Protein AF-0000000076644345 (afdb_homodimer)

pLDDT: mean 86.81, std 22.62, range [13.91, 98.69]

Foldseek 3Di:
DDDDDDPDDDDDDDDDDDDDDDDDDDDDDDDDDDDDCPPDCPVPPPPPPPPVPDDCADVNHGPQVVLLLVLQVCVVVPVNVVSVVSCVVVVHDNADPLVVQLLVCLLVLVLVSNLVSLVQEDCDPPDRGPLWHWDPPFDSLVLNLLSLLLVLLQCVLVVVLVVSVCSLPPPNPVSDPPPVVSVLSVVLSPQDHNVSSCVSVVHDYSPDCRSVVSVLVVLVGTDCVRHPHHSVVVVVVVVQQVVLQLPALQDFDQDGDDPVDRDYDDNLFAFQDFLDKDQPFPFAWQEKDAAPQLQKIWTWDQAQWIWIAGRLQRDTQDIAGDAHRIFNDKDAQNVRQKMWTFGQQQWIWIAGPRRGHTPDIADGDPGTWQYKEQAQVSQKMWTAGQAQQQGIWIAGNPPRDIDGLRGRFGFNEWYAANVRQWIWTFGQFFKIWIAGRVVSHTPDMDGDPFGWQYWDADNVRQWIWTHGQQAKIFIAGPVVRDTDAIEGDAHGHDDRKYKDFEARVSQWIWIKHQCQWIWIAGPNVRHTSDIHRHGPNIWNYKDYRHNRRFWIWTTGRVSMITITGRPVVSVVNNVSNVCVVVPDDPVVD/DDDDDDDDDDDDDDPDDDDYDDDDDDDDDDDDDDDDDDCPCPPPPPPPPCPVPDDCADVNHGPQVVLLLVLQVCVVVPVNVVSVVSCVVVVHDNADPLVVQLLVCLLVLVLVSNLVSLVQEDCDPPDRGPLWHWDPPFDSLVLNLLSLLLVLLQCVLVVVLVVSVCSLPPPNPVSDPPPVVSVLSVVLSPQDHNVSSCVSVVHDYSPDCRSVVSVLVVLVGTDCVRHPHHSVVVVVVVVQQVVLQLPALQDFDQDGDDPVDRDYDDNLFAFQAFLDKDQPFPFAWFEKDADPQLQKIWTWDQAQWIWIAGPLQRDTQDIAGDAHRIFNDKDAQNVRQKMWTFGQQQWIWIAGPRRGHTPDIADGDPGTWQYKEQAQVSQKMWTAGQAQQQGIWIAGNVPRDIDGLRGRFGFNEWYAANVRQWIWTFGQFFKIWIAGRVVSHTPDMDGDPFGWQYWDADNVRFWIWTHGQQAKIFIAGPVVRDTDAIEGDAHGHDDRKYKDFEARVSQWIWIKHQCQWIWIAGPNVRHTSDIHRHGPNIWRYKDYRHNRRFWIWTTGRNSMITITGRPVVSVVNNVSNVCVVVPDDPVVD

Organism: Fusarium proliferatum (strain ET1) (NCBI:txid1227346)

Secondary structure (DSSP, 8-state):
-------------------------------------------------------SEETTEEHHHHHHHHHHHHHHHT-HHHHHHHHHHH---SS-HHHHHHHHHHHHT-HHHHHHHHHT-BSSTTSSSSS-BBPTT--HHHHHHHHHHHHHHHHHHTT-HHHHHHIIIIIITTT---HHHHHHHHHGGG-SSHHHHHHHTT---TTTTHHHHHHHHHHTTB-TTTSPPTTHHHHHHHHHHHHHHHT-TT----SPPPSSS-----GGGSS-EEEEEE----S-EEEEEE-TTSSEEEEEESSSPEEEEETTT--EEEEE---TT-EEEEEE-TTSSEEEEEETTS-EEEEETTT--EEEEPPPPSS-EEEEEE-TTSSEEEEEES-GGGSEEEEETTT--EEE-------SEEEE-TTS-EEEEE-SSSEEEEEETTTTEEEEEEE-SS-EEEEEE-TTS-EEEEEETTSEEEEEETTTTEEEEEEE-S---SS---EEEESGGG-EEEE-BTTSEEEEEETTT--EEEEEE--SS-EEEEEE-SS-TT-EEEEETTS-EEEEE-HHHHHHHHHHHHHHHTT--GGG-/-------------------------------------------------------SEETTEEHHHHHHHHHHHHHHHT-HHHHHHHHHHH---SS-HHHHHHHHHHHHT-HHHHHHHHHT-BSSTTSSSSS-BBPTT--HHHHHHHHHHHHHHHHHHTT-HHHHHHIIIIIITTT---HHHHHHHHHGGG-SSHHHHHHHTT---TTTTHHHHHHHHHHTTB-TTTSPPTTHHHHHHHHHHHHHHHT-TT----SPPPSSS-----GGGSS-EEEEEE----S-EEEEEE-TTSSEEEEEESSSPEEEEETTT--EEEEE---TT-EEEEEE-TTSSEEEEEETTS-EEEEETTT--EEEEPPPPSS-EEEEEE-TTSSEEEEEES-GGGSEEEEETTT--EEE-------SEEEE-TTS-EEEEE-SSSEEEEEETTTTEEEEEEE-SS-EEEEEE-TTS-EEEEEETTSEEEEEETTTTEEEEEEE-S---SS---EEEESGGG-EEEE-BTTSEEEEEETTT--EEEEEE--SS-EEEEEE-SS-TT-EEEEETTS-EEEEE-HHHHHHHHHHHHHHHTT--GGG-

Radius of gyration: 38.01 Å; Cα contacts (8 Å, |Δi|>4): 2553; chains: 2; bounding box: 108×97×120 Å

Sequence (1178 aa):
MGGSDILDPHNGAPLGISNGSSEVFSGVTNGNKTAMNGSSARDKNTSVIRRNERSSKYFGHDREEVTRLLIQALSDMGYRTAADNVSEESGYELESPTVAGFRSAVLTGSWPVAEELLAGASLETEGLGNGLVLAPGADPNAMRFWLRQQKFLELLEQKDTSKALIVLRSELTPLSHDTGKLHFLSGLLMCRSVEDLMAKAEWDGANGQSRKLLLSELSKCISPSVMLPENRLAVLLEQVKQSQIDTCLYHTEALSPSLYSDHFCDRRNFPTEVALELSNMADEIWQVQFSHDGAKMAACGSSPEVMIWDTRTFKVLESLDGHDGGVGNIVFSPDDSLILCCSRDGHARLWTTNDGTLIRKFPKFEEPVSGCVWAQDSRSLVVGTLDPNYSLRTLNLDTSEQYEWGVKHRVQDLCGSPDGRWLVAVDNQQTIHVYNAVTRELEFDMELKARPTSVNISQDSRHLLVNKCDGEAQLIDLLTRNSVQKFFGHTGGDYLIRCSFGGANESFVLSGSEDGNIVIWHKNTGAAVERLHGHHPRCNAVAWNPTDSYMLASAGDDGRIKIWSNKTASVELRARHNQAGNGWTAEERMGGSDILDPHNGAPLGISNGSSEVFSGVTNGNKTAMNGSSARDKNTSVIRRNERSSKYFGHDREEVTRLLIQALSDMGYRTAADNVSEESGYELESPTVAGFRSAVLTGSWPVAEELLAGASLETEGLGNGLVLAPGADPNAMRFWLRQQKFLELLEQKDTSKALIVLRSELTPLSHDTGKLHFLSGLLMCRSVEDLMAKAEWDGANGQSRKLLLSELSKCISPSVMLPENRLAVLLEQVKQSQIDTCLYHTEALSPSLYSDHFCDRRNFPTEVALELSNMADEIWQVQFSHDGAKMAACGSSPEVMIWDTRTFKVLESLDGHDGGVGNIVFSPDDSLILCCSRDGHARLWTTNDGTLIRKFPKFEEPVSGCVWAQDSRSLVVGTLDPNYSLRTLNLDTSEQYEWGVKHRVQDLCGSPDGRWLVAVDNQQTIHVYNAVTRELEFDMELKARPTSVNISQDSRHLLVNKCDGEAQLIDLLTRNSVQKFFGHTGGDYLIRCSFGGANESFVLSGSEDGNIVIWHKNTGAAVERLHGHHPRCNAVAWNPTDSYMLASAGDDGRIKIWSNKTASVELRARHNQAGNGWTAEER

Nearest PDB structures (foldseek):
  8qbn-assembly1_7  TM=7.948E-01  e=1.940E-33  Homo sapiens
  8qbn-assembly1_W  TM=7.831E-01  e=8.566E-32  Homo sapiens
  8qe8-assembly1_B  TM=7.986E-01  e=4.939E-30  Homo sapiens
  8g3e-assembly2_B  TM=9.248E-01  e=9.736E-22  Homo sapiens
  6u6w-assembly1_A  TM=9.230E-01  e=2.411E-21  Homo sapiens

Solvent-accessible surface area (backbone atoms only — not comparable to full-atom values): 63186 Å² total; per-residue (Å²): 136,85,80,85,84,77,88,75,91,79,91,73,85,87,83,78,90,75,88,80,88,88,78,88,75,81,91,82,90,81,84,75,89,76,86,86,77,76,73,76,78,73,77,70,78,66,74,66,71,71,66,68,75,66,67,71,45,50,85,87,36,57,33,65,60,51,52,33,42,48,33,48,50,28,45,74,72,67,38,50,67,26,24,52,40,43,28,65,74,69,70,50,63,69,49,49,69,51,44,49,48,37,52,49,19,48,67,70,63,37,58,71,58,29,51,51,52,57,69,39,39,18,77,47,88,93,53,95,44,65,67,35,35,34,24,90,89,51,53,69,54,60,51,50,38,53,54,49,49,52,51,30,53,44,28,46,62,71,65,36,51,69,61,24,49,47,40,45,62,72,54,42,48,80,58,49,86,53,61,68,57,54,49,51,58,57,56,53,74,68,46,88,42,60,66,51,38,28,62,76,65,75,38,66,48,80,86,46,57,43,36,58,54,48,48,55,57,51,48,72,36,30,22,36,90,45,42,62,51,81,65,48,58,47,53,49,52,48,50,35,47,49,50,43,56,62,66,39,80,42,50,40,68,73,66,80,67,61,86,55,48,83,68,83,49,58,65,73,54,41,45,80,34,78,38,45,76,45,67,88,49,87,37,35,27,45,35,50,43,55,32,75,80,32,56,33,34,36,39,27,12,54,36,38,45,35,39,31,26,33,57,75,44,59,46,78,70,36,72,42,69,83,29,54,79,4,28,64,28,74,43,64,39,94,84,44,55,32,33,39,39,15,11,49,66,9,30,42,35,34,27,33,60,85,79,49,45,78,76,44,72,48,78,72,44,97,33,31,25,31,20,58,31,74,39,76,82,73,49,35,34,38,37,26,12,53,29,34,90,52,11,39,35,38,39,33,74,83,78,69,48,72,42,74,65,82,48,66,52,32,24,54,25,44,34,50,24,71,81,33,54,40,30,40,36,29,26,84,48,33,40,40,41,34,25,32,50,78,82,60,40,80,72,51,76,45,83,48,98,46,36,54,40,25,50,33,52,35,83,86,49,46,37,38,39,36,23,27,32,81,22,42,31,38,33,28,33,65,83,80,70,38,79,76,47,62,41,73,85,43,44,42,49,93,63,68,36,28,44,30,68,21,46,25,91,52,45,24,35,36,26,20,6,52,75,2,32,34,37,32,27,28,55,78,77,45,46,78,69,50,76,42,88,68,37,51,59,24,11,16,14,41,34,39,30,75,69,38,48,38,37,33,39,36,25,4,53,64,12,38,35,38,32,21,11,15,69,72,57,19,55,53,44,42,50,39,29,53,42,62,70,66,68,62,60,78,72,82,106,134,90,71,90,81,78,89,78,91,84,89,76,85,74,83,70,88,85,84,87,93,88,80,87,89,81,87,80,85,76,85,86,82,87,76,90,66,86,65,84,74,74,79,68,79,64,74,64,69,67,67,71,73,66,66,70,46,50,84,88,36,56,34,65,62,53,50,34,41,49,32,48,50,29,46,75,70,67,37,50,68,24,22,52,40,45,28,64,74,68,71,49,63,68,49,50,70,51,42,49,46,37,51,50,19,48,66,70,63,38,56,72,60,31,51,53,52,59,70,37,38,16,77,46,89,92,52,92,44,64,67,35,34,34,25,90,87,49,54,68,52,61,52,51,40,53,54,49,48,51,52,30,53,46,29,46,62,71,65,36,52,70,62,23,48,48,40,47,62,72,54,43,47,78,57,49,89,52,62,68,58,55,49,54,57,58,56,52,74,69,45,87,42,59,66,51,38,27,61,76,65,76,40,65,46,81,86,46,56,46,37,57,53,48,47,55,58,50,49,71,36,31,23,36,91,46,44,61,51,81,66,46,56,48,54,48,51,49,51,36,49,49,51,43,54,63,66,38,79,41,49,43,70,72,66,79,66,60,87,54,48,84,69,83,49,58,66,72,55,42,46,80,35,78,38,44,76,46,65,88,49,88,38,37,28,45,36,50,42,55,31,75,79,31,55,34,33,36,37,27,13,54,38,39,45,35,39,32,26,33,58,76,45,60,46,79,71,37,71,41,69,81,29,54,79,3,27,63,28,71,44,62,38,95,83,44,54,32,34,38,37,15,12,49,65,8,30,42,34,35,26,33,60,85,81,50,45,78,76,43,73,48,80,71,42,96,34,31,25,31,20,58,30,75,39,78,82,72,48,36,34,39,38,27,11,54,29,34,90,54,12,38,35,37,38,31,73,82,78,69,47,71,43,74,63,82,46,66,51,32,24,55,24,44,33,51,24,71,82,34,54,39,30,40,36,29,26,85,50,34,40,38,39,35,25,32,50,78,80,62,40,79,71,51,73,46,81,48,99,46,37,54,40,25,52,34,52,36,83,86,49,46,38,36,39,36,24,26,32,82,21,43,31,37,33,26,32,67,83,80,70,39,78,75,46,63,40,74,83,42,43,42,49,91,64,68,38,29,44,31,68,23,43,25,92,51,45,24,35,35,26,21,6,51,74,2,32,33,37,33,27,27,54,79,77,44,45,79,69,48,77,43,86,68,36,51,60,23,12,16,13,42,33,40,30,74,69,40,47,38,38,34,39,37,25,7,54,64,13,38,36,39,34,22,11,15,68,72,58,19,56,52,44,43,52,40,29,54,42,62,71,65,70,62,58,80,74,81,107

Structure (mmCIF, N/CA/C/O backbone):
data_AF-0000000076644345-model_v1
#
loop_
_entity.id
_entity.type
_entity.pdbx_description
1 polymer 'Related to WD40 repeat-containing protein'
#
loop_
_atom_site.group_PDB
_atom_site.id
_atom_site.type_symbol
_atom_site.label_atom_id
_atom_site.label_alt_id
_atom_site.label_comp_id
_atom_site.label_asym_id
_atom_site.label_entity_id
_atom_site.label_seq_id
_atom_site.pdbx_PDB_ins_code
_atom_site.Cartn_x
_atom_site.Cartn_y
_atom_site.Cartn_z
_atom_site.occupancy
_atom_site.B_iso_or_equiv
_atom_site.auth_seq_id
_atom_site.auth_comp_id
_atom_site.auth_asym_id
_atom_site.auth_atom_id
_atom_site.pdbx_PDB_model_num
ATOM 1 N N . MET A 1 1 ? -11.641 28.469 -47.125 1 16.41 1 MET A N 1
ATOM 2 C CA . MET A 1 1 ? -11 28.109 -48.406 1 16.41 1 MET A CA 1
ATOM 3 C C . MET A 1 1 ? -9.484 28.078 -48.25 1 16.41 1 MET A C 1
ATOM 5 O O . MET A 1 1 ? -8.812 27.266 -48.906 1 16.41 1 MET A O 1
ATOM 9 N N . GLY A 1 2 ? -8.977 29.203 -47.875 1 16.12 2 GLY A N 1
ATOM 10 C CA . GLY A 1 2 ? -7.797 29.75 -48.531 1 16.12 2 GLY A CA 1
ATOM 11 C C . GLY A 1 2 ? -6.535 28.953 -48.25 1 16.12 2 GLY A C 1
ATOM 12 O O . GLY A 1 2 ? -6.508 28.109 -47.344 1 16.12 2 GLY A O 1
ATOM 13 N N . GLY A 1 3 ? -5.434 29.344 -48.781 1 15.68 3 GLY A N 1
ATOM 14 C CA . GLY A 1 3 ? -4.273 28.969 -49.594 1 15.68 3 GLY A CA 1
ATOM 15 C C . GLY A 1 3 ? -3.07 28.594 -48.75 1 15.68 3 GLY A C 1
ATOM 16 O O . GLY A 1 3 ? -2.398 27.594 -49.031 1 15.68 3 GLY A O 1
ATOM 17 N N . SER A 1 4 ? -2.625 29.438 -47.812 1 16.06 4 SER A N 1
ATOM 18 C CA . SER A 1 4 ? -1.261 29.875 -48.094 1 16.06 4 SER A CA 1
ATOM 19 C C . SER A 1 4 ? -0.253 28.781 -47.75 1 16.06 4 SER A C 1
ATOM 21 O O . SER A 1 4 ? -0.559 27.859 -47 1 16.06 4 SER A O 1
ATOM 23 N N . ASP A 1 5 ? 1.059 29.109 -47.75 1 16.28 5 ASP A N 1
ATOM 24 C CA . ASP A 1 5 ? 2.346 28.844 -48.375 1 16.28 5 ASP A CA 1
ATOM 25 C C . ASP A 1 5 ? 3.227 27.953 -47.5 1 16.28 5 ASP A C 1
ATOM 27 O O . ASP A 1 5 ? 3.154 28.016 -46.281 1 16.28 5 ASP A O 1
ATOM 31 N N . ILE A 1 6 ? 3.9 26.891 -48.062 1 17.8 6 ILE A N 1
ATOM 32 C CA . ILE A 1 6 ? 4.684 25.672 -48.031 1 17.8 6 ILE A CA 1
ATOM 33 C C . ILE A 1 6 ? 6.121 25.984 -47.625 1 17.8 6 ILE A C 1
ATOM 35 O O . ILE A 1 6 ? 6.887 26.562 -48.406 1 17.8 6 ILE A O 1
ATOM 39 N N . LEU A 1 7 ? 6.25 26.703 -46.469 1 15.79 7 LEU A N 1
ATOM 40 C CA . LEU A 1 7 ? 7.598 27.25 -46.406 1 15.79 7 LEU A CA 1
ATOM 41 C C . LEU A 1 7 ? 8.641 26.156 -46.625 1 15.79 7 LEU A C 1
ATOM 43 O O . LEU A 1 7 ? 8.609 25.141 -45.906 1 15.79 7 LEU A O 1
ATOM 47 N N . ASP A 1 8 ? 9.531 26.156 -47.688 1 15.41 8 ASP A N 1
ATOM 48 C CA . ASP A 1 8 ? 10.406 25.375 -48.562 1 15.41 8 ASP A CA 1
ATOM 49 C C . ASP A 1 8 ? 11.688 24.969 -47.812 1 15.41 8 ASP A C 1
ATOM 51 O O . ASP A 1 8 ? 12.125 23.828 -47.906 1 15.41 8 ASP A O 1
ATOM 55 N N . PRO A 1 9 ? 12.523 25.859 -47.156 1 15.69 9 PRO A N 1
ATOM 56 C CA . PRO A 1 9 ? 13.828 26 -47.812 1 15.69 9 PRO A CA 1
ATOM 57 C C . PRO A 1 9 ? 14.773 24.844 -47.5 1 15.69 9 PRO A C 1
ATOM 59 O O . PRO A 1 9 ? 14.586 24.156 -46.5 1 15.69 9 PRO A O 1
ATOM 62 N N . HIS A 1 10 ? 15.906 24.484 -48.312 1 15.89 10 HIS A N 1
ATOM 63 C CA . HIS A 1 10 ? 16.859 23.609 -49 1 15.89 10 HIS A CA 1
ATOM 64 C C . HIS A 1 10 ? 18.109 23.406 -48.156 1 15.89 10 HIS A C 1
ATOM 66 O O . HIS A 1 10 ? 18.781 22.375 -48.281 1 15.89 10 HIS A O 1
ATOM 72 N N . ASN A 1 11 ? 18.672 24.312 -47.25 1 14.92 11 ASN A N 1
ATOM 73 C CA . ASN A 1 11 ? 20.094 24.609 -47.5 1 14.92 11 ASN A CA 1
ATOM 74 C C . ASN A 1 11 ? 20.984 23.469 -47.031 1 14.92 11 ASN A C 1
ATOM 76 O O . ASN A 1 11 ? 20.766 22.891 -45.969 1 14.92 11 ASN A O 1
ATOM 80 N N . GLY A 1 12 ? 21.969 22.844 -47.906 1 15.92 12 GLY A N 1
ATOM 81 C CA . GLY A 1 12 ? 22.875 21.781 -48.25 1 15.92 12 GLY A CA 1
ATOM 82 C C . GLY A 1 12 ? 24.188 21.828 -47.5 1 15.92 12 GLY A C 1
ATOM 83 O O . GLY A 1 12 ? 25.156 21.156 -47.875 1 15.92 12 GLY A O 1
ATOM 84 N N . ALA A 1 13 ? 24.297 22.016 -46.219 1 15.52 13 ALA A N 1
ATOM 85 C CA . ALA A 1 13 ? 25.641 22.438 -45.812 1 15.52 13 ALA A CA 1
ATOM 86 C C . ALA A 1 13 ? 26.688 21.406 -46.188 1 15.52 13 ALA A C 1
ATOM 88 O O . ALA A 1 13 ? 26.438 20.203 -46.094 1 15.52 13 ALA A O 1
ATOM 89 N N . PRO A 1 14 ? 27.875 21.844 -46.688 1 14.73 14 PRO A N 1
ATOM 90 C CA . PRO A 1 14 ? 28.969 21.422 -47.562 1 14.73 14 PRO A CA 1
ATOM 91 C C . PRO A 1 14 ? 29.859 20.359 -46.938 1 14.73 14 PRO A C 1
ATOM 93 O O . PRO A 1 14 ? 29.766 20.094 -45.719 1 14.73 14 PRO A O 1
ATOM 96 N N . LEU A 1 15 ? 31.125 20.203 -47.531 1 15.29 15 LEU A N 1
ATOM 97 C CA . LEU A 1 15 ? 32.062 19.359 -48.25 1 15.29 15 LEU A CA 1
ATOM 98 C C . LEU A 1 15 ? 33.219 18.906 -47.344 1 15.29 15 LEU A C 1
ATOM 100 O O . LEU A 1 15 ? 33.531 17.719 -47.281 1 15.29 15 LEU A O 1
ATOM 104 N N . GLY A 1 16 ? 34.188 19.781 -46.812 1 14.25 16 GLY A N 1
ATOM 105 C CA . GLY A 1 16 ? 35.5 19.641 -47.375 1 14.25 16 GLY A CA 1
ATOM 106 C C . GLY A 1 16 ? 36.406 18.703 -46.594 1 14.25 16 GLY A C 1
ATOM 107 O O . GLY A 1 16 ? 37.125 17.891 -47.188 1 14.25 16 GLY A O 1
ATOM 108 N N . ILE A 1 17 ? 36.75 18.75 -45.25 1 14.52 17 ILE A N 1
ATOM 109 C CA . ILE A 1 17 ? 38.125 19.062 -44.969 1 14.52 17 ILE A CA 1
ATOM 110 C C . ILE A 1 17 ? 38.969 17.781 -44.938 1 14.52 17 ILE A C 1
ATOM 112 O O . ILE A 1 17 ? 38.562 16.812 -44.25 1 14.52 17 ILE A O 1
ATOM 116 N N . SER A 1 18 ? 40.188 17.703 -45.625 1 14.53 18 SER A N 1
ATOM 117 C CA . SER A 1 18 ? 41.188 16.797 -46.219 1 14.53 18 SER A CA 1
ATOM 118 C C . SER A 1 18 ? 42.156 16.281 -45.156 1 14.53 18 SER A C 1
ATOM 120 O O . SER A 1 18 ? 42.844 15.273 -45.375 1 14.53 18 SER A O 1
ATOM 122 N N . ASN A 1 19 ? 42.312 16.766 -43.938 1 14.37 19 ASN A N 1
ATOM 123 C CA . ASN A 1 19 ? 43.75 16.938 -43.75 1 14.37 19 ASN A CA 1
ATOM 124 C C . ASN A 1 19 ? 44.469 15.602 -43.594 1 14.37 19 ASN A C 1
ATOM 126 O O . ASN A 1 19 ? 43.875 14.602 -43.219 1 14.37 19 ASN A O 1
ATOM 130 N N . GLY A 1 20 ? 45.938 15.516 -43.75 1 14.67 20 GLY A N 1
ATOM 131 C CA . GLY A 1 20 ? 47.125 14.867 -44.312 1 14.67 20 GLY A CA 1
ATOM 132 C C . GLY A 1 20 ? 47.781 13.898 -43.344 1 14.67 20 GLY A C 1
ATOM 133 O O . GLY A 1 20 ? 48.188 12.805 -43.75 1 14.67 20 GLY A O 1
ATOM 134 N N . SER A 1 21 ? 48.125 14.141 -42.031 1 14.91 21 SER A N 1
ATOM 135 C CA . SER A 1 21 ? 49.562 14.07 -41.844 1 14.91 21 SER A CA 1
ATOM 136 C C . SER A 1 21 ? 50.031 12.633 -41.719 1 14.91 21 SER A C 1
ATOM 138 O O . SER A 1 21 ? 49.219 11.727 -41.438 1 14.91 21 SER A O 1
ATOM 140 N N . SER A 1 22 ? 51.406 12.461 -41.188 1 15.12 22 SER A N 1
ATOM 141 C CA . SER A 1 22 ? 52.719 11.875 -41.531 1 15.12 22 SER A CA 1
ATOM 142 C C . SER A 1 22 ? 52.906 10.555 -40.781 1 15.12 22 SER A C 1
ATOM 144 O O . SER A 1 22 ? 52.25 10.297 -39.781 1 15.12 22 SER A O 1
ATOM 146 N N . GLU A 1 23 ? 54.062 9.789 -41.094 1 15.3 23 GLU A N 1
ATOM 147 C CA . GLU A 1 23 ? 54.562 8.453 -41.406 1 15.3 23 GLU A CA 1
ATOM 148 C C . GLU A 1 23 ? 55.188 7.801 -40.156 1 15.3 23 GLU A C 1
ATOM 150 O O . GLU A 1 23 ? 55.375 6.582 -40.125 1 15.3 23 GLU A O 1
ATOM 155 N N . VAL A 1 24 ? 55.281 8.32 -38.906 1 15.2 24 VAL A N 1
ATOM 156 C CA . VAL A 1 24 ? 56.656 8.031 -38.438 1 15.2 24 VAL A CA 1
ATOM 157 C C . VAL A 1 24 ? 56.75 6.555 -38.062 1 15.2 24 VAL A C 1
ATOM 159 O O . VAL A 1 24 ? 55.906 6.043 -37.312 1 15.2 24 VAL A O 1
ATOM 162 N N . PHE A 1 25 ? 57.875 5.758 -38.5 1 15.03 25 PHE A N 1
ATOM 163 C CA . PHE A 1 25 ? 58.312 4.391 -38.75 1 15.03 25 PHE A CA 1
ATOM 164 C C . PHE A 1 25 ? 58.938 3.793 -37.5 1 15.03 25 PHE A C 1
ATOM 166 O O . PHE A 1 25 ? 59.406 2.654 -37.5 1 15.03 25 PHE A O 1
ATOM 173 N N . SER A 1 26 ? 58.75 4.266 -36.281 1 14.98 26 SER A N 1
ATOM 174 C CA . SER A 1 26 ? 59.969 3.998 -35.531 1 14.98 26 SER A CA 1
ATOM 175 C C . SER A 1 26 ? 60.219 2.5 -35.375 1 14.98 26 SER A C 1
ATOM 177 O O . SER A 1 26 ? 59.281 1.705 -35.469 1 14.98 26 SER A O 1
ATOM 179 N N . GLY A 1 27 ? 61.438 2.152 -34.688 1 15.07 27 GLY A N 1
ATOM 180 C CA . GLY A 1 27 ? 62.625 1.305 -34.719 1 15.07 27 GLY A CA 1
ATOM 181 C C . GLY A 1 27 ? 62.406 -0.023 -34 1 15.07 27 GLY A C 1
ATOM 182 O O . GLY A 1 27 ? 61.438 -0.2 -33.281 1 15.07 27 GLY A O 1
ATOM 183 N N . VAL A 1 28 ? 63.531 -0.859 -33.906 1 15.62 28 VAL A N 1
ATOM 184 C CA . VAL A 1 28 ? 64 -2.205 -34.219 1 15.62 28 VAL A CA 1
ATOM 185 C C . VAL A 1 28 ? 63.938 -3.086 -33 1 15.62 28 VAL A C 1
ATOM 187 O O . VAL A 1 28 ? 63.438 -4.207 -33.031 1 15.62 28 VAL A O 1
ATOM 190 N N . THR A 1 29 ? 64.625 -2.75 -31.781 1 15.65 29 THR A N 1
ATOM 191 C CA . THR A 1 29 ? 65.75 -3.65 -31.516 1 15.65 29 THR A CA 1
ATOM 192 C C . THR A 1 29 ? 65.25 -4.898 -30.766 1 15.65 29 THR A C 1
ATOM 194 O O . THR A 1 29 ? 64.188 -4.883 -30.125 1 15.65 29 THR A O 1
ATOM 197 N N . ASN A 1 30 ? 66.188 -6.02 -30.578 1 15.02 30 ASN A N 1
ATOM 198 C CA . ASN A 1 30 ? 66.438 -7.453 -30.734 1 15.02 30 ASN A CA 1
ATOM 199 C C . ASN A 1 30 ? 66.25 -8.195 -29.406 1 15.02 30 ASN A C 1
ATOM 201 O O . ASN A 1 30 ? 65.812 -9.336 -29.391 1 15.02 30 ASN A O 1
ATOM 205 N N . GLY A 1 31 ? 66.812 -7.766 -28.203 1 16.75 31 GLY A N 1
ATOM 206 C CA . GLY A 1 31 ? 67.688 -8.664 -27.547 1 16.75 31 GLY A CA 1
ATOM 207 C C . GLY A 1 31 ? 67 -9.773 -26.781 1 16.75 31 GLY A C 1
ATOM 208 O O . GLY A 1 31 ? 65.875 -9.633 -26.375 1 16.75 31 GLY A O 1
ATOM 209 N N . ASN A 1 32 ? 67.625 -11.078 -26.719 1 16.42 32 ASN A N 1
ATOM 210 C CA . ASN A 1 32 ? 67.312 -12.5 -26.578 1 16.42 32 ASN A CA 1
ATOM 211 C C . ASN A 1 32 ? 67.312 -12.922 -25.109 1 16.42 32 ASN A C 1
ATOM 213 O O . ASN A 1 32 ? 67.312 -14.117 -24.812 1 16.42 32 ASN A O 1
ATOM 217 N N . LYS A 1 33 ? 67.188 -12.062 -24.109 1 17.33 33 LYS A N 1
ATOM 218 C CA . LYS A 1 33 ? 67.75 -12.562 -22.875 1 17.33 33 LYS A CA 1
ATOM 219 C C . LYS A 1 33 ? 67.062 -13.852 -22.422 1 17.33 33 LYS A C 1
ATOM 221 O O . LYS A 1 33 ? 65.812 -13.914 -22.359 1 17.33 33 LYS A O 1
ATOM 226 N N . THR A 1 34 ? 67.75 -15.008 -22.219 1 17.2 34 THR A N 1
ATOM 227 C CA . THR A 1 34 ? 67.562 -16.453 -22.156 1 17.2 34 THR A CA 1
ATOM 228 C C . THR A 1 34 ? 66.938 -16.844 -20.812 1 17.2 34 THR A C 1
ATOM 230 O O . THR A 1 34 ? 66.062 -17.688 -20.766 1 17.2 34 THR A O 1
ATOM 233 N N . ALA A 1 35 ? 67.625 -16.562 -19.672 1 18.86 35 ALA A N 1
ATOM 234 C CA . ALA A 1 35 ? 68.125 -17.641 -18.844 1 18.86 35 ALA A CA 1
ATOM 235 C C . ALA A 1 35 ? 67.062 -18.391 -18.125 1 18.86 35 ALA A C 1
ATOM 237 O O . ALA A 1 35 ? 65.938 -17.891 -18.016 1 18.86 35 ALA A O 1
ATOM 238 N N . MET A 1 36 ? 67.375 -19.125 -16.891 1 19.86 36 MET A N 1
ATOM 239 C CA . MET A 1 36 ? 67.375 -20.453 -16.266 1 19.86 36 MET A CA 1
ATOM 240 C C . MET A 1 36 ? 66.312 -20.562 -15.227 1 19.86 36 MET A C 1
ATOM 242 O O . MET A 1 36 ? 66.25 -19.75 -14.305 1 19.86 36 MET A O 1
ATOM 246 N N . ASN A 1 37 ? 65.125 -21.219 -15.461 1 17.39 37 ASN A N 1
ATOM 247 C CA . ASN A 1 37 ? 63.781 -21.25 -14.867 1 17.39 37 ASN A CA 1
ATOM 248 C C . ASN A 1 37 ? 63.75 -22.125 -13.617 1 17.39 37 ASN A C 1
ATOM 250 O O . ASN A 1 37 ? 62.656 -22.578 -13.203 1 17.39 37 ASN A O 1
ATOM 254 N N . GLY A 1 38 ? 64.875 -22.281 -12.891 1 20.14 38 GLY A N 1
ATOM 255 C CA . GLY A 1 38 ? 64.75 -23.453 -12.031 1 20.14 38 GLY A CA 1
ATOM 256 C C . GLY A 1 38 ? 63.688 -23.375 -10.977 1 20.14 38 GLY A C 1
ATOM 257 O O . GLY A 1 38 ? 63.688 -24.141 -10.023 1 20.14 38 GLY A O 1
ATOM 258 N N . SER A 1 39 ? 62.469 -23.047 -11.188 1 19.31 39 SER A N 1
ATOM 259 C CA . SER A 1 39 ? 61.562 -22.672 -10.102 1 19.31 39 SER A CA 1
ATOM 260 C C . SER A 1 39 ? 61.219 -23.875 -9.227 1 19.31 39 SER A C 1
ATOM 262 O O . SER A 1 39 ? 60.75 -24.891 -9.734 1 19.31 39 SER A O 1
ATOM 264 N N . SER A 1 40 ? 62.094 -24.172 -8.203 1 23.28 40 SER A N 1
ATOM 265 C CA . SER A 1 40 ? 61.812 -25.188 -7.203 1 23.28 40 SER A CA 1
ATOM 266 C C . SER A 1 40 ? 60.406 -25.062 -6.676 1 23.28 40 SER A C 1
ATOM 268 O O . SER A 1 40 ? 59.938 -23.969 -6.359 1 23.28 40 SER A O 1
ATOM 270 N N . ALA A 1 41 ? 59.531 -26.078 -6.879 1 23.28 41 ALA A N 1
ATOM 271 C CA . ALA A 1 41 ? 58.094 -26.312 -6.699 1 23.28 41 ALA A CA 1
ATOM 272 C C . ALA A 1 41 ? 57.719 -26.391 -5.219 1 23.28 41 ALA A C 1
ATOM 274 O O . ALA A 1 41 ? 57.938 -27.406 -4.562 1 23.28 41 ALA A O 1
ATOM 275 N N . ARG A 1 42 ? 58.25 -25.484 -4.309 1 23.28 42 ARG A N 1
ATOM 276 C CA . ARG A 1 42 ? 57.781 -25.641 -2.932 1 23.28 42 ARG A CA 1
ATOM 277 C C . ARG A 1 42 ? 56.25 -25.734 -2.867 1 23.28 42 ARG A C 1
ATOM 279 O O . ARG A 1 42 ? 55.562 -24.891 -3.428 1 23.28 42 ARG A O 1
ATOM 286 N N . ASP A 1 43 ? 55.781 -26.984 -2.646 1 21.83 43 ASP A N 1
ATOM 287 C CA . ASP A 1 43 ? 54.375 -27.375 -2.445 1 21.83 43 ASP A CA 1
ATOM 288 C C . ASP A 1 43 ? 53.719 -26.547 -1.346 1 21.83 43 ASP A C 1
ATOM 290 O O . ASP A 1 43 ? 54.031 -26.719 -0.165 1 21.83 43 ASP A O 1
ATOM 294 N N . LYS A 1 44 ? 53.812 -25.203 -1.299 1 27.48 44 LYS A N 1
ATOM 295 C CA . LYS A 1 44 ? 53.094 -24.438 -0.275 1 27.48 44 LYS A CA 1
ATOM 296 C C . LYS A 1 44 ? 51.688 -24.938 -0.112 1 27.48 44 LYS A C 1
ATOM 298 O O . LYS A 1 44 ? 50.906 -24.953 -1.071 1 27.48 44 LYS A O 1
ATOM 303 N N . ASN A 1 45 ? 51.531 -25.938 0.778 1 24.92 45 ASN A N 1
ATOM 304 C CA . ASN A 1 45 ? 50.219 -26.359 1.273 1 24.92 45 ASN A CA 1
ATOM 305 C C . ASN A 1 45 ? 49.281 -25.188 1.45 1 24.92 45 ASN A C 1
ATOM 307 O O . ASN A 1 45 ? 49.438 -24.359 2.352 1 24.92 45 ASN A O 1
ATOM 311 N N . THR A 1 46 ? 48.969 -24.5 0.454 1 26.98 46 THR A N 1
ATOM 312 C CA . THR A 1 46 ? 48 -23.406 0.446 1 26.98 46 THR A CA 1
ATOM 313 C C . THR A 1 46 ? 46.719 -23.844 1.139 1 26.98 46 THR A C 1
ATOM 315 O O . THR A 1 46 ? 46 -24.703 0.627 1 26.98 46 THR A O 1
ATOM 318 N N . SER A 1 47 ? 46.812 -24.125 2.42 1 30.3 47 SER A N 1
ATOM 319 C CA . SER A 1 47 ? 45.531 -24.172 3.117 1 30.3 47 SER A CA 1
ATOM 320 C C . SER A 1 47 ? 44.531 -23.172 2.523 1 30.3 47 SER A C 1
ATOM 322 O O . SER A 1 47 ? 44.781 -21.953 2.568 1 30.3 47 SER A O 1
ATOM 324 N N . VAL A 1 48 ? 44.094 -23.469 1.384 1 29.09 48 VAL A N 1
ATOM 325 C CA . VAL A 1 48 ? 42.938 -22.781 0.813 1 29.09 48 VAL A CA 1
ATOM 326 C C . VAL A 1 48 ? 41.969 -22.391 1.927 1 29.09 48 VAL A C 1
ATOM 328 O O . VAL A 1 48 ? 41.375 -23.25 2.574 1 29.09 48 VAL A O 1
ATOM 331 N N . ILE A 1 49 ? 42.344 -21.594 2.84 1 33.94 49 ILE A N 1
ATOM 332 C CA . ILE A 1 49 ? 41.25 -20.969 3.57 1 33.94 49 ILE A CA 1
ATOM 333 C C . ILE A 1 49 ? 40 -20.922 2.684 1 33.94 49 ILE A C 1
ATOM 335 O O . ILE A 1 49 ? 40 -20.25 1.649 1 33.94 49 ILE A O 1
ATOM 339 N N . ARG A 1 50 ? 39.375 -22.031 2.486 1 34.09 50 ARG A N 1
ATOM 340 C CA . ARG A 1 50 ? 38.031 -22.031 1.955 1 34.09 50 ARG A CA 1
ATOM 341 C C . ARG A 1 50 ? 37.344 -20.688 2.217 1 34.09 50 ARG A C 1
ATOM 343 O O . ARG A 1 50 ? 37.031 -20.359 3.361 1 34.09 50 ARG A O 1
ATOM 350 N N . ARG A 1 51 ? 37.844 -19.656 1.724 1 37.81 51 ARG A N 1
ATOM 351 C CA . ARG A 1 51 ? 36.969 -18.516 1.591 1 37.81 51 ARG A CA 1
ATOM 352 C C . ARG A 1 51 ? 35.5 -18.969 1.493 1 37.81 51 ARG A C 1
ATOM 354 O O . ARG A 1 51 ? 35.094 -19.562 0.488 1 37.81 51 ARG A O 1
ATOM 361 N N . ASN A 1 52 ? 34.938 -19.609 2.451 1 42.53 52 ASN A N 1
ATOM 362 C CA . ASN A 1 52 ? 33.531 -19.922 2.48 1 42.53 52 ASN A CA 1
ATOM 363 C C . ASN A 1 52 ? 32.75 -19 1.539 1 42.53 52 ASN A C 1
ATOM 365 O O . ASN A 1 52 ? 32.719 -17.781 1.708 1 42.53 52 ASN A O 1
ATOM 369 N N . GLU A 1 53 ? 32.844 -19.281 0.387 1 57.28 53 GLU A N 1
ATOM 370 C CA . GLU A 1 53 ? 32.062 -18.688 -0.698 1 57.28 53 GLU A CA 1
ATOM 371 C C . GLU A 1 53 ? 30.75 -18.109 -0.184 1 57.28 53 GLU A C 1
ATOM 373 O O . GLU A 1 53 ? 29.828 -18.844 0.159 1 57.28 53 GLU A O 1
ATOM 378 N N . ARG A 1 54 ? 30.922 -17.094 0.341 1 72.06 54 ARG A N 1
ATOM 379 C CA . ARG A 1 54 ? 29.75 -16.406 0.875 1 72.06 54 ARG A CA 1
ATOM 380 C C . ARG A 1 54 ? 28.641 -16.312 -0.172 1 72.06 54 ARG A C 1
ATOM 382 O O . ARG A 1 54 ? 28.922 -16.125 -1.357 1 72.06 54 ARG A O 1
ATOM 389 N N . SER A 1 55 ? 27.516 -16.688 0.254 1 83.81 55 SER A N 1
ATOM 390 C CA . SER A 1 55 ? 26.328 -16.547 -0.58 1 83.81 55 SER A CA 1
ATOM 391 C C . SER A 1 55 ? 26.219 -15.156 -1.188 1 83.81 55 SER A C 1
ATOM 393 O O . SER A 1 55 ? 26.547 -14.164 -0.533 1 83.81 55 SER A O 1
ATOM 395 N N . SER A 1 56 ? 26.047 -15.031 -2.387 1 89.69 56 SER A N 1
ATOM 396 C CA . SER A 1 56 ? 25.859 -13.766 -3.096 1 89.69 56 SER A CA 1
ATOM 397 C C . SER A 1 56 ? 24.594 -13.062 -2.646 1 89.69 56 SER A C 1
ATOM 399 O O . SER A 1 56 ? 24.359 -11.906 -3.014 1 89.69 56 SER A O 1
ATOM 401 N N . LYS A 1 57 ? 23.875 -13.773 -1.759 1 94.56 57 LYS A N 1
ATOM 402 C CA . LYS A 1 57 ? 22.609 -13.195 -1.311 1 94.56 57 LYS A CA 1
ATOM 403 C C . LYS A 1 57 ? 22.547 -13.125 0.213 1 94.56 57 LYS A C 1
ATOM 405 O O . LYS A 1 57 ? 23.156 -13.945 0.902 1 94.56 57 LYS A O 1
ATOM 410 N N . TYR A 1 58 ? 22.047 -12.18 0.802 1 96.31 58 TYR A N 1
ATOM 411 C CA . TYR A 1 58 ? 21.641 -12.023 2.193 1 96.31 58 TYR A CA 1
ATOM 412 C C . TYR A 1 58 ? 20.141 -12.234 2.35 1 96.31 58 TYR A C 1
ATOM 414 O O . TYR A 1 58 ? 19.359 -11.289 2.246 1 96.31 58 TYR A O 1
ATOM 422 N N . PHE A 1 59 ? 19.688 -13.406 2.578 1 94.94 59 PHE A N 1
ATOM 423 C CA . PHE A 1 59 ? 18.297 -13.797 2.729 1 94.94 59 PHE A CA 1
ATOM 424 C C . PHE A 1 59 ? 17.453 -13.234 1.594 1 94.94 59 PHE A C 1
ATOM 426 O O . PHE A 1 59 ? 16.438 -12.578 1.838 1 94.94 59 PHE A O 1
ATOM 433 N N . GLY A 1 60 ? 17.828 -13.461 0.399 1 94.12 60 GLY A N 1
ATOM 434 C CA . GLY A 1 60 ? 17.062 -13.094 -0.784 1 94.12 60 GLY A CA 1
ATOM 435 C C . GLY A 1 60 ? 17.469 -11.75 -1.362 1 94.12 60 GLY A C 1
ATOM 436 O O . GLY A 1 60 ? 17.047 -11.391 -2.465 1 94.12 60 GLY A O 1
ATOM 437 N N . HIS A 1 61 ? 18.312 -10.969 -0.688 1 97.12 61 HIS A N 1
ATOM 438 C CA . HIS A 1 61 ? 18.75 -9.664 -1.152 1 97.12 61 HIS A CA 1
ATOM 439 C C . HIS A 1 61 ? 20.203 -9.711 -1.637 1 97.12 61 HIS A C 1
ATOM 441 O O . HIS A 1 61 ? 20.984 -10.539 -1.171 1 97.12 61 HIS A O 1
ATOM 447 N N . ASP A 1 62 ? 20.5 -8.852 -2.596 1 96.56 62 ASP A N 1
ATOM 448 C CA . ASP A 1 62 ? 21.875 -8.766 -3.08 1 96.56 62 ASP A CA 1
ATOM 449 C C . ASP A 1 62 ? 22.828 -8.398 -1.95 1 96.56 62 ASP A C 1
ATOM 451 O O . ASP A 1 62 ? 22.656 -7.371 -1.289 1 96.56 62 ASP A O 1
ATOM 455 N N . ARG A 1 63 ? 23.828 -9.203 -1.763 1 96.94 63 ARG A N 1
ATOM 456 C CA . ARG A 1 63 ? 24.75 -9.031 -0.644 1 96.94 63 ARG A CA 1
ATOM 457 C C . ARG A 1 63 ? 25.516 -7.711 -0.761 1 96.94 63 ARG A C 1
ATOM 459 O O . ARG A 1 63 ? 25.719 -7.016 0.235 1 96.94 63 ARG A O 1
ATOM 466 N N . GLU A 1 64 ? 25.922 -7.391 -1.929 1 96.25 64 GLU A N 1
ATOM 467 C CA . GLU A 1 64 ? 26.656 -6.145 -2.131 1 96.25 64 GLU A CA 1
ATOM 468 C C . GLU A 1 64 ? 25.797 -4.934 -1.788 1 96.25 64 GLU A C 1
ATOM 470 O O . GLU A 1 64 ? 26.25 -4.02 -1.096 1 96.25 64 GLU A O 1
ATOM 475 N N . GLU A 1 65 ? 24.594 -4.957 -2.262 1 97 65 GLU A N 1
ATOM 476 C CA . GLU A 1 65 ? 23.703 -3.826 -2.012 1 97 65 GLU A CA 1
ATOM 477 C C . GLU A 1 65 ? 23.484 -3.627 -0.516 1 97 65 GLU A C 1
ATOM 479 O O . GLU A 1 65 ? 23.562 -2.502 -0.015 1 97 65 GLU A O 1
ATOM 484 N N . VAL A 1 66 ? 23.266 -4.703 0.184 1 98.19 66 VAL A N 1
ATOM 485 C CA . VAL A 1 66 ? 23.016 -4.609 1.618 1 98.19 66 VAL A CA 1
ATOM 486 C C . VAL A 1 66 ? 24.266 -4.145 2.34 1 98.19 66 VAL A C 1
ATOM 488 O O . VAL A 1 66 ? 24.203 -3.303 3.238 1 98.19 66 VAL A O 1
ATOM 491 N N . THR A 1 67 ? 25.375 -4.684 1.953 1 97.94 67 THR A N 1
ATOM 492 C CA . THR A 1 67 ? 26.641 -4.336 2.59 1 97.94 67 THR A CA 1
ATOM 493 C C . THR A 1 67 ? 26.922 -2.844 2.438 1 97.94 67 THR A C 1
ATOM 495 O O . THR A 1 67 ? 27.312 -2.178 3.4 1 97.94 67 THR A O 1
ATOM 498 N N . ARG A 1 68 ? 26.703 -2.332 1.255 1 97 68 ARG A N 1
ATOM 499 C CA . ARG A 1 68 ? 26.922 -0.91 1.019 1 97 68 ARG A CA 1
ATOM 500 C C . ARG A 1 68 ? 25.969 -0.062 1.846 1 97 68 ARG A C 1
ATOM 502 O O . ARG A 1 68 ? 26.344 0.992 2.361 1 97 68 ARG A O 1
ATOM 509 N N . LEU A 1 69 ? 24.766 -0.486 1.967 1 97.94 69 LEU A N 1
ATOM 510 C CA . LEU A 1 69 ? 23.797 0.187 2.822 1 97.94 69 LEU A CA 1
ATOM 511 C C . LEU A 1 69 ? 24.281 0.23 4.266 1 97.94 69 LEU A C 1
ATOM 513 O O . LEU A 1 69 ? 24.172 1.26 4.938 1 97.94 69 LEU A O 1
ATOM 517 N N . LEU A 1 70 ? 24.859 -0.886 4.703 1 98.25 70 LEU A N 1
ATOM 518 C CA . LEU A 1 70 ? 25.359 -0.971 6.074 1 98.25 70 LEU A CA 1
ATOM 519 C C . LEU A 1 70 ? 26.547 -0.039 6.289 1 98.25 70 LEU A C 1
ATOM 521 O O . LEU A 1 70 ? 26.625 0.643 7.312 1 98.25 70 LEU A O 1
ATOM 525 N N . ILE A 1 71 ? 27.422 -0.025 5.316 1 97.88 71 ILE A N 1
ATOM 526 C CA . ILE A 1 71 ? 28.578 0.852 5.414 1 97.88 71 ILE A CA 1
ATOM 527 C C . ILE A 1 71 ? 28.125 2.305 5.527 1 97.88 71 ILE A C 1
ATOM 529 O O . ILE A 1 71 ? 28.609 3.049 6.387 1 97.88 71 ILE A O 1
ATOM 533 N N . GLN A 1 72 ? 27.156 2.697 4.691 1 96.75 72 GLN A N 1
ATOM 534 C CA . GLN A 1 72 ? 26.656 4.062 4.734 1 96.75 72 GLN A CA 1
ATOM 535 C C . GLN A 1 72 ? 25.984 4.363 6.074 1 96.75 72 GLN A C 1
ATOM 537 O O . GLN A 1 72 ? 26.234 5.41 6.672 1 96.75 72 GLN A O 1
ATOM 542 N N . ALA A 1 73 ? 25.188 3.486 6.531 1 98 73 ALA A N 1
ATOM 543 C CA . ALA A 1 73 ? 24.469 3.686 7.781 1 98 73 ALA A CA 1
ATOM 544 C C . ALA A 1 73 ? 25.422 3.816 8.961 1 98 73 ALA A C 1
ATOM 546 O O . ALA A 1 73 ? 25.25 4.688 9.812 1 98 73 ALA A O 1
ATOM 547 N N . LEU A 1 74 ? 26.422 2.914 9.008 1 97.81 74 LEU A N 1
ATOM 548 C CA . LEU A 1 74 ? 27.422 2.959 10.062 1 97.81 74 LEU A CA 1
ATOM 549 C C . LEU A 1 74 ? 28.172 4.285 10.047 1 97.81 74 LEU A C 1
ATOM 551 O O . LEU A 1 74 ? 28.391 4.898 11.094 1 97.81 74 LEU A O 1
ATOM 555 N N . SER A 1 75 ? 28.484 4.684 8.852 1 95.31 75 SER A N 1
ATOM 556 C CA . SER A 1 75 ? 29.188 5.961 8.703 1 95.31 75 SER A CA 1
ATOM 557 C C . SER A 1 75 ? 28.297 7.121 9.156 1 95.31 75 SER A C 1
ATOM 559 O O . SER A 1 75 ? 28.766 8.008 9.875 1 95.31 75 SER A O 1
ATOM 561 N N . ASP A 1 76 ? 27.078 7.109 8.758 1 94.44 76 ASP A N 1
ATOM 562 C CA . ASP A 1 76 ? 26.109 8.148 9.117 1 94.44 76 ASP A CA 1
ATOM 563 C C . ASP A 1 76 ? 25.938 8.234 10.625 1 94.44 76 ASP A C 1
ATOM 565 O O . ASP A 1 76 ? 25.719 9.32 11.172 1 94.44 76 ASP A O 1
ATOM 569 N N . MET A 1 77 ? 26.078 7.09 11.273 1 96.12 77 MET A N 1
ATOM 570 C CA . MET A 1 77 ? 25.812 7.035 12.711 1 96.12 77 MET A CA 1
ATOM 571 C C . MET A 1 77 ? 27.078 7.305 13.508 1 96.12 77 MET A C 1
ATOM 573 O O . MET A 1 77 ? 27.047 7.355 14.734 1 96.12 77 MET A O 1
ATOM 577 N N . GLY A 1 78 ? 28.203 7.414 12.836 1 94.25 78 GLY A N 1
ATOM 578 C CA . GLY A 1 78 ? 29.453 7.766 13.484 1 94.25 78 GLY A CA 1
ATOM 579 C C . GLY A 1 78 ? 30.281 6.559 13.898 1 94.25 78 GLY A C 1
ATOM 580 O O . GLY A 1 78 ? 31.25 6.684 14.648 1 94.25 78 GLY A O 1
ATOM 581 N N . TYR A 1 79 ? 29.844 5.395 13.453 1 95.62 79 TYR A N 1
ATOM 582 C CA . TYR A 1 79 ? 30.609 4.184 13.734 1 95.62 79 TYR A CA 1
ATOM 583 C C . TYR A 1 79 ? 31.656 3.943 12.656 1 95.62 79 TYR A C 1
ATOM 585 O O . TYR A 1 79 ? 31.609 2.932 11.953 1 95.62 79 TYR A O 1
ATOM 593 N N . ARG A 1 80 ? 32.625 4.691 12.594 1 94.38 80 ARG A N 1
ATOM 594 C CA . ARG A 1 80 ? 33.562 4.742 11.477 1 94.38 80 ARG A CA 1
ATOM 595 C C . ARG A 1 80 ? 34.438 3.508 11.453 1 94.38 80 ARG A C 1
ATOM 597 O O . ARG A 1 80 ? 34.719 2.949 10.383 1 94.38 80 ARG A O 1
ATOM 604 N N . THR A 1 81 ? 34.875 3.109 12.594 1 95.56 81 THR A N 1
ATOM 605 C CA . THR A 1 81 ? 35.719 1.925 12.664 1 95.56 81 THR A CA 1
ATOM 606 C C . THR A 1 81 ? 34.969 0.695 12.156 1 95.56 81 THR A C 1
ATOM 608 O O . THR A 1 81 ? 35.531 -0.099 11.391 1 95.56 81 THR A O 1
ATOM 611 N N . ALA A 1 82 ? 33.812 0.598 12.602 1 96.5 82 ALA A N 1
ATOM 612 C CA . ALA A 1 82 ? 33 -0.525 12.148 1 96.5 82 ALA A CA 1
ATOM 613 C C . ALA A 1 82 ? 32.781 -0.473 10.641 1 96.5 82 ALA A C 1
ATOM 615 O O . ALA A 1 82 ? 32.844 -1.499 9.961 1 96.5 82 ALA A O 1
ATOM 616 N N . ALA A 1 83 ? 32.5 0.662 10.102 1 96.94 83 ALA A N 1
ATOM 617 C CA . ALA A 1 83 ? 32.281 0.832 8.664 1 96.94 83 ALA A CA 1
ATOM 618 C C . ALA A 1 83 ? 33.531 0.39 7.883 1 96.94 83 ALA A C 1
ATOM 620 O O . ALA A 1 83 ? 33.406 -0.331 6.891 1 96.94 83 ALA A O 1
ATOM 621 N N . ASP A 1 84 ? 34.625 0.756 8.367 1 95.88 84 ASP A N 1
ATOM 622 C CA . ASP A 1 84 ? 35.875 0.383 7.73 1 95.88 84 ASP A CA 1
ATOM 623 C C . ASP A 1 84 ? 36.094 -1.127 7.785 1 95.88 84 ASP A C 1
ATOM 625 O O . ASP A 1 84 ? 36.562 -1.729 6.812 1 95.88 84 ASP A O 1
ATOM 629 N N . ASN A 1 85 ? 35.781 -1.664 8.875 1 96.62 85 ASN A N 1
ATOM 630 C CA . ASN A 1 85 ? 35.938 -3.105 9.039 1 96.62 85 ASN A CA 1
ATOM 631 C C . ASN A 1 85 ? 35.031 -3.873 8.07 1 96.62 85 ASN A C 1
ATOM 633 O O . ASN A 1 85 ? 35.438 -4.898 7.523 1 96.62 85 ASN A O 1
ATOM 637 N N . VAL A 1 86 ? 33.812 -3.393 7.93 1 97.38 86 VAL A N 1
ATOM 638 C CA . VAL A 1 86 ? 32.906 -4.047 6.992 1 97.38 86 VAL A CA 1
ATOM 639 C C . VAL A 1 86 ? 33.5 -4.004 5.586 1 97.38 86 VAL A C 1
ATOM 641 O O . VAL A 1 86 ? 33.438 -4.996 4.855 1 97.38 86 VAL A O 1
ATOM 644 N N . SER A 1 87 ? 33.969 -2.848 5.211 1 96.19 87 SER A N 1
ATOM 645 C CA . SER A 1 87 ? 34.594 -2.699 3.893 1 96.19 87 SER A CA 1
ATOM 646 C C . SER A 1 87 ? 35.75 -3.674 3.709 1 96.19 87 SER A C 1
ATOM 648 O O . SER A 1 87 ? 35.844 -4.332 2.672 1 96.19 87 SER A O 1
ATOM 650 N N . GLU A 1 88 ? 36.469 -3.791 4.656 1 95.25 88 GLU A N 1
ATOM 651 C CA . GLU A 1 88 ? 37.656 -4.668 4.605 1 95.25 88 GLU A CA 1
ATOM 652 C C . GLU A 1 88 ? 37.219 -6.137 4.551 1 95.25 88 GLU A C 1
ATOM 654 O O . GLU A 1 88 ? 37.719 -6.891 3.705 1 95.25 88 GLU A O 1
ATOM 659 N N . GLU A 1 89 ? 36.312 -6.492 5.387 1 94.12 89 GLU A N 1
ATOM 660 C CA . GLU A 1 89 ? 35.906 -7.883 5.5 1 94.12 89 GLU A CA 1
ATOM 661 C C . GLU A 1 89 ? 35.094 -8.32 4.277 1 94.12 89 GLU A C 1
ATOM 663 O O . GLU A 1 89 ? 35.156 -9.477 3.857 1 94.12 89 GLU A O 1
ATOM 668 N N . SER A 1 90 ? 34.375 -7.469 3.744 1 94.75 90 SER A N 1
ATOM 669 C CA . SER A 1 90 ? 33.438 -7.824 2.664 1 94.75 90 SER A CA 1
ATOM 670 C C . SER A 1 90 ? 34.125 -7.676 1.302 1 94.75 90 SER A C 1
ATOM 672 O O . SER A 1 90 ? 33.719 -8.336 0.337 1 94.75 90 SER A O 1
ATOM 674 N N . GLY A 1 91 ? 35 -6.762 1.197 1 94.25 91 GLY A N 1
ATOM 675 C CA . GLY A 1 91 ? 35.594 -6.418 -0.084 1 94.25 91 GLY A CA 1
ATOM 676 C C . GLY A 1 91 ? 34.812 -5.383 -0.852 1 94.25 91 GLY A C 1
ATOM 677 O O . GLY A 1 91 ? 35.188 -5.016 -1.972 1 94.25 91 GLY A O 1
ATOM 678 N N . TYR A 1 92 ? 33.75 -4.891 -0.278 1 94.69 92 TYR A N 1
ATOM 679 C CA . TYR A 1 92 ? 32.938 -3.857 -0.91 1 94.69 92 TYR A CA 1
ATOM 680 C C . TYR A 1 92 ? 33.219 -2.488 -0.309 1 94.69 92 TYR A C 1
ATOM 682 O O . TYR A 1 92 ? 33.594 -2.385 0.858 1 94.69 92 TYR A O 1
ATOM 690 N N . GLU A 1 93 ? 33.062 -1.484 -1.171 1 93.56 93 GLU A N 1
ATOM 691 C CA . GLU A 1 93 ? 33.219 -0.104 -0.722 1 93.56 93 GLU A CA 1
ATOM 692 C C . GLU A 1 93 ? 31.938 0.697 -0.958 1 93.56 93 GLU A C 1
ATOM 694 O O . GLU A 1 93 ? 31.125 0.356 -1.832 1 93.56 93 GLU A O 1
ATOM 699 N N . LEU A 1 94 ? 31.797 1.685 -0.101 1 93.06 94 LEU A N 1
ATOM 700 C CA . LEU A 1 94 ? 30.625 2.535 -0.271 1 93.06 94 LEU A CA 1
ATOM 701 C C . LEU A 1 94 ? 30.594 3.137 -1.672 1 93.06 94 LEU A C 1
ATOM 703 O O . LEU A 1 94 ? 29.547 3.117 -2.332 1 93.06 94 LEU A O 1
ATOM 707 N N . GLU A 1 95 ? 31.688 3.707 -2.039 1 91.38 95 GLU A N 1
ATOM 708 C CA . GLU A 1 95 ? 31.812 4.348 -3.344 1 91.38 95 GLU A CA 1
ATOM 709 C C . GLU A 1 95 ? 33.219 4.145 -3.922 1 91.38 95 GLU A C 1
ATOM 711 O O . GLU A 1 95 ? 34.156 3.916 -3.18 1 91.38 95 GLU A O 1
ATOM 716 N N . SER A 1 96 ? 33.25 4.211 -5.234 1 89.56 96 SER A N 1
ATOM 717 C CA . SER A 1 96 ? 34.531 4.137 -5.895 1 89.56 96 SER A CA 1
ATOM 718 C C . SER A 1 96 ? 35.375 5.375 -5.598 1 89.56 96 SER A C 1
ATOM 720 O O . SER A 1 96 ? 34.844 6.406 -5.184 1 89.56 96 SER A O 1
ATOM 722 N N . PRO A 1 97 ? 36.625 5.281 -5.812 1 91.38 97 PRO A N 1
ATOM 723 C CA . PRO A 1 97 ? 37.5 6.434 -5.574 1 91.38 97 PRO A CA 1
ATOM 724 C C . PRO A 1 97 ? 37.094 7.66 -6.391 1 91.38 97 PRO A C 1
ATOM 726 O O . PRO A 1 97 ? 37.188 8.789 -5.895 1 91.38 97 PRO A O 1
ATOM 729 N N . THR A 1 98 ? 36.719 7.414 -7.566 1 94 98 THR A N 1
ATOM 730 C CA . THR A 1 98 ? 36.281 8.516 -8.414 1 94 98 THR A CA 1
ATOM 731 C C . THR A 1 98 ? 35.062 9.219 -7.824 1 94 98 THR A C 1
ATOM 733 O O . THR A 1 98 ? 35.031 10.445 -7.746 1 94 98 THR A O 1
ATOM 736 N N . VAL A 1 99 ? 34.156 8.477 -7.414 1 94.25 99 VAL A N 1
ATOM 737 C CA . VAL A 1 99 ? 32.938 9.023 -6.855 1 94.25 99 VAL A CA 1
ATOM 738 C C . VAL A 1 99 ? 33.219 9.719 -5.531 1 94.25 99 VAL A C 1
ATOM 740 O O . VAL A 1 99 ? 32.719 10.82 -5.273 1 94.25 99 VAL A O 1
ATOM 743 N N . ALA A 1 100 ? 34.031 9.078 -4.758 1 93.19 100 ALA A N 1
ATOM 744 C CA . ALA A 1 100 ? 34.469 9.688 -3.502 1 93.19 100 ALA A CA 1
ATOM 745 C C . ALA A 1 100 ? 35.219 10.992 -3.75 1 93.19 100 ALA A C 1
ATOM 747 O O . ALA A 1 100 ? 35.031 11.961 -3.004 1 93.19 100 ALA A O 1
ATOM 748 N N . GLY A 1 101 ? 36 11.016 -4.785 1 95 101 GLY A N 1
ATOM 749 C CA . GLY A 1 101 ? 36.719 12.219 -5.176 1 95 101 GLY A CA 1
ATOM 750 C C . GLY A 1 101 ? 35.781 13.352 -5.594 1 95 101 GLY A C 1
ATOM 751 O O . GLY A 1 101 ? 36 14.5 -5.219 1 95 101 GLY A O 1
ATOM 752 N N . PHE A 1 102 ? 34.812 13.008 -6.316 1 96.5 102 PHE A N 1
ATOM 753 C CA . PHE A 1 102 ? 33.812 13.992 -6.75 1 96.5 102 PHE A CA 1
ATOM 754 C C . PHE A 1 102 ? 33.094 14.602 -5.555 1 96.5 102 PHE A C 1
ATOM 756 O O . PHE A 1 102 ? 32.969 15.828 -5.457 1 96.5 102 PHE A O 1
ATOM 763 N N . ARG A 1 103 ? 32.625 13.688 -4.695 1 95.19 103 ARG A N 1
ATOM 764 C CA . ARG A 1 103 ? 31.969 14.125 -3.473 1 95.19 103 ARG A CA 1
ATOM 765 C C . ARG A 1 103 ? 32.875 15.055 -2.662 1 95.19 103 ARG A C 1
ATOM 767 O O . ARG A 1 103 ? 32.438 16.125 -2.248 1 95.19 103 ARG A O 1
ATOM 774 N N . SER A 1 104 ? 34.062 14.656 -2.447 1 94.94 104 SER A N 1
ATOM 775 C CA . SER A 1 104 ? 35 15.445 -1.679 1 94.94 104 SER A CA 1
ATOM 776 C C . SER A 1 104 ? 35.281 16.797 -2.342 1 94.94 104 SER A C 1
ATOM 778 O O . SER A 1 104 ? 35.375 17.812 -1.663 1 94.94 104 SER A O 1
ATOM 780 N N . ALA A 1 105 ? 35.375 16.766 -3.613 1 97.38 105 ALA A N 1
ATOM 781 C CA . ALA A 1 105 ? 35.625 18 -4.355 1 97.38 105 ALA A CA 1
ATOM 782 C C . ALA A 1 105 ? 34.5 19 -4.164 1 97.38 105 ALA A C 1
ATOM 784 O O . ALA A 1 105 ? 34.75 20.188 -3.949 1 97.38 105 ALA A O 1
ATOM 785 N N . VAL A 1 106 ? 33.312 18.562 -4.191 1 97.06 106 VAL A N 1
ATOM 786 C CA . VAL A 1 106 ? 32.156 19.438 -4.031 1 97.06 106 VAL A CA 1
ATOM 787 C C . VAL A 1 106 ? 32.094 19.953 -2.598 1 97.06 106 VAL A C 1
ATOM 789 O O . VAL A 1 106 ? 31.906 21.156 -2.373 1 97.06 106 VAL A O 1
ATOM 792 N N . LEU A 1 107 ? 32.375 19.109 -1.683 1 95.38 107 LEU A N 1
ATOM 793 C CA . LEU A 1 107 ? 32.219 19.469 -0.275 1 95.38 107 LEU A CA 1
ATOM 794 C C . LEU A 1 107 ? 33.344 20.406 0.16 1 95.38 107 LEU A C 1
ATOM 796 O O . LEU A 1 107 ? 33.156 21.203 1.071 1 95.38 107 LEU A O 1
ATOM 800 N N . THR A 1 108 ? 34.469 20.297 -0.523 1 95.88 108 THR A N 1
ATOM 801 C CA . THR A 1 108 ? 35.625 21.125 -0.153 1 95.88 108 THR A CA 1
ATOM 802 C C . THR A 1 108 ? 35.688 22.359 -1.045 1 95.88 108 THR A C 1
ATOM 804 O O . THR A 1 108 ? 36.531 23.234 -0.833 1 95.88 108 THR A O 1
ATOM 807 N N . GLY A 1 109 ? 34.875 22.406 -2.029 1 96.19 109 GLY A N 1
ATOM 808 C CA . GLY A 1 109 ? 34.844 23.562 -2.91 1 96.19 109 GLY A CA 1
ATOM 809 C C . GLY A 1 109 ? 35.938 23.562 -3.961 1 96.19 109 GLY A C 1
ATOM 810 O O . GLY A 1 109 ? 36.375 24.609 -4.41 1 96.19 109 GLY A O 1
ATOM 811 N N . SER A 1 110 ? 36.469 22.406 -4.234 1 97.06 110 SER A N 1
ATOM 812 C CA . SER A 1 110 ? 37.406 22.266 -5.328 1 97.06 110 SER A CA 1
ATOM 813 C C . SER A 1 110 ? 36.688 22.125 -6.668 1 97.06 110 SER A C 1
ATOM 815 O O . SER A 1 110 ? 36.656 21.047 -7.25 1 97.06 110 SER A O 1
ATOM 817 N N . TRP A 1 111 ? 36.344 23.25 -7.211 1 97.12 111 TRP A N 1
ATOM 818 C CA . TRP A 1 111 ? 35.438 23.281 -8.344 1 97.12 111 TRP A CA 1
ATOM 819 C C . TRP A 1 111 ? 36.125 22.766 -9.609 1 97.12 111 TRP A C 1
ATOM 821 O O . TRP A 1 111 ? 35.531 21.984 -10.367 1 97.12 111 TRP A O 1
ATOM 831 N N . PRO A 1 112 ? 37.438 23.094 -9.906 1 96.38 112 PRO A N 1
ATOM 832 C CA . PRO A 1 112 ? 38.094 22.531 -11.094 1 96.38 112 PRO A CA 1
ATOM 833 C C . PRO A 1 112 ? 38.125 21.016 -11.086 1 96.38 112 PRO A C 1
ATOM 835 O O . PRO A 1 112 ? 37.906 20.375 -12.117 1 96.38 112 PRO A O 1
ATOM 838 N N . VAL A 1 113 ? 38.375 20.484 -9.922 1 97.5 113 VAL A N 1
ATOM 839 C CA . VAL A 1 113 ? 38.438 19.031 -9.789 1 97.5 113 VAL A CA 1
ATOM 840 C C . VAL A 1 113 ? 37.031 18.438 -10.016 1 97.5 113 VAL A C 1
ATOM 842 O O . VAL A 1 113 ? 36.906 17.438 -10.727 1 97.5 113 VAL A O 1
ATOM 845 N N . ALA A 1 114 ? 36.031 19.016 -9.359 1 97.81 114 ALA A N 1
ATOM 846 C CA . ALA A 1 114 ? 34.656 18.547 -9.508 1 97.81 114 ALA A CA 1
ATOM 847 C C . ALA A 1 114 ? 34.219 18.547 -10.977 1 97.81 114 ALA A C 1
ATOM 849 O O . ALA A 1 114 ? 33.656 17.562 -11.461 1 97.81 114 ALA A O 1
ATOM 850 N N . GLU A 1 115 ? 34.594 19.531 -11.688 1 96.81 115 GLU A N 1
ATOM 851 C CA . GLU A 1 115 ? 34.188 19.656 -13.094 1 96.81 115 GLU A CA 1
ATOM 852 C C . GLU A 1 115 ? 34.969 18.656 -13.961 1 96.81 115 GLU A C 1
ATOM 854 O O . GLU A 1 115 ? 34.406 18.125 -14.93 1 96.81 115 GLU A O 1
ATOM 859 N N . GLU A 1 116 ? 36.188 18.484 -13.633 1 96.38 116 GLU A N 1
ATOM 860 C CA . GLU A 1 116 ? 36.969 17.5 -14.367 1 96.38 116 GLU A CA 1
ATOM 861 C C . GLU A 1 116 ? 36.406 16.094 -14.227 1 96.38 116 GLU A C 1
ATOM 863 O O . GLU A 1 116 ? 36.281 15.367 -15.211 1 96.38 116 GLU A O 1
ATOM 868 N N . LEU A 1 117 ? 36.125 15.742 -13.078 1 96.12 117 LEU A N 1
ATOM 869 C CA . LEU A 1 117 ? 35.531 14.43 -12.828 1 96.12 117 LEU A CA 1
ATOM 870 C C . LEU A 1 117 ? 34.188 14.289 -13.523 1 96.12 117 LEU A C 1
ATOM 872 O O . LEU A 1 117 ? 33.875 13.234 -14.086 1 96.12 117 LEU A O 1
ATOM 876 N N . LEU A 1 118 ? 33.375 15.328 -13.492 1 95.94 118 LEU A N 1
ATOM 877 C CA . LEU A 1 118 ? 32.094 15.32 -14.156 1 95.94 118 LEU A CA 1
ATOM 878 C C . LEU A 1 118 ? 32.25 15.172 -15.664 1 95.94 118 LEU A C 1
ATOM 880 O O . LEU A 1 118 ? 31.453 14.477 -16.312 1 95.94 118 LEU A O 1
ATOM 884 N N . ALA A 1 119 ? 33.25 15.773 -16.203 1 94 119 ALA A N 1
ATOM 885 C CA . ALA A 1 119 ? 33.5 15.703 -17.641 1 94 119 ALA A CA 1
ATOM 886 C C . ALA A 1 119 ? 33.844 14.281 -18.062 1 94 119 ALA A C 1
ATOM 888 O O . ALA A 1 119 ? 33.562 13.891 -19.203 1 94 119 ALA A O 1
ATOM 889 N N . GLY A 1 120 ? 34.406 13.547 -17.203 1 93.38 120 GLY A N 1
ATOM 890 C CA . GLY A 1 120 ? 34.781 12.172 -17.516 1 93.38 120 GLY A CA 1
ATOM 891 C C . GLY A 1 120 ? 33.688 11.172 -17.219 1 93.38 120 GLY A C 1
ATOM 892 O O . GLY A 1 120 ? 33.875 9.969 -17.375 1 93.38 120 GLY A O 1
ATOM 893 N N . ALA A 1 121 ? 32.531 11.625 -16.797 1 93.06 121 ALA A N 1
ATOM 894 C CA . ALA A 1 121 ? 31.453 10.742 -16.406 1 93.06 121 ALA A CA 1
ATOM 895 C C . ALA A 1 121 ? 30.844 10.047 -17.609 1 93.06 121 ALA A C 1
ATOM 897 O O . ALA A 1 121 ? 30.938 10.555 -18.734 1 93.06 121 ALA A O 1
ATOM 898 N N . SER A 1 122 ? 30.344 8.82 -17.422 1 90.81 122 SER A N 1
ATOM 899 C CA . SER A 1 122 ? 29.703 8.055 -18.484 1 90.81 122 SER A CA 1
ATOM 900 C C . SER A 1 122 ? 28.188 8.047 -18.312 1 90.81 122 SER A C 1
ATOM 902 O O . SER A 1 122 ? 27.672 8.211 -17.203 1 90.81 122 SER A O 1
ATOM 904 N N . LEU A 1 123 ? 27.469 7.93 -19.438 1 8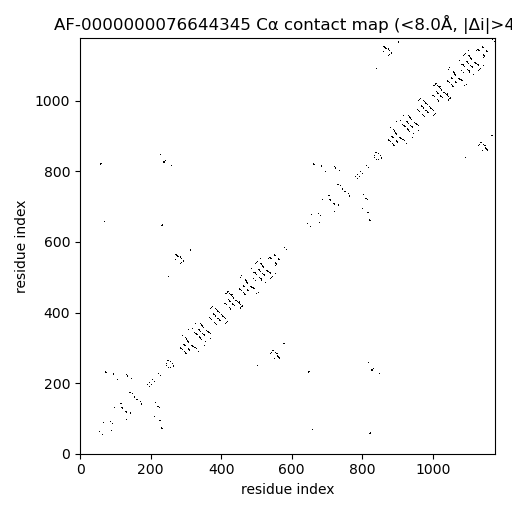2.69 123 LEU A N 1
ATOM 905 C CA . LEU A 1 123 ? 26.016 7.797 -19.406 1 82.69 123 LEU A CA 1
ATOM 906 C C . LEU A 1 123 ? 25.609 6.332 -19.328 1 82.69 123 LEU A C 1
ATOM 908 O O . LEU A 1 123 ? 24.438 6.023 -19.062 1 82.69 123 LEU A O 1
ATOM 912 N N . GLU A 1 124 ? 26.516 5.477 -19.641 1 72.75 124 GLU A N 1
ATOM 913 C CA . GLU A 1 124 ? 26.234 4.047 -19.578 1 72.75 124 GLU A CA 1
ATOM 914 C C . GLU A 1 124 ? 27.141 3.354 -18.562 1 72.75 124 GLU A C 1
ATOM 916 O O . GLU A 1 124 ? 28.266 3.783 -18.328 1 72.75 124 GLU A O 1
ATOM 921 N N . THR A 1 125 ? 26.641 2.291 -17.922 1 64.69 125 THR A N 1
ATOM 922 C CA . THR A 1 125 ? 27.391 1.559 -16.906 1 64.69 125 THR A CA 1
ATOM 923 C C . THR A 1 125 ? 28.578 0.844 -17.516 1 64.69 125 THR A C 1
ATOM 925 O O . THR A 1 125 ? 29.656 0.765 -16.891 1 64.69 125 THR A O 1
ATOM 928 N N . GLU A 1 126 ? 28.453 0.191 -18.781 1 63.34 126 GLU A N 1
ATOM 929 C CA . GLU A 1 126 ? 29.516 -0.648 -19.344 1 63.34 126 GLU A CA 1
ATOM 930 C C . GLU A 1 126 ? 30.406 0.152 -20.297 1 63.34 126 GLU A C 1
ATOM 932 O O . GLU A 1 126 ? 31.266 -0.414 -20.969 1 63.34 126 GLU A O 1
ATOM 937 N N . GLY A 1 127 ? 30.406 1.514 -20.109 1 61 127 GLY A N 1
ATOM 938 C CA . GLY A 1 127 ? 31.156 2.242 -21.109 1 61 127 GLY A CA 1
ATOM 939 C C . GLY A 1 127 ? 32.438 2.83 -20.594 1 61 127 GLY A C 1
ATOM 940 O O . GLY A 1 127 ? 32.812 2.574 -19.438 1 61 127 GLY A O 1
ATOM 941 N N . LEU A 1 128 ? 33.188 3.445 -21.5 1 70 128 LEU A N 1
ATOM 942 C CA . LEU A 1 128 ? 34.469 4.129 -21.359 1 70 128 LEU A CA 1
ATOM 943 C C . LEU A 1 128 ? 34.312 5.379 -20.5 1 70 128 LEU A C 1
ATOM 945 O O . LEU A 1 128 ? 33.656 6.336 -20.891 1 70 128 LEU A O 1
ATOM 949 N N . GLY A 1 129 ? 34.25 5.238 -19.078 1 81.31 129 GLY A N 1
ATOM 950 C CA . GLY A 1 129 ? 34.25 6.406 -18.203 1 81.31 129 GLY A CA 1
ATOM 951 C C . GLY A 1 129 ? 35.188 6.297 -17.031 1 81.31 129 GLY A C 1
ATOM 952 O O . GLY A 1 129 ? 36 5.375 -16.969 1 81.31 129 GLY A O 1
ATOM 953 N N . ASN A 1 130 ? 35.25 7.371 -16.281 1 90.06 130 ASN A N 1
ATOM 954 C CA . ASN A 1 130 ? 36.156 7.438 -15.148 1 90.06 130 ASN A CA 1
ATOM 955 C C . ASN A 1 130 ? 35.562 6.777 -13.914 1 90.06 130 ASN A C 1
ATOM 957 O O . ASN A 1 130 ? 36.125 6.871 -12.82 1 90.06 130 ASN A O 1
ATOM 961 N N . GLY A 1 131 ? 34.375 6.129 -14.094 1 90.06 131 GLY A N 1
ATOM 962 C CA . GLY A 1 131 ? 33.75 5.473 -12.969 1 90.06 131 GLY A CA 1
ATOM 963 C C . GLY A 1 131 ? 32.5 6.219 -12.469 1 90.06 131 GLY A C 1
ATOM 964 O O . GLY A 1 131 ? 31.688 5.656 -11.75 1 90.06 131 GLY A O 1
ATOM 965 N N . LEU A 1 132 ? 32.469 7.426 -12.758 1 92.38 132 LEU A N 1
ATOM 966 C CA . LEU A 1 132 ? 31.266 8.203 -12.484 1 92.38 132 LEU A CA 1
ATOM 967 C C . LEU A 1 132 ? 30.203 7.965 -13.562 1 92.38 132 LEU A C 1
ATOM 969 O O . LEU A 1 132 ? 30.469 8.18 -14.75 1 92.38 132 LEU A O 1
ATOM 973 N N . VAL A 1 133 ? 29.156 7.414 -13.188 1 93.5 133 VAL A N 1
ATOM 974 C CA . VAL A 1 133 ? 28.094 7.105 -14.125 1 93.5 133 VAL A CA 1
ATOM 975 C C . VAL A 1 133 ? 26.875 7.98 -13.828 1 93.5 133 VAL A C 1
ATOM 977 O O . VAL A 1 133 ? 26.406 8.031 -12.688 1 93.5 133 VAL A O 1
ATOM 980 N N . LEU A 1 134 ? 26.391 8.656 -14.781 1 93.62 134 LEU A N 1
ATOM 981 C CA . LEU A 1 134 ? 25.219 9.531 -14.602 1 93.62 134 LEU A CA 1
ATOM 982 C C . LEU A 1 134 ? 23.922 8.734 -14.727 1 93.62 134 LEU A C 1
ATOM 984 O O . LEU A 1 134 ? 23.891 7.699 -15.391 1 93.62 134 LEU A O 1
ATOM 988 N N . ALA A 1 135 ? 22.938 9.211 -14.023 1 91.19 135 ALA A N 1
ATOM 989 C CA . ALA A 1 135 ? 21.609 8.586 -14.094 1 91.19 135 ALA A CA 1
ATOM 990 C C . ALA A 1 135 ? 20.984 8.797 -15.469 1 91.19 135 ALA A C 1
ATOM 992 O O . ALA A 1 135 ? 21.312 9.758 -16.172 1 91.19 135 ALA A O 1
ATOM 993 N N . PRO A 1 136 ? 20.078 7.852 -15.852 1 83.62 136 PRO A N 1
ATOM 994 C CA . PRO A 1 136 ? 19.375 8.062 -17.109 1 83.62 136 PRO A CA 1
ATOM 995 C C . PRO A 1 136 ? 18.594 9.375 -17.141 1 83.62 136 PRO A C 1
ATOM 997 O O . PRO A 1 136 ? 17.859 9.672 -16.188 1 83.62 136 PRO A O 1
ATOM 1000 N N . GLY A 1 137 ? 18.828 10.234 -18.125 1 85.69 137 GLY A N 1
ATOM 1001 C CA . GLY A 1 137 ? 18.109 11.492 -18.281 1 85.69 137 GLY A CA 1
ATOM 1002 C C . GLY A 1 137 ? 18.844 12.672 -17.656 1 85.69 137 GLY A C 1
ATOM 1003 O O . GLY A 1 137 ? 18.391 13.812 -17.766 1 85.69 137 GLY A O 1
ATOM 1004 N N . ALA A 1 138 ? 19.906 12.336 -16.969 1 91.94 138 ALA A N 1
ATOM 1005 C CA . ALA A 1 138 ? 20.688 13.422 -16.359 1 91.94 138 ALA A CA 1
ATOM 1006 C C . ALA A 1 138 ? 21.312 14.312 -17.422 1 91.94 138 ALA A C 1
ATOM 1008 O O . ALA A 1 138 ? 21.734 13.836 -18.484 1 91.94 138 ALA A O 1
ATOM 1009 N N . ASP A 1 139 ? 21.391 15.648 -17.141 1 92.62 139 ASP A N 1
ATOM 1010 C CA . ASP A 1 139 ? 21.984 16.641 -18.031 1 92.62 139 ASP A CA 1
ATOM 1011 C C . ASP A 1 139 ? 23.312 17.156 -17.453 1 92.62 139 ASP A C 1
ATOM 1013 O O . ASP A 1 139 ? 23.297 18 -16.547 1 92.62 139 ASP A O 1
ATOM 1017 N N . PRO A 1 140 ? 24.359 16.797 -18.016 1 93.06 140 PRO A N 1
ATOM 1018 C CA . PRO A 1 140 ? 25.656 17.234 -17.5 1 93.06 140 PRO A CA 1
ATOM 1019 C C . PRO A 1 140 ? 25.797 18.75 -17.5 1 93.06 140 PRO A C 1
ATOM 1021 O O . PRO A 1 140 ? 26.5 19.312 -16.641 1 93.06 140 PRO A O 1
ATOM 1024 N N . ASN A 1 141 ? 25.203 19.406 -18.438 1 93.44 141 ASN A N 1
ATOM 1025 C CA . ASN A 1 141 ? 25.312 20.859 -18.484 1 93.44 141 ASN A CA 1
ATOM 1026 C C . ASN A 1 141 ? 24.594 21.516 -17.312 1 93.44 141 ASN A C 1
ATOM 1028 O O . ASN A 1 141 ? 25.062 22.516 -16.766 1 93.44 141 ASN A O 1
ATOM 1032 N N . ALA A 1 142 ? 23.484 21.016 -17.016 1 94.75 142 ALA A N 1
ATOM 1033 C CA . ALA A 1 142 ? 22.781 21.516 -15.836 1 94.75 142 ALA A CA 1
ATOM 1034 C C . ALA A 1 142 ? 23.609 21.328 -14.57 1 94.75 142 ALA A C 1
ATOM 1036 O O . ALA A 1 142 ? 23.672 22.219 -13.719 1 94.75 142 ALA A O 1
ATOM 1037 N N . MET A 1 143 ? 24.234 20.172 -14.492 1 96 143 MET A N 1
ATOM 1038 C CA . MET A 1 143 ? 25.078 19.875 -13.336 1 96 143 MET A CA 1
ATOM 1039 C C . MET A 1 143 ? 26.25 20.859 -13.266 1 96 143 MET A C 1
ATOM 1041 O O . MET A 1 143 ? 26.562 21.391 -12.195 1 96 143 MET A O 1
ATOM 1045 N N . ARG A 1 144 ? 26.859 21.094 -14.391 1 96.19 144 ARG A N 1
ATOM 1046 C CA . ARG A 1 144 ? 27.953 22.047 -14.469 1 96.19 144 ARG A CA 1
ATOM 1047 C C . ARG A 1 144 ? 27.484 23.438 -14.062 1 96.19 144 ARG A C 1
ATOM 1049 O O . ARG A 1 144 ? 28.219 24.172 -13.398 1 96.19 144 ARG A O 1
ATOM 1056 N N . PHE A 1 145 ? 26.359 23.766 -14.523 1 96.75 145 PHE A N 1
ATOM 1057 C CA . PHE A 1 145 ? 25.797 25.062 -14.172 1 96.75 145 PHE A CA 1
ATOM 1058 C C . PHE A 1 145 ? 25.672 25.219 -12.664 1 96.75 145 PHE A C 1
ATOM 1060 O O . PHE A 1 145 ? 26.031 26.266 -12.109 1 96.75 145 PHE A O 1
ATOM 1067 N N . TRP A 1 146 ? 25.203 24.203 -12 1 96.69 146 TRP A N 1
ATOM 1068 C CA . TRP A 1 146 ? 25.031 24.25 -10.555 1 96.69 146 TRP A CA 1
ATOM 1069 C C . TRP A 1 146 ? 26.391 24.422 -9.852 1 96.69 146 TRP A C 1
ATOM 1071 O O . TRP A 1 146 ? 26.5 25.172 -8.883 1 96.69 146 TRP A O 1
ATOM 1081 N N . LEU A 1 147 ? 27.359 23.703 -10.32 1 97.31 147 LEU A N 1
ATOM 1082 C CA . LEU A 1 147 ? 28.703 23.812 -9.766 1 97.31 147 LEU A CA 1
ATOM 1083 C C . LEU A 1 147 ? 29.234 25.234 -9.922 1 97.31 147 LEU A C 1
ATOM 1085 O O . LEU A 1 147 ? 29.734 25.812 -8.961 1 97.31 147 LEU A O 1
ATOM 1089 N N . ARG A 1 148 ? 29.047 25.75 -11.055 1 97.38 148 ARG A N 1
ATOM 1090 C CA . ARG A 1 148 ? 29.594 27.062 -11.375 1 97.38 148 ARG A CA 1
ATOM 1091 C C . ARG A 1 148 ? 28.812 28.172 -10.68 1 97.38 148 ARG A C 1
ATOM 1093 O O . ARG A 1 148 ? 29.375 29.219 -10.344 1 97.38 148 ARG A O 1
ATOM 1100 N N . GLN A 1 149 ? 27.562 27.922 -10.516 1 97 149 GLN A N 1
ATOM 1101 C CA . GLN A 1 149 ? 26.766 28.875 -9.75 1 97 149 GLN A CA 1
ATOM 1102 C C . GLN A 1 149 ? 27.266 28.984 -8.312 1 97 149 GLN A C 1
ATOM 1104 O O . GLN A 1 149 ? 27.359 30.078 -7.766 1 97 149 GLN A O 1
ATOM 1109 N N . GLN A 1 150 ? 27.547 27.812 -7.719 1 97.69 150 GLN A N 1
ATOM 1110 C CA . GLN A 1 150 ? 28.125 27.797 -6.379 1 97.69 150 GLN A CA 1
ATOM 1111 C C . GLN A 1 150 ? 29.469 28.531 -6.355 1 97.69 150 GLN A C 1
ATOM 1113 O O . GLN A 1 150 ? 29.734 29.312 -5.445 1 97.69 150 GLN A O 1
ATOM 1118 N N . LYS A 1 151 ? 30.25 28.25 -7.297 1 97.44 151 LYS A N 1
ATOM 1119 C CA . LYS A 1 151 ? 31.531 28.922 -7.441 1 97.44 151 LYS A CA 1
ATOM 1120 C C . LYS A 1 151 ? 31.359 30.438 -7.523 1 97.44 151 LYS A C 1
ATOM 1122 O O . LYS A 1 151 ? 32.062 31.188 -6.852 1 97.44 151 LYS A O 1
ATOM 1127 N N . PHE A 1 152 ? 30.453 30.906 -8.25 1 97.19 152 PHE A N 1
ATOM 1128 C CA . PHE A 1 152 ? 30.125 32.312 -8.445 1 97.19 152 PHE A CA 1
ATOM 1129 C C . PHE A 1 152 ? 29.719 32.969 -7.121 1 97.19 152 PHE A C 1
ATOM 1131 O O . PHE A 1 152 ? 30.25 34 -6.75 1 97.19 152 PHE A O 1
ATOM 1138 N N . LEU A 1 153 ? 28.797 32.312 -6.504 1 97.44 153 LEU A N 1
ATOM 1139 C CA . LEU A 1 153 ? 28.312 32.844 -5.238 1 97.44 153 LEU A CA 1
ATOM 1140 C C . LEU A 1 153 ? 29.438 32.938 -4.219 1 97.44 153 LEU A C 1
ATOM 1142 O O . LEU A 1 153 ? 29.516 33.906 -3.457 1 97.44 153 LEU A O 1
ATOM 1146 N N . GLU A 1 154 ? 30.312 31.953 -4.223 1 97.44 154 GLU A N 1
ATOM 1147 C CA . GLU A 1 154 ? 31.406 31.953 -3.27 1 97.44 154 GLU A CA 1
ATOM 1148 C C . GLU A 1 154 ? 32.406 33.062 -3.596 1 97.44 154 GLU A C 1
ATOM 1150 O O . GLU A 1 154 ? 33.031 33.625 -2.693 1 97.44 154 GLU A O 1
ATOM 1155 N N . LEU A 1 155 ? 32.656 33.312 -4.84 1 96.88 155 LEU A N 1
ATOM 1156 C CA . LEU A 1 155 ? 33.5 34.438 -5.246 1 96.88 155 LEU A CA 1
ATOM 1157 C C . LEU A 1 155 ? 32.938 35.75 -4.766 1 96.88 155 LEU A C 1
ATOM 1159 O O . LEU A 1 155 ? 33.688 36.625 -4.301 1 96.88 155 LEU A O 1
ATOM 1163 N N . LEU A 1 156 ? 31.625 35.875 -4.906 1 96.69 156 LEU A N 1
ATOM 1164 C CA . LEU A 1 156 ? 30.984 37.094 -4.426 1 96.69 156 LEU A CA 1
ATOM 1165 C C . LEU A 1 156 ? 31.125 37.219 -2.912 1 96.69 156 LEU A C 1
ATOM 1167 O O . LEU A 1 156 ? 31.312 38.312 -2.395 1 96.69 156 LEU A O 1
ATOM 1171 N N . GLU A 1 157 ? 30.953 36.094 -2.258 1 96.94 157 GLU A N 1
ATOM 1172 C CA . GLU A 1 157 ? 31.141 36.062 -0.809 1 96.94 157 GLU A CA 1
ATOM 1173 C C . GLU A 1 157 ? 32.531 36.562 -0.429 1 96.94 157 GLU A C 1
ATOM 1175 O O . GLU A 1 157 ? 32.719 37.25 0.586 1 96.94 157 GLU A O 1
ATOM 1180 N N . GLN A 1 158 ? 33.562 36.188 -1.227 1 95.5 158 GLN A N 1
ATOM 1181 C CA . GLN A 1 158 ? 34.969 36.594 -0.998 1 95.5 158 GLN A CA 1
ATOM 1182 C C . GLN A 1 158 ? 35.219 38 -1.518 1 95.5 158 GLN A C 1
ATOM 1184 O O . GLN A 1 158 ? 36.375 38.469 -1.483 1 95.5 158 GLN A O 1
ATOM 1189 N N . LYS A 1 159 ? 34.25 38.625 -2.107 1 93.88 159 LYS A N 1
ATOM 1190 C CA . LYS A 1 159 ? 34.312 39.969 -2.639 1 93.88 159 LYS A CA 1
ATOM 1191 C C . LYS A 1 159 ? 35.219 40.062 -3.854 1 93.88 159 LYS A C 1
ATOM 1193 O O . LYS A 1 159 ? 35.875 41.062 -4.086 1 93.88 159 LYS A O 1
ATOM 1198 N N . ASP A 1 160 ? 35.344 38.969 -4.465 1 95.62 160 ASP A N 1
ATOM 1199 C CA . ASP A 1 160 ? 36.062 38.969 -5.738 1 95.62 160 ASP A CA 1
ATOM 1200 C C . ASP A 1 160 ? 35.094 39.156 -6.91 1 95.62 160 ASP A C 1
ATOM 1202 O O . ASP A 1 160 ? 34.875 38.219 -7.707 1 95.62 160 ASP A O 1
ATOM 1206 N N . THR A 1 161 ? 34.594 40.219 -7.102 1 94.5 161 THR A N 1
ATOM 1207 C CA . THR A 1 161 ? 33.562 40.562 -8.062 1 94.5 161 THR A CA 1
ATOM 1208 C C . THR A 1 161 ? 34.062 40.406 -9.492 1 94.5 161 THR A C 1
ATOM 1210 O O . THR A 1 161 ? 33.312 40.031 -10.383 1 94.5 161 THR A O 1
ATOM 1213 N N . SER A 1 162 ? 35.312 40.781 -9.68 1 95.31 162 SER A N 1
ATOM 1214 C CA . SER A 1 162 ? 35.875 40.656 -11.023 1 95.31 162 SER A CA 1
ATOM 1215 C C . SER A 1 162 ? 35.844 39.219 -11.523 1 95.31 162 SER A C 1
ATOM 1217 O O . SER A 1 162 ? 35.406 38.969 -12.641 1 95.31 162 SER A O 1
ATOM 1219 N N . LYS A 1 163 ? 36.344 38.344 -10.711 1 96.81 163 LYS A N 1
ATOM 1220 C CA . LYS A 1 163 ? 36.344 36.938 -11.086 1 96.81 163 LYS A CA 1
ATOM 1221 C C . LYS A 1 163 ? 34.906 36.406 -11.195 1 96.81 163 LYS A C 1
ATOM 1223 O O . LYS A 1 163 ? 34.625 35.562 -12.062 1 96.81 163 LYS A O 1
ATOM 1228 N N . ALA A 1 164 ? 34.031 36.812 -10.281 1 97.38 164 ALA A N 1
ATOM 1229 C CA . ALA A 1 164 ? 32.625 36.406 -10.328 1 97.38 164 ALA A CA 1
ATOM 1230 C C . ALA A 1 164 ? 31.984 36.812 -11.648 1 97.38 164 ALA A C 1
ATOM 1232 O O . ALA A 1 164 ? 31.234 36.031 -12.234 1 97.38 164 ALA A O 1
ATOM 1233 N N . LEU A 1 165 ? 32.344 38 -12.039 1 96.06 165 LEU A N 1
ATOM 1234 C CA . LEU A 1 165 ? 31.812 38.5 -13.297 1 96.06 165 LEU A CA 1
ATOM 1235 C C . LEU A 1 165 ? 32.281 37.625 -14.469 1 96.06 165 LEU A C 1
ATOM 1237 O O . LEU A 1 165 ? 31.531 37.375 -15.398 1 96.06 165 LEU A O 1
ATOM 1241 N N . ILE A 1 166 ? 33.531 37.281 -14.414 1 96.62 166 ILE A N 1
ATOM 1242 C CA . ILE A 1 166 ? 34.062 36.406 -15.453 1 96.62 166 ILE A CA 1
ATOM 1243 C C . ILE A 1 166 ? 33.344 35.062 -15.453 1 96.62 166 ILE A C 1
ATOM 1245 O O . ILE A 1 166 ? 32.969 34.562 -16.516 1 96.62 166 ILE A O 1
ATOM 1249 N N . VAL A 1 167 ? 33.156 34.5 -14.328 1 96.81 167 VAL A N 1
ATOM 1250 C CA . VAL A 1 167 ? 32.438 33.219 -14.211 1 96.81 167 VAL A CA 1
ATOM 1251 C C . VAL A 1 167 ? 31.016 33.375 -14.758 1 96.81 167 VAL A C 1
ATOM 1253 O O . VAL A 1 167 ? 30.531 32.531 -15.5 1 96.81 167 VAL A O 1
ATOM 1256 N N . LEU A 1 168 ? 30.344 34.438 -14.422 1 96.25 168 LEU A N 1
ATOM 1257 C CA . LEU A 1 168 ? 28.969 34.688 -14.867 1 96.25 168 LEU A CA 1
ATOM 1258 C C . LEU A 1 168 ? 28.906 34.781 -16.391 1 96.25 168 LEU A C 1
ATOM 1260 O O . LEU A 1 168 ? 28.078 34.125 -17.031 1 96.25 168 LEU A O 1
ATOM 1264 N N . ARG A 1 169 ? 29.797 35.5 -16.984 1 94.88 169 ARG A N 1
ATOM 1265 C CA . ARG A 1 169 ? 29.75 35.812 -18.406 1 94.88 169 ARG A CA 1
ATOM 1266 C C . ARG A 1 169 ? 30.297 34.656 -19.25 1 94.88 169 ARG A C 1
ATOM 1268 O O . ARG A 1 169 ? 29.719 34.312 -20.266 1 94.88 169 ARG A O 1
ATOM 1275 N N . SER A 1 170 ? 31.375 34.062 -18.812 1 95.12 170 SER A N 1
ATOM 1276 C CA . SER A 1 170 ? 32.094 33.125 -19.672 1 95.12 170 SER A CA 1
ATOM 1277 C C . SER A 1 170 ? 31.766 31.688 -19.312 1 95.12 170 SER A C 1
ATOM 1279 O O . SER A 1 170 ? 31.969 30.781 -20.125 1 95.12 170 SER A O 1
ATOM 1281 N N . GLU A 1 171 ? 31.266 31.5 -18.188 1 95.62 171 GLU A N 1
ATOM 1282 C CA . GLU A 1 171 ? 31.078 30.109 -17.781 1 95.62 171 GLU A CA 1
ATOM 1283 C C . GLU A 1 171 ? 29.594 29.797 -17.594 1 95.62 171 GLU A C 1
ATOM 1285 O O . GLU A 1 171 ? 29.109 28.766 -18.078 1 95.62 171 GLU A O 1
ATOM 1290 N N . LEU A 1 172 ? 28.828 30.594 -16.891 1 96.19 172 LEU A N 1
ATOM 1291 C CA . LEU A 1 172 ? 27.438 30.328 -16.578 1 96.19 172 LEU A CA 1
ATOM 1292 C C . LEU A 1 172 ? 26.531 30.672 -17.75 1 96.19 172 LEU A C 1
ATOM 1294 O O . LEU A 1 172 ? 25.641 29.891 -18.109 1 96.19 172 LEU A O 1
ATOM 1298 N N . THR A 1 173 ? 26.734 31.703 -18.406 1 93.88 173 THR A N 1
ATOM 1299 C CA . THR A 1 173 ? 25.859 32.219 -19.453 1 93.88 173 THR A CA 1
ATOM 1300 C C . THR A 1 173 ? 25.797 31.219 -20.625 1 93.88 173 THR A C 1
ATOM 1302 O O . THR A 1 173 ? 24.703 30.969 -21.156 1 93.88 173 THR A O 1
ATOM 1305 N N . PRO A 1 174 ? 26.875 30.578 -21.047 1 93.69 174 PRO A N 1
ATOM 1306 C CA . PRO A 1 174 ? 26.828 29.641 -22.172 1 93.69 174 PRO A CA 1
ATOM 1307 C C . PRO A 1 174 ? 26.062 28.359 -21.828 1 93.69 174 PRO A C 1
ATOM 1309 O O . PRO A 1 174 ? 25.625 27.641 -22.719 1 93.69 174 PRO A O 1
ATOM 1312 N N . LEU A 1 175 ? 25.938 28.031 -20.625 1 92.56 175 LEU A N 1
ATOM 1313 C CA . LEU A 1 175 ? 25.359 26.766 -20.203 1 92.56 175 LEU A CA 1
ATOM 1314 C C . LEU A 1 175 ? 23.844 26.859 -20.078 1 92.56 175 LEU A C 1
ATOM 1316 O O . LEU A 1 175 ? 23.141 25.844 -20.062 1 92.56 175 LEU A O 1
ATOM 1320 N N . SER A 1 176 ? 23.312 27.938 -19.75 1 84.31 176 SER A N 1
ATOM 1321 C CA . SER A 1 176 ? 21.891 28.062 -19.453 1 84.31 176 SER A CA 1
ATOM 1322 C C . SER A 1 176 ? 21.203 29.031 -20.406 1 84.31 176 SER A C 1
ATOM 1324 O O . SER A 1 176 ? 21.781 30.062 -20.766 1 84.31 176 SER A O 1
ATOM 1326 N N . HIS A 1 177 ? 20.062 28.547 -20.766 1 80.88 177 HIS A N 1
ATOM 1327 C CA . HIS A 1 177 ? 19.25 29.422 -21.609 1 80.88 177 HIS A CA 1
ATOM 1328 C C . HIS A 1 177 ? 18.156 30.109 -20.812 1 80.88 177 HIS A C 1
ATOM 1330 O O . HIS A 1 177 ? 17.281 30.766 -21.375 1 80.88 177 HIS A O 1
ATOM 1336 N N . ASP A 1 178 ? 18.266 29.922 -19.531 1 87.12 178 ASP A N 1
ATOM 1337 C CA . ASP A 1 178 ? 17.297 30.562 -18.641 1 87.12 178 ASP A CA 1
ATOM 1338 C C . ASP A 1 178 ? 17.688 32.031 -18.375 1 87.12 178 ASP A C 1
ATOM 1340 O O . ASP A 1 178 ? 18.422 32.312 -17.422 1 87.12 178 ASP A O 1
ATOM 1344 N N . THR A 1 179 ? 17.156 32.938 -19.078 1 87.88 179 THR A N 1
ATOM 1345 C CA . THR A 1 179 ? 17.5 34.375 -19 1 87.88 179 THR A CA 1
ATOM 1346 C C . THR A 1 179 ? 17.094 34.938 -17.641 1 87.88 179 THR A C 1
ATOM 1348 O O . THR A 1 179 ? 17.781 35.812 -17.094 1 87.88 179 THR A O 1
ATOM 1351 N N . GLY A 1 180 ? 15.992 34.469 -17.125 1 90.81 180 GLY A N 1
ATOM 1352 C CA . GLY A 1 180 ? 15.562 34.938 -15.805 1 90.81 180 GLY A CA 1
ATOM 1353 C C . GLY A 1 180 ? 16.562 34.594 -14.711 1 90.81 180 GLY A C 1
ATOM 1354 O O . GLY A 1 180 ? 16.891 35.469 -13.883 1 90.81 180 GLY A O 1
ATOM 1355 N N . LYS A 1 181 ? 17.078 33.438 -14.82 1 92.31 181 LYS A N 1
ATOM 1356 C CA . LYS A 1 181 ? 18.062 33 -13.828 1 92.31 181 LYS A CA 1
ATOM 1357 C C . LYS A 1 181 ? 19.359 33.812 -13.977 1 92.31 181 LYS A C 1
ATOM 1359 O O . LYS A 1 181 ? 19.953 34.219 -12.984 1 92.31 181 LYS A O 1
ATOM 1364 N N . LEU A 1 182 ? 19.891 34.031 -15.141 1 93.31 182 LEU A N 1
ATOM 1365 C CA . LEU A 1 182 ? 21.109 34.75 -15.398 1 93.31 182 LEU A CA 1
ATOM 1366 C C . LEU A 1 182 ? 20.969 36.219 -14.961 1 93.31 182 LEU A C 1
ATOM 1368 O O . LEU A 1 182 ? 21.922 36.781 -14.422 1 93.31 182 LEU A O 1
ATOM 1372 N N . HIS A 1 183 ? 19.734 36.719 -15.172 1 93.19 183 HIS A N 1
ATOM 1373 C CA . HIS A 1 183 ? 19.469 38.062 -14.727 1 93.19 183 HIS A CA 1
ATOM 1374 C C . HIS A 1 183 ? 19.5 38.156 -13.203 1 93.19 183 HIS A C 1
ATOM 1376 O O . HIS A 1 183 ? 20.031 39.125 -12.641 1 93.19 183 HIS A O 1
ATOM 1382 N N . PHE A 1 184 ? 18.891 37.25 -12.734 1 94.62 184 PHE A N 1
ATOM 1383 C CA . PHE A 1 184 ? 18.906 37.219 -11.273 1 94.62 184 PHE A CA 1
ATOM 1384 C C . PHE A 1 184 ? 20.344 37.188 -10.75 1 94.62 184 PHE A C 1
ATOM 1386 O O . PHE A 1 184 ? 20.703 37.969 -9.859 1 94.62 184 PHE A O 1
ATOM 1393 N N . LEU A 1 185 ? 21.172 36.312 -11.273 1 95.44 185 LEU A N 1
ATOM 1394 C CA . LEU A 1 185 ? 22.562 36.156 -10.836 1 95.44 185 LEU A CA 1
ATOM 1395 C C . LEU A 1 185 ? 23.328 37.469 -11.086 1 95.44 185 LEU A C 1
ATOM 1397 O O . LEU A 1 185 ? 24.156 37.875 -10.266 1 95.44 185 LEU A O 1
ATOM 1401 N N . SER A 1 186 ? 23.078 38.094 -12.117 1 94.06 186 SER A N 1
ATOM 1402 C CA . SER A 1 186 ? 23.703 39.375 -12.422 1 94.06 186 SER A CA 1
ATOM 1403 C C . SER A 1 186 ? 23.344 40.438 -11.375 1 94.06 186 SER A C 1
ATOM 1405 O O . SER A 1 186 ? 24.172 41.281 -11.047 1 94.06 186 SER A O 1
ATOM 1407 N N . GLY A 1 187 ? 22.125 40.344 -10.93 1 94.88 187 GLY A N 1
ATOM 1408 C CA . GLY A 1 187 ? 21.672 41.281 -9.898 1 94.88 187 GLY A CA 1
ATOM 1409 C C . GLY A 1 187 ? 22.406 41.125 -8.586 1 94.88 187 GLY A C 1
ATOM 1410 O O . GLY A 1 187 ? 22.484 42.062 -7.793 1 94.88 187 GLY A O 1
ATOM 1411 N N . LEU A 1 188 ? 22.938 40.031 -8.406 1 96 188 LEU A N 1
ATOM 1412 C CA . LEU A 1 188 ? 23.625 39.75 -7.148 1 96 188 LEU A CA 1
ATOM 1413 C C . LEU A 1 188 ? 24.984 40.469 -7.109 1 96 188 LEU A C 1
ATOM 1415 O O . LEU A 1 188 ? 25.562 40.625 -6.039 1 96 188 LEU A O 1
ATOM 1419 N N . LEU A 1 189 ? 25.531 40.875 -8.25 1 93.94 189 LEU A N 1
ATOM 1420 C CA . LEU A 1 189 ? 26.797 41.562 -8.328 1 93.94 189 LEU A CA 1
ATOM 1421 C C . LEU A 1 189 ? 26.703 42.938 -7.645 1 93.94 189 LEU A C 1
ATOM 1423 O O . LEU A 1 189 ? 27.734 43.5 -7.258 1 93.94 189 LEU A O 1
ATOM 1427 N N . MET A 1 190 ? 25.422 43.344 -7.488 1 91.62 190 MET A N 1
ATOM 1428 C CA . MET A 1 190 ? 25.203 44.688 -6.969 1 91.62 190 MET A CA 1
ATOM 1429 C C . MET A 1 190 ? 24.984 44.656 -5.457 1 91.62 190 MET A C 1
ATOM 1431 O O . MET A 1 190 ? 24.781 45.688 -4.836 1 91.62 190 MET A O 1
ATOM 1435 N N . CYS A 1 191 ? 25.062 43.5 -4.945 1 92.19 191 CYS A N 1
ATOM 1436 C CA . CYS A 1 191 ? 24.875 43.438 -3.502 1 92.19 191 CYS A CA 1
ATOM 1437 C C . CYS A 1 191 ? 25.984 44.188 -2.766 1 92.19 191 CYS A C 1
ATOM 1439 O O . CYS A 1 191 ? 27.141 44.094 -3.146 1 92.19 191 CYS A O 1
ATOM 1441 N N . ARG A 1 192 ? 25.609 44.844 -1.717 1 86.38 192 ARG A N 1
ATOM 1442 C CA . ARG A 1 192 ? 26.547 45.719 -1.029 1 86.38 192 ARG A CA 1
ATOM 1443 C C . ARG A 1 192 ? 27.297 44.969 0.067 1 86.38 192 ARG A C 1
ATOM 1445 O O . ARG A 1 192 ? 28.391 45.375 0.477 1 86.38 192 ARG A O 1
ATOM 1452 N N . SER A 1 193 ? 26.703 43.969 0.681 1 93.56 193 SER A N 1
ATOM 1453 C CA . SER A 1 193 ? 27.312 43.188 1.753 1 93.56 193 SER A CA 1
ATOM 1454 C C . SER A 1 193 ? 27.078 41.688 1.558 1 93.56 193 SER A C 1
ATOM 1456 O O . SER A 1 193 ? 26.234 41.281 0.755 1 93.56 193 SER A O 1
ATOM 1458 N N . VAL A 1 194 ? 27.922 40.938 2.24 1 93.81 194 VAL A N 1
ATOM 1459 C CA . VAL A 1 194 ? 27.797 39.5 2.176 1 93.81 194 VAL A CA 1
ATOM 1460 C C . VAL A 1 194 ? 26.453 39.062 2.756 1 93.81 194 VAL A C 1
ATOM 1462 O O . VAL A 1 194 ? 25.844 38.094 2.266 1 93.81 194 VAL A O 1
ATOM 1465 N N . GLU A 1 195 ? 26.016 39.75 3.758 1 93.81 195 GLU A N 1
ATOM 1466 C CA . GLU A 1 195 ? 24.719 39.469 4.363 1 93.81 195 GLU A CA 1
ATOM 1467 C C . GLU A 1 195 ? 23.578 39.688 3.375 1 93.81 195 GLU A C 1
ATOM 1469 O O . GLU A 1 195 ? 22.641 38.906 3.307 1 93.81 195 GLU A O 1
ATOM 1474 N N . ASP A 1 196 ? 23.766 40.781 2.686 1 94.25 196 ASP A N 1
ATOM 1475 C CA . ASP A 1 196 ? 22.766 41.094 1.656 1 94.25 196 ASP A CA 1
ATOM 1476 C C . ASP A 1 196 ? 22.766 40 0.565 1 94.25 196 ASP A C 1
ATOM 1478 O O . ASP A 1 196 ? 21.703 39.594 0.111 1 94.25 196 ASP A O 1
ATOM 1482 N N . LEU A 1 197 ? 23.906 39.625 0.166 1 95.12 197 LEU A N 1
ATOM 1483 C CA . LEU A 1 197 ? 24.062 38.562 -0.824 1 95.12 197 LEU A CA 1
ATOM 1484 C C . LEU A 1 197 ? 23.391 37.281 -0.355 1 95.12 197 LEU A C 1
ATOM 1486 O O . LEU A 1 197 ? 22.609 36.688 -1.103 1 95.12 197 LEU A O 1
ATOM 1490 N N . MET A 1 198 ? 23.641 36.844 0.867 1 96.12 198 MET A N 1
ATOM 1491 C CA . MET A 1 198 ? 23.109 35.625 1.432 1 96.12 198 MET A CA 1
ATOM 1492 C C . MET A 1 198 ? 21.594 35.656 1.523 1 96.12 198 MET A C 1
ATOM 1494 O O . MET A 1 198 ? 20.922 34.688 1.217 1 96.12 198 MET A O 1
ATOM 1498 N N . ALA A 1 199 ? 21.062 36.781 1.889 1 93.12 199 ALA A N 1
ATOM 1499 C CA . ALA A 1 199 ? 19.625 36.969 2.02 1 93.12 199 ALA A CA 1
ATOM 1500 C C . ALA A 1 199 ? 18.938 36.938 0.657 1 93.12 199 ALA A C 1
ATOM 1502 O O . ALA A 1 199 ? 17.938 36.219 0.471 1 93.12 199 ALA A O 1
ATOM 1503 N N . LYS A 1 200 ? 19.469 37.688 -0.306 1 93.06 200 LYS A N 1
ATOM 1504 C CA . LYS A 1 200 ? 18.859 37.781 -1.631 1 93.06 200 LYS A CA 1
ATOM 1505 C C . LYS A 1 200 ? 18.953 36.469 -2.385 1 93.06 200 LYS A C 1
ATOM 1507 O O . LYS A 1 200 ? 18.031 36.062 -3.102 1 93.06 200 LYS A O 1
ATOM 1512 N N . ALA A 1 201 ? 20.016 35.812 -2.229 1 94.69 201 ALA A N 1
ATOM 1513 C CA . ALA A 1 201 ? 20.234 34.531 -2.939 1 94.69 201 ALA A CA 1
ATOM 1514 C C . ALA A 1 201 ? 19.641 33.375 -2.166 1 94.69 201 ALA A C 1
ATOM 1516 O O . ALA A 1 201 ? 19.703 32.219 -2.627 1 94.69 201 ALA A O 1
ATOM 1517 N N . GLU A 1 202 ? 19.094 33.531 -0.95 1 93.5 202 GLU A N 1
ATOM 1518 C CA . GLU A 1 202 ? 18.656 32.438 -0.076 1 93.5 202 GLU A CA 1
ATOM 1519 C C . GLU A 1 202 ? 19.75 31.391 0.067 1 93.5 202 GLU A C 1
ATOM 1521 O O . GLU A 1 202 ? 19.484 30.203 -0.121 1 93.5 202 GLU A O 1
ATOM 1526 N N . TRP A 1 203 ? 20.859 31.844 0.317 1 93.75 203 TRP A N 1
ATOM 1527 C CA . TRP A 1 203 ? 22.109 31.125 0.338 1 93.75 203 TRP A CA 1
ATOM 1528 C C . TRP A 1 203 ? 22.859 31.344 1.651 1 93.75 203 TRP A C 1
ATOM 1530 O O . TRP A 1 203 ? 22.922 32.469 2.143 1 93.75 203 TRP A O 1
ATOM 1540 N N . ASP A 1 204 ? 23.406 30.266 2.303 1 94.19 204 ASP A N 1
ATOM 1541 C CA . ASP A 1 204 ? 23.953 30.438 3.645 1 94.19 204 ASP A CA 1
ATOM 1542 C C . ASP A 1 204 ? 25.484 30.453 3.615 1 94.19 204 ASP A C 1
ATOM 1544 O O . ASP A 1 204 ? 26.125 30.203 4.633 1 94.19 204 ASP A O 1
ATOM 1548 N N . GLY A 1 205 ? 26.031 30.5 2.387 1 94 205 GLY A N 1
ATOM 1549 C CA . GLY A 1 205 ? 27.469 30.688 2.291 1 94 205 GLY A CA 1
ATOM 1550 C C . GLY A 1 205 ? 28.234 29.391 2.102 1 94 205 GLY A C 1
ATOM 1551 O O . GLY A 1 205 ? 27.656 28.312 2.238 1 94 205 GLY A O 1
ATOM 1552 N N . ALA A 1 206 ? 29.531 29.484 1.844 1 93.81 206 ALA A N 1
ATOM 1553 C CA . ALA A 1 206 ? 30.406 28.344 1.578 1 93.81 206 ALA A CA 1
ATOM 1554 C C . ALA A 1 206 ? 30.594 27.5 2.834 1 93.81 206 ALA A C 1
ATOM 1556 O O . ALA A 1 206 ? 30.828 26.297 2.746 1 93.81 206 ALA A O 1
ATOM 1557 N N . ASN A 1 207 ? 30.516 28.141 3.953 1 92.31 207 ASN A N 1
ATOM 1558 C CA . ASN A 1 207 ? 30.75 27.438 5.203 1 92.31 207 ASN A CA 1
ATOM 1559 C C . ASN A 1 207 ? 29.453 26.969 5.852 1 92.31 207 ASN A C 1
ATOM 1561 O O . ASN A 1 207 ? 29.469 26.391 6.934 1 92.31 207 ASN A O 1
ATOM 1565 N N . GLY A 1 208 ? 28.406 27.312 5.215 1 94.06 208 GLY A N 1
ATOM 1566 C CA . GLY A 1 208 ? 27.109 26.797 5.652 1 94.06 208 GLY A CA 1
ATOM 1567 C C . GLY A 1 208 ? 26.797 25.438 5.066 1 94.06 208 GLY A C 1
ATOM 1568 O O . GLY A 1 208 ? 27.656 24.562 5 1 94.06 208 GLY A O 1
ATOM 1569 N N . GLN A 1 209 ? 25.531 25.234 4.734 1 94.62 209 GLN A N 1
ATOM 1570 C CA . GLN A 1 209 ? 25.078 23.969 4.172 1 94.62 209 GLN A CA 1
ATOM 1571 C C . GLN A 1 209 ? 25.016 24.031 2.65 1 94.62 209 GLN A C 1
ATOM 1573 O O . GLN A 1 209 ? 24.594 23.078 1.999 1 94.62 209 GLN A O 1
ATOM 1578 N N . SER A 1 210 ? 25.391 25.078 2.074 1 96.19 210 SER A N 1
ATOM 1579 C CA . SER A 1 210 ? 25.188 25.328 0.65 1 96.19 210 SER A CA 1
ATOM 1580 C C . SER A 1 210 ? 25.844 24.234 -0.193 1 96.19 210 SER A C 1
ATOM 1582 O O . SER A 1 210 ? 25.266 23.75 -1.165 1 96.19 210 SER A O 1
ATOM 1584 N N . ARG A 1 211 ? 27.094 23.828 0.193 1 95.88 211 ARG A N 1
ATOM 1585 C CA . ARG A 1 211 ? 27.781 22.797 -0.576 1 95.88 211 ARG A CA 1
ATOM 1586 C C . ARG A 1 211 ? 27.094 21.453 -0.41 1 95.88 211 ARG A C 1
ATOM 1588 O O . ARG A 1 211 ? 27 20.672 -1.361 1 95.88 211 ARG A O 1
ATOM 1595 N N . LYS A 1 212 ? 26.656 21.172 0.776 1 94.38 212 LYS A N 1
ATOM 1596 C CA . LYS A 1 212 ? 25.938 19.938 1.021 1 94.38 212 LYS A CA 1
ATOM 1597 C C . LYS A 1 212 ? 24.641 19.875 0.204 1 94.38 212 LYS A C 1
ATOM 1599 O O . LYS A 1 212 ? 24.297 18.844 -0.35 1 94.38 212 LYS A O 1
ATOM 1604 N N . LEU A 1 213 ? 23.984 20.984 0.17 1 95.81 213 LEU A N 1
ATOM 1605 C CA . LEU A 1 213 ? 22.75 21.078 -0.609 1 95.81 213 LEU A CA 1
ATOM 1606 C C . LEU A 1 213 ? 23.031 20.875 -2.094 1 95.81 213 LEU A C 1
ATOM 1608 O O . LEU A 1 213 ? 22.266 20.188 -2.785 1 95.81 213 LEU A O 1
ATOM 1612 N N . LEU A 1 214 ? 24.094 21.484 -2.512 1 96.25 214 LEU A N 1
ATOM 1613 C CA . LEU A 1 214 ? 24.5 21.297 -3.896 1 96.25 214 LEU A CA 1
ATOM 1614 C C . LEU A 1 214 ? 24.781 19.812 -4.18 1 96.25 214 LEU A C 1
ATOM 1616 O O . LEU A 1 214 ? 24.297 19.281 -5.184 1 96.25 214 LEU A O 1
ATOM 1620 N N . LEU A 1 215 ? 25.531 19.203 -3.285 1 95.31 215 LEU A N 1
ATOM 1621 C CA . LEU A 1 215 ? 25.859 17.797 -3.461 1 95.31 215 LEU A CA 1
ATOM 1622 C C . LEU A 1 215 ? 24.594 16.938 -3.502 1 95.31 215 LEU A C 1
ATOM 1624 O O . LEU A 1 215 ? 24.5 16 -4.289 1 95.31 215 LEU A O 1
ATOM 1628 N N . SER A 1 216 ? 23.688 17.266 -2.682 1 94.38 216 SER A N 1
ATOM 1629 C CA . SER A 1 216 ? 22.422 16.562 -2.664 1 94.38 216 SER A CA 1
ATOM 1630 C C . SER A 1 216 ? 21.719 16.641 -4.016 1 94.38 216 SER A C 1
ATOM 1632 O O . SER A 1 216 ? 21.219 15.641 -4.527 1 94.38 216 SER A O 1
ATOM 1634 N N . GLU A 1 217 ? 21.734 17.75 -4.621 1 94.56 217 GLU A N 1
ATOM 1635 C CA . GLU A 1 217 ? 21.125 17.938 -5.93 1 94.56 217 GLU A CA 1
ATOM 1636 C C . GLU A 1 217 ? 21.875 17.188 -7.016 1 94.56 217 GLU A C 1
ATOM 1638 O O . GLU A 1 217 ? 21.266 16.562 -7.887 1 94.56 217 GLU A O 1
ATOM 1643 N N . LEU A 1 218 ? 23.156 17.297 -6.918 1 95.25 218 LEU A N 1
ATOM 1644 C CA . LEU A 1 218 ? 23.984 16.609 -7.898 1 95.25 218 LEU A CA 1
ATOM 1645 C C . LEU A 1 218 ? 23.828 15.102 -7.785 1 95.25 218 LEU A C 1
ATOM 1647 O O . LEU A 1 218 ? 23.828 14.398 -8.797 1 95.25 218 LEU A O 1
ATOM 1651 N N . SER A 1 219 ? 23.703 14.578 -6.598 1 93.56 219 SER A N 1
ATOM 1652 C CA . SER A 1 219 ? 23.609 13.148 -6.344 1 93.56 219 SER A CA 1
ATOM 1653 C C . SER A 1 219 ? 22.391 12.547 -7.016 1 93.56 219 SER A C 1
ATOM 1655 O O . SER A 1 219 ? 22.391 11.375 -7.387 1 93.56 219 SER A O 1
ATOM 1657 N N . LYS A 1 220 ? 21.359 13.336 -7.23 1 92.69 220 LYS A N 1
ATOM 1658 C CA . LYS A 1 220 ? 20.141 12.875 -7.895 1 92.69 220 LYS A CA 1
ATOM 1659 C C . LYS A 1 220 ? 20.391 12.609 -9.375 1 92.69 220 LYS A C 1
ATOM 1661 O O . LYS A 1 220 ? 19.609 11.906 -10.023 1 92.69 220 LYS A O 1
ATOM 1666 N N . CYS A 1 221 ? 21.469 13.211 -9.859 1 94.38 221 CYS A N 1
ATOM 1667 C CA . CYS A 1 221 ? 21.797 13.07 -11.281 1 94.38 221 CYS A CA 1
ATOM 1668 C C . CYS A 1 221 ? 22.859 12 -11.492 1 94.38 221 CYS A C 1
ATOM 1670 O O . CYS A 1 221 ? 23.344 11.812 -12.609 1 94.38 221 CYS A O 1
ATOM 1672 N N . ILE A 1 222 ? 23.234 11.398 -10.508 1 93.75 222 ILE A N 1
ATOM 1673 C CA . ILE A 1 222 ? 24.234 10.328 -10.578 1 93.75 222 ILE A CA 1
ATOM 1674 C C . ILE A 1 222 ? 23.562 8.984 -10.344 1 93.75 222 ILE A C 1
ATOM 1676 O O . ILE A 1 222 ? 22.672 8.867 -9.5 1 93.75 222 ILE A O 1
ATOM 1680 N N . SER A 1 223 ? 24.047 7.98 -11.055 1 93 223 SER A N 1
ATOM 1681 C CA . SER A 1 223 ? 23.469 6.652 -10.914 1 93 223 SER A CA 1
ATOM 1682 C C . SER A 1 223 ? 23.562 6.148 -9.484 1 93 223 SER A C 1
ATOM 1684 O O . SER A 1 223 ? 24.641 6.172 -8.883 1 93 223 SER A O 1
ATOM 1686 N N . PRO A 1 224 ? 22.484 5.625 -8.961 1 92 224 PRO A N 1
ATOM 1687 C CA . PRO A 1 224 ? 22.516 5.125 -7.582 1 92 224 PRO A CA 1
ATOM 1688 C C . PRO A 1 224 ? 23.453 3.934 -7.402 1 92 224 PRO A C 1
ATOM 1690 O O . PRO A 1 224 ? 23.906 3.668 -6.293 1 92 224 PRO A O 1
ATOM 1693 N N . SER A 1 225 ? 23.766 3.23 -8.414 1 90.62 225 SER A N 1
ATOM 1694 C CA . SER A 1 225 ? 24.656 2.072 -8.328 1 90.62 225 SER A CA 1
ATOM 1695 C C . SER A 1 225 ? 26.094 2.494 -8.031 1 90.62 225 SER A C 1
ATOM 1697 O O . SER A 1 225 ? 26.875 1.707 -7.504 1 90.62 225 SER A O 1
ATOM 1699 N N . VAL A 1 226 ? 26.359 3.771 -8.398 1 92.12 226 VAL A N 1
ATOM 1700 C CA . VAL A 1 226 ? 27.734 4.219 -8.172 1 92.12 226 VAL A CA 1
ATOM 1701 C C . VAL A 1 226 ? 27.781 5.145 -6.953 1 92.12 226 VAL A C 1
ATOM 1703 O O . VAL A 1 226 ? 28.734 5.129 -6.188 1 92.12 226 VAL A O 1
ATOM 1706 N N . MET A 1 227 ? 26.766 5.957 -6.844 1 92.81 227 MET A N 1
ATOM 1707 C CA . MET A 1 227 ? 26.625 6.809 -5.664 1 92.81 227 MET A CA 1
ATOM 1708 C C . MET A 1 227 ? 25.312 6.555 -4.949 1 92.81 227 MET A C 1
ATOM 1710 O O . MET A 1 227 ? 24.25 6.988 -5.418 1 92.81 227 MET A O 1
ATOM 1714 N N . LEU A 1 228 ? 25.5 5.953 -3.834 1 93.44 228 LEU A N 1
ATOM 1715 C CA . LEU A 1 228 ? 24.312 5.629 -3.047 1 93.44 228 LEU A CA 1
ATOM 1716 C C . LEU A 1 228 ? 23.609 6.898 -2.578 1 93.44 228 LEU A C 1
ATOM 1718 O O . LEU A 1 228 ? 24.25 7.84 -2.119 1 93.44 228 LEU A O 1
ATOM 1722 N N . PRO A 1 229 ? 22.25 6.973 -2.76 1 92.5 229 PRO A N 1
ATOM 1723 C CA . PRO A 1 229 ? 21.531 8.125 -2.225 1 92.5 229 PRO A CA 1
ATOM 1724 C C . PRO A 1 229 ? 21.766 8.328 -0.731 1 92.5 229 PRO A C 1
ATOM 1726 O O . PRO A 1 229 ? 22.047 7.371 -0.009 1 92.5 229 PRO A O 1
ATOM 1729 N N . GLU A 1 230 ? 21.578 9.562 -0.323 1 91.81 230 GLU A N 1
ATOM 1730 C CA . GLU A 1 230 ? 21.859 9.914 1.067 1 91.81 230 GLU A CA 1
ATOM 1731 C C . GLU A 1 230 ? 20.906 9.195 2.02 1 91.81 230 GLU A C 1
ATOM 1733 O O . GLU A 1 230 ? 19.719 9.078 1.744 1 91.81 230 GLU A O 1
ATOM 1738 N N . ASN A 1 231 ? 21.516 8.664 3.078 1 95.31 231 ASN A N 1
ATOM 1739 C CA . ASN A 1 231 ? 20.781 8.023 4.156 1 95.31 231 ASN A CA 1
ATOM 1740 C C . ASN A 1 231 ? 19.766 7.02 3.621 1 95.31 231 ASN A C 1
ATOM 1742 O O . ASN A 1 231 ? 18.594 7.039 4.02 1 95.31 231 ASN A O 1
ATOM 1746 N N . ARG A 1 232 ? 20.172 6.246 2.713 1 97.25 232 ARG A N 1
ATOM 1747 C CA . ARG A 1 232 ? 19.281 5.371 1.947 1 97.25 232 ARG A CA 1
ATOM 1748 C C . ARG A 1 232 ? 18.578 4.379 2.861 1 97.25 232 ARG A C 1
ATOM 1750 O O . ARG A 1 232 ? 17.375 4.156 2.721 1 97.25 232 ARG A O 1
ATOM 1757 N N . LEU A 1 233 ? 19.328 3.789 3.83 1 98.31 233 LEU A N 1
ATOM 1758 C CA . LEU A 1 233 ? 18.688 2.834 4.734 1 98.31 233 LEU A CA 1
ATOM 1759 C C . LEU A 1 233 ? 17.578 3.498 5.527 1 98.31 233 LEU A C 1
ATOM 1761 O O . LEU A 1 233 ? 16.5 2.91 5.715 1 98.31 233 LEU A O 1
ATOM 1765 N N . ALA A 1 234 ? 17.828 4.688 5.996 1 98.19 234 ALA A N 1
ATOM 1766 C CA . ALA A 1 234 ? 16.812 5.414 6.75 1 98.19 234 ALA A CA 1
ATOM 1767 C C . ALA A 1 234 ? 15.555 5.625 5.914 1 98.19 234 ALA A C 1
ATOM 1769 O O . ALA A 1 234 ? 14.438 5.473 6.414 1 98.19 234 ALA A O 1
ATOM 1770 N N . VAL A 1 235 ? 15.766 5.984 4.66 1 97.56 235 VAL A N 1
ATOM 1771 C CA . VAL A 1 235 ? 14.648 6.195 3.746 1 97.56 235 VAL A CA 1
ATOM 1772 C C . VAL A 1 235 ? 13.867 4.895 3.574 1 97.56 235 VAL A C 1
ATOM 1774 O O . VAL A 1 235 ? 12.633 4.898 3.594 1 97.56 235 VAL A O 1
ATOM 1777 N N . LEU A 1 236 ? 14.57 3.799 3.406 1 98.31 236 LEU A N 1
ATOM 1778 C CA . LEU A 1 236 ? 13.93 2.496 3.244 1 98.31 236 LEU A CA 1
ATOM 1779 C C . LEU A 1 236 ? 13.141 2.121 4.492 1 98.31 236 LEU A C 1
ATOM 1781 O O . LEU A 1 236 ? 12.008 1.641 4.391 1 98.31 236 LEU A O 1
ATOM 1785 N N . LEU A 1 237 ? 13.734 2.328 5.656 1 98.44 237 LEU A N 1
ATOM 1786 C CA . LEU A 1 237 ? 13.055 2.006 6.906 1 98.44 237 LEU A CA 1
ATOM 1787 C C . LEU A 1 237 ? 11.812 2.867 7.086 1 98.44 237 LEU A C 1
ATOM 1789 O O . LEU A 1 237 ? 10.797 2.402 7.609 1 98.44 237 LEU A O 1
ATOM 1793 N N . GLU A 1 238 ? 11.906 4.113 6.672 1 97.75 238 GLU A N 1
ATOM 1794 C CA . GLU A 1 238 ? 10.742 4.988 6.727 1 97.75 238 GLU A CA 1
ATOM 1795 C C . GLU A 1 238 ? 9.617 4.465 5.84 1 97.75 238 GLU A C 1
ATOM 1797 O O . GLU A 1 238 ? 8.445 4.527 6.219 1 97.75 238 GLU A O 1
ATOM 1802 N N . GLN A 1 239 ? 9.969 3.969 4.676 1 97.12 239 GLN A N 1
ATOM 1803 C CA . GLN A 1 239 ? 8.984 3.395 3.771 1 97.12 239 GLN A CA 1
ATOM 1804 C C . GLN A 1 239 ? 8.289 2.193 4.406 1 97.12 239 GLN A C 1
ATOM 1806 O O . GLN A 1 239 ? 7.086 1.995 4.223 1 97.12 239 GLN A O 1
ATOM 1811 N N . VAL A 1 240 ? 9.008 1.396 5.156 1 97.88 240 VAL A N 1
ATOM 1812 C CA . VAL A 1 240 ? 8.43 0.249 5.848 1 97.88 240 VAL A CA 1
ATOM 1813 C C . VAL A 1 240 ? 7.395 0.726 6.863 1 97.88 240 VAL A C 1
ATOM 1815 O O . VAL A 1 240 ? 6.27 0.224 6.895 1 97.88 240 VAL A O 1
ATOM 1818 N N . LYS A 1 241 ? 7.84 1.661 7.648 1 97.31 241 LYS A N 1
ATOM 1819 C CA . LYS A 1 241 ? 6.941 2.172 8.68 1 97.31 241 LYS A CA 1
ATOM 1820 C C . LYS A 1 241 ? 5.664 2.738 8.07 1 97.31 241 LYS A C 1
ATOM 1822 O O . LYS A 1 241 ? 4.562 2.451 8.539 1 97.31 241 LYS A O 1
ATOM 1827 N N . GLN A 1 242 ? 5.852 3.508 7.066 1 95.62 242 GLN A N 1
ATOM 1828 C CA . GLN A 1 242 ? 4.699 4.125 6.418 1 95.62 242 GLN A CA 1
ATOM 1829 C C . GLN A 1 242 ? 3.766 3.066 5.836 1 95.62 242 GLN A C 1
ATOM 1831 O O . GLN A 1 242 ? 2.545 3.176 5.953 1 95.62 242 GLN A O 1
ATOM 1836 N N . SER A 1 243 ? 4.344 2.084 5.223 1 95.31 243 SER A N 1
ATOM 1837 C CA . SER A 1 243 ? 3.539 1.014 4.641 1 95.31 243 SER A CA 1
ATOM 1838 C C . SER A 1 243 ? 2.754 0.266 5.711 1 95.31 243 SER A C 1
ATOM 1840 O O . SER A 1 243 ? 1.594 -0.095 5.5 1 95.31 243 SER A O 1
ATOM 1842 N N . GLN A 1 244 ? 3.359 -0.019 6.809 1 95.75 244 GLN A N 1
ATOM 1843 C CA . GLN A 1 244 ? 2.689 -0.708 7.906 1 95.75 244 GLN A CA 1
ATOM 1844 C C . GLN A 1 244 ? 1.547 0.132 8.469 1 95.75 244 GLN A C 1
ATOM 1846 O O . GLN A 1 244 ? 0.479 -0.396 8.781 1 95.75 244 GLN A O 1
ATOM 1851 N N . ILE A 1 245 ? 1.765 1.396 8.516 1 95.69 245 ILE A N 1
ATOM 1852 C CA . ILE A 1 245 ? 0.719 2.303 8.969 1 95.69 245 ILE A CA 1
ATOM 1853 C C . ILE A 1 245 ? -0.428 2.32 7.965 1 95.69 245 ILE A C 1
ATOM 1855 O O . ILE A 1 245 ? -1.596 2.197 8.344 1 95.69 245 ILE A O 1
ATOM 1859 N N . ASP A 1 246 ? -0.098 2.441 6.723 1 92.81 246 ASP A N 1
ATOM 1860 C CA . ASP A 1 246 ? -1.069 2.602 5.645 1 92.81 246 ASP A CA 1
ATOM 1861 C C . ASP A 1 246 ? -1.964 1.371 5.523 1 92.81 246 ASP A C 1
ATOM 1863 O O . ASP A 1 246 ? -3.027 1.429 4.902 1 92.81 246 ASP A O 1
ATOM 1867 N N . THR A 1 247 ? -1.573 0.246 6.074 1 90.5 247 THR A N 1
ATOM 1868 C CA . THR A 1 247 ? -2.352 -0.979 5.922 1 90.5 247 THR A CA 1
ATOM 1869 C C . THR A 1 247 ? -2.947 -1.414 7.254 1 90.5 247 THR A C 1
ATOM 1871 O O . THR A 1 247 ? -3.607 -2.451 7.34 1 90.5 247 THR A O 1
ATOM 1874 N N . CYS A 1 248 ? -2.678 -0.715 8.266 1 94.38 248 CYS A N 1
ATOM 1875 C CA . CYS A 1 248 ? -3.207 -1.04 9.586 1 94.38 248 CYS A CA 1
ATOM 1876 C C . CYS A 1 248 ? -4.676 -0.644 9.695 1 94.38 248 CYS A C 1
ATOM 1878 O O . CYS A 1 248 ? -4.996 0.542 9.789 1 94.38 248 CYS A O 1
ATOM 1880 N N . LEU A 1 249 ? -5.586 -1.495 9.766 1 93.12 249 LEU A N 1
ATOM 1881 C CA . LEU A 1 249 ? -7.02 -1.276 9.617 1 93.12 249 LEU A CA 1
ATOM 1882 C C . LEU A 1 249 ? -7.566 -0.465 10.781 1 93.12 249 LEU A C 1
ATOM 1884 O O . LEU A 1 249 ? -8.43 0.394 10.594 1 93.12 249 LEU A O 1
ATOM 1888 N N . TYR A 1 250 ? -7.094 -0.675 11.984 1 95.88 250 TYR A N 1
ATOM 1889 C CA . TYR A 1 250 ? -7.578 0.019 13.172 1 95.88 250 TYR A CA 1
ATOM 1890 C C . TYR A 1 250 ? -6.484 0.89 13.781 1 95.88 250 TYR A C 1
ATOM 1892 O O . TYR A 1 250 ? -6.309 0.919 15 1 95.88 250 TYR A O 1
ATOM 1900 N N . HIS A 1 251 ? -5.727 1.518 12.938 1 95.69 251 HIS A N 1
ATOM 1901 C CA . HIS A 1 251 ? -4.559 2.283 13.352 1 95.69 251 HIS A CA 1
ATOM 1902 C C . HIS A 1 251 ? -4.941 3.395 14.328 1 95.69 251 HIS A C 1
ATOM 1904 O O . HIS A 1 251 ? -5.605 4.359 13.938 1 95.69 251 HIS A O 1
ATOM 1910 N N . THR A 1 252 ? -4.488 3.258 15.57 1 94 252 THR A N 1
ATOM 1911 C CA . THR A 1 252 ? -4.805 4.262 16.578 1 94 252 THR A CA 1
ATOM 1912 C C . THR A 1 252 ? -3.533 4.754 17.266 1 94 252 THR A C 1
ATOM 1914 O O . THR A 1 252 ? -3.551 5.77 17.969 1 94 252 THR A O 1
ATOM 1917 N N . GLU A 1 253 ? -2.49 4.047 17.062 1 90.62 253 GLU A N 1
ATOM 1918 C CA . GLU A 1 253 ? -1.224 4.43 17.688 1 90.62 253 GLU A CA 1
ATOM 1919 C C . GLU A 1 253 ? -0.571 5.586 16.938 1 90.62 253 GLU A C 1
ATOM 1921 O O . GLU A 1 253 ? -0.224 5.457 15.758 1 90.62 253 GLU A O 1
ATOM 1926 N N . ALA A 1 254 ? -0.3 6.691 17.656 1 87.25 254 ALA A N 1
ATOM 1927 C CA . ALA A 1 254 ? 0.257 7.879 17.016 1 87.25 254 ALA A CA 1
ATOM 1928 C C . ALA A 1 254 ? 1.781 7.816 16.969 1 87.25 254 ALA A C 1
ATOM 1930 O O . ALA A 1 254 ? 2.412 8.469 16.141 1 87.25 254 ALA A O 1
ATOM 1931 N N . LEU A 1 255 ? 2.309 7.016 17.859 1 89.31 255 LEU A N 1
ATOM 1932 C CA . LEU A 1 255 ? 3.764 6.902 17.906 1 89.31 255 LEU A CA 1
ATOM 1933 C C . LEU A 1 255 ? 4.281 6.125 16.703 1 89.31 255 LEU A C 1
ATOM 1935 O O . LEU A 1 255 ? 3.6 5.23 16.188 1 89.31 255 LEU A O 1
ATOM 1939 N N . SER A 1 256 ? 5.484 6.465 16.391 1 92.62 256 SER A N 1
ATOM 1940 C CA . SER A 1 256 ? 6.117 5.789 15.258 1 92.62 256 SER A CA 1
ATOM 1941 C C . SER A 1 256 ? 6.305 4.301 15.539 1 92.62 256 SER A C 1
ATOM 1943 O O . SER A 1 256 ? 6.672 3.918 16.656 1 92.62 256 SER A O 1
ATOM 1945 N N . PRO A 1 257 ? 6.074 3.43 14.578 1 94.75 257 PRO A N 1
ATOM 1946 C CA . PRO A 1 257 ? 6.219 1.983 14.766 1 94.75 257 PRO A CA 1
ATOM 1947 C C . PRO A 1 257 ? 7.652 1.573 15.094 1 94.75 257 PRO A C 1
ATOM 1949 O O . PRO A 1 257 ? 8.602 2.201 14.625 1 94.75 257 PRO A O 1
ATOM 1952 N N . SER A 1 258 ? 7.754 0.588 15.945 1 95.12 258 SER A N 1
ATOM 1953 C CA . SER A 1 258 ? 9.055 -0.005 16.25 1 95.12 258 SER A CA 1
ATOM 1954 C C . SER A 1 258 ? 9.586 -0.812 15.078 1 95.12 258 SER A C 1
ATOM 1956 O O . SER A 1 258 ? 8.805 -1.368 14.297 1 95.12 258 SER A O 1
ATOM 1958 N N . LEU A 1 259 ? 10.883 -0.878 14.945 1 97.25 259 LEU A N 1
ATOM 1959 C CA . LEU A 1 259 ? 11.516 -1.67 13.898 1 97.25 259 LEU A CA 1
ATOM 1960 C C . LEU A 1 259 ? 11.672 -3.125 14.328 1 97.25 259 LEU A C 1
ATOM 1962 O O . LEU A 1 259 ? 11.992 -3.99 13.508 1 97.25 259 LEU A O 1
ATOM 1966 N N . TYR A 1 260 ? 11.414 -3.455 15.594 1 94.94 260 TYR A N 1
ATOM 1967 C CA . TYR A 1 260 ? 11.648 -4.793 16.125 1 94.94 260 TYR A CA 1
ATOM 1968 C C . TYR A 1 260 ? 10.523 -5.738 15.727 1 94.94 260 TYR A C 1
ATOM 1970 O O . TYR A 1 260 ? 10.711 -6.957 15.695 1 94.94 260 TYR A O 1
ATOM 1978 N N . SER A 1 261 ? 9.367 -5.133 15.477 1 93.38 261 SER A N 1
ATOM 1979 C CA . SER A 1 261 ? 8.203 -5.934 15.102 1 93.38 261 SER A CA 1
ATOM 1980 C C . SER A 1 261 ? 7.305 -5.18 14.125 1 93.38 261 SER A C 1
ATOM 1982 O O . SER A 1 261 ? 7.375 -3.955 14.031 1 93.38 261 SER A O 1
ATOM 1984 N N . ASP A 1 262 ? 6.523 -5.969 13.422 1 94.25 262 ASP A N 1
ATOM 1985 C CA . ASP A 1 262 ? 5.559 -5.332 12.531 1 94.25 262 ASP A CA 1
ATOM 1986 C C . ASP A 1 262 ? 4.465 -4.621 13.32 1 94.25 262 ASP A C 1
ATOM 1988 O O . ASP A 1 262 ? 4.02 -5.117 14.359 1 94.25 262 ASP A O 1
ATOM 1992 N N . HIS A 1 263 ? 4.039 -3.535 12.82 1 94.69 263 HIS A N 1
ATOM 1993 C CA . HIS A 1 263 ? 3.07 -2.684 13.508 1 94.69 263 HIS A CA 1
ATOM 1994 C C . HIS A 1 263 ? 1.697 -3.344 13.562 1 94.69 263 HIS A C 1
ATOM 1996 O O . HIS A 1 263 ? 1.283 -4.012 12.609 1 94.69 263 HIS A O 1
ATOM 2002 N N . PHE A 1 264 ? 1.082 -3.164 14.703 1 91.88 264 PHE A N 1
ATOM 2003 C CA . PHE A 1 264 ? -0.253 -3.707 14.93 1 91.88 264 PHE A CA 1
ATOM 2004 C C . PHE A 1 264 ? -1.02 -2.861 15.938 1 91.88 264 PHE A C 1
ATOM 2006 O O . PHE A 1 264 ? -0.478 -2.488 16.984 1 91.88 264 PHE A O 1
ATOM 2013 N N . CYS A 1 265 ? -2.289 -2.469 15.508 1 94.81 265 CYS A N 1
ATOM 2014 C CA . CYS A 1 265 ? -3.191 -1.813 16.453 1 94.81 265 CYS A CA 1
ATOM 2015 C C . CYS A 1 265 ? -4.41 -2.684 16.734 1 94.81 265 CYS A C 1
ATOM 2017 O O . CYS A 1 265 ? -4.996 -3.258 15.812 1 94.81 265 CYS A O 1
ATOM 2019 N N . ASP A 1 266 ? -4.758 -2.709 17.984 1 92.69 266 ASP A N 1
ATOM 2020 C CA . ASP A 1 266 ? -5.871 -3.539 18.438 1 92.69 266 ASP A CA 1
ATOM 2021 C C . ASP A 1 266 ? -7.207 -2.846 18.188 1 92.69 266 ASP A C 1
ATOM 2023 O O . ASP A 1 266 ? -7.383 -1.68 18.547 1 92.69 266 ASP A O 1
ATOM 2027 N N . ARG A 1 267 ? -8.188 -3.547 17.625 1 94.38 267 ARG A N 1
ATOM 2028 C CA . ARG A 1 267 ? -9.523 -3.027 17.359 1 94.38 267 ARG A CA 1
ATOM 2029 C C . ARG A 1 267 ? -10.18 -2.514 18.641 1 94.38 267 ARG A C 1
ATOM 2031 O O . ARG A 1 267 ? -10.953 -1.554 18.609 1 94.38 267 ARG A O 1
ATOM 2038 N N . ARG A 1 268 ? -9.852 -3.027 19.875 1 93.94 268 ARG A N 1
ATOM 2039 C CA . ARG A 1 268 ? -10.453 -2.668 21.156 1 93.94 268 ARG A CA 1
ATOM 2040 C C . ARG A 1 268 ? -10.109 -1.233 21.531 1 93.94 268 ARG A C 1
ATOM 2042 O O . ARG A 1 268 ? -10.781 -0.632 22.375 1 93.94 268 ARG A O 1
ATOM 2049 N N . ASN A 1 269 ? -9.086 -0.734 20.875 1 94.94 269 ASN A N 1
ATOM 2050 C CA . ASN A 1 269 ? -8.656 0.626 21.188 1 94.94 269 ASN A CA 1
ATOM 2051 C C . ASN A 1 269 ? -9.359 1.649 20.297 1 94.94 269 ASN A C 1
ATOM 2053 O O . ASN A 1 269 ? -9.219 2.855 20.5 1 94.94 269 ASN A O 1
ATOM 2057 N N . PHE A 1 270 ? -10.07 1.197 19.312 1 96.88 270 PHE A N 1
ATOM 2058 C CA . PHE A 1 270 ? -10.766 2.086 18.391 1 96.88 270 PHE A CA 1
ATOM 2059 C C . PHE A 1 270 ? -11.945 2.764 19.094 1 96.88 270 PHE A C 1
ATOM 2061 O O . PHE A 1 270 ? -12.609 2.16 19.938 1 96.88 270 PHE A O 1
ATOM 2068 N N . PRO A 1 271 ? -12.227 4.008 18.859 1 97.38 271 PRO A N 1
ATOM 2069 C CA . PRO A 1 271 ? -13.258 4.762 19.578 1 97.38 271 PRO A CA 1
ATOM 2070 C C . PRO A 1 271 ? -14.672 4.418 19.109 1 97.38 271 PRO A C 1
ATOM 2072 O O . PRO A 1 271 ? -15.328 5.23 18.453 1 97.38 271 PRO A O 1
ATOM 2075 N N . THR A 1 272 ? -15.203 3.373 19.594 1 97.25 272 THR A N 1
ATOM 2076 C CA . THR A 1 272 ? -16.5 2.898 19.125 1 97.25 272 THR A CA 1
ATOM 2077 C C . THR A 1 272 ? -17.547 3.023 20.234 1 97.25 272 THR A C 1
ATOM 2079 O O . THR A 1 272 ? -18.719 2.738 20.016 1 97.25 272 THR A O 1
ATOM 2082 N N . GLU A 1 273 ? -17.125 3.486 21.406 1 97 273 GLU A N 1
ATOM 2083 C CA . GLU A 1 273 ? -18.031 3.57 22.562 1 97 273 GLU A CA 1
ATOM 2084 C C . GLU A 1 273 ? -18.391 5.02 22.875 1 97 273 GLU A C 1
ATOM 2086 O O . GLU A 1 273 ? -17.516 5.898 22.859 1 97 273 GLU A O 1
ATOM 2091 N N . VAL A 1 274 ? -19.672 5.195 23.125 1 97.88 274 VAL A N 1
ATOM 2092 C CA . VAL A 1 274 ? -20.094 6.527 23.547 1 97.88 274 VAL A CA 1
ATOM 2093 C C . VAL A 1 274 ? -19.609 6.781 24.984 1 97.88 274 VAL A C 1
ATOM 2095 O O . VAL A 1 274 ? -20.094 6.168 25.922 1 97.88 274 VAL A O 1
ATOM 2098 N N . ALA A 1 275 ? -18.75 7.625 25.109 1 97.81 275 ALA A N 1
ATOM 2099 C CA . ALA A 1 275 ? -18.219 7.973 26.422 1 97.81 275 ALA A CA 1
ATOM 2100 C C . ALA A 1 275 ? -19.094 9.008 27.109 1 97.81 275 ALA A C 1
ATOM 2102 O O . ALA A 1 275 ? -19.391 8.898 28.312 1 97.81 275 ALA A O 1
ATOM 2103 N N . LEU A 1 276 ? -19.453 10.023 26.375 1 97.44 276 LEU A N 1
ATOM 2104 C CA . LEU A 1 276 ? -20.281 11.117 26.906 1 97.44 276 LEU A CA 1
ATOM 2105 C C . LEU A 1 276 ? -21.328 11.539 25.891 1 97.44 276 LEU A C 1
ATOM 2107 O O . LEU A 1 276 ? -21.125 11.422 24.672 1 97.44 276 LEU A O 1
ATOM 2111 N N . GLU A 1 277 ? -22.391 11.992 26.359 1 96.88 277 GLU A N 1
ATOM 2112 C CA . GLU A 1 277 ? -23.422 12.672 25.578 1 96.88 277 GLU A CA 1
ATOM 2113 C C . GLU A 1 277 ? -23.703 14.062 26.141 1 96.88 277 GLU A C 1
ATOM 2115 O O . GLU A 1 277 ? -24.141 14.203 27.281 1 96.88 277 GLU A O 1
ATOM 2120 N N . LEU A 1 278 ? -23.422 15.039 25.359 1 96.44 278 LEU A N 1
ATOM 2121 C CA . LEU A 1 278 ? -23.594 16.422 25.781 1 96.44 278 LEU A CA 1
ATOM 2122 C C . LEU A 1 278 ? -24.922 16.984 25.266 1 96.44 278 LEU A C 1
ATOM 2124 O O . LEU A 1 278 ? -25.234 16.844 24.078 1 96.44 278 LEU A O 1
ATOM 2128 N N . SER A 1 279 ? -25.656 17.688 26.062 1 90.81 279 SER A N 1
ATOM 2129 C CA . SER A 1 279 ? -26.984 18.172 25.719 1 90.81 279 SER A CA 1
ATOM 2130 C C . SER A 1 279 ? -27.094 19.672 25.969 1 90.81 279 SER A C 1
ATOM 2132 O O . SER A 1 279 ? -28.188 20.188 26.234 1 90.81 279 SER A O 1
ATOM 2134 N N . ASN A 1 280 ? -26.109 20.328 25.906 1 86.56 280 ASN A N 1
ATOM 2135 C CA . ASN A 1 280 ? -26.078 21.75 26.25 1 86.56 280 ASN A CA 1
ATOM 2136 C C . ASN A 1 280 ? -26.734 22.609 25.156 1 86.56 280 ASN A C 1
ATOM 2138 O O . ASN A 1 280 ? -27.078 23.766 25.391 1 86.56 280 ASN A O 1
ATOM 2142 N N . MET A 1 281 ? -26.859 22.031 24 1 89.81 281 MET A N 1
ATOM 2143 C CA . MET A 1 281 ? -27.422 22.781 22.891 1 89.81 281 MET A CA 1
ATOM 2144 C C . MET A 1 281 ? -28.859 22.359 22.625 1 89.81 281 MET A C 1
ATOM 2146 O O . MET A 1 281 ? -29.234 21.203 22.844 1 89.81 281 MET A O 1
ATOM 2150 N N . ALA A 1 282 ? -29.797 23.203 22.328 1 82.12 282 ALA A N 1
ATOM 2151 C CA . ALA A 1 282 ? -31.234 22.938 22.281 1 82.12 282 ALA A CA 1
ATOM 2152 C C . ALA A 1 282 ? -31.656 22.453 20.906 1 82.12 282 ALA A C 1
ATOM 2154 O O . ALA A 1 282 ? -32.688 21.797 20.766 1 82.12 282 ALA A O 1
ATOM 2155 N N . ASP A 1 283 ? -30.984 22.828 19.938 1 92.25 283 ASP A N 1
ATOM 2156 C CA . ASP A 1 283 ? -31.484 22.609 18.578 1 92.25 283 ASP A CA 1
ATOM 2157 C C . ASP A 1 283 ? -30.5 21.781 17.75 1 92.25 283 ASP A C 1
ATOM 2159 O O . ASP A 1 283 ? -29.656 21.078 18.312 1 92.25 283 ASP A O 1
ATOM 2163 N N . GLU A 1 284 ? -30.766 21.75 16.422 1 96.75 284 GLU A N 1
ATOM 2164 C CA . GLU A 1 284 ? -29.938 20.969 15.508 1 96.75 284 GLU A CA 1
ATOM 2165 C C . GLU A 1 284 ? -28.484 21.438 15.547 1 96.75 284 GLU A C 1
ATOM 2167 O O . GLU A 1 284 ? -28.219 22.641 15.609 1 96.75 284 GLU A O 1
ATOM 2172 N N . ILE A 1 285 ? -27.609 20.5 15.594 1 98.12 285 ILE A N 1
ATOM 2173 C CA . ILE A 1 285 ? -26.188 20.812 15.516 1 98.12 285 ILE A CA 1
ATOM 2174 C C . ILE A 1 285 ? -25.656 20.422 14.141 1 98.12 285 ILE A C 1
ATOM 2176 O O . ILE A 1 285 ? -25.766 19.266 13.719 1 98.12 285 ILE A O 1
ATOM 2180 N N . TRP A 1 286 ? -25.016 21.391 13.484 1 97.5 286 TRP A N 1
ATOM 2181 C CA . TRP A 1 286 ? -24.656 21.219 12.078 1 97.5 286 TRP A CA 1
ATOM 2182 C C . TRP A 1 286 ? -23.156 20.969 11.938 1 97.5 286 TRP A C 1
ATOM 2184 O O . TRP A 1 286 ? -22.719 20.391 10.93 1 97.5 286 TRP A O 1
ATOM 2194 N N . GLN A 1 287 ? -22.375 21.391 12.906 1 97.69 287 GLN A N 1
ATOM 2195 C CA . GLN A 1 287 ? -20.938 21.188 12.836 1 97.69 287 GLN A CA 1
ATOM 2196 C C . GLN A 1 287 ? -20.328 21.047 14.227 1 97.69 287 GLN A C 1
ATOM 2198 O O . GLN A 1 287 ? -20.828 21.656 15.188 1 97.69 287 GLN A O 1
ATOM 2203 N N . VAL A 1 288 ? -19.359 20.25 14.312 1 98.12 288 VAL A N 1
ATOM 2204 C CA . VAL A 1 288 ? -18.516 20.094 15.5 1 98.12 288 VAL A CA 1
ATOM 2205 C C . VAL A 1 288 ? -17.047 20.078 15.086 1 98.12 288 VAL A C 1
ATOM 2207 O O . VAL A 1 288 ? -16.688 19.484 14.062 1 98.12 288 VAL A O 1
ATOM 2210 N N . GLN A 1 289 ? -16.203 20.812 15.836 1 97.75 289 GLN A N 1
ATOM 2211 C CA . GLN A 1 289 ? -14.789 20.906 15.5 1 97.75 289 GLN A CA 1
ATOM 2212 C C . GLN A 1 289 ? -13.93 20.953 16.766 1 97.75 289 GLN A C 1
ATOM 2214 O O . GLN A 1 289 ? -14.305 21.594 17.75 1 97.75 289 GLN A O 1
ATOM 2219 N N . PHE A 1 290 ? -12.828 20.281 16.672 1 98.31 290 PHE A N 1
ATOM 2220 C CA . PHE A 1 290 ? -11.812 20.438 17.703 1 98.31 290 PHE A CA 1
ATOM 2221 C C . PHE A 1 290 ? -10.82 21.531 17.312 1 98.31 290 PHE A C 1
ATOM 2223 O O . PHE A 1 290 ? -10.586 21.781 16.141 1 98.31 290 PHE A O 1
ATOM 2230 N N . SER A 1 291 ? -10.312 22.172 18.375 1 98.12 291 SER A N 1
ATOM 2231 C CA . SER A 1 291 ? -9.188 23.062 18.109 1 98.12 291 SER A CA 1
ATOM 2232 C C . SER A 1 291 ? -7.969 22.281 17.625 1 98.12 291 SER A C 1
ATOM 2234 O O . SER A 1 291 ? -7.926 21.062 17.719 1 98.12 291 SER A O 1
ATOM 2236 N N . HIS A 1 292 ? -6.977 23.016 17.109 1 95.25 292 HIS A N 1
ATOM 2237 C CA . HIS A 1 292 ? -5.812 22.375 16.516 1 95.25 292 HIS A CA 1
ATOM 2238 C C . HIS A 1 292 ? -5.012 21.609 17.578 1 95.25 292 HIS A C 1
ATOM 2240 O O . HIS A 1 292 ? -4.461 20.547 17.297 1 95.25 292 HIS A O 1
ATOM 2246 N N . ASP A 1 293 ? -4.98 22.109 18.703 1 96.56 293 ASP A N 1
ATOM 2247 C CA . ASP A 1 293 ? -4.23 21.453 19.766 1 96.56 293 ASP A CA 1
ATOM 2248 C C . ASP A 1 293 ? -5.094 20.422 20.484 1 96.56 293 ASP A C 1
ATOM 2250 O O . ASP A 1 293 ? -4.645 19.781 21.438 1 96.56 293 ASP A O 1
ATOM 2254 N N . GLY A 1 294 ? -6.348 20.344 20.125 1 97.75 294 GLY A N 1
ATOM 2255 C CA . GLY A 1 294 ? -7.238 19.312 20.641 1 97.75 294 GLY A CA 1
ATOM 2256 C C . GLY A 1 294 ? -7.785 19.641 22.031 1 97.75 294 GLY A C 1
ATOM 2257 O O . GLY A 1 294 ? -8.516 18.844 22.609 1 97.75 294 GLY A O 1
ATOM 2258 N N . ALA A 1 295 ? -7.562 20.797 22.516 1 97.94 295 ALA A N 1
ATOM 2259 C CA . ALA A 1 295 ? -7.895 21.141 23.891 1 97.94 295 ALA A CA 1
ATOM 2260 C C . ALA A 1 295 ? -9.305 21.719 24 1 97.94 295 ALA A C 1
ATOM 2262 O O . ALA A 1 295 ? -9.875 21.781 25.094 1 97.94 295 ALA A O 1
ATOM 2263 N N . LYS A 1 296 ? -9.828 22.203 22.922 1 98.44 296 LYS A N 1
ATOM 2264 C CA . LYS A 1 296 ? -11.18 22.75 22.891 1 98.44 296 LYS A CA 1
ATOM 2265 C C . LYS A 1 296 ? -12.023 22.078 21.812 1 98.44 296 LYS A C 1
ATOM 2267 O O . LYS A 1 296 ? -11.492 21.531 20.859 1 98.44 296 LYS A O 1
ATOM 2272 N N . MET A 1 297 ? -13.266 22.047 22 1 98.44 297 MET A N 1
ATOM 2273 C CA . MET A 1 297 ? -14.258 21.625 21.016 1 98.44 297 MET A CA 1
ATOM 2274 C C . MET A 1 297 ? -15.359 22.672 20.859 1 98.44 297 MET A C 1
ATOM 2276 O O . MET A 1 297 ? -15.82 23.234 21.844 1 98.44 297 MET A O 1
ATOM 2280 N N . ALA A 1 298 ? -15.727 22.984 19.672 1 98.62 298 ALA A N 1
ATOM 2281 C CA . ALA A 1 298 ? -16.797 23.922 19.406 1 98.62 298 ALA A CA 1
ATOM 2282 C C . ALA A 1 298 ? -17.891 23.297 18.531 1 98.62 298 ALA A C 1
ATOM 2284 O O . ALA A 1 298 ? -17.609 22.391 17.734 1 98.62 298 ALA A O 1
ATOM 2285 N N . ALA A 1 299 ? -19.047 23.703 18.703 1 98.44 299 ALA A N 1
ATOM 2286 C CA . ALA A 1 299 ? -20.156 23.219 17.891 1 98.44 299 ALA A CA 1
ATOM 2287 C C . ALA A 1 299 ? -21.141 24.344 17.578 1 98.44 299 ALA A C 1
ATOM 2289 O O . ALA A 1 299 ? -21.281 25.297 18.359 1 98.44 299 ALA A O 1
ATOM 2290 N N . CYS A 1 300 ? -21.766 24.266 16.438 1 97.88 300 CYS A N 1
ATOM 2291 C CA . CYS A 1 300 ? -22.734 25.25 15.977 1 97.88 300 CYS A CA 1
ATOM 2292 C C . CYS A 1 300 ? -23.875 24.578 15.219 1 97.88 300 CYS A C 1
ATOM 2294 O O . CYS A 1 300 ? -23.75 23.422 14.82 1 97.88 300 CYS A O 1
ATOM 2296 N N . GLY A 1 301 ? -24.938 25.266 15.023 1 97.38 301 GLY A N 1
ATOM 2297 C CA . GLY A 1 301 ? -26.109 24.75 14.336 1 97.38 301 GLY A CA 1
ATOM 2298 C C . GLY A 1 301 ? -27.234 25.766 14.227 1 97.38 301 GLY A C 1
ATOM 2299 O O . GLY A 1 301 ? -27 26.922 13.891 1 97.38 301 GLY A O 1
ATOM 2300 N N . SER A 1 302 ? -28.453 25.297 14.523 1 96.38 302 SER A N 1
ATOM 2301 C CA . SER A 1 302 ? -29.625 26.125 14.305 1 96.38 302 SER A CA 1
ATOM 2302 C C . SER A 1 302 ? -29.828 27.109 15.461 1 96.38 302 SER A C 1
ATOM 2304 O O . SER A 1 302 ? -30.531 28.109 15.305 1 96.38 302 SER A O 1
ATOM 2306 N N . SER A 1 303 ? -29.234 26.844 16.562 1 95.19 303 SER A N 1
ATOM 2307 C CA . SER A 1 303 ? -29.297 27.766 17.688 1 95.19 303 SER A CA 1
ATOM 2308 C C . SER A 1 303 ? -28.406 28.969 17.453 1 95.19 303 SER A C 1
ATOM 2310 O O . SER A 1 303 ? -27.406 28.891 16.734 1 95.19 303 SER A O 1
ATOM 2312 N N . PRO A 1 304 ? -28.719 30.078 18.094 1 95.62 304 PRO A N 1
ATOM 2313 C CA . PRO A 1 304 ? -27.875 31.266 17.938 1 95.62 304 PRO A CA 1
ATOM 2314 C C . PRO A 1 304 ? -26.562 31.172 18.703 1 95.62 304 PRO A C 1
ATOM 2316 O O . PRO A 1 304 ? -25.672 32 18.516 1 95.62 304 PRO A O 1
ATOM 2319 N N . GLU A 1 305 ? -26.453 30.188 19.469 1 95.88 305 GLU A N 1
ATOM 2320 C CA . GLU A 1 305 ? -25.25 30.047 20.281 1 95.88 305 GLU A CA 1
ATOM 2321 C C . GLU A 1 305 ? -24.25 29.109 19.641 1 95.88 305 GLU A C 1
ATOM 2323 O O . GLU A 1 305 ? -24.625 28.078 19.078 1 95.88 305 GLU A O 1
ATOM 2328 N N . VAL A 1 306 ? -23.031 29.484 19.641 1 97.88 306 VAL A N 1
ATOM 2329 C CA . VAL A 1 306 ? -21.906 28.594 19.422 1 97.88 306 VAL A CA 1
ATOM 2330 C C . VAL A 1 306 ? -21.266 28.219 20.766 1 97.88 306 VAL A C 1
ATOM 2332 O O . VAL A 1 306 ? -20.922 29.094 21.562 1 97.88 306 VAL A O 1
ATOM 2335 N N . MET A 1 307 ? -21.172 26.984 21.016 1 97.81 307 MET A N 1
ATOM 2336 C CA . MET A 1 307 ? -20.672 26.516 22.312 1 97.81 307 MET A CA 1
ATOM 2337 C C . MET A 1 307 ? -19.234 26.031 22.188 1 97.81 307 MET A C 1
ATOM 2339 O O . MET A 1 307 ? -18.859 25.422 21.188 1 97.81 307 MET A O 1
ATOM 2343 N N . ILE A 1 308 ? -18.422 26.297 23.188 1 98.38 308 ILE A N 1
ATOM 2344 C CA . ILE A 1 308 ? -17.047 25.828 23.281 1 98.38 308 ILE A CA 1
ATOM 2345 C C . ILE A 1 308 ? -16.859 25.031 24.562 1 98.38 308 ILE A C 1
ATOM 2347 O O . ILE A 1 308 ? -17.25 25.484 25.641 1 98.38 308 ILE A O 1
ATOM 2351 N N . TRP A 1 309 ? -16.297 23.812 24.5 1 98.06 309 TRP A N 1
ATOM 2352 C CA . TRP A 1 309 ? -16.031 22.938 25.641 1 98.06 309 TRP A CA 1
ATOM 2353 C C . TRP A 1 309 ? -14.531 22.719 25.828 1 98.06 309 TRP A C 1
ATOM 2355 O O . TRP A 1 309 ? -13.766 22.812 24.859 1 98.06 309 TRP A O 1
ATOM 2365 N N . ASP A 1 310 ? -14.172 22.469 27.078 1 97.12 310 ASP A N 1
ATOM 2366 C CA . ASP A 1 310 ? -12.883 21.859 27.375 1 97.12 310 ASP A CA 1
ATOM 2367 C C . ASP A 1 310 ? -12.898 20.359 27.062 1 97.12 310 ASP A C 1
ATOM 2369 O O . ASP A 1 310 ? -13.852 19.656 27.406 1 97.12 310 ASP A O 1
ATOM 2373 N N . THR A 1 311 ? -11.867 19.844 26.406 1 97.56 311 THR A N 1
ATOM 2374 C CA . THR A 1 311 ? -11.945 18.453 25.938 1 97.56 311 THR A CA 1
ATOM 2375 C C . THR A 1 311 ? -11.461 17.5 27.016 1 97.56 311 THR A C 1
ATOM 2377 O O . THR A 1 311 ? -11.617 16.281 26.891 1 97.56 311 THR A O 1
ATOM 2380 N N . ARG A 1 312 ? -10.852 17.969 28.062 1 96.19 312 ARG A N 1
ATOM 2381 C CA . ARG A 1 312 ? -10.43 17.094 29.156 1 96.19 312 ARG A CA 1
ATOM 2382 C C . ARG A 1 312 ? -11.609 16.719 30.031 1 96.19 312 ARG A C 1
ATOM 2384 O O . ARG A 1 312 ? -11.727 15.562 30.469 1 96.19 312 ARG A O 1
ATOM 2391 N N . THR A 1 313 ? -12.5 17.688 30.297 1 95.5 313 THR A N 1
ATOM 2392 C CA . THR A 1 313 ? -13.617 17.453 31.203 1 95.5 313 THR A CA 1
ATOM 2393 C C . THR A 1 313 ? -14.945 17.562 30.469 1 95.5 313 THR A C 1
ATOM 2395 O O . THR A 1 313 ? -15.977 17.078 30.953 1 95.5 313 THR A O 1
ATOM 2398 N N . PHE A 1 314 ? -14.922 18.359 29.344 1 97.06 314 PHE A N 1
ATOM 2399 C CA . PHE A 1 314 ? -16.078 18.703 28.531 1 97.06 314 PHE A CA 1
ATOM 2400 C C . PHE A 1 314 ? -17.047 19.578 29.312 1 97.06 314 PHE A C 1
ATOM 2402 O O . PHE A 1 314 ? -18.266 19.438 29.188 1 97.06 314 PHE A O 1
ATOM 2409 N N . LYS A 1 315 ? -16.484 20.312 30.109 1 95.25 315 LYS A N 1
ATOM 2410 C CA . LYS A 1 315 ? -17.234 21.438 30.672 1 95.25 315 LYS A CA 1
ATOM 2411 C C . LYS A 1 315 ? -17.344 22.578 29.656 1 95.25 315 LYS A C 1
ATOM 2413 O O . LYS A 1 315 ? -16.406 22.812 28.875 1 95.25 315 LYS A O 1
ATOM 2418 N N . VAL A 1 316 ? -18.422 23.297 29.75 1 96.12 316 VAL A N 1
ATOM 2419 C CA . VAL A 1 316 ? -18.625 24.422 28.844 1 96.12 316 VAL A CA 1
ATOM 2420 C C . VAL A 1 316 ? -17.688 25.562 29.219 1 96.12 316 VAL A C 1
ATOM 2422 O O . VAL A 1 316 ? -17.688 26.016 30.375 1 96.12 316 VAL A O 1
ATOM 2425 N N . LEU A 1 317 ? -16.906 25.984 28.312 1 96.5 317 LEU A N 1
ATOM 2426 C CA . LEU A 1 317 ? -16.016 27.109 28.531 1 96.5 317 LEU A CA 1
ATOM 2427 C C . LEU A 1 317 ? -16.719 28.422 28.188 1 96.5 317 LEU A C 1
ATOM 2429 O O . LEU A 1 317 ? -16.656 29.391 28.969 1 96.5 317 LEU A O 1
ATOM 2433 N N . GLU A 1 318 ? -17.328 28.438 27.047 1 96.88 318 GLU A N 1
ATOM 2434 C CA . GLU A 1 318 ? -17.969 29.656 26.578 1 96.88 318 GLU A CA 1
ATOM 2435 C C . GLU A 1 318 ? -19.219 29.344 25.766 1 96.88 318 GLU A C 1
ATOM 2437 O O . GLU A 1 318 ? -19.312 28.281 25.141 1 96.88 318 GLU A O 1
ATOM 2442 N N . SER A 1 319 ? -20.141 30.188 25.75 1 96.88 319 SER A N 1
ATOM 2443 C CA . SER A 1 319 ? -21.312 30.219 24.875 1 96.88 319 SER A CA 1
ATOM 2444 C C . SER A 1 319 ? -21.375 31.531 24.094 1 96.88 319 SER A C 1
ATOM 2446 O O . SER A 1 319 ? -21.641 32.594 24.672 1 96.88 319 SER A O 1
ATOM 2448 N N . LEU A 1 320 ? -21.109 31.484 22.875 1 97.69 320 LEU A N 1
ATOM 2449 C CA . LEU A 1 320 ? -21.078 32.688 22.016 1 97.69 320 LEU A CA 1
ATOM 2450 C C . LEU A 1 320 ? -22.453 32.938 21.406 1 97.69 320 LEU A C 1
ATOM 2452 O O . LEU A 1 320 ? -22.859 32.281 20.453 1 97.69 320 LEU A O 1
ATOM 2456 N N . ASP A 1 321 ? -23.062 33.938 21.875 1 95.12 321 ASP A N 1
ATOM 2457 C CA . ASP A 1 321 ? -24.438 34.219 21.484 1 95.12 321 ASP A CA 1
ATOM 2458 C C . ASP A 1 321 ? -24.5 35.375 20.484 1 95.12 321 ASP A C 1
ATOM 2460 O O . ASP A 1 321 ? -23.516 36.094 20.312 1 95.12 321 ASP A O 1
ATOM 2464 N N . GLY A 1 322 ? -25.672 35.406 19.766 1 94.31 322 GLY A N 1
ATOM 2465 C CA . GLY A 1 322 ? -25.891 36.562 18.922 1 94.31 322 GLY A CA 1
ATOM 2466 C C . GLY A 1 322 ? -25.938 36.25 17.453 1 94.31 322 GLY A C 1
ATOM 2467 O O . GLY A 1 322 ? -25.875 37.125 16.609 1 94.31 322 GLY A O 1
ATOM 2468 N N . HIS A 1 323 ? -26.031 35.062 17.078 1 95.88 323 HIS A N 1
ATOM 2469 C CA . HIS A 1 323 ? -26.094 34.656 15.688 1 95.88 323 HIS A CA 1
ATOM 2470 C C . HIS A 1 323 ? -27.516 34.312 15.266 1 95.88 323 HIS A C 1
ATOM 2472 O O . HIS A 1 323 ? -27.938 33.156 15.336 1 95.88 323 HIS A O 1
ATOM 2478 N N . ASP A 1 324 ? -28.172 35.188 14.664 1 94.25 324 ASP A N 1
ATOM 2479 C CA . ASP A 1 324 ? -29.562 34.969 14.289 1 94.25 324 ASP A CA 1
ATOM 2480 C C . ASP A 1 324 ? -29.688 34 13.133 1 94.25 324 ASP A C 1
ATOM 2482 O O . ASP A 1 324 ? -28.969 34.125 12.125 1 94.25 324 ASP A O 1
ATOM 2486 N N . GLY A 1 325 ? -30.562 33.062 13.312 1 93.62 325 GLY A N 1
ATOM 2487 C CA . GLY A 1 325 ? -30.812 32.062 12.281 1 93.62 325 GLY A CA 1
ATOM 2488 C C . GLY A 1 325 ? -29.875 30.875 12.375 1 93.62 325 GLY A C 1
ATOM 2489 O O . GLY A 1 325 ? -30.031 29.891 11.648 1 93.62 325 GLY A O 1
ATOM 2490 N N . GLY A 1 326 ? -28.906 31.031 13.203 1 96.31 326 GLY A N 1
ATOM 2491 C CA . GLY A 1 326 ? -28 29.906 13.398 1 96.31 326 GLY A CA 1
ATOM 2492 C C . GLY A 1 326 ? -26.656 30.109 12.75 1 96.31 326 GLY A C 1
ATOM 2493 O O . GLY A 1 326 ? -26.438 31.094 12.031 1 96.31 326 GLY A O 1
ATOM 2494 N N . VAL A 1 327 ? -25.75 29.219 13.023 1 97.31 327 VAL A N 1
ATOM 2495 C CA . VAL A 1 327 ? -24.391 29.25 12.508 1 97.31 327 VAL A CA 1
ATOM 2496 C C . VAL A 1 327 ? -24.109 27.953 11.734 1 97.31 327 VAL A C 1
ATOM 2498 O O . VAL A 1 327 ? -24.281 26.859 12.266 1 97.31 327 VAL A O 1
ATOM 2501 N N . GLY A 1 328 ? -23.625 28.109 10.523 1 95.75 328 GLY A N 1
ATOM 2502 C CA . GLY A 1 328 ? -23.422 26.953 9.672 1 95.75 328 GLY A CA 1
ATOM 2503 C C . GLY A 1 328 ? -22 26.453 9.664 1 95.75 328 GLY A C 1
ATOM 2504 O O . GLY A 1 328 ? -21.734 25.281 9.359 1 95.75 328 GLY A O 1
ATOM 2505 N N . ASN A 1 329 ? -21.078 27.344 9.93 1 97.12 329 ASN A N 1
ATOM 2506 C CA . ASN A 1 329 ? -19.672 27 9.875 1 97.12 329 ASN A CA 1
ATOM 2507 C C . ASN A 1 329 ? -18.859 27.766 10.922 1 97.12 329 ASN A C 1
ATOM 2509 O O . ASN A 1 329 ? -19.141 28.938 11.172 1 97.12 329 ASN A O 1
ATOM 2513 N N . ILE A 1 330 ? -17.969 27.062 11.531 1 97.81 330 ILE A N 1
ATOM 2514 C CA . ILE A 1 330 ? -17.047 27.688 12.477 1 97.81 330 ILE A CA 1
ATOM 2515 C C . ILE A 1 330 ? -15.617 27.25 12.164 1 97.81 330 ILE A C 1
ATOM 2517 O O . ILE A 1 330 ? -15.391 26.125 11.711 1 97.81 330 ILE A O 1
ATOM 2521 N N . VAL A 1 331 ? -14.617 28.141 12.43 1 97 331 VAL A N 1
ATOM 2522 C CA . VAL A 1 331 ? -13.227 27.812 12.172 1 97 331 VAL A CA 1
ATOM 2523 C C . VAL A 1 331 ? -12.336 28.453 13.227 1 97 331 VAL A C 1
ATOM 2525 O O . VAL A 1 331 ? -12.406 29.672 13.445 1 97 331 VAL A O 1
ATOM 2528 N N . PHE A 1 332 ? -11.516 27.641 13.859 1 96.5 332 PHE A N 1
ATOM 2529 C CA . PHE A 1 332 ? -10.523 28.156 14.789 1 96.5 332 PHE A CA 1
ATOM 2530 C C . PHE A 1 332 ? -9.375 28.828 14.039 1 96.5 332 PHE A C 1
ATOM 2532 O O . PHE A 1 332 ? -9.016 28.406 12.938 1 96.5 332 PHE A O 1
ATOM 2539 N N . SER A 1 333 ? -8.828 29.828 14.688 1 95.25 333 SER A N 1
ATOM 2540 C CA . SER A 1 333 ? -7.59 30.391 14.156 1 95.25 333 SER A CA 1
ATOM 2541 C C . SER A 1 333 ? -6.426 29.422 14.297 1 95.25 333 SER A C 1
ATOM 2543 O O . SER A 1 333 ? -6.496 28.469 15.078 1 95.25 333 SER A O 1
ATOM 2545 N N . PRO A 1 334 ? -5.367 29.625 13.523 1 93.06 334 PRO A N 1
ATOM 2546 C CA . PRO A 1 334 ? -4.246 28.688 13.578 1 93.06 334 PRO A CA 1
ATOM 2547 C C . PRO A 1 334 ? -3.691 28.5 14.992 1 93.06 334 PRO A C 1
ATOM 2549 O O . PRO A 1 334 ? -3.264 27.406 15.352 1 93.06 334 PRO A O 1
ATOM 2552 N N . ASP A 1 335 ? -3.742 29.516 15.797 1 93.38 335 ASP A N 1
ATOM 2553 C CA . ASP A 1 335 ? -3.213 29.422 17.156 1 93.38 335 ASP A CA 1
ATOM 2554 C C . ASP A 1 335 ? -4.324 29.125 18.156 1 93.38 335 ASP A C 1
ATOM 2556 O O . ASP A 1 335 ? -4.098 29.141 19.375 1 93.38 335 ASP A O 1
ATOM 2560 N N . ASP A 1 336 ? -5.562 29 17.734 1 95.81 336 ASP A N 1
ATOM 2561 C CA . ASP A 1 336 ? -6.738 28.562 18.484 1 95.81 336 ASP A CA 1
ATOM 2562 C C . ASP A 1 336 ? -7.23 29.656 19.422 1 95.81 336 ASP A C 1
ATOM 2564 O O . ASP A 1 336 ? -8.102 29.406 20.266 1 95.81 336 ASP A O 1
ATOM 2568 N N . SER A 1 337 ? -6.684 30.859 19.297 1 95.5 337 SER A N 1
ATOM 2569 C CA . SER A 1 337 ? -7.059 31.953 20.203 1 95.5 337 SER A CA 1
ATOM 2570 C C . SER A 1 337 ? -8.344 32.625 19.734 1 95.5 337 SER A C 1
ATOM 2572 O O . SER A 1 337 ? -8.992 33.312 20.516 1 95.5 337 SER A O 1
ATOM 2574 N N . LEU A 1 338 ? -8.648 32.469 18.5 1 96.06 338 LEU A N 1
ATOM 2575 C CA . LEU A 1 338 ? -9.844 33.062 17.906 1 96.06 338 LEU A CA 1
ATOM 2576 C C . LEU A 1 338 ? -10.703 32 17.234 1 96.06 338 LEU A C 1
ATOM 2578 O O . LEU A 1 338 ? -10.219 30.906 16.938 1 96.06 338 LEU A O 1
ATOM 2582 N N . ILE A 1 339 ? -11.961 32.312 17.047 1 97.12 339 ILE A N 1
ATOM 2583 C CA . ILE A 1 339 ? -12.883 31.453 16.297 1 97.12 339 ILE A CA 1
ATOM 2584 C C . ILE A 1 339 ? -13.805 32.312 15.438 1 97.12 339 ILE A C 1
ATOM 2586 O O . ILE A 1 339 ? -14.32 33.344 15.906 1 97.12 339 ILE A O 1
ATOM 2590 N N . LEU A 1 340 ? -13.859 31.984 14.227 1 96.56 340 LEU A N 1
ATOM 2591 C CA . LEU A 1 340 ? -14.75 32.656 13.297 1 96.56 340 LEU A CA 1
ATOM 2592 C C . LEU A 1 340 ? -16.062 31.906 13.141 1 96.56 340 LEU A C 1
ATOM 2594 O O . LEU A 1 340 ? -16.062 30.703 12.93 1 96.56 340 LEU A O 1
ATOM 2598 N N . CYS A 1 341 ? -17.172 32.594 13.25 1 98 341 CYS A N 1
ATOM 2599 C CA . CYS A 1 341 ? -18.516 32 13.102 1 98 341 CYS A CA 1
ATOM 2600 C C . CYS A 1 341 ? -19.203 32.531 11.844 1 98 341 CYS A C 1
ATOM 2602 O O . CYS A 1 341 ? -19.375 33.75 11.695 1 98 341 CYS A O 1
ATOM 2604 N N . CYS A 1 342 ? -19.531 31.688 11 1 97.44 342 CYS A N 1
ATOM 2605 C CA . CYS A 1 342 ? -20.266 32.031 9.789 1 97.44 342 CYS A CA 1
ATO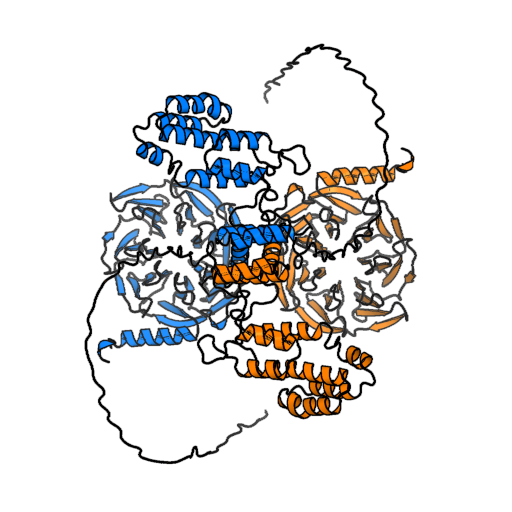M 2606 C C . CYS A 1 342 ? -21.766 31.844 9.992 1 97.44 342 CYS A C 1
ATOM 2608 O O . CYS A 1 342 ? -22.266 30.719 9.953 1 97.44 342 CYS A O 1
ATOM 2610 N N . SER A 1 343 ? -22.469 32.906 10.047 1 96.75 343 SER A N 1
ATOM 2611 C CA . SER A 1 343 ? -23.859 32.875 10.492 1 96.75 343 SER A CA 1
ATOM 2612 C C . SER A 1 343 ? -24.812 32.969 9.312 1 96.75 343 SER A C 1
ATOM 2614 O O . SER A 1 343 ? -24.469 33.531 8.266 1 96.75 343 SER A O 1
ATOM 2616 N N . ARG A 1 344 ? -25.984 32.531 9.492 1 96.25 344 ARG A N 1
ATOM 2617 C CA . ARG A 1 344 ? -27.031 32.562 8.477 1 96.25 344 ARG A CA 1
ATOM 2618 C C . ARG A 1 344 ? -27.609 33.969 8.352 1 96.25 344 ARG A C 1
ATOM 2620 O O . ARG A 1 344 ? -28.297 34.281 7.367 1 96.25 344 ARG A O 1
ATOM 2627 N N . ASP A 1 345 ? -27.406 34.844 9.289 1 95.94 345 ASP A N 1
ATOM 2628 C CA . ASP A 1 345 ? -27.938 36.188 9.242 1 95.94 345 ASP A CA 1
ATOM 2629 C C . ASP A 1 345 ? -27.109 37.094 8.32 1 95.94 345 ASP A C 1
ATOM 2631 O O . ASP A 1 345 ? -27.344 38.281 8.227 1 95.94 345 ASP A O 1
ATOM 2635 N N . GLY A 1 346 ? -26.031 36.5 7.773 1 95.44 346 GLY A N 1
ATOM 2636 C CA . GLY A 1 346 ? -25.234 37.219 6.789 1 95.44 346 GLY A CA 1
ATOM 2637 C C . GLY A 1 346 ? -23.953 37.781 7.363 1 95.44 346 GLY A C 1
ATOM 2638 O O . GLY A 1 346 ? -23.172 38.406 6.645 1 95.44 346 GLY A O 1
ATOM 2639 N N . HIS A 1 347 ? -23.75 37.562 8.633 1 95.06 347 HIS A N 1
ATOM 2640 C CA . HIS A 1 347 ? -22.562 38.125 9.258 1 95.06 347 HIS A CA 1
ATOM 2641 C C . HIS A 1 347 ? -21.547 37.031 9.555 1 95.06 347 HIS A C 1
ATOM 2643 O O . HIS A 1 347 ? -21.922 35.906 9.945 1 95.06 347 HIS A O 1
ATOM 2649 N N . ALA A 1 348 ? -20.297 37.375 9.352 1 95.25 348 ALA A N 1
ATOM 2650 C CA . ALA A 1 348 ? -19.203 36.656 10 1 95.25 348 ALA A CA 1
ATOM 2651 C C . ALA A 1 348 ? -18.781 37.375 11.281 1 95.25 348 ALA A C 1
ATOM 2653 O O . ALA A 1 348 ? -18.703 38.594 11.32 1 95.25 348 ALA A O 1
ATOM 2654 N N . ARG A 1 349 ? -18.609 36.625 12.352 1 96.75 349 ARG A N 1
ATOM 2655 C CA . ARG A 1 349 ? -18.203 37.188 13.633 1 96.75 349 ARG A CA 1
ATOM 2656 C C . ARG A 1 349 ? -16.953 36.531 14.164 1 96.75 349 ARG A C 1
ATOM 2658 O O . ARG A 1 349 ? -16.828 35.281 14.117 1 96.75 349 ARG A O 1
ATOM 2665 N N . LEU A 1 350 ? -16.062 37.344 14.562 1 96.44 350 LEU A N 1
ATOM 2666 C CA . LEU A 1 350 ? -14.805 36.875 15.125 1 96.44 350 LEU A CA 1
ATOM 2667 C C . LEU A 1 350 ? -14.805 37 16.641 1 96.44 350 LEU A C 1
ATOM 2669 O O . LEU A 1 350 ? -15.016 38.094 17.188 1 96.44 350 LEU A O 1
ATOM 2673 N N . TRP A 1 351 ? -14.547 35.875 17.328 1 97.88 351 TRP A N 1
ATOM 2674 C CA . TRP A 1 351 ? -14.586 35.812 18.781 1 97.88 351 TRP A CA 1
ATOM 2675 C C . TRP A 1 351 ? -13.25 35.312 19.344 1 97.88 351 TRP A C 1
ATOM 2677 O O . TRP A 1 351 ? -12.523 34.594 18.672 1 97.88 351 TRP A O 1
ATOM 2687 N N . THR A 1 352 ? -12.93 35.719 20.562 1 97.31 352 THR A N 1
ATOM 2688 C CA . THR A 1 352 ? -11.875 35.031 21.297 1 97.31 352 THR A CA 1
ATOM 2689 C C . THR A 1 352 ? -12.383 33.75 21.891 1 97.31 352 THR A C 1
ATOM 2691 O O . THR A 1 352 ? -13.539 33.656 22.328 1 97.31 352 THR A O 1
ATOM 2694 N N . THR A 1 353 ? -11.555 32.75 21.906 1 97.06 353 THR A N 1
ATOM 2695 C CA . THR A 1 353 ? -11.977 31.438 22.406 1 97.06 353 THR A CA 1
ATOM 2696 C C . THR A 1 353 ? -11.789 31.359 23.922 1 97.06 353 THR A C 1
ATOM 2698 O O . THR A 1 353 ? -12.398 30.516 24.578 1 97.06 353 THR A O 1
ATOM 2701 N N . ASN A 1 354 ? -10.938 32.156 24.5 1 94 354 ASN A N 1
ATOM 2702 C CA . ASN A 1 354 ? -10.586 32.062 25.906 1 94 354 ASN A CA 1
ATOM 2703 C C . ASN A 1 354 ? -11.656 32.719 26.797 1 94 354 ASN A C 1
ATOM 2705 O O . ASN A 1 354 ? -11.969 32.188 27.859 1 94 354 ASN A O 1
ATOM 2709 N N . ASP A 1 355 ? -12.203 33.812 26.359 1 95.31 355 ASP A N 1
ATOM 2710 C CA . ASP A 1 355 ? -13.156 34.5 27.234 1 95.31 355 ASP A CA 1
ATOM 2711 C C . ASP A 1 355 ? -14.461 34.781 26.5 1 95.31 355 ASP A C 1
ATOM 2713 O O . ASP A 1 355 ? -15.383 35.406 27.062 1 95.31 355 ASP A O 1
ATOM 2717 N N . GLY A 1 356 ? -14.516 34.438 25.266 1 96.38 356 GLY A N 1
ATOM 2718 C CA . GLY A 1 356 ? -15.75 34.562 24.516 1 96.38 356 GLY A CA 1
ATOM 2719 C C . GLY A 1 356 ? -16.078 36 24.141 1 96.38 356 GLY A C 1
ATOM 2720 O O . GLY A 1 356 ? -17.25 36.375 24.078 1 96.38 356 GLY A O 1
ATOM 2721 N N . THR A 1 357 ? -15.094 36.781 23.969 1 97.31 357 THR A N 1
ATOM 2722 C CA . THR A 1 357 ? -15.289 38.188 23.609 1 97.31 357 THR A CA 1
ATOM 2723 C C . THR A 1 357 ? -15.43 38.344 22.109 1 97.31 357 THR A C 1
ATOM 2725 O O . THR A 1 357 ? -14.656 37.781 21.344 1 97.31 357 THR A O 1
ATOM 2728 N N . LEU A 1 358 ? -16.391 39.125 21.672 1 97.19 358 LEU A N 1
ATOM 2729 C CA . LEU A 1 358 ? -16.562 39.469 20.266 1 97.19 358 LEU A CA 1
ATOM 2730 C C . LEU A 1 358 ? -15.523 40.5 19.828 1 97.19 358 LEU A C 1
ATOM 2732 O O . LEU A 1 358 ? -15.516 41.625 20.312 1 97.19 358 LEU A O 1
ATOM 2736 N N . ILE A 1 359 ? -14.703 40.156 18.953 1 94.69 359 ILE A N 1
ATOM 2737 C CA . ILE A 1 359 ? -13.625 41.031 18.469 1 94.69 359 ILE A CA 1
ATOM 2738 C C . ILE A 1 359 ? -14.133 41.875 17.312 1 94.69 359 ILE A C 1
ATOM 2740 O O . ILE A 1 359 ? -13.828 43.062 17.219 1 94.69 359 ILE A O 1
ATOM 2744 N N . ARG A 1 360 ? -14.883 41.188 16.453 1 93.81 360 ARG A N 1
ATOM 2745 C CA . ARG A 1 360 ? -15.305 41.875 15.258 1 93.81 360 ARG A CA 1
ATOM 2746 C C . ARG A 1 360 ? -16.562 41.25 14.664 1 93.81 360 ARG A C 1
ATOM 2748 O O . ARG A 1 360 ? -16.688 40.031 14.609 1 93.81 360 ARG A O 1
ATOM 2755 N N . LYS A 1 361 ? -17.469 42 14.273 1 94.81 361 LYS A N 1
ATOM 2756 C CA . LYS A 1 361 ? -18.609 41.688 13.43 1 94.81 361 LYS A CA 1
ATOM 2757 C C . LYS A 1 361 ? -18.453 42.25 12.031 1 94.81 361 LYS A C 1
ATOM 2759 O O . LYS A 1 361 ? -18.547 43.469 11.836 1 94.81 361 LYS A O 1
ATOM 2764 N N . PHE A 1 362 ? -18.312 41.5 11.078 1 92.88 362 PHE A N 1
ATOM 2765 C CA . PHE A 1 362 ? -18.031 41.969 9.727 1 92.88 362 PHE A CA 1
ATOM 2766 C C . PHE A 1 362 ? -19.297 42.438 9.047 1 92.88 362 PHE A C 1
ATOM 2768 O O . PHE A 1 362 ? -20.406 42.094 9.453 1 92.88 362 PHE A O 1
ATOM 2775 N N . PRO A 1 363 ? -19.125 43.25 8.008 1 91.06 363 PRO A N 1
ATOM 2776 C CA . PRO A 1 363 ? -20.297 43.781 7.316 1 91.06 363 PRO A CA 1
ATOM 2777 C C . PRO A 1 363 ? -21.219 42.688 6.793 1 91.06 363 PRO A C 1
ATOM 2779 O O . PRO A 1 363 ? -20.75 41.625 6.367 1 91.06 363 PRO A O 1
ATOM 2782 N N . LYS A 1 364 ? -22.453 43 6.789 1 92.94 364 LYS A N 1
ATOM 2783 C CA . LYS A 1 364 ? -23.484 42.031 6.445 1 92.94 364 LYS A CA 1
ATOM 2784 C C . LYS A 1 364 ? -23.516 41.75 4.945 1 92.94 364 LYS A C 1
ATOM 2786 O O . LYS A 1 364 ? -23.469 42.688 4.137 1 92.94 364 LYS A O 1
ATOM 2791 N N . PHE A 1 365 ? -23.594 40.562 4.633 1 93.19 365 PHE A N 1
ATOM 2792 C CA . PHE A 1 365 ? -23.891 40.125 3.273 1 93.19 365 PHE A CA 1
ATOM 2793 C C . PHE A 1 365 ? -25.391 39.938 3.08 1 93.19 365 PHE A C 1
ATOM 2795 O O . PHE A 1 365 ? -26.125 39.812 4.055 1 93.19 365 PHE A O 1
ATOM 2802 N N . GLU A 1 366 ? -25.844 39.906 1.886 1 92.56 366 GLU A N 1
ATOM 2803 C CA . GLU A 1 366 ? -27.266 39.75 1.59 1 92.56 366 GLU A CA 1
ATOM 2804 C C . GLU A 1 366 ? -27.719 38.312 1.808 1 92.56 366 GLU A C 1
ATOM 2806 O O . GLU A 1 366 ? -28.891 38.062 2.104 1 92.56 366 GLU A O 1
ATOM 2811 N N . GLU A 1 367 ? -26.781 37.5 1.657 1 95.38 367 GLU A N 1
ATOM 2812 C CA . GLU A 1 367 ? -27.031 36.062 1.862 1 95.38 367 GLU A CA 1
ATOM 2813 C C . GLU A 1 367 ? -26.141 35.5 2.971 1 95.38 367 GLU A C 1
ATOM 2815 O O . GLU A 1 367 ? -25.172 36.125 3.369 1 95.38 367 GLU A O 1
ATOM 2820 N N . PRO A 1 368 ? -26.531 34.312 3.434 1 95.44 368 PRO A N 1
ATOM 2821 C CA . PRO A 1 368 ? -25.75 33.719 4.516 1 95.44 368 PRO A CA 1
ATOM 2822 C C . PRO A 1 368 ? -24.281 33.531 4.148 1 95.44 368 PRO A C 1
ATOM 2824 O O . PRO A 1 368 ? -23.969 33.281 2.98 1 95.44 368 PRO A O 1
ATOM 2827 N N . VAL A 1 369 ? -23.422 33.594 5.164 1 96.69 369 VAL A N 1
ATOM 2828 C CA . VAL A 1 369 ? -22.016 33.219 5.039 1 96.69 369 VAL A CA 1
ATOM 2829 C C . VAL A 1 369 ? -21.875 31.719 5.195 1 96.69 369 VAL A C 1
ATOM 2831 O O . VAL A 1 369 ? -22.219 31.156 6.238 1 96.69 369 VAL A O 1
ATOM 2834 N N . SER A 1 370 ? -21.375 31.078 4.176 1 95.5 370 SER A N 1
ATOM 2835 C CA . SER A 1 370 ? -21.391 29.625 4.133 1 95.5 370 SER A CA 1
ATOM 2836 C C . SER A 1 370 ? -20.109 29.047 4.75 1 95.5 370 SER A C 1
ATOM 2838 O O . SER A 1 370 ? -20.125 27.922 5.266 1 95.5 370 SER A O 1
ATOM 2840 N N . GLY A 1 371 ? -19.031 29.734 4.633 1 95.56 371 GLY A N 1
ATOM 2841 C CA . GLY A 1 371 ? -17.797 29.219 5.18 1 95.56 371 GLY A CA 1
ATOM 2842 C C . GLY A 1 371 ? -16.672 30.25 5.184 1 95.56 371 GLY A C 1
ATOM 2843 O O . GLY A 1 371 ? -16.812 31.328 4.625 1 95.56 371 GLY A O 1
ATOM 2844 N N . CYS A 1 372 ? -15.594 29.812 5.852 1 95.31 372 CYS A N 1
ATOM 2845 C CA . CYS A 1 372 ? -14.438 30.688 5.93 1 95.31 372 CYS A CA 1
ATOM 2846 C C . CYS A 1 372 ? -13.148 29.891 6.051 1 95.31 372 CYS A C 1
ATOM 2848 O O . CYS A 1 372 ? -13.164 28.734 6.477 1 95.31 372 CYS A O 1
ATOM 2850 N N . VAL A 1 373 ? -12.055 30.484 5.586 1 96 373 VAL A N 1
ATOM 2851 C CA . VAL A 1 373 ? -10.727 29.875 5.637 1 96 373 VAL A CA 1
ATOM 2852 C C . VAL A 1 373 ? -9.711 30.906 6.125 1 96 373 VAL A C 1
ATOM 2854 O O . VAL A 1 373 ? -9.688 32.031 5.641 1 96 373 VAL A O 1
ATOM 2857 N N . TRP A 1 374 ? -8.977 30.5 7.109 1 93.69 374 TRP A N 1
ATOM 2858 C CA . TRP A 1 374 ? -7.863 31.344 7.535 1 93.69 374 TRP A CA 1
ATOM 2859 C C . TRP A 1 374 ? -6.73 31.312 6.516 1 93.69 374 TRP A C 1
ATOM 2861 O O . TRP A 1 374 ? -6.398 30.25 5.984 1 93.69 374 TRP A O 1
ATOM 2871 N N . ALA A 1 375 ? -6.219 32.438 6.273 1 86.06 375 ALA A N 1
ATOM 2872 C CA . ALA A 1 375 ? -5.02 32.469 5.441 1 86.06 375 ALA A CA 1
ATOM 2873 C C . ALA A 1 375 ? -3.797 32 6.223 1 86.06 375 ALA A C 1
ATOM 2875 O O . ALA A 1 375 ? -3.82 31.953 7.457 1 86.06 375 ALA A O 1
ATOM 2876 N N . GLN A 1 376 ? -2.768 31.656 5.512 1 77.56 376 GLN A N 1
ATOM 2877 C CA . GLN A 1 376 ? -1.562 31.109 6.117 1 77.56 376 GLN A CA 1
ATOM 2878 C C . GLN A 1 376 ? -0.89 32.125 7.035 1 77.56 376 GLN A C 1
ATOM 2880 O O . GLN A 1 376 ? -0.268 31.766 8.031 1 77.56 376 GLN A O 1
ATOM 2885 N N . ASP A 1 377 ? -0.992 33.375 6.684 1 76.56 377 ASP A N 1
ATOM 2886 C CA . ASP A 1 377 ? -0.316 34.406 7.445 1 76.56 377 ASP A CA 1
ATOM 2887 C C . ASP A 1 377 ? -1.089 34.75 8.719 1 76.56 377 ASP A C 1
ATOM 2889 O O . ASP A 1 377 ? -0.611 35.531 9.547 1 76.56 377 ASP A O 1
ATOM 2893 N N . SER A 1 378 ? -2.246 34.188 9 1 79.25 378 SER A N 1
ATOM 2894 C CA . SER A 1 378 ? -3.141 34.375 10.141 1 79.25 378 SER A CA 1
ATOM 2895 C C . SER A 1 378 ? -3.6 35.844 10.234 1 79.25 378 SER A C 1
ATOM 2897 O O . SER A 1 378 ? -4.055 36.281 11.289 1 79.25 378 SER A O 1
ATOM 2899 N N . ARG A 1 379 ? -3.463 36.562 9.133 1 85.31 379 ARG A N 1
ATOM 2900 C CA . ARG A 1 379 ? -3.818 38 9.148 1 85.31 379 ARG A CA 1
ATOM 2901 C C . ARG A 1 379 ? -5.016 38.25 8.242 1 85.31 379 ARG A C 1
ATOM 2903 O O . ARG A 1 379 ? -5.543 39.375 8.219 1 85.31 379 ARG A O 1
ATOM 2910 N N . SER A 1 380 ? -5.348 37.312 7.531 1 91 380 SER A N 1
ATOM 2911 C CA . SER A 1 380 ? -6.488 37.5 6.637 1 91 380 SER A CA 1
ATOM 2912 C C . SER A 1 380 ? -7.363 36.25 6.629 1 91 380 SER A C 1
ATOM 2914 O O . SER A 1 380 ? -6.922 35.156 7.035 1 91 380 SER A O 1
ATOM 2916 N N . LEU A 1 381 ? -8.594 36.469 6.211 1 93 381 LEU A N 1
ATOM 2917 C CA . LEU A 1 381 ? -9.602 35.438 6.086 1 93 381 LEU A CA 1
ATOM 2918 C C . LEU A 1 381 ? -10.281 35.5 4.723 1 93 381 LEU A C 1
ATOM 2920 O O . LEU A 1 381 ? -10.461 36.562 4.16 1 93 381 LEU A O 1
ATOM 2924 N N . VAL A 1 382 ? -10.57 34.344 4.227 1 95.19 382 VAL A N 1
ATOM 2925 C CA . VAL A 1 382 ? -11.43 34.25 3.049 1 95.19 382 VAL A CA 1
ATOM 2926 C C . VAL A 1 382 ? -12.812 33.75 3.443 1 95.19 382 VAL A C 1
ATOM 2928 O O . VAL A 1 382 ? -12.938 32.719 4.09 1 95.19 382 VAL A O 1
ATOM 2931 N N . VAL A 1 383 ? -13.836 34.5 3.084 1 95.88 383 VAL A N 1
ATOM 2932 C CA . VAL A 1 383 ? -15.211 34.125 3.402 1 95.88 383 VAL A CA 1
ATOM 2933 C C . VAL A 1 383 ? -15.953 33.75 2.123 1 95.88 383 VAL A C 1
ATOM 2935 O O . VAL A 1 383 ? -15.773 34.406 1.085 1 95.88 383 VAL A O 1
ATOM 2938 N N . GLY A 1 384 ? -16.672 32.688 2.178 1 96.75 384 GLY A N 1
ATOM 2939 C CA . GLY A 1 384 ? -17.594 32.281 1.118 1 96.75 384 GLY A CA 1
ATOM 2940 C C . GLY A 1 384 ? -19.047 32.5 1.483 1 96.75 384 GLY A C 1
ATOM 2941 O O . GLY A 1 384 ? -19.438 32.281 2.631 1 96.75 384 GLY A O 1
ATOM 2942 N N . THR A 1 385 ? -19.875 32.938 0.468 1 96.38 385 THR A N 1
ATOM 2943 C CA . THR A 1 385 ? -21.281 33.219 0.729 1 96.38 385 THR A CA 1
ATOM 2944 C C . THR A 1 385 ? -22.156 32.531 -0.325 1 96.38 385 THR A C 1
ATOM 2946 O O . THR A 1 385 ? -21.656 32.062 -1.344 1 96.38 385 THR A O 1
ATOM 2949 N N . LEU A 1 386 ? -23.438 32.5 -0.049 1 95.19 386 LEU A N 1
ATOM 2950 C CA . LEU A 1 386 ? -24.406 31.984 -1.004 1 95.19 386 LEU A CA 1
ATOM 2951 C C . LEU A 1 386 ? -24.828 33.062 -1.996 1 95.19 386 LEU A C 1
ATOM 2953 O O . LEU A 1 386 ? -25.734 32.844 -2.807 1 95.19 386 LEU A O 1
ATOM 2957 N N . ASP A 1 387 ? -24.188 34.219 -1.936 1 92.62 387 ASP A N 1
ATOM 2958 C CA . ASP A 1 387 ? -24.453 35.312 -2.863 1 92.62 387 ASP A CA 1
ATOM 2959 C C . ASP A 1 387 ? -23.516 35.25 -4.066 1 92.62 387 ASP A C 1
ATOM 2961 O O . ASP A 1 387 ? -22.312 35.469 -3.936 1 92.62 387 ASP A O 1
ATOM 2965 N N . PRO A 1 388 ? -24.016 35.094 -5.215 1 91.31 388 PRO A N 1
ATOM 2966 C CA . PRO A 1 388 ? -23.156 35 -6.395 1 91.31 388 PRO A CA 1
ATOM 2967 C C . PRO A 1 388 ? -22.375 36.281 -6.672 1 91.31 388 PRO A C 1
ATOM 2969 O O . PRO A 1 388 ? -21.328 36.25 -7.316 1 91.31 388 PRO A O 1
ATOM 2972 N N . ASN A 1 389 ? -22.891 37.406 -6.184 1 90.5 389 ASN A N 1
ATOM 2973 C CA . ASN A 1 389 ? -22.219 38.656 -6.41 1 90.5 389 ASN A CA 1
ATOM 2974 C C . ASN A 1 389 ? -21.047 38.875 -5.441 1 90.5 389 ASN A C 1
ATOM 2976 O O . ASN A 1 389 ? -20.188 39.719 -5.672 1 90.5 389 ASN A O 1
ATOM 2980 N N . TYR A 1 390 ? -21.125 38.094 -4.367 1 92.25 390 TYR A N 1
ATOM 2981 C CA . TYR A 1 390 ? -20.078 38.125 -3.355 1 92.25 390 TYR A CA 1
ATOM 2982 C C . TYR A 1 390 ? -19.688 36.719 -2.934 1 92.25 390 TYR A C 1
ATOM 2984 O O . TYR A 1 390 ? -19.734 36.406 -1.749 1 92.25 390 TYR A O 1
ATOM 2992 N N . SER A 1 391 ? -19.266 36.031 -3.945 1 93.69 391 SER A N 1
ATOM 2993 C CA . SER A 1 391 ? -19.016 34.594 -3.785 1 93.69 391 SER A CA 1
ATOM 2994 C C . SER A 1 391 ? -17.875 34.375 -2.799 1 93.69 391 SER A C 1
ATOM 2996 O O . SER A 1 391 ? -18.062 33.688 -1.785 1 93.69 391 SER A O 1
ATOM 2998 N N . LEU A 1 392 ? -16.719 34.969 -3.092 1 96.25 392 LEU A N 1
ATOM 2999 C CA . LEU A 1 392 ? -15.531 34.875 -2.248 1 96.25 392 LEU A CA 1
ATOM 3000 C C . LEU A 1 392 ? -14.953 36.25 -1.951 1 96.25 392 LEU A C 1
ATOM 3002 O O . LEU A 1 392 ? -14.766 37.062 -2.863 1 96.25 392 LEU A O 1
ATOM 3006 N N . ARG A 1 393 ? -14.672 36.5 -0.686 1 94.5 393 ARG A N 1
ATOM 3007 C CA . ARG A 1 393 ? -14.102 37.781 -0.26 1 94.5 393 ARG A CA 1
ATOM 3008 C C . ARG A 1 393 ? -12.961 37.562 0.736 1 94.5 393 ARG A C 1
ATOM 3010 O O . ARG A 1 393 ? -13.102 36.812 1.687 1 94.5 393 ARG A O 1
ATOM 3017 N N . THR A 1 394 ? -11.875 38.219 0.449 1 93.81 394 THR A N 1
ATOM 3018 C CA . THR A 1 394 ? -10.789 38.25 1.419 1 93.81 394 THR A CA 1
ATOM 3019 C C . THR A 1 394 ? -10.945 39.406 2.383 1 93.81 394 THR A C 1
ATOM 3021 O O . THR A 1 394 ? -11.172 40.562 1.956 1 93.81 394 THR A O 1
ATOM 3024 N N . LEU A 1 395 ? -10.906 39.094 3.66 1 91.19 395 LEU A N 1
ATOM 3025 C CA . LEU A 1 395 ? -11.016 40.094 4.711 1 91.19 395 LEU A CA 1
ATOM 3026 C C . LEU A 1 395 ? -9.695 40.219 5.461 1 91.19 395 LEU A C 1
ATOM 3028 O O . LEU A 1 395 ? -9.172 39.25 6.012 1 91.19 395 LEU A O 1
ATOM 3032 N N . ASN A 1 396 ? -9.164 41.375 5.445 1 90.25 396 ASN A N 1
ATOM 3033 C CA . ASN A 1 396 ? -7.961 41.656 6.227 1 90.25 396 ASN A CA 1
ATOM 3034 C C . ASN A 1 396 ? -8.297 42.031 7.664 1 90.25 396 ASN A C 1
ATOM 3036 O O . ASN A 1 396 ? -9.086 42.938 7.898 1 90.25 396 ASN A O 1
ATOM 3040 N N . LEU A 1 397 ? -7.77 41.406 8.594 1 88.06 397 LEU A N 1
ATOM 3041 C CA . LEU A 1 397 ? -8.117 41.594 10 1 88.06 397 LEU A CA 1
ATOM 3042 C C . LEU A 1 397 ? -7.457 42.844 10.562 1 88.06 397 LEU A C 1
ATOM 3044 O O . LEU A 1 397 ? -7.957 43.438 11.523 1 88.06 397 LEU A O 1
ATOM 3048 N N . ASP A 1 398 ? -6.367 43.344 9.992 1 85.75 398 ASP A N 1
ATOM 3049 C CA . ASP A 1 398 ? -5.645 44.5 10.484 1 85.75 398 ASP A CA 1
ATOM 3050 C C . ASP A 1 398 ? -6.184 45.812 9.859 1 85.75 398 ASP A C 1
ATOM 3052 O O . ASP A 1 398 ? -6.402 46.781 10.555 1 85.75 398 ASP A O 1
ATOM 3056 N N . THR A 1 399 ? -6.359 45.812 8.562 1 82.75 399 THR A N 1
ATOM 3057 C CA . THR A 1 399 ? -6.684 47.062 7.848 1 82.75 399 THR A CA 1
ATOM 3058 C C . THR A 1 399 ? -8.172 47.125 7.539 1 82.75 399 THR A C 1
ATOM 3060 O O . THR A 1 399 ? -8.672 48.156 7.09 1 82.75 399 THR A O 1
ATOM 3063 N N . SER A 1 400 ? -9.016 46.156 7.758 1 80.88 400 SER A N 1
ATOM 3064 C CA . SER A 1 400 ? -10.43 46.031 7.418 1 80.88 400 SER A CA 1
ATOM 3065 C C . SER A 1 400 ? -10.633 46.062 5.906 1 80.88 400 SER A C 1
ATOM 3067 O O . SER A 1 400 ? -11.758 46.25 5.434 1 80.88 400 SER A O 1
ATOM 3069 N N . GLU A 1 401 ? -9.547 46.031 5.207 1 85.75 401 GLU A N 1
ATOM 3070 C CA . GLU A 1 401 ? -9.648 46 3.752 1 85.75 401 GLU A CA 1
ATOM 3071 C C . GLU A 1 401 ? -10.328 44.688 3.291 1 85.75 401 GLU A C 1
ATOM 3073 O O . GLU A 1 401 ? -10.172 43.656 3.926 1 85.75 401 GLU A O 1
ATOM 3078 N N . GLN A 1 402 ? -11.164 44.875 2.287 1 90.12 402 GLN A N 1
ATOM 3079 C CA . GLN A 1 402 ? -11.867 43.75 1.684 1 90.12 402 GLN A CA 1
ATOM 3080 C C . GLN A 1 402 ? -11.523 43.625 0.202 1 90.12 402 GLN A C 1
ATOM 3082 O O . GLN A 1 402 ? -11.344 44.625 -0.491 1 90.12 402 GLN A O 1
ATOM 3087 N N . TYR A 1 403 ? -11.297 42.438 -0.165 1 91.25 403 TYR A N 1
ATOM 3088 C CA . TYR A 1 403 ? -11.008 42.156 -1.569 1 91.25 403 TYR A CA 1
ATOM 3089 C C . TYR A 1 403 ? -11.961 41.125 -2.133 1 91.25 403 TYR A C 1
ATOM 3091 O O . TYR A 1 403 ? -12.031 40 -1.626 1 91.25 403 TYR A O 1
ATOM 3099 N N . GLU A 1 404 ? -12.688 41.469 -3.219 1 93.62 404 GLU A N 1
ATOM 3100 C CA . GLU A 1 404 ? -13.57 40.531 -3.902 1 93.62 404 GLU A CA 1
ATOM 3101 C C . GLU A 1 404 ? -12.805 39.688 -4.941 1 93.62 404 GLU A C 1
ATOM 3103 O O . GLU A 1 404 ? -12.023 40.25 -5.719 1 93.62 404 GLU A O 1
ATOM 3108 N N . TRP A 1 405 ? -12.992 38.375 -4.914 1 94.25 405 TRP A N 1
ATOM 3109 C CA . TRP A 1 405 ? -12.266 37.5 -5.848 1 94.25 405 TRP A CA 1
ATOM 3110 C C . TRP A 1 405 ? -12.852 37.625 -7.254 1 94.25 405 TRP A C 1
ATOM 3112 O O . TRP A 1 405 ? -12.219 37.188 -8.227 1 94.25 405 TRP A O 1
ATOM 3122 N N . GLY A 1 406 ? -14.039 38.125 -7.465 1 92.81 406 GLY A N 1
ATOM 3123 C CA . GLY A 1 406 ? -14.633 38.375 -8.766 1 92.81 406 GLY A CA 1
ATOM 3124 C C . GLY A 1 406 ? -15.25 37.125 -9.391 1 92.81 406 GLY A C 1
ATOM 3125 O O . GLY A 1 406 ? -15.359 37.031 -10.609 1 92.81 406 GLY A O 1
ATOM 3126 N N . VAL A 1 407 ? -15.578 36.188 -8.586 1 93 407 VAL A N 1
ATOM 3127 C CA . VAL A 1 407 ? -16.203 34.969 -9.078 1 93 407 VAL A CA 1
ATOM 3128 C C . VAL A 1 407 ? -17.688 34.969 -8.719 1 93 407 VAL A C 1
ATOM 3130 O O . VAL A 1 407 ? -18.125 35.688 -7.828 1 93 407 VAL A O 1
ATOM 3133 N N . LYS A 1 408 ? -18.562 34.125 -9.5 1 92.31 408 LYS A N 1
ATOM 3134 C CA . LYS A 1 408 ? -20 34.312 -9.375 1 92.31 408 LYS A CA 1
ATOM 3135 C C . LYS A 1 408 ? -20.672 32.969 -9.023 1 92.31 408 LYS A C 1
ATOM 3137 O O . LYS A 1 408 ? -21.859 32.781 -9.336 1 92.31 408 LYS A O 1
ATOM 3142 N N . HIS A 1 409 ? -20.031 32.094 -8.438 1 93.12 409 HIS A N 1
ATOM 3143 C CA . HIS A 1 409 ? -20.688 30.859 -8.023 1 93.12 409 HIS A CA 1
ATOM 3144 C C . HIS A 1 409 ? -21.219 30.969 -6.594 1 93.12 409 HIS A C 1
ATOM 3146 O O . HIS A 1 409 ? -20.703 31.75 -5.801 1 93.12 409 HIS A O 1
ATOM 3152 N N . ARG A 1 410 ? -22.328 30.266 -6.258 1 95.75 410 ARG A N 1
ATOM 3153 C CA . ARG A 1 410 ? -22.844 30.172 -4.895 1 95.75 410 ARG A CA 1
ATOM 3154 C C . ARG A 1 410 ? -22.031 29.188 -4.066 1 95.75 410 ARG A C 1
ATOM 3156 O O . ARG A 1 410 ? -22.094 27.984 -4.309 1 95.75 410 ARG A O 1
ATOM 3163 N N . VAL A 1 411 ? -21.375 29.656 -3.057 1 96.75 411 VAL A N 1
ATOM 3164 C CA . VAL A 1 411 ? -20.469 28.797 -2.289 1 96.75 411 VAL A CA 1
ATOM 3165 C C . VAL A 1 411 ? -21.266 28.031 -1.238 1 96.75 411 VAL A C 1
ATOM 3167 O O . VAL A 1 411 ? -21.797 28.625 -0.296 1 96.75 411 VAL A O 1
ATOM 3170 N N . GLN A 1 412 ? -21.297 26.766 -1.382 1 95.44 412 GLN A N 1
ATOM 3171 C CA . GLN A 1 412 ? -21.984 25.922 -0.425 1 95.44 412 GLN A CA 1
ATOM 3172 C C . GLN A 1 412 ? -21.078 25.531 0.732 1 95.44 412 GLN A C 1
ATOM 3174 O O . GLN A 1 412 ? -21.531 25.391 1.87 1 95.44 412 GLN A O 1
ATOM 3179 N N . ASP A 1 413 ? -19.906 25.25 0.418 1 96.06 413 ASP A N 1
ATOM 3180 C CA . ASP A 1 413 ? -18.859 24.938 1.401 1 96.06 413 ASP A CA 1
ATOM 3181 C C . ASP A 1 413 ? -17.484 25.344 0.886 1 96.06 413 ASP A C 1
ATOM 3183 O O . ASP A 1 413 ? -17.297 25.531 -0.317 1 96.06 413 ASP A O 1
ATOM 3187 N N . LEU A 1 414 ? -16.594 25.484 1.896 1 95.75 414 LEU A N 1
ATOM 3188 C CA . LEU A 1 414 ? -15.289 26.031 1.593 1 95.75 414 LEU A CA 1
ATOM 3189 C C . LEU A 1 414 ? -14.219 25.422 2.49 1 95.75 414 LEU A C 1
ATOM 3191 O O . LEU A 1 414 ? -14.453 25.188 3.676 1 95.75 414 LEU A O 1
ATOM 3195 N N . CYS A 1 415 ? -13.023 25.141 1.849 1 96.75 415 CYS A N 1
ATOM 3196 C CA . CYS A 1 415 ? -11.914 24.688 2.68 1 96.75 415 CYS A CA 1
ATOM 3197 C C . CYS A 1 415 ? -10.578 25.125 2.088 1 96.75 415 CYS A C 1
ATOM 3199 O O . CYS A 1 415 ? -10.492 25.438 0.899 1 96.75 415 CYS A O 1
ATOM 3201 N N . GLY A 1 416 ? -9.617 25.266 2.979 1 96.19 416 GLY A N 1
ATOM 3202 C CA . GLY A 1 416 ? -8.258 25.609 2.588 1 96.19 416 GLY A CA 1
ATOM 3203 C C . GLY A 1 416 ? -7.238 24.547 2.969 1 96.19 416 GLY A C 1
ATOM 3204 O O . GLY A 1 416 ? -7.41 23.844 3.971 1 96.19 416 GLY A O 1
ATOM 3205 N N . SER A 1 417 ? -6.195 24.516 2.184 1 96.25 417 SER A N 1
ATOM 3206 C CA . SER A 1 417 ? -5.141 23.562 2.514 1 96.25 417 SER A CA 1
ATOM 3207 C C . SER A 1 417 ? -4.25 24.094 3.633 1 96.25 417 SER A C 1
ATOM 3209 O O . SER A 1 417 ? -3.998 25.297 3.719 1 96.25 417 SER A O 1
ATOM 3211 N N . PRO A 1 418 ? -3.729 23.172 4.453 1 92.69 418 PRO A N 1
ATOM 3212 C CA . PRO A 1 418 ? -2.869 23.594 5.566 1 92.69 418 PRO A CA 1
ATOM 3213 C C . PRO A 1 418 ? -1.636 24.359 5.109 1 92.69 418 PRO A C 1
ATOM 3215 O O . PRO A 1 418 ? -1.178 25.266 5.809 1 92.69 418 PRO A O 1
ATOM 3218 N N . ASP A 1 419 ? -1.096 24.094 3.977 1 91.31 419 ASP A N 1
ATOM 3219 C CA . ASP A 1 419 ? 0.107 24.766 3.504 1 91.31 419 ASP A CA 1
ATOM 3220 C C . ASP A 1 419 ? -0.238 26.094 2.828 1 91.31 419 ASP A C 1
ATOM 3222 O O . ASP A 1 419 ? 0.652 26.812 2.379 1 91.31 419 ASP A O 1
ATOM 3226 N N . GLY A 1 420 ? -1.551 26.391 2.662 1 92.38 420 GLY A N 1
ATOM 3227 C CA . GLY A 1 420 ? -1.998 27.672 2.15 1 92.38 420 GLY A CA 1
ATOM 3228 C C . GLY A 1 420 ? -2.014 27.75 0.635 1 92.38 420 GLY A C 1
ATOM 3229 O O . GLY A 1 420 ? -2.25 28.812 0.058 1 92.38 420 GLY A O 1
ATOM 3230 N N . ARG A 1 421 ? -1.822 26.625 0.025 1 93.31 421 ARG A N 1
ATOM 3231 C CA . ARG A 1 421 ? -1.719 26.609 -1.431 1 93.31 421 ARG A CA 1
ATOM 3232 C C . ARG A 1 421 ? -3.1 26.578 -2.078 1 93.31 421 ARG A C 1
ATOM 3234 O O . ARG A 1 421 ? -3.328 27.25 -3.092 1 93.31 421 ARG A O 1
ATOM 3241 N N . TRP A 1 422 ? -3.973 25.859 -1.523 1 96.5 422 TRP A N 1
ATOM 3242 C CA . TRP A 1 422 ? -5.246 25.578 -2.182 1 96.5 422 TRP A CA 1
ATOM 3243 C C . TRP A 1 422 ? -6.402 26.234 -1.425 1 96.5 422 TRP A C 1
ATOM 3245 O O . TRP A 1 422 ? -6.41 26.25 -0.191 1 96.5 422 TRP A O 1
ATOM 3255 N N . LEU A 1 423 ? -7.328 26.734 -2.129 1 97.19 423 LEU A N 1
ATOM 3256 C CA . LEU A 1 423 ? -8.672 27.062 -1.667 1 97.19 423 LEU A CA 1
ATOM 3257 C C . LEU A 1 423 ? -9.727 26.375 -2.535 1 97.19 423 LEU A C 1
ATOM 3259 O O . LEU A 1 423 ? -9.727 26.531 -3.758 1 97.19 423 LEU A O 1
ATOM 3263 N N . VAL A 1 424 ? -10.578 25.641 -1.922 1 98.12 424 VAL A N 1
ATOM 3264 C CA . VAL A 1 424 ? -11.555 24.875 -2.688 1 98.12 424 VAL A CA 1
ATOM 3265 C C . VAL A 1 424 ? -12.969 25.281 -2.275 1 98.12 424 VAL A C 1
ATOM 3267 O O . VAL A 1 424 ? -13.281 25.328 -1.084 1 98.12 424 VAL A O 1
ATOM 3270 N N . ALA A 1 425 ? -13.766 25.609 -3.227 1 97.88 425 ALA A N 1
ATOM 3271 C CA . ALA A 1 425 ? -15.172 25.922 -3.02 1 97.88 425 ALA A CA 1
ATOM 3272 C C . ALA A 1 425 ? -16.062 24.984 -3.818 1 97.88 425 ALA A C 1
ATOM 3274 O O . ALA A 1 425 ? -15.75 24.625 -4.953 1 97.88 425 ALA A O 1
ATOM 3275 N N . VAL A 1 426 ? -17.109 24.594 -3.203 1 97 426 VAL A N 1
ATOM 3276 C CA . VAL A 1 426 ? -18.109 23.812 -3.936 1 97 426 VAL A CA 1
ATOM 3277 C C . VAL A 1 426 ? -19.375 24.625 -4.098 1 97 426 VAL A C 1
ATOM 3279 O O . VAL A 1 426 ? -19.766 25.375 -3.191 1 97 426 VAL A O 1
ATOM 3282 N N . ASP A 1 427 ? -20 24.484 -5.266 1 95.81 427 ASP A N 1
ATOM 3283 C CA . ASP A 1 427 ? -21.188 25.297 -5.535 1 95.81 427 ASP A CA 1
ATOM 3284 C C . ASP A 1 427 ? -22.469 24.484 -5.312 1 95.81 427 ASP A C 1
ATOM 3286 O O . ASP A 1 427 ? -22.422 23.375 -4.758 1 95.81 427 ASP A O 1
ATOM 3290 N N . ASN A 1 428 ? -23.656 25.109 -5.605 1 92.56 428 ASN A N 1
ATOM 3291 C CA . ASN A 1 428 ? -24.953 24.469 -5.379 1 92.56 428 ASN A CA 1
ATOM 3292 C C . ASN A 1 428 ? -25.375 23.641 -6.578 1 92.56 428 ASN A C 1
ATOM 3294 O O . ASN A 1 428 ? -26.516 23.172 -6.641 1 92.56 428 ASN A O 1
ATOM 3298 N N . GLN A 1 429 ? -24.516 23.453 -7.391 1 92.88 429 GLN A N 1
ATOM 3299 C CA . GLN A 1 429 ? -24.734 22.562 -8.523 1 92.88 429 GLN A CA 1
ATOM 3300 C C . GLN A 1 429 ? -23.906 21.297 -8.398 1 92.88 429 GLN A C 1
ATOM 3302 O O . GLN A 1 429 ? -24.062 20.516 -7.453 1 92.88 429 GLN A O 1
ATOM 3307 N N . GLN A 1 430 ? -22.969 21.125 -9.336 1 95.94 430 GLN A N 1
ATOM 3308 C CA . GLN A 1 430 ? -22.188 19.891 -9.281 1 95.94 430 GLN A CA 1
ATOM 3309 C C . GLN A 1 430 ? -20.703 20.172 -9.578 1 95.94 430 GLN A C 1
ATOM 3311 O O . GLN A 1 430 ? -20.031 19.344 -10.195 1 95.94 430 GLN A O 1
ATOM 3316 N N . THR A 1 431 ? -20.266 21.359 -9.062 1 96.62 431 THR A N 1
ATOM 3317 C CA . THR A 1 431 ? -18.922 21.703 -9.477 1 96.62 431 THR A CA 1
ATOM 3318 C C . THR A 1 431 ? -18.047 22.047 -8.273 1 96.62 431 THR A C 1
ATOM 3320 O O . THR A 1 431 ? -18.5 22.734 -7.348 1 96.62 431 THR A O 1
ATOM 3323 N N . ILE A 1 432 ? -16.859 21.562 -8.32 1 97.44 432 ILE A N 1
ATOM 3324 C CA . ILE A 1 432 ? -15.789 21.969 -7.41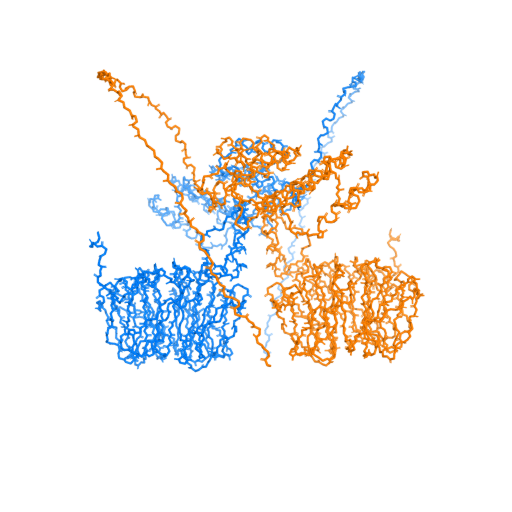4 1 97.44 432 ILE A CA 1
ATOM 3325 C C . ILE A 1 432 ? -14.914 23.016 -8.078 1 97.44 432 ILE A C 1
ATOM 3327 O O . ILE A 1 432 ? -14.492 22.859 -9.227 1 97.44 432 ILE A O 1
ATOM 3331 N N . HIS A 1 433 ? -14.664 24.109 -7.383 1 98.06 433 HIS A N 1
ATOM 3332 C CA . HIS A 1 433 ? -13.758 25.156 -7.848 1 98.06 433 HIS A CA 1
ATOM 3333 C C . HIS A 1 433 ? -12.477 25.188 -7.023 1 98.06 433 HIS A C 1
ATOM 3335 O O . HIS A 1 433 ? -12.508 25.453 -5.824 1 98.06 433 HIS A O 1
ATOM 3341 N N . VAL A 1 434 ? -11.398 24.906 -7.664 1 98.38 434 VAL A N 1
ATOM 3342 C CA . VAL A 1 434 ? -10.109 24.875 -6.969 1 98.38 434 VAL A CA 1
ATOM 3343 C C . VAL A 1 434 ? -9.297 26.109 -7.336 1 98.38 434 VAL A C 1
ATOM 3345 O O . VAL A 1 434 ? -9 26.344 -8.516 1 98.38 434 VAL A O 1
ATOM 3348 N N . TYR A 1 435 ? -8.945 26.859 -6.316 1 97.56 435 TYR A N 1
ATOM 3349 C CA . TYR A 1 435 ? -8.219 28.109 -6.512 1 97.56 435 TYR A CA 1
ATOM 3350 C C . TYR A 1 435 ? -6.805 28.016 -5.938 1 97.56 435 TYR A C 1
ATOM 3352 O O . TYR A 1 435 ? -6.566 27.266 -4.984 1 97.56 435 TYR A O 1
ATOM 3360 N N . ASN A 1 436 ? -5.91 28.734 -6.559 1 95.81 436 ASN A N 1
ATOM 3361 C CA . ASN A 1 436 ? -4.668 29.094 -5.883 1 95.81 436 ASN A CA 1
ATOM 3362 C C . ASN A 1 436 ? -4.898 30.125 -4.793 1 95.81 436 ASN A C 1
ATOM 3364 O O . ASN A 1 436 ? -5.27 31.266 -5.086 1 95.81 436 ASN A O 1
ATOM 3368 N N . ALA A 1 437 ? -4.68 29.797 -3.594 1 93.56 437 ALA A N 1
ATOM 3369 C CA . ALA A 1 437 ? -5.059 30.656 -2.475 1 93.56 437 ALA A CA 1
ATOM 3370 C C . ALA A 1 437 ? -4.176 31.906 -2.414 1 93.56 437 ALA A C 1
ATOM 3372 O O . ALA A 1 437 ? -4.57 32.938 -1.852 1 93.56 437 ALA A O 1
ATOM 3373 N N . VAL A 1 438 ? -3.041 31.812 -2.969 1 90.06 438 VAL A N 1
ATOM 3374 C CA . VAL A 1 438 ? -2.098 32.906 -2.932 1 90.06 438 VAL A CA 1
ATOM 3375 C C . VAL A 1 438 ? -2.42 33.906 -4.051 1 90.06 438 VAL A C 1
ATOM 3377 O O . VAL A 1 438 ? -2.609 35.094 -3.795 1 90.06 438 VAL A O 1
ATOM 3380 N N . THR A 1 439 ? -2.621 33.438 -5.246 1 92 439 THR A N 1
ATOM 3381 C CA . THR A 1 439 ? -2.85 34.312 -6.391 1 92 439 THR A CA 1
ATOM 3382 C C . THR A 1 439 ? -4.336 34.594 -6.555 1 92 439 THR A C 1
ATOM 3384 O O . THR A 1 439 ? -4.715 35.531 -7.281 1 92 439 THR A O 1
ATOM 3387 N N . ARG A 1 440 ? -5.195 33.812 -5.93 1 93.25 440 ARG A N 1
ATOM 3388 C CA . ARG A 1 440 ? -6.648 33.938 -5.969 1 93.25 440 ARG A CA 1
ATOM 3389 C C . ARG A 1 440 ? -7.188 33.625 -7.359 1 93.25 440 ARG A C 1
ATOM 3391 O O . ARG A 1 440 ? -8.266 34.094 -7.734 1 93.25 440 ARG A O 1
ATOM 3398 N N . GLU A 1 441 ? -6.406 32.844 -8.078 1 96.06 441 GLU A N 1
ATOM 3399 C CA . GLU A 1 441 ? -6.812 32.469 -9.43 1 96.06 441 GLU A CA 1
ATOM 3400 C C . GLU A 1 441 ? -7.406 31.062 -9.445 1 96.06 441 GLU A C 1
ATOM 3402 O O . GLU A 1 441 ? -6.988 30.188 -8.672 1 96.06 441 GLU A O 1
ATOM 3407 N N . LEU A 1 442 ? -8.344 30.938 -10.336 1 96.81 442 LEU A N 1
ATOM 3408 C CA . LEU A 1 442 ? -8.914 29.609 -10.539 1 96.81 442 LEU A CA 1
ATOM 3409 C C . LEU A 1 442 ? -7.902 28.672 -11.195 1 96.81 442 LEU A C 1
ATOM 3411 O O . LEU A 1 442 ? -7.375 28.984 -12.266 1 96.81 442 LEU A O 1
ATOM 3415 N N . GLU A 1 443 ? -7.57 27.625 -10.57 1 96.44 443 GLU A N 1
ATOM 3416 C CA . GLU A 1 443 ? -6.668 26.641 -11.148 1 96.44 443 GLU A CA 1
ATOM 3417 C C . GLU A 1 443 ? -7.418 25.672 -12.055 1 96.44 443 GLU A C 1
ATOM 3419 O O . GLU A 1 443 ? -7.051 25.5 -13.219 1 96.44 443 GLU A O 1
ATOM 3424 N N . PHE A 1 444 ? -8.516 25.016 -11.508 1 95.81 444 PHE A N 1
ATOM 3425 C CA . PHE A 1 444 ? -9.352 24.156 -12.344 1 95.81 444 PHE A CA 1
ATOM 3426 C C . PHE A 1 444 ? -10.719 23.953 -11.695 1 95.81 444 PHE A C 1
ATOM 3428 O O . PHE A 1 444 ? -10.891 24.203 -10.508 1 95.81 444 PHE A O 1
ATOM 3435 N N . ASP A 1 445 ? -11.672 23.547 -12.562 1 96.56 445 ASP A N 1
ATOM 3436 C CA . ASP A 1 445 ? -12.992 23.094 -12.148 1 96.56 445 ASP A CA 1
ATOM 3437 C C . ASP A 1 445 ? -13.133 21.578 -12.352 1 96.56 445 ASP A C 1
ATOM 3439 O O . ASP A 1 445 ? -12.477 21 -13.227 1 96.56 445 ASP A O 1
ATOM 3443 N N . MET A 1 446 ? -13.852 21.047 -11.508 1 95.94 446 MET A N 1
ATOM 3444 C CA . MET A 1 446 ? -14.156 19.625 -11.68 1 95.94 446 MET A CA 1
ATOM 3445 C C . MET A 1 446 ? -15.648 19.375 -11.539 1 95.94 446 MET A C 1
ATOM 3447 O O . MET A 1 446 ? -16.266 19.797 -10.562 1 95.94 446 MET A O 1
ATOM 3451 N N . GLU A 1 447 ? -16.172 18.719 -12.539 1 95.44 447 GLU A N 1
ATOM 3452 C CA . GLU A 1 447 ? -17.594 18.359 -12.5 1 95.44 447 GLU A CA 1
ATOM 3453 C C . GLU A 1 447 ? -17.797 17.016 -11.789 1 95.44 447 GLU A C 1
ATOM 3455 O O . GLU A 1 447 ? -17.078 16.047 -12.055 1 95.44 447 GLU A O 1
ATOM 3460 N N . LEU A 1 448 ? -18.75 17.109 -10.953 1 93.56 448 LEU A N 1
ATOM 3461 C CA . LEU A 1 448 ? -19.125 15.898 -10.242 1 93.56 448 LEU A CA 1
ATOM 3462 C C . LEU A 1 448 ? -20.438 15.352 -10.758 1 93.56 448 LEU A C 1
ATOM 3464 O O . LEU A 1 448 ? -21.188 16.062 -11.438 1 93.56 448 LEU A O 1
ATOM 3468 N N . LYS A 1 449 ? -20.844 14.188 -10.672 1 89.75 449 LYS A N 1
ATOM 3469 C CA . LYS A 1 449 ? -22.094 13.578 -11.133 1 89.75 449 LYS A CA 1
ATOM 3470 C C . LYS A 1 449 ? -23.219 13.844 -10.148 1 89.75 449 LYS A C 1
ATOM 3472 O O . LYS A 1 449 ? -24.391 13.617 -10.469 1 89.75 449 LYS A O 1
ATOM 3477 N N . ALA A 1 450 ? -22.891 14.367 -8.977 1 95 450 ALA A N 1
ATOM 3478 C CA . ALA A 1 450 ? -23.859 14.719 -7.941 1 95 450 ALA A CA 1
ATOM 3479 C C . ALA A 1 450 ? -23.422 15.953 -7.168 1 95 450 ALA A C 1
ATOM 3481 O O . ALA A 1 450 ? -22.234 16.281 -7.145 1 95 450 ALA A O 1
ATOM 3482 N N . ARG A 1 451 ? -24.375 16.625 -6.543 1 95.81 451 ARG A N 1
ATOM 3483 C CA . ARG A 1 451 ? -24.094 17.875 -5.824 1 95.81 451 ARG A CA 1
ATOM 3484 C C . ARG A 1 451 ? -23.203 17.609 -4.613 1 95.81 451 ARG A C 1
ATOM 3486 O O . ARG A 1 451 ? -23.5 16.75 -3.791 1 95.81 451 ARG A O 1
ATOM 3493 N N . PRO A 1 452 ? -22.156 18.344 -4.453 1 95.94 452 PRO A N 1
ATOM 3494 C CA . PRO A 1 452 ? -21.312 18.203 -3.268 1 95.94 452 PRO A CA 1
ATOM 3495 C C . PRO A 1 452 ? -21.922 18.844 -2.023 1 95.94 452 PRO A C 1
ATOM 3497 O O . PRO A 1 452 ? -22.641 19.844 -2.129 1 95.94 452 PRO A O 1
ATOM 3500 N N . THR A 1 453 ? -21.625 18.281 -0.891 1 94.12 453 THR A N 1
ATOM 3501 C CA . THR A 1 453 ? -22.172 18.797 0.357 1 94.12 453 THR A CA 1
ATOM 3502 C C . THR A 1 453 ? -21.062 19.359 1.241 1 94.12 453 THR A C 1
ATOM 3504 O O . THR A 1 453 ? -21.266 20.359 1.947 1 94.12 453 THR A O 1
ATOM 3507 N N . SER A 1 454 ? -19.984 18.766 1.279 1 95.94 454 SER A N 1
ATOM 3508 C CA . SER A 1 454 ? -18.891 19.234 2.113 1 95.94 454 SER A CA 1
ATOM 3509 C C . SER A 1 454 ? -17.531 18.906 1.498 1 95.94 454 SER A C 1
ATOM 3511 O O . SER A 1 454 ? -17.422 17.984 0.687 1 95.94 454 SER A O 1
ATOM 3513 N N . VAL A 1 455 ? -16.5 19.672 1.914 1 97.19 455 VAL A N 1
ATOM 3514 C CA . VAL A 1 455 ? -15.141 19.469 1.428 1 97.19 455 VAL A CA 1
ATOM 3515 C C . VAL A 1 455 ? -14.148 19.625 2.58 1 97.19 455 VAL A C 1
ATOM 3517 O O . VAL A 1 455 ? -14.375 20.406 3.502 1 97.19 455 VAL A O 1
ATOM 3520 N N . ASN A 1 456 ? -13.148 18.859 2.508 1 97.06 456 ASN A N 1
ATOM 3521 C CA . ASN A 1 456 ? -12.023 18.891 3.436 1 97.06 456 ASN A CA 1
ATOM 3522 C C . ASN A 1 456 ? -10.711 18.516 2.744 1 97.06 456 ASN A C 1
ATOM 3524 O O . ASN A 1 456 ? -10.703 17.688 1.833 1 97.06 456 ASN A O 1
ATOM 3528 N N . ILE A 1 457 ? -9.648 19.172 3.203 1 97.44 457 ILE A N 1
ATOM 3529 C CA . ILE A 1 457 ? -8.352 18.859 2.625 1 97.44 457 ILE A CA 1
ATOM 3530 C C . ILE A 1 457 ? -7.473 18.172 3.67 1 97.44 457 ILE A C 1
ATOM 3532 O O . ILE A 1 457 ? -7.48 18.547 4.844 1 97.44 457 ILE A O 1
ATOM 3536 N N . SER A 1 458 ? -6.715 17.234 3.164 1 97.31 458 SER A N 1
ATOM 3537 C CA . SER A 1 458 ? -5.859 16.453 4.051 1 97.31 458 SER A CA 1
ATOM 3538 C C . SER A 1 458 ? -4.738 17.312 4.633 1 97.31 458 SER A C 1
ATOM 3540 O O . SER A 1 458 ? -4.422 18.375 4.098 1 97.31 458 SER A O 1
ATOM 3542 N N . GLN A 1 459 ? -4.145 16.797 5.715 1 94.5 459 GLN A N 1
ATOM 3543 C CA . GLN A 1 459 ? -3.109 17.516 6.449 1 94.5 459 GLN A CA 1
ATOM 3544 C C . GLN A 1 459 ? -1.886 17.766 5.574 1 94.5 459 GLN A C 1
ATOM 3546 O O . GLN A 1 459 ? -1.229 18.797 5.695 1 94.5 459 GLN A O 1
ATOM 3551 N N . ASP A 1 460 ? -1.582 16.859 4.711 1 92.44 460 ASP A N 1
ATOM 3552 C CA . ASP A 1 460 ? -0.412 17 3.852 1 92.44 460 ASP A CA 1
ATOM 3553 C C . ASP A 1 460 ? -0.74 17.844 2.619 1 92.44 460 ASP A C 1
ATOM 3555 O O . ASP A 1 460 ? 0.105 18.031 1.738 1 92.44 460 ASP A O 1
ATOM 3559 N N . SER A 1 461 ? -2.01 18.312 2.477 1 96.19 461 SER A N 1
ATOM 3560 C CA . SER A 1 461 ? -2.479 19.234 1.442 1 96.19 461 SER A CA 1
ATOM 3561 C C . SER A 1 461 ? -2.523 18.547 0.078 1 96.19 461 SER A C 1
ATOM 3563 O O . SER A 1 461 ? -2.48 19.219 -0.956 1 96.19 461 SER A O 1
ATOM 3565 N N . ARG A 1 462 ? -2.596 17.281 0.104 1 95.56 462 ARG A N 1
ATOM 3566 C CA . ARG A 1 462 ? -2.51 16.547 -1.157 1 95.56 462 ARG A CA 1
ATOM 3567 C C . ARG A 1 462 ? -3.889 16.094 -1.623 1 95.56 462 ARG A C 1
ATOM 3569 O O . ARG A 1 462 ? -4.164 16.062 -2.824 1 95.56 462 ARG A O 1
ATOM 3576 N N . HIS A 1 463 ? -4.691 15.797 -0.676 1 97.25 463 HIS A N 1
ATOM 3577 C CA . HIS A 1 463 ? -5.953 15.156 -1.039 1 97.25 463 HIS A CA 1
ATOM 3578 C C . HIS A 1 463 ? -7.145 16.016 -0.625 1 97.25 463 HIS A C 1
ATOM 3580 O O . HIS A 1 463 ? -7.129 16.641 0.445 1 97.25 463 HIS A O 1
ATOM 3586 N N . LEU A 1 464 ? -8.109 16.016 -1.488 1 98.06 464 LEU A N 1
ATOM 3587 C CA . LEU A 1 464 ? -9.406 16.656 -1.244 1 98.06 464 LEU A CA 1
ATOM 3588 C C . LEU A 1 464 ? -10.492 15.609 -1.024 1 98.06 464 LEU A C 1
ATOM 3590 O O . LEU A 1 464 ? -10.664 14.703 -1.843 1 98.06 464 LEU A O 1
ATOM 3594 N N . LEU A 1 465 ? -11.133 15.711 0.079 1 98 465 LEU A N 1
ATOM 3595 C CA . LEU A 1 465 ? -12.289 14.867 0.38 1 98 465 LEU A CA 1
ATOM 3596 C C . LEU A 1 465 ? -13.586 15.609 0.078 1 98 465 LEU A C 1
ATOM 3598 O O . LEU A 1 465 ? -13.82 16.703 0.6 1 98 465 LEU A O 1
ATOM 3602 N N . VAL A 1 466 ? -14.414 15 -0.771 1 97.69 466 VAL A N 1
ATOM 3603 C CA . VAL A 1 466 ? -15.68 15.617 -1.16 1 97.69 466 VAL A CA 1
ATOM 3604 C C . VAL A 1 466 ? -16.828 14.664 -0.849 1 97.69 466 VAL A C 1
ATOM 3606 O O . VAL A 1 466 ? -16.844 13.516 -1.3 1 97.69 466 VAL A O 1
ATOM 3609 N N . ASN A 1 467 ? -17.703 15.133 -0.075 1 97.06 467 ASN A N 1
ATOM 3610 C CA . ASN A 1 467 ? -18.938 14.391 0.159 1 97.06 467 ASN A CA 1
ATOM 3611 C C . ASN A 1 467 ? -20.047 14.844 -0.782 1 97.06 467 ASN A C 1
ATOM 3613 O O . ASN A 1 467 ? -20.188 16.031 -1.059 1 97.06 467 ASN A O 1
ATOM 3617 N N . LYS A 1 468 ? -20.891 13.898 -1.266 1 96.62 468 LYS A N 1
ATOM 3618 C CA . LYS A 1 468 ? -21.953 14.227 -2.213 1 96.62 468 LYS A CA 1
ATOM 3619 C C . LYS A 1 468 ? -23.312 13.789 -1.683 1 96.62 468 LYS A C 1
ATOM 3621 O O . LYS A 1 468 ? -23.406 12.945 -0.792 1 96.62 468 LYS A O 1
ATOM 3626 N N . CYS A 1 469 ? -24.297 14.273 -2.326 1 95.69 469 CYS A N 1
ATOM 3627 C CA . CYS A 1 469 ? -25.656 14.062 -1.839 1 95.69 469 CYS A CA 1
ATOM 3628 C C . CYS A 1 469 ? -26.172 12.672 -2.215 1 95.69 469 CYS A C 1
ATOM 3630 O O . CYS A 1 469 ? -27.188 12.219 -1.692 1 95.69 469 CYS A O 1
ATOM 3632 N N . ASP A 1 470 ? -25.484 11.953 -3.039 1 93.94 470 ASP A N 1
ATOM 3633 C CA . ASP A 1 470 ? -25.938 10.641 -3.486 1 93.94 470 ASP A CA 1
ATOM 3634 C C . ASP A 1 470 ? -25.359 9.531 -2.615 1 93.94 470 ASP A C 1
ATOM 3636 O O . ASP A 1 470 ? -25.484 8.352 -2.945 1 93.94 470 ASP A O 1
ATOM 3640 N N . GLY A 1 471 ? -24.672 9.922 -1.624 1 93.56 471 GLY A N 1
ATOM 3641 C CA . GLY A 1 471 ? -24.156 8.93 -0.696 1 93.56 471 GLY A CA 1
ATOM 3642 C C . GLY A 1 471 ? -22.766 8.438 -1.059 1 93.56 471 GLY A C 1
ATOM 3643 O O . GLY A 1 471 ? -22.359 7.352 -0.637 1 93.56 471 GLY A O 1
ATOM 3644 N N . GLU A 1 472 ? -22.078 9.18 -1.847 1 94.06 472 GLU A N 1
ATOM 3645 C CA . GLU A 1 472 ? -20.688 8.875 -2.215 1 94.06 472 GLU A CA 1
ATOM 3646 C C . GLU A 1 472 ? -19.734 9.969 -1.746 1 94.06 472 GLU A C 1
ATOM 3648 O O . GLU A 1 472 ? -20 11.156 -1.952 1 94.06 472 GLU A O 1
ATOM 3653 N N . ALA A 1 473 ? -18.703 9.547 -1.058 1 96.5 473 ALA A N 1
ATOM 3654 C CA . ALA A 1 473 ? -17.594 10.453 -0.815 1 96.5 473 ALA A CA 1
ATOM 3655 C C . ALA A 1 473 ? -16.391 10.109 -1.703 1 96.5 473 ALA A C 1
ATOM 3657 O O . ALA A 1 473 ? -16.141 8.93 -1.966 1 96.5 473 ALA A O 1
ATOM 3658 N N . GLN A 1 474 ? -15.727 11.125 -2.129 1 95.81 474 GLN A N 1
ATOM 3659 C CA . GLN A 1 474 ? -14.609 10.914 -3.045 1 95.81 474 GLN A CA 1
ATOM 3660 C C . GLN A 1 474 ? -13.328 11.547 -2.506 1 95.81 474 GLN A C 1
ATOM 3662 O O . GLN A 1 474 ? -13.359 12.641 -1.948 1 95.81 474 GLN A O 1
ATOM 3667 N N . LEU A 1 475 ? -12.305 10.781 -2.707 1 96.31 475 LEU A N 1
ATOM 3668 C CA . LEU A 1 475 ? -10.969 11.297 -2.434 1 96.31 475 LEU A CA 1
ATOM 3669 C C . LEU A 1 475 ? -10.258 11.688 -3.727 1 96.31 475 LEU A C 1
ATOM 3671 O O . LEU A 1 475 ? -10.008 10.836 -4.582 1 96.31 475 LEU A O 1
ATOM 3675 N N . ILE A 1 476 ? -9.859 12.984 -3.811 1 96.19 476 ILE A N 1
ATOM 3676 C CA . ILE A 1 476 ? -9.281 13.523 -5.035 1 96.19 476 ILE A CA 1
ATOM 3677 C C . ILE A 1 476 ? -7.844 13.977 -4.773 1 96.19 476 ILE A C 1
ATOM 3679 O O . ILE A 1 476 ? -7.57 14.648 -3.777 1 96.19 476 ILE A O 1
ATOM 3683 N N . ASP A 1 477 ? -6.961 13.562 -5.625 1 93.31 477 ASP A N 1
ATOM 3684 C CA . ASP A 1 477 ? -5.602 14.094 -5.59 1 93.31 477 ASP A CA 1
ATOM 3685 C C . ASP A 1 477 ? -5.527 15.461 -6.266 1 93.31 477 ASP A C 1
ATOM 3687 O O . ASP A 1 477 ? -5.793 15.578 -7.465 1 93.31 477 ASP A O 1
ATOM 3691 N N . LEU A 1 478 ? -5.121 16.406 -5.578 1 95.69 478 LEU A N 1
ATOM 3692 C CA . LEU A 1 478 ? -5.184 17.797 -6.051 1 95.69 478 LEU A CA 1
ATOM 3693 C C . LEU A 1 478 ? -4.102 18.062 -7.094 1 95.69 478 LEU A C 1
ATOM 3695 O O . LEU A 1 478 ? -4.219 18.984 -7.891 1 95.69 478 LEU A O 1
ATOM 3699 N N . LEU A 1 479 ? -3.076 17.328 -7.07 1 89.56 479 LEU A N 1
ATOM 3700 C CA . LEU A 1 479 ? -1.988 17.531 -8.023 1 89.56 479 LEU A CA 1
ATOM 3701 C C . LEU A 1 479 ? -2.305 16.844 -9.359 1 89.56 479 LEU A C 1
ATOM 3703 O O . LEU A 1 479 ? -2.201 17.469 -10.414 1 89.56 479 LEU A O 1
ATOM 3707 N N . THR A 1 480 ? -2.717 15.617 -9.234 1 84.31 480 THR A N 1
ATOM 3708 C CA . THR A 1 480 ? -3 14.875 -10.461 1 84.31 480 THR A CA 1
ATOM 3709 C C . THR A 1 480 ? -4.414 15.172 -10.953 1 84.31 480 THR A C 1
ATOM 3711 O O . THR A 1 480 ? -4.75 14.867 -12.102 1 84.31 480 THR A O 1
ATOM 3714 N N . ARG A 1 481 ? -5.277 15.711 -10.117 1 90.12 481 ARG A N 1
ATOM 3715 C CA . ARG A 1 481 ? -6.652 16.094 -10.422 1 90.12 481 ARG A CA 1
ATOM 3716 C C . ARG A 1 481 ? -7.504 14.867 -10.742 1 90.12 481 ARG A C 1
ATOM 3718 O O . ARG A 1 481 ? -8.367 14.922 -11.625 1 90.12 481 ARG A O 1
ATOM 3725 N N . ASN A 1 482 ? -7.188 13.742 -10.023 1 83.25 482 ASN A N 1
ATOM 3726 C CA . ASN A 1 482 ? -7.922 12.5 -10.234 1 83.25 482 ASN A CA 1
ATOM 3727 C C . ASN A 1 482 ? -8.531 11.977 -8.938 1 83.25 482 ASN A C 1
ATOM 3729 O O . ASN A 1 482 ? -7.961 12.164 -7.863 1 83.25 482 ASN A O 1
ATOM 3733 N N . SER A 1 483 ? -9.68 11.406 -9.164 1 87.62 483 SER A N 1
ATOM 3734 C CA . SER A 1 483 ? -10.258 10.672 -8.039 1 87.62 483 SER A CA 1
ATOM 3735 C C . SER A 1 483 ? -9.438 9.422 -7.723 1 87.62 483 SER A C 1
ATOM 3737 O O . SER A 1 483 ? -9.219 8.578 -8.602 1 87.62 483 SER A O 1
ATOM 3739 N N . VAL A 1 484 ? -9 9.297 -6.492 1 85.56 484 VAL A N 1
ATOM 3740 C CA . VAL A 1 484 ? -8.102 8.188 -6.18 1 85.56 484 VAL A CA 1
ATOM 3741 C C . VAL A 1 484 ? -8.836 7.16 -5.324 1 85.56 484 VAL A C 1
ATOM 3743 O O . VAL A 1 484 ? -8.375 6.023 -5.184 1 85.56 484 VAL A O 1
ATOM 3746 N N . GLN A 1 485 ? -9.953 7.531 -4.672 1 86.44 485 GLN A N 1
ATOM 3747 C CA . GLN A 1 485 ? -10.727 6.617 -3.838 1 86.44 485 GLN A CA 1
ATOM 3748 C C . GLN A 1 485 ? -12.18 7.074 -3.729 1 86.44 485 GLN A C 1
ATOM 3750 O O . GLN A 1 485 ? -12.477 8.266 -3.848 1 86.44 485 GLN A O 1
ATOM 3755 N N . LYS A 1 486 ? -13.023 6.148 -3.512 1 88.5 486 LYS A N 1
ATOM 3756 C CA . LYS A 1 486 ? -14.438 6.402 -3.268 1 88.5 486 LYS A CA 1
ATOM 3757 C C . LYS A 1 486 ? -14.922 5.668 -2.021 1 88.5 486 LYS A C 1
ATOM 3759 O O . LYS A 1 486 ? -14.461 4.566 -1.726 1 88.5 486 LYS A O 1
ATOM 3764 N N . PHE A 1 487 ? -15.805 6.262 -1.341 1 92.88 487 PHE A N 1
ATOM 3765 C CA . PHE A 1 487 ? -16.344 5.695 -0.112 1 92.88 487 PHE A CA 1
ATOM 3766 C C . PHE A 1 487 ? -17.875 5.633 -0.175 1 92.88 487 PHE A C 1
ATOM 3768 O O . PHE A 1 487 ? -18.531 6.617 -0.523 1 92.88 487 PHE A O 1
ATOM 3775 N N . PHE A 1 488 ? -18.344 4.496 0.216 1 89.25 488 PHE A N 1
ATOM 3776 C CA . PHE A 1 488 ? -19.781 4.258 0.188 1 89.25 488 PHE A CA 1
ATOM 3777 C C . PHE A 1 488 ? -20.281 3.768 1.542 1 89.25 488 PHE A C 1
ATOM 3779 O O . PHE A 1 488 ? -19.484 3.346 2.385 1 89.25 488 PHE A O 1
ATOM 3786 N N . GLY A 1 489 ? -21.641 3.816 1.698 1 90.38 489 GLY A N 1
ATOM 3787 C CA . GLY A 1 489 ? -22.219 3.232 2.898 1 90.38 489 GLY A CA 1
ATOM 3788 C C . GLY A 1 489 ? -23.047 4.219 3.703 1 90.38 489 GLY A C 1
ATOM 3789 O O . GLY A 1 489 ? -23.953 3.822 4.438 1 90.38 489 GLY A O 1
ATOM 3790 N N . HIS A 1 490 ? -22.688 5.434 3.666 1 93.81 490 HIS A N 1
ATOM 3791 C CA . HIS A 1 490 ? -23.516 6.441 4.32 1 93.81 490 HIS A CA 1
ATOM 3792 C C . HIS A 1 490 ? -24.656 6.891 3.414 1 93.81 490 HIS A C 1
ATOM 3794 O O . HIS A 1 490 ? -24.609 6.684 2.199 1 93.81 490 HIS A O 1
ATOM 3800 N N . THR A 1 491 ? -25.562 7.422 4.055 1 94.56 491 THR A N 1
ATOM 3801 C CA . THR A 1 491 ? -26.734 7.895 3.332 1 94.56 491 THR A CA 1
ATOM 3802 C C . THR A 1 491 ? -26.656 9.398 3.088 1 94.56 491 THR A C 1
ATOM 3804 O O . THR A 1 491 ? -26.422 10.172 4.023 1 94.56 491 THR A O 1
ATOM 3807 N N . GLY A 1 492 ? -26.75 9.719 1.745 1 92.31 492 GLY A N 1
ATOM 3808 C CA . GLY A 1 492 ? -26.828 11.125 1.405 1 92.31 492 GLY A CA 1
ATOM 3809 C C . GLY A 1 492 ? -28.25 11.672 1.466 1 92.31 492 GLY A C 1
ATOM 3810 O O . GLY A 1 492 ? -29.078 11.156 2.209 1 92.31 492 GLY A O 1
ATOM 3811 N N . GLY A 1 493 ? -28.469 12.766 0.677 1 89.62 493 GLY A N 1
ATOM 3812 C CA . GLY A 1 493 ? -29.781 13.406 0.649 1 89.62 493 GLY A CA 1
ATOM 3813 C C . GLY A 1 493 ? -29.703 14.906 0.47 1 89.62 493 GLY A C 1
ATOM 3814 O O . GLY A 1 493 ? -28.797 15.414 -0.204 1 89.62 493 GLY A O 1
ATOM 3815 N N . ASP A 1 494 ? -30.688 15.594 1.062 1 86.94 494 ASP A N 1
ATOM 3816 C CA . ASP A 1 494 ? -30.859 17.016 0.764 1 86.94 494 ASP A CA 1
ATOM 3817 C C . ASP A 1 494 ? -30.125 17.875 1.779 1 86.94 494 ASP A C 1
ATOM 3819 O O . ASP A 1 494 ? -29.922 19.078 1.56 1 86.94 494 ASP A O 1
ATOM 3823 N N . TYR A 1 495 ? -29.719 17.25 2.789 1 88.69 495 TYR A N 1
ATOM 3824 C CA . TYR A 1 495 ? -29.109 18.031 3.859 1 88.69 495 TYR A CA 1
ATOM 3825 C C . TYR A 1 495 ? -27.594 18.016 3.758 1 88.69 495 TYR A C 1
ATOM 3827 O O . TYR A 1 495 ? -27.016 17.156 3.07 1 88.69 495 TYR A O 1
ATOM 3835 N N . LEU A 1 496 ? -27.047 18.953 4.457 1 91.69 496 LEU A N 1
ATOM 3836 C CA . LEU A 1 496 ? -25.594 19.047 4.441 1 91.69 496 LEU A CA 1
ATOM 3837 C C . LEU A 1 496 ? -24.969 18.078 5.445 1 91.69 496 LEU A C 1
ATOM 3839 O O . LEU A 1 496 ? -25.062 18.297 6.656 1 91.69 496 LEU A O 1
ATOM 3843 N N . ILE A 1 497 ? -24.438 17 4.941 1 95.38 497 ILE A N 1
ATOM 3844 C CA . ILE A 1 497 ? -23.688 16.031 5.738 1 95.38 497 ILE A CA 1
ATOM 3845 C C . ILE A 1 497 ? -22.188 16.25 5.555 1 95.38 497 ILE A C 1
ATOM 3847 O O . ILE A 1 497 ? -21.703 16.359 4.426 1 95.38 497 ILE A O 1
ATOM 3851 N N . ARG A 1 498 ? -21.531 16.328 6.66 1 96.31 498 ARG A N 1
ATOM 3852 C CA . ARG A 1 498 ? -20.109 16.641 6.594 1 96.31 498 ARG A CA 1
ATOM 3853 C C . ARG A 1 498 ? -19.25 15.391 6.742 1 96.31 498 ARG A C 1
ATOM 3855 O O . ARG A 1 498 ? -19.578 14.508 7.535 1 96.31 498 ARG A O 1
ATOM 3862 N N . CYS A 1 499 ? -18.188 15.375 5.922 1 96 499 CYS A N 1
ATOM 3863 C CA . CYS A 1 499 ? -17.156 14.344 6.039 1 96 499 CYS A CA 1
ATOM 3864 C C . CYS A 1 499 ? -15.82 14.961 6.426 1 96 499 CYS A C 1
ATOM 3866 O O . CYS A 1 499 ? -15.586 16.141 6.195 1 96 499 CYS A O 1
ATOM 3868 N N . SER A 1 500 ? -14.977 14.164 7.074 1 96.44 500 SER A N 1
ATOM 3869 C CA . SER A 1 500 ? -13.68 14.68 7.508 1 96.44 500 SER A CA 1
ATOM 3870 C C . SER A 1 500 ? -12.641 13.57 7.559 1 96.44 500 SER A C 1
ATOM 3872 O O . SER A 1 500 ? -12.977 12.383 7.512 1 96.44 500 SER A O 1
ATOM 3874 N N . PHE A 1 501 ? -11.391 14.031 7.574 1 97.5 501 PHE A N 1
ATOM 3875 C CA . PHE A 1 501 ? -10.289 13.125 7.883 1 97.5 501 PHE A CA 1
ATOM 3876 C C . PHE A 1 501 ? -10.133 12.953 9.391 1 97.5 501 PHE A C 1
ATOM 3878 O O . PHE A 1 501 ? -10.594 13.797 10.164 1 97.5 501 PHE A O 1
ATOM 3885 N N . GLY A 1 502 ? -9.523 11.82 9.734 1 96.5 502 GLY A N 1
ATOM 3886 C CA . GLY A 1 502 ? -9.32 11.656 11.164 1 96.5 502 GLY A CA 1
ATOM 3887 C C . GLY A 1 502 ? -8.453 10.461 11.508 1 96.5 502 GLY A C 1
ATOM 3888 O O . GLY A 1 502 ? -8.062 9.695 10.633 1 96.5 502 GLY A O 1
ATOM 3889 N N . GLY A 1 503 ? -8.125 10.484 12.859 1 95.88 503 GLY A N 1
ATOM 3890 C CA . GLY A 1 503 ? -7.328 9.383 13.383 1 95.88 503 GLY A CA 1
ATOM 3891 C C . GLY A 1 503 ? -5.836 9.656 13.344 1 95.88 503 GLY A C 1
ATOM 3892 O O . GLY A 1 503 ? -5.395 10.648 12.766 1 95.88 503 GLY A O 1
ATOM 3893 N N . ALA A 1 504 ? -5.133 8.672 13.961 1 95.12 504 ALA A N 1
ATOM 3894 C CA . ALA A 1 504 ? -3.676 8.75 13.906 1 95.12 504 ALA A CA 1
ATOM 3895 C C . ALA A 1 504 ? -3.18 8.719 12.461 1 95.12 504 ALA A C 1
ATOM 3897 O O . ALA A 1 504 ? -3.639 7.906 11.656 1 95.12 504 ALA A O 1
ATOM 3898 N N . ASN A 1 505 ? -2.293 9.68 12.125 1 93.62 505 ASN A N 1
ATOM 3899 C CA . ASN A 1 505 ? -1.725 9.789 10.789 1 93.62 505 ASN A CA 1
ATOM 3900 C C . ASN A 1 505 ? -2.805 10.023 9.734 1 93.62 505 ASN A C 1
ATOM 3902 O O . ASN A 1 505 ? -2.617 9.695 8.562 1 93.62 505 ASN A O 1
ATOM 3906 N N . GLU A 1 506 ? -4.004 10.477 10.188 1 95.12 506 GLU A N 1
ATOM 3907 C CA . GLU A 1 506 ? -5.141 10.719 9.305 1 95.12 506 GLU A CA 1
ATOM 3908 C C . GLU A 1 506 ? -5.473 9.484 8.477 1 95.12 506 GLU A C 1
ATOM 3910 O O . GLU A 1 506 ? -5.656 9.57 7.258 1 95.12 506 GLU A O 1
ATOM 3915 N N . SER A 1 507 ? -5.543 8.406 9.125 1 96.31 507 SER A N 1
ATOM 3916 C CA . SER A 1 507 ? -5.711 7.117 8.461 1 96.31 507 SER A CA 1
ATOM 3917 C C . SER A 1 507 ? -7.176 6.852 8.133 1 96.31 507 SER A C 1
ATOM 3919 O O . SER A 1 507 ? -7.496 5.863 7.473 1 96.31 507 SER A O 1
ATOM 3921 N N . PHE A 1 508 ? -8.039 7.797 8.484 1 97.62 508 PHE A N 1
ATOM 3922 C CA . PHE A 1 508 ? -9.453 7.477 8.344 1 97.62 508 PHE A CA 1
ATOM 3923 C C . PHE A 1 508 ? -10.211 8.633 7.699 1 97.62 508 PHE A C 1
ATOM 3925 O O . PHE A 1 508 ? -9.766 9.781 7.77 1 97.62 508 PHE A O 1
ATOM 3932 N N . VAL A 1 509 ? -11.289 8.258 7.074 1 97.69 509 VAL A N 1
ATOM 3933 C CA . VAL A 1 509 ? -12.328 9.172 6.598 1 97.69 509 VAL A CA 1
ATOM 3934 C C . VAL A 1 509 ? -13.633 8.906 7.344 1 97.69 509 VAL A C 1
ATOM 3936 O O . VAL A 1 509 ? -14.023 7.75 7.531 1 97.69 509 VAL A O 1
ATOM 3939 N N . LEU A 1 510 ? -14.234 9.977 7.824 1 97.62 510 LEU A N 1
ATOM 3940 C CA . LEU A 1 510 ? -15.469 9.875 8.586 1 97.62 510 LEU A CA 1
ATOM 3941 C C . LEU A 1 510 ? -16.594 10.672 7.918 1 97.62 510 LEU A C 1
ATOM 3943 O O . LEU A 1 510 ? -16.344 11.734 7.355 1 97.62 510 LEU A O 1
ATOM 3947 N N . SER A 1 511 ? -17.781 10.156 8.078 1 97.75 511 SER A N 1
ATOM 3948 C CA . SER A 1 511 ? -18.938 10.898 7.609 1 97.75 511 SER A CA 1
ATOM 3949 C C . SER A 1 511 ? -20.141 10.68 8.523 1 97.75 511 SER A C 1
ATOM 3951 O O . SER A 1 511 ? -20.344 9.578 9.039 1 97.75 511 SER A O 1
ATOM 3953 N N . GLY A 1 512 ? -20.859 11.75 8.695 1 97.69 512 GLY A N 1
ATOM 3954 C CA . GLY A 1 512 ? -22.219 11.539 9.148 1 97.69 512 GLY A CA 1
ATOM 3955 C C . GLY A 1 512 ? -23.109 10.891 8.102 1 97.69 512 GLY A C 1
ATOM 3956 O O . GLY A 1 512 ? -22.625 10.461 7.055 1 97.69 512 GLY A O 1
ATOM 3957 N N . SER A 1 513 ? -24.328 10.805 8.461 1 97.69 513 SER A N 1
ATOM 3958 C CA . SER A 1 513 ? -25.281 10.148 7.57 1 97.69 513 SER A CA 1
ATOM 3959 C C . SER A 1 513 ? -26.703 10.625 7.844 1 97.69 513 SER A C 1
ATOM 3961 O O . SER A 1 513 ? -27.078 10.883 8.992 1 97.69 513 SER A O 1
ATOM 3963 N N . GLU A 1 514 ? -27.453 10.703 6.82 1 96.88 514 GLU A N 1
ATOM 3964 C CA . GLU A 1 514 ? -28.828 11.172 6.98 1 96.88 514 GLU A CA 1
ATOM 3965 C C . GLU A 1 514 ? -29.672 10.164 7.766 1 96.88 514 GLU A C 1
ATOM 3967 O O . GLU A 1 514 ? -30.719 10.516 8.312 1 96.88 514 GLU A O 1
ATOM 3972 N N . ASP A 1 515 ? -29.203 8.961 7.73 1 96.62 515 ASP A N 1
ATOM 3973 C CA . ASP A 1 515 ? -29.938 7.961 8.5 1 96.62 515 ASP A CA 1
ATOM 3974 C C . ASP A 1 515 ? -29.484 7.953 9.961 1 96.62 515 ASP A C 1
ATOM 3976 O O . ASP A 1 515 ? -29.875 7.078 10.734 1 96.62 515 ASP A O 1
ATOM 3980 N N . GLY A 1 516 ? -28.562 8.789 10.305 1 97.69 516 GLY A N 1
ATOM 3981 C CA . GLY A 1 516 ? -28.188 8.992 11.695 1 97.69 516 GLY A CA 1
ATOM 3982 C C . GLY A 1 516 ? -26.906 8.266 12.078 1 97.69 516 GLY A C 1
ATOM 3983 O O . GLY A 1 516 ? -26.359 8.492 13.156 1 97.69 516 GLY A O 1
ATOM 3984 N N . ASN A 1 517 ? -26.344 7.504 11.18 1 98 517 ASN A N 1
ATOM 3985 C CA . ASN A 1 517 ? -25.156 6.711 11.469 1 98 517 ASN A CA 1
ATOM 3986 C C . ASN A 1 517 ? -23.875 7.508 11.234 1 98 517 ASN A C 1
ATOM 3988 O O . ASN A 1 517 ? -23.922 8.562 10.602 1 98 517 ASN A O 1
ATOM 3992 N N . ILE A 1 518 ? -22.859 7.031 11.844 1 98.25 518 ILE A N 1
ATOM 3993 C CA . ILE A 1 518 ? -21.5 7.453 11.555 1 98.25 518 ILE A CA 1
ATOM 3994 C C . ILE A 1 518 ? -20.766 6.352 10.789 1 98.25 518 ILE A C 1
ATOM 3996 O O . ILE A 1 518 ? -20.734 5.199 11.234 1 98.25 518 ILE A O 1
ATOM 4000 N N . VAL A 1 519 ? -20.25 6.738 9.711 1 98.12 519 VAL A N 1
ATOM 4001 C CA . VAL A 1 519 ? -19.516 5.746 8.945 1 98.12 519 VAL A CA 1
ATOM 4002 C C . VAL A 1 519 ? -18.031 6.121 8.906 1 98.12 519 VAL A C 1
ATOM 4004 O O . VAL A 1 519 ? -17.688 7.273 8.648 1 98.12 519 VAL A O 1
ATOM 4007 N N . ILE A 1 520 ? -17.188 5.145 9.172 1 98 520 ILE A N 1
ATOM 4008 C CA . ILE A 1 520 ? -15.742 5.344 9.195 1 98 520 ILE A CA 1
ATOM 4009 C C . ILE A 1 520 ? -15.07 4.402 8.203 1 98 520 ILE A C 1
ATOM 4011 O O . ILE A 1 520 ? -15.312 3.191 8.219 1 98 520 ILE A O 1
ATOM 4015 N N . TRP A 1 521 ? -14.219 4.941 7.312 1 96.81 521 TRP A N 1
ATOM 4016 C CA . TRP A 1 521 ? -13.469 4.156 6.336 1 96.81 521 TRP A CA 1
ATOM 4017 C C . TRP A 1 521 ? -11.969 4.285 6.57 1 96.81 521 TRP A C 1
ATOM 4019 O O . TRP A 1 521 ? -11.5 5.301 7.094 1 96.81 521 TRP A O 1
ATOM 4029 N N . HIS A 1 522 ? -11.305 3.236 6.215 1 94.81 522 HIS A N 1
ATOM 4030 C CA . HIS A 1 522 ? -9.859 3.361 6.09 1 94.81 522 HIS A CA 1
ATOM 4031 C C . HIS A 1 522 ? -9.477 4.156 4.84 1 94.81 522 HIS A C 1
ATOM 4033 O O . HIS A 1 522 ? -9.867 3.791 3.729 1 94.81 522 HIS A O 1
ATOM 4039 N N . LYS A 1 523 ? -8.742 5.191 4.969 1 95.12 523 LYS A N 1
ATOM 4040 C CA . LYS A 1 523 ? -8.5 6.176 3.922 1 95.12 523 LYS A CA 1
ATOM 4041 C C . LYS A 1 523 ? -7.793 5.543 2.727 1 95.12 523 LYS A C 1
ATOM 4043 O O . LYS A 1 523 ? -8.203 5.738 1.58 1 95.12 523 LYS A O 1
ATOM 4048 N N . ASN A 1 524 ? -6.762 4.746 2.99 1 88.69 524 ASN A N 1
ATOM 4049 C CA . ASN A 1 524 ? -5.91 4.219 1.926 1 88.69 524 ASN A CA 1
ATOM 4050 C C . ASN A 1 524 ? -6.547 3.008 1.25 1 88.69 524 ASN A C 1
ATOM 4052 O O . ASN A 1 524 ? -6.531 2.896 0.023 1 88.69 524 ASN A O 1
ATOM 4056 N N . THR A 1 525 ? -7.113 2.123 2.012 1 82.69 525 THR A N 1
ATOM 4057 C CA . THR A 1 525 ? -7.648 0.889 1.446 1 82.69 525 THR A CA 1
ATOM 4058 C C . THR A 1 525 ? -9.094 1.082 0.998 1 82.69 525 THR A C 1
ATOM 4060 O O . THR A 1 525 ? -9.609 0.301 0.196 1 82.69 525 THR A O 1
ATOM 4063 N N . GLY A 1 526 ? -9.742 2.021 1.594 1 87.56 526 GLY A N 1
ATOM 4064 C CA . GLY A 1 526 ? -11.141 2.248 1.271 1 87.56 526 GLY A CA 1
ATOM 4065 C C . GLY A 1 526 ? -12.086 1.34 2.039 1 87.56 526 GLY A C 1
ATOM 4066 O O . GLY A 1 526 ? -13.305 1.463 1.922 1 87.56 526 GLY A O 1
ATOM 4067 N N . ALA A 1 527 ? -11.609 0.502 2.863 1 85.44 527 ALA A N 1
ATOM 4068 C CA . ALA A 1 527 ? -12.414 -0.471 3.598 1 85.44 527 ALA A CA 1
ATOM 4069 C C . ALA A 1 527 ? -13.305 0.219 4.629 1 85.44 527 ALA A C 1
ATOM 4071 O O . ALA A 1 527 ? -12.883 1.169 5.289 1 85.44 527 ALA A O 1
ATOM 4072 N N . ALA A 1 528 ? -14.531 -0.268 4.746 1 89.88 528 ALA A N 1
ATOM 4073 C CA . ALA A 1 528 ? -15.398 0.172 5.84 1 89.88 528 ALA A CA 1
ATOM 4074 C C . ALA A 1 528 ? -14.93 -0.408 7.172 1 89.88 528 ALA A C 1
ATOM 4076 O O . ALA A 1 528 ? -14.93 -1.627 7.359 1 89.88 528 ALA A O 1
ATOM 4077 N N . VAL A 1 529 ? -14.586 0.385 8.062 1 94.38 529 VAL A N 1
ATOM 4078 C CA . VAL A 1 529 ? -14.008 -0.059 9.328 1 94.38 529 VAL A CA 1
ATOM 4079 C C . VAL A 1 529 ? -15.117 -0.222 10.375 1 94.38 529 VAL A C 1
ATOM 4081 O O . VAL A 1 529 ? -15.234 -1.278 11 1 94.38 529 VAL A O 1
ATOM 4084 N N . GLU A 1 530 ? -15.859 0.88 10.562 1 95.75 530 GLU A N 1
ATOM 4085 C CA . GLU A 1 530 ? -16.938 0.844 11.547 1 95.75 530 GLU A CA 1
ATOM 4086 C C . GLU A 1 530 ? -18.172 1.607 11.047 1 95.75 530 GLU A C 1
ATOM 4088 O O . GLU A 1 530 ? -18.047 2.562 10.281 1 95.75 530 GLU A O 1
ATOM 4093 N N . ARG A 1 531 ? -19.312 1.193 11.414 1 96.38 531 ARG A N 1
ATOM 4094 C CA . ARG A 1 531 ? -20.594 1.886 11.32 1 96.38 531 ARG A CA 1
ATOM 4095 C C . ARG A 1 531 ? -21.234 2.02 12.695 1 96.38 531 ARG A C 1
ATOM 4097 O O . ARG A 1 531 ? -21.656 1.023 13.289 1 96.38 531 ARG A O 1
ATOM 4104 N N . LEU A 1 532 ? -21.312 3.219 13.18 1 97.56 532 LEU A N 1
ATOM 4105 C CA . LEU A 1 532 ? -21.766 3.469 14.539 1 97.56 532 LEU A CA 1
ATOM 4106 C C . LEU A 1 532 ? -23.156 4.094 14.539 1 97.56 532 LEU A C 1
ATOM 4108 O O . LEU A 1 532 ? -23.469 4.941 13.703 1 97.56 532 LEU A O 1
ATOM 4112 N N . HIS A 1 533 ? -23.938 3.736 15.461 1 96.81 533 HIS A N 1
ATOM 4113 C CA . HIS A 1 533 ? -25.219 4.383 15.648 1 96.81 533 HIS A CA 1
ATOM 4114 C C . HIS A 1 533 ? -25.078 5.699 16.406 1 96.81 533 HIS A C 1
ATOM 4116 O O . HIS A 1 533 ? -24.953 5.703 17.625 1 96.81 533 HIS A O 1
ATOM 4122 N N . GLY A 1 534 ? -25.156 6.723 15.727 1 96.56 534 GLY A N 1
ATOM 4123 C CA . GLY A 1 534 ? -24.828 8.016 16.312 1 96.56 534 GLY A CA 1
ATOM 4124 C C . GLY A 1 534 ? -26.047 8.789 16.766 1 96.56 534 GLY A C 1
ATOM 4125 O O . GLY A 1 534 ? -26.328 8.867 17.969 1 96.56 534 GLY A O 1
ATOM 4126 N N . HIS A 1 535 ? -26.797 9.297 15.828 1 97.25 535 HIS A N 1
ATOM 4127 C CA . HIS A 1 535 ? -27.844 10.266 16.141 1 97.25 535 HIS A CA 1
ATOM 4128 C C . HIS A 1 535 ? -29.156 9.898 15.453 1 97.25 535 HIS A C 1
ATOM 4130 O O . HIS A 1 535 ? -29.203 8.945 14.664 1 97.25 535 HIS A O 1
ATOM 4136 N N . HIS A 1 536 ? -30.125 10.602 15.836 1 95.44 536 HIS A N 1
ATOM 4137 C CA . HIS A 1 536 ? -31.438 10.477 15.211 1 95.44 536 HIS A CA 1
ATOM 4138 C C . HIS A 1 536 ? -32.094 11.844 15.016 1 95.44 536 HIS A C 1
ATOM 4140 O O . HIS A 1 536 ? -32.156 12.641 15.953 1 95.44 536 HIS A O 1
ATOM 4146 N N . PRO A 1 537 ? -32.656 12.188 13.875 1 95.06 537 PRO A N 1
ATOM 4147 C CA . PRO A 1 537 ? -32.719 11.328 12.695 1 95.06 537 PRO A CA 1
ATOM 4148 C C . PRO A 1 537 ? -31.422 11.344 11.883 1 95.06 537 PRO A C 1
ATOM 4150 O O . PRO A 1 537 ? -31.141 10.398 11.148 1 95.06 537 PRO A O 1
ATOM 4153 N N . ARG A 1 538 ? -30.656 12.461 12.039 1 97.06 538 ARG A N 1
ATOM 4154 C CA . ARG A 1 538 ? -29.5 12.617 11.164 1 97.06 538 ARG A CA 1
ATOM 4155 C C . ARG A 1 538 ? -28.234 12.898 11.977 1 97.06 538 ARG A C 1
ATOM 4157 O O . ARG A 1 538 ? -28.297 13.586 13 1 97.06 538 ARG A O 1
ATOM 4164 N N . CYS A 1 539 ? -27.203 12.359 11.508 1 98.12 539 CYS A N 1
ATOM 4165 C CA . CYS A 1 539 ? -25.875 12.781 11.945 1 98.12 539 CYS A CA 1
ATOM 4166 C C . CYS A 1 539 ? -25.25 13.734 10.938 1 98.12 539 CYS A C 1
ATOM 4168 O O . CYS A 1 539 ? -24.891 13.328 9.836 1 98.12 539 CYS A O 1
ATOM 4170 N N . ASN A 1 540 ? -24.969 14.945 11.383 1 97.81 540 ASN A N 1
ATOM 4171 C CA . ASN A 1 540 ? -24.594 15.984 10.445 1 97.81 540 ASN A CA 1
ATOM 4172 C C . ASN A 1 540 ? -23.078 16.125 10.359 1 97.81 540 ASN A C 1
ATOM 4174 O O . ASN A 1 540 ? -22.531 16.531 9.32 1 97.81 540 ASN A O 1
ATOM 4178 N N . ALA A 1 541 ? -22.453 15.859 11.477 1 97.94 541 ALA A N 1
ATOM 4179 C CA . ALA A 1 541 ? -21.016 16.125 11.484 1 97.94 541 ALA A CA 1
ATOM 4180 C C . ALA A 1 541 ? -20.297 15.18 12.445 1 97.94 541 ALA A C 1
ATOM 4182 O O . ALA A 1 541 ? -20.859 14.766 13.461 1 97.94 541 ALA A O 1
ATOM 4183 N N . VAL A 1 542 ? -19.125 14.852 12.07 1 98.19 542 VAL A N 1
ATOM 4184 C CA . VAL A 1 542 ? -18.219 14.039 12.875 1 98.19 542 VAL A CA 1
ATOM 4185 C C . VAL A 1 542 ? -16.797 14.609 12.789 1 98.19 542 VAL A C 1
ATOM 4187 O O . VAL A 1 542 ? -16.359 15.055 11.727 1 98.19 542 VAL A O 1
ATOM 4190 N N . ALA A 1 543 ? -16.094 14.625 13.906 1 98.12 543 ALA A N 1
ATOM 4191 C CA . ALA A 1 543 ? -14.734 15.141 13.953 1 98.12 543 ALA A CA 1
ATOM 4192 C C . ALA A 1 543 ? -13.859 14.289 14.867 1 98.12 543 ALA A C 1
ATOM 4194 O O . ALA A 1 543 ? -14.305 13.836 15.922 1 98.12 543 ALA A O 1
ATOM 4195 N N . TRP A 1 544 ? -12.664 14.102 14.406 1 98.12 544 TRP A N 1
ATOM 4196 C CA . TRP A 1 544 ? -11.672 13.375 15.195 1 98.12 544 TRP A CA 1
ATOM 4197 C C . TRP A 1 544 ? -10.727 14.344 15.898 1 98.12 544 TRP A C 1
ATOM 4199 O O . TRP A 1 544 ? -10.273 15.328 15.305 1 98.12 544 TRP A O 1
ATOM 4209 N N . ASN A 1 545 ? -10.531 14.133 17.172 1 97.94 545 ASN A N 1
ATOM 4210 C CA . ASN A 1 545 ? -9.562 14.969 17.875 1 97.94 545 ASN A CA 1
ATOM 4211 C C . ASN A 1 545 ? -8.164 14.828 17.297 1 97.94 545 ASN A C 1
ATOM 4213 O O . ASN A 1 545 ? -7.641 13.711 17.203 1 97.94 545 ASN A O 1
ATOM 4217 N N . PRO A 1 546 ? -7.527 15.922 16.938 1 95.5 546 PRO A N 1
ATOM 4218 C CA . PRO A 1 546 ? -6.246 15.828 16.234 1 95.5 546 PRO A CA 1
ATOM 4219 C C . PRO A 1 546 ? -5.105 15.367 17.141 1 95.5 546 PRO A C 1
ATOM 4221 O O . PRO A 1 546 ? -4.066 14.914 16.641 1 95.5 546 PRO A O 1
ATOM 4224 N N . THR A 1 547 ? -5.242 15.445 18.422 1 95.56 547 THR A N 1
ATOM 4225 C CA . THR A 1 547 ? -4.129 15.117 19.297 1 95.56 547 THR A CA 1
ATOM 4226 C C . THR A 1 547 ? -4.465 13.914 20.188 1 95.56 547 THR A C 1
ATOM 4228 O O . THR A 1 547 ? -3.639 13.477 20.984 1 95.56 547 THR A O 1
ATOM 4231 N N . ASP A 1 548 ? -5.605 13.445 20.094 1 95.56 548 ASP A N 1
ATOM 4232 C CA . ASP A 1 548 ? -6.043 12.242 20.797 1 95.56 548 ASP A CA 1
ATOM 4233 C C . ASP A 1 548 ? -6.699 11.258 19.828 1 95.56 548 ASP A C 1
ATOM 4235 O O . ASP A 1 548 ? -7.887 11.375 19.516 1 95.56 548 ASP A O 1
ATOM 4239 N N . SER A 1 549 ? -5.992 10.25 19.531 1 94.75 549 SER A N 1
ATOM 4240 C CA . SER A 1 549 ? -6.422 9.328 18.484 1 94.75 549 SER A CA 1
ATOM 4241 C C . SER A 1 549 ? -7.57 8.445 18.953 1 94.75 549 SER A C 1
ATOM 4243 O O . SER A 1 549 ? -8.164 7.707 18.172 1 94.75 549 SER A O 1
ATOM 4245 N N . TYR A 1 550 ? -7.961 8.594 20.203 1 95.62 550 TYR A N 1
ATOM 4246 C CA . TYR A 1 550 ? -9.016 7.754 20.75 1 95.62 550 TYR A CA 1
ATOM 4247 C C . TYR A 1 550 ? -10.297 8.555 20.953 1 95.62 550 TYR A C 1
ATOM 4249 O O . TYR A 1 550 ? -11.258 8.055 21.547 1 95.62 550 TYR A O 1
ATOM 4257 N N . MET A 1 551 ? -10.336 9.695 20.453 1 97.25 551 MET A N 1
ATOM 4258 C CA . MET A 1 551 ? -11.477 10.555 20.75 1 97.25 551 MET A CA 1
ATOM 4259 C C . MET A 1 551 ? -12.117 11.07 19.469 1 97.25 551 MET A C 1
ATOM 4261 O O . MET A 1 551 ? -11.445 11.695 18.641 1 97.25 551 MET A O 1
ATOM 4265 N N . LEU A 1 552 ? -13.406 10.852 19.375 1 97.12 552 LEU A N 1
ATOM 4266 C CA . LEU A 1 552 ? -14.25 11.297 18.281 1 97.12 552 LEU A CA 1
ATOM 4267 C C . LEU A 1 552 ? -15.484 12.031 18.797 1 97.12 552 LEU A C 1
ATOM 4269 O O . LEU A 1 552 ? -15.992 11.703 19.875 1 97.12 552 LEU A O 1
ATOM 4273 N N . ALA A 1 553 ? -15.945 13.023 18.062 1 98.62 553 ALA A N 1
ATOM 4274 C CA . ALA A 1 553 ? -17.188 13.703 18.406 1 98.62 553 ALA A CA 1
ATOM 4275 C C . ALA A 1 553 ? -18.172 13.672 17.234 1 98.62 553 ALA A C 1
ATOM 4277 O O . ALA A 1 553 ? -17.766 13.836 16.078 1 98.62 553 ALA A O 1
ATOM 4278 N N . SER A 1 554 ? -19.375 13.453 17.484 1 98.56 554 SER A N 1
ATOM 4279 C CA . SER A 1 554 ? -20.422 13.492 16.469 1 98.56 554 SER A CA 1
ATOM 4280 C C . SER A 1 554 ? -21.578 14.391 16.906 1 98.56 554 SER A C 1
ATOM 4282 O O . SER A 1 554 ? -21.781 14.602 18.109 1 98.56 554 SER A O 1
ATOM 4284 N N . ALA A 1 555 ? -22.25 14.961 15.961 1 98.19 555 ALA A N 1
ATOM 4285 C CA . ALA A 1 555 ? -23.359 15.867 16.219 1 98.19 555 ALA A CA 1
ATOM 4286 C C . ALA A 1 555 ? -24.5 15.625 15.227 1 98.19 555 ALA A C 1
ATOM 4288 O O . ALA A 1 555 ? -24.266 15.258 14.07 1 98.19 555 ALA A O 1
ATOM 4289 N N . GLY A 1 556 ? -25.688 15.875 15.711 1 97.56 556 GLY A N 1
ATOM 4290 C CA . GLY A 1 556 ? -26.812 15.594 14.852 1 97.56 556 GLY A CA 1
ATOM 4291 C C . GLY A 1 556 ? -28.031 16.469 15.156 1 97.56 556 GLY A C 1
ATOM 4292 O O . GLY A 1 556 ? -27.906 17.484 15.844 1 97.56 556 GLY A O 1
ATOM 4293 N N . ASP A 1 557 ? -29.156 16.094 14.562 1 96.56 557 ASP A N 1
ATOM 4294 C CA . ASP A 1 557 ? -30.406 16.844 14.641 1 96.56 557 ASP A CA 1
ATOM 4295 C C . ASP A 1 557 ? -31.094 16.609 15.977 1 96.56 557 ASP A C 1
ATOM 4297 O O . ASP A 1 557 ? -32.031 17.328 16.328 1 96.56 557 ASP A O 1
ATOM 4301 N N . ASP A 1 558 ? -30.703 15.711 16.703 1 95.81 558 ASP A N 1
ATOM 4302 C CA . ASP A 1 558 ? -31.281 15.453 18.016 1 95.81 558 ASP A CA 1
ATOM 4303 C C . ASP A 1 558 ? -30.797 16.469 19.047 1 95.81 558 ASP A C 1
ATOM 4305 O O . ASP A 1 558 ? -31.203 16.438 20.203 1 95.81 558 ASP A O 1
ATOM 4309 N N . GLY A 1 559 ? -29.828 17.328 18.688 1 96.06 559 GLY A N 1
ATOM 4310 C CA . GLY A 1 559 ? -29.328 18.391 19.547 1 96.06 559 GLY A CA 1
ATOM 4311 C C . GLY A 1 559 ? -28.297 17.891 20.547 1 96.06 559 GLY A C 1
ATOM 4312 O O . GLY A 1 559 ? -28.047 18.547 21.562 1 96.06 559 GLY A O 1
ATOM 4313 N N . ARG A 1 560 ? -27.734 16.797 20.188 1 97 560 ARG A N 1
ATOM 4314 C CA . ARG A 1 560 ? -26.766 16.188 21.094 1 97 560 ARG A CA 1
ATOM 4315 C C . ARG A 1 560 ? -25.391 16.078 20.438 1 97 560 ARG A C 1
ATOM 4317 O O . ARG A 1 560 ? -25.297 16.031 19.219 1 97 560 ARG A O 1
ATOM 4324 N N . ILE A 1 561 ? -24.438 16.156 21.312 1 98.31 561 ILE A N 1
ATOM 4325 C CA . ILE A 1 561 ? -23.078 15.805 20.906 1 98.31 561 ILE A CA 1
ATOM 4326 C C . ILE A 1 561 ? -22.641 14.531 21.625 1 98.31 561 ILE A C 1
ATOM 4328 O O . ILE A 1 561 ? -22.781 14.422 22.844 1 98.31 561 ILE A O 1
ATOM 4332 N N . LYS A 1 562 ? -22.203 13.594 20.891 1 98.44 562 LYS A N 1
ATOM 4333 C CA . LYS A 1 562 ? -21.672 12.367 21.469 1 98.44 562 LYS A CA 1
ATOM 4334 C C . LYS A 1 562 ? -20.156 12.312 21.359 1 98.44 562 LYS A C 1
ATOM 4336 O O . LYS A 1 562 ? -19.594 12.555 20.281 1 98.44 562 LYS A O 1
ATOM 4341 N N . ILE A 1 563 ? -19.531 12.078 22.484 1 98.69 563 ILE A N 1
ATOM 4342 C CA . ILE A 1 563 ? -18.094 11.852 22.516 1 98.69 563 ILE A CA 1
ATOM 4343 C C . ILE A 1 563 ? -17.797 10.352 22.547 1 98.69 563 ILE A C 1
ATOM 4345 O O . ILE A 1 563 ? -18.266 9.641 23.438 1 98.69 563 ILE A O 1
ATOM 4349 N N . TRP A 1 564 ? -17.031 9.906 21.531 1 98.44 564 TRP A N 1
ATOM 4350 C CA . TRP A 1 564 ? -16.703 8.492 21.391 1 98.44 564 TRP A CA 1
ATOM 4351 C C . TRP A 1 564 ? -15.266 8.211 21.812 1 98.44 564 TRP A C 1
ATOM 4353 O O . TRP A 1 564 ? -14.367 9.008 21.531 1 98.44 564 TRP A O 1
ATOM 4363 N N . SER A 1 565 ? -15.07 7.125 22.438 1 97.88 565 SER A N 1
ATOM 4364 C CA . SER A 1 565 ? -13.75 6.648 22.828 1 97.88 565 SER A CA 1
ATOM 4365 C C . SER A 1 565 ? -13.727 5.129 22.953 1 97.88 565 SER A C 1
ATOM 4367 O O . SER A 1 565 ? -14.672 4.449 22.547 1 97.88 565 SER A O 1
ATOM 4369 N N . ASN A 1 566 ? -12.562 4.582 23.281 1 95.94 566 ASN A N 1
ATOM 4370 C CA . ASN A 1 566 ? -12.516 3.15 23.562 1 95.94 566 ASN A CA 1
ATOM 4371 C C . ASN A 1 566 ? -13.023 2.84 24.969 1 95.94 566 ASN A C 1
ATOM 4373 O O . ASN A 1 566 ? -13.25 3.75 25.766 1 95.94 566 ASN A O 1
ATOM 4377 N N . LYS A 1 567 ? -13.203 1.581 25.281 1 93.75 567 LYS A N 1
ATOM 4378 C CA . LYS A 1 567 ? -13.844 1.169 26.531 1 93.75 567 LYS A CA 1
ATOM 4379 C C . LYS A 1 567 ? -13.062 1.669 27.734 1 93.75 567 LYS A C 1
ATOM 4381 O O . LYS A 1 567 ? -13.641 2.236 28.672 1 93.75 567 LYS A O 1
ATOM 4386 N N . THR A 1 568 ? -11.789 1.54 27.734 1 93.44 568 THR A N 1
ATOM 4387 C CA . THR A 1 568 ? -10.945 1.925 28.859 1 93.44 568 THR A CA 1
ATOM 4388 C C . THR A 1 568 ? -10.938 3.439 29.031 1 93.44 568 THR A C 1
ATOM 4390 O O . THR A 1 568 ? -11.164 3.941 30.141 1 93.44 568 THR A O 1
ATOM 4393 N N . ALA A 1 569 ? -10.727 4.156 28.016 1 93.81 569 ALA A N 1
ATOM 4394 C CA . ALA A 1 569 ? -10.656 5.613 28.078 1 93.81 569 ALA A CA 1
ATOM 4395 C C . ALA A 1 569 ? -12.016 6.223 28.391 1 93.81 569 ALA A C 1
ATOM 4397 O O . ALA A 1 569 ? -12.102 7.293 28.984 1 93.81 569 ALA A O 1
ATOM 4398 N N . SER A 1 570 ? -13.094 5.555 27.984 1 95.69 570 SER A N 1
ATOM 4399 C CA . SER A 1 570 ? -14.438 6.051 28.234 1 95.69 570 SER A CA 1
ATOM 4400 C C . SER A 1 570 ? -14.719 6.137 29.734 1 95.69 570 SER A C 1
ATOM 4402 O O . SER A 1 570 ? -15.352 7.09 30.203 1 95.69 570 SER A O 1
ATOM 4404 N N . VAL A 1 571 ? -14.266 5.16 30.422 1 95.38 571 VAL A N 1
ATOM 4405 C CA . VAL A 1 571 ? -14.477 5.141 31.875 1 95.38 571 VAL A CA 1
ATOM 4406 C C . VAL A 1 571 ? -13.758 6.324 32.5 1 95.38 571 VAL A C 1
ATOM 4408 O O . VAL A 1 571 ? -14.328 7.012 33.375 1 95.38 571 VAL A O 1
ATOM 4411 N N . GLU A 1 572 ? -12.625 6.555 32.062 1 94.88 572 GLU A N 1
ATOM 4412 C CA . GLU A 1 572 ? -11.836 7.66 32.594 1 94.88 572 GLU A CA 1
ATOM 4413 C C . GLU A 1 572 ? -12.469 9.008 32.281 1 94.88 572 GLU A C 1
ATOM 4415 O O . GLU A 1 572 ? -12.508 9.906 33.125 1 94.88 572 GLU A O 1
ATOM 4420 N N . LEU A 1 573 ? -12.891 9.172 31.094 1 95.5 573 LEU A N 1
ATOM 4421 C CA . LEU A 1 573 ? -13.508 10.414 30.641 1 95.5 573 LEU A CA 1
ATOM 4422 C C . LEU A 1 573 ? -14.773 10.711 31.438 1 95.5 573 LEU A C 1
ATOM 4424 O O . LEU A 1 573 ? -15.008 11.859 31.828 1 95.5 573 LEU A O 1
ATOM 4428 N N . ARG A 1 574 ? -15.594 9.742 31.719 1 95.75 574 ARG A N 1
ATOM 4429 C CA . ARG A 1 574 ? -16.812 9.906 32.5 1 95.75 574 ARG A CA 1
ATOM 4430 C C . ARG A 1 574 ? -16.484 10.352 33.938 1 95.75 574 ARG A C 1
ATOM 4432 O O . ARG A 1 574 ? -17.156 11.227 34.469 1 95.75 574 ARG A O 1
ATOM 4439 N N . ALA A 1 575 ? -15.484 9.75 34.406 1 94.56 575 ALA A N 1
ATOM 4440 C CA . ALA A 1 575 ? -15.062 10.102 35.75 1 94.56 575 ALA A CA 1
ATOM 4441 C C . ALA A 1 575 ? -14.617 11.562 35.844 1 94.56 575 ALA A C 1
ATOM 4443 O O . ALA A 1 575 ? -15 12.281 36.75 1 94.56 575 ALA A O 1
ATOM 4444 N N . ARG A 1 576 ? -13.883 11.953 34.906 1 94.38 576 ARG A N 1
ATOM 4445 C CA . ARG A 1 576 ? -13.398 13.328 34.875 1 94.38 576 ARG A CA 1
ATOM 4446 C C . ARG A 1 576 ? -14.547 14.312 34.688 1 94.38 576 ARG A C 1
ATOM 4448 O O . ARG A 1 576 ? -14.562 15.383 35.312 1 94.38 576 ARG A O 1
ATOM 4455 N N . HIS A 1 577 ? -15.445 14 33.812 1 94.5 577 HIS A N 1
ATOM 4456 C CA . HIS A 1 577 ? -16.594 14.859 33.531 1 94.5 577 HIS A CA 1
ATOM 4457 C C . HIS A 1 577 ? -17.469 15.031 34.781 1 94.5 577 HIS A C 1
ATOM 4459 O O . HIS A 1 577 ? -17.906 16.141 35.094 1 94.5 577 HIS A O 1
ATOM 4465 N N . ASN A 1 578 ? -17.719 13.945 35.5 1 91.56 578 ASN A N 1
ATOM 4466 C CA . ASN A 1 578 ? -18.547 13.969 36.719 1 91.56 578 ASN A CA 1
ATOM 4467 C C . ASN A 1 578 ? -17.875 14.75 37.844 1 91.56 578 ASN A C 1
ATOM 4469 O O . ASN A 1 578 ? -18.547 15.438 38.594 1 91.56 578 ASN A O 1
ATOM 4473 N N . GLN A 1 579 ? -16.672 14.609 37.938 1 87.56 579 GLN A N 1
ATOM 4474 C CA . GLN A 1 579 ? -15.93 15.336 38.969 1 87.56 579 GLN A CA 1
ATOM 4475 C C . GLN A 1 579 ? -15.961 16.844 38.719 1 87.56 579 GLN A C 1
ATOM 4477 O O . GLN A 1 579 ? -16.062 17.641 39.656 1 87.56 579 GLN A O 1
ATOM 4482 N N . ALA A 1 580 ? -15.828 17.156 37.531 1 81.69 580 ALA A N 1
ATOM 4483 C CA . ALA A 1 580 ? -15.836 18.562 37.156 1 81.69 580 ALA A CA 1
ATOM 4484 C C . ALA A 1 580 ? -17.203 19.188 37.406 1 81.69 580 ALA A C 1
ATOM 4486 O O . ALA A 1 580 ? -17.312 20.391 37.688 1 81.69 580 ALA A O 1
ATOM 4487 N N . GLY A 1 581 ? -18.219 18.484 37.219 1 71.12 581 GLY A N 1
ATOM 4488 C CA . GLY A 1 581 ? -19.562 18.984 37.469 1 71.12 581 GLY A CA 1
ATOM 4489 C C . GLY A 1 581 ? -19.828 19.203 38.938 1 71.12 581 GLY A C 1
ATOM 4490 O O . GLY A 1 581 ? -20.609 20.094 39.312 1 71.12 581 GLY A O 1
ATOM 4491 N N . ASN A 1 582 ? -19.297 18.312 39.812 1 64.19 582 ASN A N 1
ATOM 4492 C CA . ASN A 1 582 ? -19.578 18.406 41.219 1 64.19 582 ASN A CA 1
ATOM 4493 C C . ASN A 1 582 ? -18.688 19.453 41.906 1 64.19 582 ASN A C 1
ATOM 4495 O O . ASN A 1 582 ? -18.828 19.719 43.094 1 64.19 582 ASN A O 1
ATOM 4499 N N . GLY A 1 583 ? -18.141 20.484 41.281 1 52.66 583 GLY A N 1
ATOM 4500 C CA . GLY A 1 583 ? -17.375 21.547 41.906 1 52.66 583 GLY A CA 1
ATOM 4501 C C . GLY A 1 583 ? -16.234 21.031 42.781 1 52.66 583 GLY A C 1
ATOM 4502 O O . GLY A 1 583 ? -15.68 21.766 43.594 1 52.66 583 GLY A O 1
ATOM 4503 N N . TRP A 1 584 ? -16.031 19.828 43.031 1 42.03 584 TRP A N 1
ATOM 4504 C CA . TRP A 1 584 ? -15.039 19.375 44 1 42.03 584 TRP A CA 1
ATOM 4505 C C . TRP A 1 584 ? -13.625 19.516 43.438 1 42.03 584 TRP A C 1
ATOM 4507 O O . TRP A 1 584 ? -13.328 19 42.344 1 42.03 584 TRP A O 1
ATOM 4517 N N . THR A 1 585 ? -13.008 20.688 43.562 1 41.41 585 THR A N 1
ATOM 4518 C CA . THR A 1 585 ? -11.594 20.922 43.281 1 41.41 585 THR A CA 1
ATOM 4519 C C . THR A 1 585 ? -10.727 19.906 44.031 1 41.41 585 THR A C 1
ATOM 4521 O O . THR A 1 585 ? -11.102 19.438 45.094 1 41.41 585 THR A O 1
ATOM 4524 N N . ALA A 1 586 ? -9.875 19.156 43.406 1 37.97 586 ALA A N 1
ATOM 4525 C CA . ALA A 1 586 ? -8.859 18.312 44 1 37.97 586 ALA A CA 1
ATOM 4526 C C . ALA A 1 586 ? -8.219 19 45.219 1 37.97 586 ALA A C 1
ATOM 4528 O O . ALA A 1 586 ? -7.32 18.453 45.844 1 37.97 586 ALA A O 1
ATOM 4529 N N . GLU A 1 587 ? -8.406 20.281 45.594 1 32.97 587 GLU A N 1
ATOM 4530 C CA . GLU A 1 587 ? -7.754 20.781 46.812 1 32.97 587 GLU A CA 1
ATOM 4531 C C . GLU A 1 587 ? -8.297 20.109 48.062 1 32.97 587 GLU A C 1
ATOM 4533 O O . GLU A 1 587 ? -7.691 20.172 49.125 1 32.97 587 GLU A O 1
ATOM 4538 N N . GLU A 1 588 ? -9.516 19.672 48.125 1 28.62 588 GLU A N 1
ATOM 4539 C CA . GLU A 1 588 ? -9.953 19.266 49.438 1 28.62 588 GLU A CA 1
ATOM 4540 C C . GLU A 1 588 ? -9.516 17.828 49.75 1 28.62 588 GLU A C 1
ATOM 4542 O O . GLU A 1 588 ? -9.93 17.25 50.75 1 28.62 588 GLU A O 1
ATOM 4547 N N . ARG A 1 589 ? -8.75 17.156 48.938 1 22.22 589 ARG A N 1
ATOM 4548 C CA . ARG A 1 589 ? -8 16.125 49.625 1 22.22 589 ARG A CA 1
ATOM 4549 C C . ARG A 1 589 ? -6.602 16.594 50 1 22.22 589 ARG A C 1
ATOM 4551 O O . ARG A 1 589 ? -5.945 17.266 49.188 1 22.22 589 ARG A O 1
ATOM 4558 N N . MET B 1 1 ? -39.812 -26.562 24.016 1 16.03 1 MET B N 1
ATOM 4559 C CA . MET B 1 1 ? -40.094 -26.734 25.438 1 16.03 1 MET B CA 1
ATOM 4560 C C . MET B 1 1 ? -38.875 -26.5 26.281 1 16.03 1 MET B C 1
ATOM 4562 O O . MET B 1 1 ? -38.938 -25.828 27.312 1 16.03 1 MET B O 1
ATOM 4566 N N . GLY B 1 2 ? -37.906 -27.469 26.203 1 16.48 2 GLY B N 1
ATOM 4567 C CA . GLY B 1 2 ? -37.25 -27.953 27.406 1 16.48 2 GLY B CA 1
ATOM 4568 C C . GLY B 1 2 ? -36.344 -26.938 28.047 1 16.48 2 GLY B C 1
ATOM 4569 O O . GLY B 1 2 ? -35.938 -25.969 27.406 1 16.48 2 GLY B O 1
ATOM 4570 N N . GLY B 1 3 ? -35.906 -27.141 29.344 1 16 3 GLY B N 1
ATOM 4571 C CA . GLY B 1 3 ? -35.688 -26.766 30.734 1 16 3 GLY B CA 1
ATOM 4572 C C . GLY B 1 3 ? -34.25 -26.453 31.062 1 16 3 GLY B C 1
ATOM 4573 O O . GLY B 1 3 ? -33.875 -26.234 32.219 1 16 3 GLY B O 1
ATOM 4574 N N . SER B 1 4 ? -33.219 -26.719 30.234 1 17.56 4 SER B N 1
ATOM 4575 C CA . SER B 1 4 ? -32.094 -27.188 31.031 1 17.56 4 SER B CA 1
ATOM 4576 C C . SER B 1 4 ? -31.641 -26.125 32.031 1 17.56 4 SER B C 1
ATOM 4578 O O . SER B 1 4 ? -31.641 -24.922 31.703 1 17.56 4 SER B O 1
ATOM 4580 N N . ASP B 1 5 ? -31.234 -26.5 33.25 1 16.48 5 ASP B N 1
ATOM 4581 C CA . ASP B 1 5 ? -31.078 -26.25 34.688 1 16.48 5 ASP B CA 1
ATOM 4582 C C . ASP B 1 5 ? -29.891 -25.312 34.969 1 16.48 5 ASP B C 1
ATOM 4584 O O . ASP B 1 5 ? -28.922 -25.297 34.188 1 16.48 5 ASP B O 1
ATOM 4588 N N . ILE B 1 6 ? -29.953 -24.391 36.031 1 18.25 6 ILE B N 1
ATOM 4589 C CA . ILE B 1 6 ? -29.578 -23.188 36.781 1 18.25 6 ILE B CA 1
ATOM 4590 C C . ILE B 1 6 ? -28.438 -23.531 37.75 1 18.25 6 ILE B C 1
ATOM 4592 O O . ILE B 1 6 ? -28.219 -22.797 38.719 1 18.25 6 ILE B O 1
ATOM 4596 N N . LEU B 1 7 ? -27.516 -24.531 37.344 1 15.83 7 LEU B N 1
ATOM 4597 C CA . LEU B 1 7 ? -26.828 -25.109 38.5 1 15.83 7 LEU B CA 1
ATOM 4598 C C . LEU B 1 7 ? -26.234 -24 39.375 1 15.83 7 LEU B C 1
ATOM 4600 O O . LEU B 1 7 ? -25.594 -23.078 38.875 1 15.83 7 LEU B O 1
ATOM 4604 N N . ASP B 1 8 ? -26.406 -24.047 40.719 1 15.66 8 ASP B N 1
ATOM 4605 C CA . ASP B 1 8 ? -26.516 -23.312 41.969 1 15.66 8 ASP B CA 1
ATOM 4606 C C . ASP B 1 8 ? -25.141 -22.906 42.5 1 15.66 8 ASP B C 1
ATOM 4608 O O . ASP B 1 8 ? -24.906 -21.719 42.781 1 15.66 8 ASP B O 1
ATOM 4612 N N . PRO B 1 9 ? -24.438 -23.797 43.312 1 15.64 9 PRO B N 1
ATOM 4613 C CA . PRO B 1 9 ? -24.406 -23.578 44.781 1 15.64 9 PRO B CA 1
ATOM 4614 C C . PRO B 1 9 ? -23.203 -22.75 45.219 1 15.64 9 PRO B C 1
ATOM 4616 O O . PRO B 1 9 ? -22.297 -22.484 44.406 1 15.64 9 PRO B O 1
ATOM 4619 N N . HIS B 1 10 ? -22.531 -23.125 46.406 1 15.25 10 HIS B N 1
ATOM 4620 C CA . HIS B 1 10 ? -22.344 -22.688 47.781 1 15.25 10 HIS B CA 1
ATOM 4621 C C . HIS B 1 10 ? -20.906 -22.219 48 1 15.25 10 HIS B C 1
ATOM 4623 O O . HIS B 1 10 ? -20.688 -21.109 48.5 1 15.25 10 HIS B O 1
ATOM 4629 N N . ASN B 1 11 ? -19.844 -23.141 48.281 1 14.91 11 ASN B N 1
ATOM 4630 C CA . ASN B 1 11 ? -19.312 -23.312 49.625 1 14.91 11 ASN B CA 1
ATOM 4631 C C . ASN B 1 11 ? -18.125 -22.375 49.875 1 14.91 11 ASN B C 1
ATOM 4633 O O . ASN B 1 11 ? -17.516 -21.875 48.938 1 14.91 11 ASN B O 1
ATOM 4637 N N . GLY B 1 12 ? -17.453 -22.328 51.188 1 15.34 12 GLY B N 1
ATOM 4638 C CA . GLY B 1 12 ? -17.094 -21.594 52.406 1 15.34 12 GLY B CA 1
ATOM 4639 C C . GLY B 1 12 ? -15.609 -21.312 52.5 1 15.34 12 GLY B C 1
ATOM 4640 O O . GLY B 1 12 ? -15.164 -20.688 53.469 1 15.34 12 GLY B O 1
ATOM 4641 N N . ALA B 1 13 ? -14.641 -21.812 51.594 1 15.68 13 ALA B N 1
ATOM 4642 C CA . ALA B 1 13 ? -13.523 -22.281 52.406 1 15.68 13 ALA B CA 1
ATOM 4643 C C . ALA B 1 13 ? -12.82 -21.109 53.094 1 15.68 13 ALA B C 1
ATOM 4645 O O . ALA B 1 13 ? -12.648 -20.047 52.5 1 15.68 13 ALA B O 1
ATOM 4646 N N . PRO B 1 14 ? -12.508 -21.328 54.438 1 15.01 14 PRO B N 1
ATOM 4647 C CA . PRO B 1 14 ? -12.117 -20.484 55.562 1 15.01 14 PRO B CA 1
ATOM 4648 C C . PRO B 1 14 ? -10.68 -19.984 55.469 1 15.01 14 PRO B C 1
ATOM 4650 O O . PRO B 1 14 ? -9.766 -20.781 55.219 1 15.01 14 PRO B O 1
ATOM 4653 N N . LEU B 1 15 ? -10.453 -18.938 54.875 1 15.84 15 LEU B N 1
ATOM 4654 C CA . LEU B 1 15 ? -9.109 -18.391 54.688 1 15.84 15 LEU B CA 1
ATOM 4655 C C . LEU B 1 15 ? -8.461 -18.125 56.062 1 15.84 15 LEU B C 1
ATOM 4657 O O . LEU B 1 15 ? -8.82 -17.172 56.75 1 15.84 15 LEU B O 1
ATOM 4661 N N . GLY B 1 16 ? -8.102 -19.281 56.688 1 14 16 GLY B N 1
ATOM 4662 C CA . GLY B 1 16 ? -7.707 -19.156 58.062 1 14 16 GLY B CA 1
ATOM 4663 C C . GLY B 1 16 ? -6.547 -18.203 58.281 1 14 16 GLY B C 1
ATOM 4664 O O . GLY B 1 16 ? -6.621 -17.312 59.125 1 14 16 GLY B O 1
ATOM 4665 N N . ILE B 1 17 ? -5.27 -18.578 57.938 1 14.45 17 ILE B N 1
ATOM 4666 C CA . ILE B 1 17 ? -4.34 -18.969 59 1 14.45 17 ILE B CA 1
ATOM 4667 C C . ILE B 1 17 ? -3.725 -17.734 59.656 1 14.45 17 ILE B C 1
ATOM 4669 O O . ILE B 1 17 ? -3.578 -16.703 59 1 14.45 17 ILE B O 1
ATOM 4673 N N . SER B 1 18 ? -2.959 -18.031 60.812 1 14.07 18 SER B N 1
ATOM 4674 C CA . SER B 1 18 ? -2.697 -17.547 62.156 1 14.07 18 SER B CA 1
ATOM 4675 C C . SER B 1 18 ? -1.58 -16.516 62.156 1 14.07 18 SER B C 1
ATOM 4677 O O . SER B 1 18 ? -1.777 -15.383 62.625 1 14.07 18 SER B O 1
ATOM 4679 N N . ASN B 1 19 ? -0.363 -16.906 62.781 1 13.97 19 ASN B N 1
ATOM 4680 C CA . ASN B 1 19 ? 0.049 -16.547 64.125 1 13.97 19 ASN B CA 1
ATOM 4681 C C . ASN B 1 19 ? 1.099 -15.438 64.125 1 13.97 19 ASN B C 1
ATOM 4683 O O . ASN B 1 19 ? 0.847 -14.336 64.625 1 13.97 19 ASN B O 1
ATOM 4687 N N . GLY B 1 20 ? 2.451 -15.789 64.5 1 13.91 20 GLY B N 1
ATOM 4688 C CA . GLY B 1 20 ? 3.111 -15.445 65.75 1 13.91 20 GLY B CA 1
ATOM 4689 C C . GLY B 1 20 ? 3.932 -14.172 65.688 1 13.91 20 GLY B C 1
ATOM 4690 O O . GLY B 1 20 ? 4.055 -13.578 64.625 1 13.91 20 GLY B O 1
ATOM 4691 N N . SER B 1 21 ? 5.289 -14.211 66.375 1 14.48 21 SER B N 1
ATOM 4692 C CA . SER B 1 21 ? 5.82 -13.609 67.562 1 14.48 21 SER B CA 1
ATOM 4693 C C . SER B 1 21 ? 6.656 -12.375 67.25 1 14.48 21 SER B C 1
ATOM 4695 O O . SER B 1 21 ? 6.957 -12.094 66.125 1 14.48 21 SER B O 1
ATOM 4697 N N . SER B 1 22 ? 7.828 -12.195 68.125 1 14.45 22 SER B N 1
ATOM 4698 C CA . SER B 1 22 ? 8.297 -11.281 69.188 1 14.45 22 SER B CA 1
ATOM 4699 C C . SER B 1 22 ? 9.344 -10.32 68.625 1 14.45 22 SER B C 1
ATOM 4701 O O . SER B 1 22 ? 9.188 -9.102 68.75 1 14.45 22 SER B O 1
ATOM 4703 N N . GLU B 1 23 ? 10.68 -10.391 69.25 1 14.34 23 GLU B N 1
ATOM 4704 C CA . GLU B 1 23 ? 11.281 -9.406 70.125 1 14.34 23 GLU B CA 1
ATOM 4705 C C . GLU B 1 23 ? 12.297 -8.539 69.438 1 14.34 23 GLU B C 1
ATOM 4707 O O . GLU B 1 23 ? 12.32 -7.316 69.562 1 14.34 23 GLU B O 1
ATOM 4712 N N . VAL B 1 24 ? 13.367 -9.055 68.75 1 14.42 24 VAL B N 1
ATOM 4713 C CA . VAL B 1 24 ? 14.641 -8.844 69.375 1 14.42 24 VAL B CA 1
ATOM 4714 C C . VAL B 1 24 ? 15.125 -7.414 69.125 1 14.42 24 VAL B C 1
ATOM 4716 O O . VAL B 1 24 ? 14.773 -6.805 68.125 1 14.42 24 VAL B O 1
ATOM 4719 N N . PHE B 1 25 ? 16.375 -7.07 69.875 1 14.23 25 PHE B N 1
ATOM 4720 C CA . PHE B 1 25 ? 17 -6.031 70.688 1 14.23 25 PHE B CA 1
ATOM 4721 C C . PHE B 1 25 ? 17.703 -5.012 69.812 1 14.23 25 PHE B C 1
ATOM 4723 O O . PHE B 1 25 ? 17.891 -5.23 68.625 1 14.23 25 PHE B O 1
ATOM 4730 N N . SER B 1 26 ? 19.078 -4.719 70.188 1 14.54 26 SER B N 1
ATOM 4731 C CA . SER B 1 26 ? 19.609 -3.551 70.875 1 14.54 26 SER B CA 1
ATOM 4732 C C . SER B 1 26 ? 20.391 -2.654 69.938 1 14.54 26 SER B C 1
ATOM 4734 O O . SER B 1 26 ? 20.156 -1.443 69.875 1 14.54 26 SER B O 1
ATOM 4736 N N . GLY B 1 27 ? 21.641 -3.09 69.5 1 14.78 27 GLY B N 1
ATOM 4737 C CA . GLY B 1 27 ? 22.812 -2.383 69.938 1 14.78 27 GLY B CA 1
ATOM 4738 C C . GLY B 1 27 ? 23.156 -1.154 69.125 1 14.78 27 GLY B C 1
ATOM 4739 O O . GLY B 1 27 ? 22.734 -1.038 68 1 14.78 27 GLY B O 1
ATOM 4740 N N . VAL B 1 28 ? 23.875 -0.149 69.875 1 15.02 28 VAL B N 1
ATOM 4741 C CA . VAL B 1 28 ? 24.031 1.296 70 1 15.02 28 VAL B CA 1
ATOM 4742 C C . VAL B 1 28 ? 25.031 1.793 68.938 1 15.02 28 VAL B C 1
ATOM 4744 O O . VAL B 1 28 ? 24.812 2.828 68.312 1 15.02 28 VAL B O 1
ATOM 4747 N N . THR B 1 29 ? 26.234 1.136 68.688 1 15.28 29 THR B N 1
ATOM 4748 C CA . THR B 1 29 ? 27.344 2.004 69.062 1 15.28 29 THR B CA 1
ATOM 4749 C C . THR B 1 29 ? 27.578 3.09 68.062 1 15.28 29 THR B C 1
ATOM 4751 O O . THR B 1 29 ? 27.203 2.934 66.875 1 15.28 29 THR B O 1
ATOM 4754 N N . ASN B 1 30 ? 28.531 4.109 68.438 1 14.54 30 ASN B N 1
ATOM 4755 C CA . ASN B 1 30 ? 28.797 5.543 68.5 1 14.54 30 ASN B CA 1
ATOM 4756 C C . ASN B 1 30 ? 29.672 5.98 67.312 1 14.54 30 ASN B C 1
ATOM 4758 O O . ASN B 1 30 ? 30.031 7.148 67.188 1 14.54 30 ASN B O 1
ATOM 4762 N N . GLY B 1 31 ? 30.297 5.113 66.562 1 15.98 31 GLY B N 1
ATOM 4763 C CA . GLY B 1 31 ? 31.625 5.664 66.312 1 15.98 31 GLY B CA 1
ATOM 4764 C C . GLY B 1 31 ? 31.609 6.93 65.5 1 15.98 31 GLY B C 1
ATOM 4765 O O . GLY B 1 31 ? 30.656 7.18 64.75 1 15.98 31 GLY B O 1
ATOM 4766 N N . ASN B 1 32 ? 32.75 7.734 65.75 1 15.79 32 ASN B N 1
ATOM 4767 C CA . ASN B 1 32 ? 33.219 9.117 65.688 1 15.79 32 ASN B CA 1
ATOM 4768 C C . ASN B 1 32 ? 33.406 9.578 64.25 1 15.79 32 ASN B C 1
ATOM 4770 O O . ASN B 1 32 ? 33.719 8.773 63.406 1 15.79 32 ASN B O 1
ATOM 4774 N N . LYS B 1 33 ? 33.344 11.008 64.062 1 15.36 33 LYS B N 1
ATOM 4775 C CA . LYS B 1 33 ? 32.938 12.047 63.094 1 15.36 33 LYS B CA 1
ATOM 4776 C C . LYS B 1 33 ? 34.062 12.344 62.125 1 15.36 33 LYS B C 1
ATOM 4778 O O . LYS B 1 33 ? 33.812 12.492 60.906 1 15.36 33 LYS B O 1
ATOM 4783 N N . THR B 1 34 ? 35.406 12.57 62.5 1 16.09 34 THR B N 1
ATOM 4784 C CA . THR B 1 34 ? 35.688 13.977 62.188 1 16.09 34 THR B CA 1
ATOM 4785 C C . THR B 1 34 ? 35.906 14.148 60.688 1 16.09 34 THR B C 1
ATOM 4787 O O . THR B 1 34 ? 36.25 13.188 60 1 16.09 34 THR B O 1
ATOM 4790 N N . ALA B 1 35 ? 36.531 15.516 60.281 1 16.31 35 ALA B N 1
ATOM 4791 C CA . ALA B 1 35 ? 36.25 16.688 59.469 1 16.31 35 ALA B CA 1
ATOM 4792 C C . ALA B 1 35 ? 37.125 16.688 58.188 1 16.31 35 ALA B C 1
ATOM 4794 O O . ALA B 1 35 ? 36.812 17.375 57.219 1 16.31 35 ALA B O 1
ATOM 4795 N N . MET B 1 36 ? 38.25 15.844 58.094 1 18 36 MET B N 1
ATOM 4796 C CA . MET B 1 36 ? 39.281 16.703 57.531 1 18 36 MET B CA 1
ATOM 4797 C C . MET B 1 36 ? 38.906 17.125 56.094 1 18 36 MET B C 1
ATOM 4799 O O . MET B 1 36 ? 38.438 16.312 55.312 1 18 36 MET B O 1
ATOM 4803 N N . ASN B 1 37 ? 38.938 18.547 55.812 1 16.5 37 ASN B N 1
ATOM 4804 C CA . ASN B 1 37 ? 38.469 19.531 54.875 1 16.5 37 ASN B CA 1
ATOM 4805 C C . ASN B 1 37 ? 39.25 19.484 53.562 1 16.5 37 ASN B C 1
ATOM 4807 O O . ASN B 1 37 ? 38.938 20.203 52.594 1 16.5 37 ASN B O 1
ATOM 4811 N N . GLY B 1 38 ? 40.5 18.953 53.531 1 20.09 38 GLY B N 1
ATOM 4812 C CA . GLY B 1 38 ? 41.312 19.719 52.625 1 20.09 38 GLY B CA 1
ATOM 4813 C C . GLY B 1 38 ? 40.844 19.688 51.188 1 20.09 38 GLY B C 1
ATOM 4814 O O . GLY B 1 38 ? 40.438 18.625 50.688 1 20.09 38 GLY B O 1
ATOM 4815 N N . SER B 1 39 ? 40.344 20.844 50.656 1 18.38 39 SER B N 1
ATOM 4816 C CA . SER B 1 39 ? 39.625 21.188 49.438 1 18.38 39 SER B CA 1
ATOM 4817 C C . SER B 1 39 ? 40.5 21.062 48.219 1 18.38 39 SER B C 1
ATOM 4819 O O . SER B 1 39 ? 40.094 21.391 47.094 1 18.38 39 SER B O 1
ATOM 4821 N N . SER B 1 40 ? 41.812 20.672 48.25 1 22.39 40 SER B N 1
ATOM 4822 C CA . SER B 1 40 ? 42.531 21.234 47.125 1 22.39 40 SER B CA 1
ATOM 4823 C C . SER B 1 40 ? 41.875 20.828 45.781 1 22.39 40 SER B C 1
ATOM 4825 O O . SER B 1 40 ? 41.625 19.641 45.562 1 22.39 40 SER B O 1
ATOM 4827 N N . ALA B 1 41 ? 41.281 21.781 45.062 1 19.88 41 ALA B N 1
ATOM 4828 C CA . ALA B 1 41 ? 40.5 21.719 43.812 1 19.88 41 ALA B CA 1
ATOM 4829 C C . ALA B 1 41 ? 41.406 21.344 42.656 1 19.88 41 ALA B C 1
ATOM 4831 O O . ALA B 1 41 ? 42.219 22.156 42.188 1 19.88 41 ALA B O 1
ATOM 4832 N N . ARG B 1 42 ? 42.281 20.375 42.656 1 21.95 42 ARG B N 1
ATOM 4833 C CA . ARG B 1 42 ? 42.938 20.156 41.375 1 21.95 42 ARG B CA 1
ATOM 4834 C C . ARG B 1 42 ? 41.969 20.203 40.219 1 21.95 42 ARG B C 1
ATOM 4836 O O . ARG B 1 42 ? 40.969 19.5 40.219 1 21.95 42 ARG B O 1
ATOM 4843 N N . ASP B 1 43 ? 42.094 21.344 39.469 1 22.41 43 ASP B N 1
ATOM 4844 C CA . ASP B 1 43 ? 41.344 21.641 38.25 1 22.41 43 ASP B CA 1
ATOM 4845 C C . ASP B 1 43 ? 41.531 20.531 37.188 1 22.41 43 ASP B C 1
ATOM 4847 O O . ASP B 1 43 ? 42.625 20.312 36.688 1 22.41 43 ASP B O 1
ATOM 4851 N N . LYS B 1 44 ? 41.312 19.328 37.438 1 23.98 44 LYS B N 1
ATOM 4852 C CA . LYS B 1 44 ? 41.375 18.297 36.375 1 23.98 44 LYS B CA 1
ATOM 4853 C C . LYS B 1 44 ? 40.594 18.734 35.156 1 23.98 44 LYS B C 1
ATOM 4855 O O . LYS B 1 44 ? 39.406 19.016 35.188 1 23.98 44 LYS B O 1
ATOM 4860 N N . ASN B 1 45 ? 41.312 19.469 34.312 1 25.23 45 ASN B N 1
ATOM 4861 C CA . ASN B 1 45 ? 40.844 19.703 32.938 1 25.23 45 ASN B CA 1
ATOM 4862 C C . ASN B 1 45 ? 40.25 18.453 32.344 1 25.23 45 ASN B C 1
ATOM 4864 O O . ASN B 1 45 ? 40.969 17.5 32.031 1 25.23 45 ASN B O 1
ATOM 4868 N N . THR B 1 46 ? 39.312 17.891 32.938 1 26.03 46 THR B N 1
ATOM 4869 C CA . THR B 1 46 ? 38.5 16.844 32.344 1 26.03 46 THR B CA 1
ATOM 4870 C C . THR B 1 46 ? 38.156 17.172 30.891 1 26.03 46 THR B C 1
ATOM 4872 O O . THR B 1 46 ? 37.344 18.078 30.625 1 26.03 46 THR B O 1
ATOM 4875 N N . SER B 1 47 ? 39.125 17.234 30.062 1 29.11 47 SER B N 1
ATOM 4876 C CA . SER B 1 47 ? 38.719 17.203 28.672 1 29.11 47 SER B CA 1
ATOM 4877 C C . SER B 1 47 ? 37.469 16.328 28.5 1 29.11 47 SER B C 1
ATOM 4879 O O . SER B 1 47 ? 37.531 15.117 28.703 1 29.11 47 SER B O 1
ATOM 4881 N N . VAL B 1 48 ? 36.406 16.719 29.031 1 28.52 48 VAL B N 1
ATOM 4882 C CA . VAL B 1 48 ? 35.125 16.172 28.625 1 28.52 48 VAL B CA 1
ATOM 4883 C C . VAL B 1 48 ? 35.156 15.789 27.156 1 28.52 48 VAL B C 1
ATOM 4885 O O . VAL B 1 48 ? 35.25 16.656 26.281 1 28.52 48 VAL B O 1
ATOM 4888 N N . ILE B 1 49 ? 35.969 14.914 26.766 1 33.25 49 ILE B N 1
ATOM 4889 C CA . ILE B 1 49 ? 35.594 14.328 25.484 1 33.25 49 ILE B CA 1
ATOM 4890 C C . ILE B 1 49 ? 34.062 14.461 25.281 1 33.25 49 ILE B C 1
ATOM 4892 O O . ILE B 1 49 ? 33.281 13.891 26.047 1 33.25 49 ILE B O 1
ATOM 4896 N N . ARG B 1 50 ? 33.656 15.648 25.078 1 33.84 50 ARG B N 1
ATOM 4897 C CA . ARG B 1 50 ? 32.312 15.812 24.547 1 33.84 50 ARG B CA 1
ATOM 4898 C C . ARG B 1 50 ? 31.828 14.539 23.859 1 33.84 50 ARG B C 1
ATOM 4900 O O . ARG B 1 50 ? 32.344 14.188 22.797 1 33.84 50 ARG B O 1
ATOM 4907 N N . ARG B 1 51 ? 31.797 13.477 24.547 1 37.91 51 ARG B N 1
ATOM 4908 C CA . ARG B 1 51 ? 30.891 12.477 24 1 37.91 51 ARG B CA 1
ATOM 4909 C C . ARG B 1 51 ? 29.828 13.125 23.141 1 37.91 51 ARG B C 1
ATOM 4911 O O . ARG B 1 51 ? 28.938 13.812 23.656 1 37.91 51 ARG B O 1
ATOM 4918 N N . ASN B 1 52 ? 30.156 13.766 22.109 1 42.38 52 ASN B N 1
ATOM 4919 C CA . ASN B 1 52 ? 29.172 14.242 21.156 1 42.38 52 ASN B CA 1
ATOM 4920 C C . ASN B 1 52 ? 27.844 13.5 21.312 1 42.38 52 ASN B C 1
ATOM 4922 O O . ASN B 1 52 ? 27.781 12.281 21.141 1 42.38 52 ASN B O 1
ATOM 4926 N N . GLU B 1 53 ? 27.219 13.805 22.266 1 57.53 53 GLU B N 1
ATOM 4927 C CA . GLU B 1 53 ? 25.844 13.391 22.547 1 57.53 53 GLU B CA 1
ATOM 4928 C C . GLU B 1 53 ? 25.125 12.977 21.266 1 57.53 53 GLU B C 1
ATOM 4930 O O . GLU B 1 53 ? 24.719 13.828 20.469 1 57.53 53 GLU B O 1
ATOM 4935 N N . ARG B 1 54 ? 25.469 11.93 20.922 1 71.69 54 ARG B N 1
ATOM 4936 C CA . ARG B 1 54 ? 24.859 11.391 19.719 1 71.69 54 ARG B CA 1
ATOM 4937 C C . ARG B 1 54 ? 23.344 11.516 19.781 1 71.69 54 ARG B C 1
ATOM 4939 O O . ARG B 1 54 ? 22.734 11.352 20.844 1 71.69 54 ARG B O 1
ATOM 4946 N N . SER B 1 55 ? 22.859 12.008 18.766 1 84.31 55 SER B N 1
ATOM 4947 C CA . SER B 1 55 ? 21.406 12.094 18.594 1 84.31 55 SER B CA 1
ATOM 4948 C C . SER B 1 55 ? 20.734 10.758 18.922 1 84.31 55 SER B C 1
ATOM 4950 O O . SER B 1 55 ? 21.266 9.695 18.594 1 84.31 55 SER B O 1
ATOM 4952 N N . SER B 1 56 ? 19.797 10.719 19.6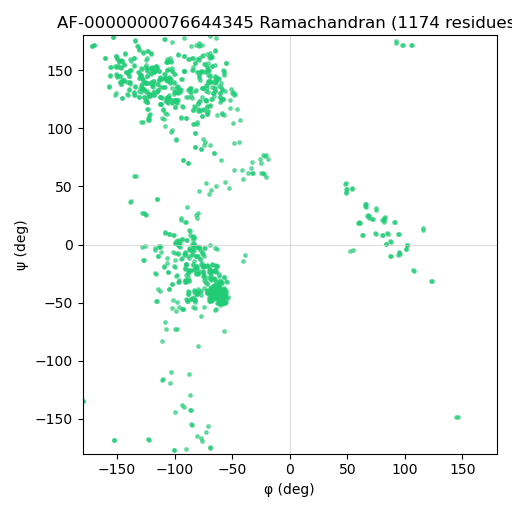72 1 90.25 56 SER B N 1
ATOM 4953 C CA . SER B 1 56 ? 19.016 9.531 20.031 1 90.25 56 SER B CA 1
ATOM 4954 C C . SER B 1 56 ? 18.281 8.992 18.812 1 90.25 56 SER B C 1
ATOM 4956 O O . SER B 1 56 ? 17.688 7.906 18.875 1 90.25 56 SER B O 1
ATOM 4958 N N . LYS B 1 57 ? 18.438 9.734 17.688 1 94.56 57 LYS B N 1
ATOM 4959 C CA . LYS B 1 57 ? 17.719 9.32 16.484 1 94.56 57 LYS B CA 1
ATOM 4960 C C . LYS B 1 57 ? 18.656 9.18 15.297 1 94.56 57 LYS B C 1
ATOM 4962 O O . LYS B 1 57 ? 19.672 9.875 15.211 1 94.56 57 LYS B O 1
ATOM 4967 N N . TYR B 1 58 ? 18.516 8.258 14.5 1 96.5 58 TYR B N 1
ATOM 4968 C CA . TYR B 1 58 ? 19.109 8.086 13.172 1 96.5 58 TYR B CA 1
ATOM 4969 C C . TYR B 1 58 ? 18.125 8.5 12.086 1 96.5 58 TYR B C 1
ATOM 4971 O O . TYR B 1 58 ? 17.344 7.68 11.602 1 96.5 58 TYR B O 1
ATOM 4979 N N . PHE B 1 59 ? 18.125 9.719 11.664 1 95.12 59 PHE B N 1
ATOM 4980 C CA . PHE B 1 59 ? 17.25 10.297 10.656 1 95.12 59 PHE B CA 1
ATOM 4981 C C . PHE B 1 59 ? 15.797 9.922 10.93 1 95.12 59 PHE B C 1
ATOM 4983 O O . PHE B 1 59 ? 15.109 9.406 10.047 1 95.12 59 PHE B O 1
ATOM 4990 N N . GLY B 1 60 ? 15.336 10.148 12.102 1 94.25 60 GLY B N 1
ATOM 4991 C CA . GLY B 1 60 ? 13.945 9.961 12.469 1 94.25 60 GLY B CA 1
ATOM 4992 C C . GLY B 1 60 ? 13.672 8.609 13.102 1 94.25 60 GLY B C 1
ATOM 4993 O O . GLY B 1 60 ? 12.586 8.375 13.633 1 94.25 60 GLY B O 1
ATOM 4994 N N . HIS B 1 61 ? 14.617 7.684 13.117 1 97.19 61 HIS B N 1
ATOM 4995 C CA . HIS B 1 61 ? 14.461 6.352 13.688 1 97.19 61 HIS B CA 1
ATOM 4996 C C . HIS B 1 61 ? 15.219 6.227 15.008 1 97.19 61 HIS B C 1
ATOM 4998 O O . HIS B 1 61 ? 16.219 6.914 15.219 1 97.19 61 HIS B O 1
ATOM 5004 N N . ASP B 1 62 ? 14.695 5.379 15.875 1 96.5 62 ASP B N 1
ATOM 5005 C CA . ASP B 1 62 ? 15.383 5.129 17.141 1 96.5 62 ASP B CA 1
ATOM 5006 C C . ASP B 1 62 ? 16.781 4.566 16.906 1 96.5 62 ASP B C 1
ATOM 5008 O O . ASP B 1 62 ? 16.938 3.545 16.234 1 96.5 62 ASP B O 1
ATOM 5012 N N . ARG B 1 63 ? 17.766 5.219 17.453 1 96.94 63 ARG B N 1
ATOM 5013 C CA . ARG B 1 63 ? 19.156 4.859 17.203 1 96.94 63 ARG B CA 1
ATOM 5014 C C . ARG B 1 63 ? 19.453 3.455 17.719 1 96.94 63 ARG B C 1
ATOM 5016 O O . ARG B 1 63 ? 20.156 2.684 17.062 1 96.94 63 ARG B O 1
ATOM 5023 N N . GLU B 1 64 ? 18.953 3.143 18.859 1 96.31 64 GLU B N 1
ATOM 5024 C CA . GLU B 1 64 ? 19.188 1.819 19.422 1 96.31 64 GLU B CA 1
ATOM 5025 C C . GLU B 1 64 ? 18.609 0.725 18.531 1 96.31 64 GLU B C 1
ATOM 5027 O O . GLU B 1 64 ? 19.266 -0.28 18.266 1 96.31 64 GLU B O 1
ATOM 5032 N N . GLU B 1 65 ? 17.406 0.932 18.094 1 97.06 65 GLU B N 1
ATOM 5033 C CA . GLU B 1 65 ? 16.75 -0.072 17.266 1 97.06 65 GLU B CA 1
ATOM 5034 C C . GLU B 1 65 ? 17.531 -0.32 15.977 1 97.06 65 GLU B C 1
ATOM 5036 O O . GLU B 1 65 ? 17.766 -1.47 15.594 1 97.06 65 GLU B O 1
ATOM 5041 N N . VAL B 1 66 ? 17.984 0.74 15.375 1 98.19 66 VAL B N 1
ATOM 5042 C CA . VAL B 1 66 ? 18.719 0.605 14.117 1 98.19 66 VAL B CA 1
ATOM 5043 C C . VAL B 1 66 ? 20.062 -0.072 14.375 1 98.19 66 VAL B C 1
ATOM 5045 O O . VAL B 1 66 ? 20.469 -0.947 13.617 1 98.19 66 VAL B O 1
ATOM 5048 N N . THR B 1 67 ? 20.703 0.34 15.422 1 98 67 THR B N 1
ATOM 5049 C CA . THR B 1 67 ? 22.016 -0.219 15.758 1 98 67 THR B CA 1
ATOM 5050 C C . THR B 1 67 ? 21.906 -1.724 15.984 1 98 67 THR B C 1
ATOM 5052 O O . THR B 1 67 ? 22.734 -2.49 15.477 1 98 67 THR B O 1
ATOM 5055 N N . ARG B 1 68 ? 20.906 -2.127 16.703 1 97.06 68 ARG B N 1
ATOM 5056 C CA . ARG B 1 68 ? 20.703 -3.551 16.953 1 97.06 68 ARG B CA 1
ATOM 5057 C C . ARG B 1 68 ? 20.422 -4.301 15.656 1 97.06 68 ARG B C 1
ATOM 5059 O O . ARG B 1 68 ? 20.891 -5.422 15.461 1 97.06 68 ARG B O 1
ATOM 5066 N N . LEU B 1 69 ? 19.672 -3.732 14.805 1 98 69 LEU B N 1
ATOM 5067 C CA . LEU B 1 69 ? 19.422 -4.309 13.484 1 98 69 LEU B CA 1
ATOM 5068 C C . LEU B 1 69 ? 20.719 -4.496 12.711 1 98 69 LEU B C 1
ATOM 5070 O O . LEU B 1 69 ? 20.938 -5.535 12.078 1 98 69 LEU B O 1
ATOM 5074 N N . LEU B 1 70 ? 21.594 -3.488 12.828 1 98.31 70 LEU B N 1
ATOM 5075 C CA . LEU B 1 70 ? 22.875 -3.547 12.125 1 98.31 70 LEU B CA 1
ATOM 5076 C C . LEU B 1 70 ? 23.766 -4.648 12.695 1 98.31 70 LEU B C 1
ATOM 5078 O O . LEU B 1 70 ? 24.391 -5.391 11.945 1 98.31 70 LEU B O 1
ATOM 5082 N N . ILE B 1 71 ? 23.781 -4.738 14 1 97.94 71 ILE B N 1
ATOM 5083 C CA . ILE B 1 71 ? 24.578 -5.77 14.648 1 97.94 71 ILE B CA 1
ATOM 5084 C C . ILE B 1 71 ? 24.109 -7.148 14.188 1 97.94 71 ILE B C 1
ATOM 5086 O O . ILE B 1 71 ? 24.922 -8 13.82 1 97.94 71 ILE B O 1
ATOM 5090 N N . GLN B 1 72 ? 22.797 -7.359 14.156 1 96.81 72 GLN B N 1
ATOM 5091 C CA . GLN B 1 72 ? 22.25 -8.641 13.719 1 96.81 72 GLN B CA 1
ATOM 5092 C C . GLN B 1 72 ? 22.594 -8.914 12.258 1 96.81 72 GLN B C 1
ATOM 5094 O O . GLN B 1 72 ? 23.031 -10.016 11.906 1 96.81 72 GLN B O 1
ATOM 5099 N N . ALA B 1 73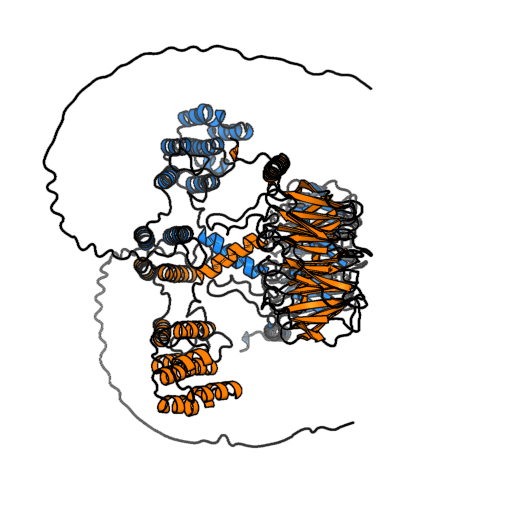 ? 22.422 -7.953 11.43 1 98 73 ALA B N 1
ATOM 5100 C CA . ALA B 1 73 ? 22.688 -8.117 10 1 98 73 ALA B CA 1
ATOM 5101 C C . ALA B 1 73 ? 24.156 -8.438 9.742 1 98 73 ALA B C 1
ATOM 5103 O O . ALA B 1 73 ? 24.469 -9.328 8.938 1 98 73 ALA B O 1
ATOM 5104 N N . LEU B 1 74 ? 25.047 -7.684 10.414 1 97.81 74 LEU B N 1
ATOM 5105 C CA . LEU B 1 74 ? 26.469 -7.922 10.273 1 97.81 74 LEU B CA 1
ATOM 5106 C C . LEU B 1 74 ? 26.828 -9.336 10.711 1 97.81 74 LEU B C 1
ATOM 5108 O O . LEU B 1 74 ? 27.594 -10.031 10.031 1 97.81 74 LEU B O 1
ATOM 5112 N N . SER B 1 75 ? 26.219 -9.719 11.789 1 95.25 75 SER B N 1
ATOM 5113 C CA . SER B 1 75 ? 26.469 -11.07 12.289 1 95.25 75 SER B CA 1
ATOM 5114 C C . SER B 1 75 ? 25.938 -12.125 11.312 1 95.25 75 SER B C 1
ATOM 5116 O O . SER B 1 75 ? 26.641 -13.102 11.016 1 95.25 75 SER B O 1
ATOM 5118 N N . ASP B 1 76 ? 24.781 -11.914 10.797 1 94.44 76 ASP B N 1
ATOM 5119 C CA . ASP B 1 76 ? 24.156 -12.828 9.844 1 94.44 76 ASP B CA 1
ATOM 5120 C C . ASP B 1 76 ? 25 -12.969 8.578 1 94.44 76 ASP B C 1
ATOM 5122 O O . ASP B 1 76 ? 25.062 -14.047 7.98 1 94.44 76 ASP B O 1
ATOM 5126 N N . MET B 1 77 ? 25.688 -11.891 8.258 1 96.12 77 MET B N 1
ATOM 5127 C CA . MET B 1 77 ? 26.438 -11.867 7.004 1 96.12 77 MET B CA 1
ATOM 5128 C C . MET B 1 77 ? 27.859 -12.359 7.215 1 96.12 77 MET B C 1
ATOM 5130 O O . MET B 1 77 ? 28.641 -12.461 6.262 1 96.12 77 MET B O 1
ATOM 5134 N N . GLY B 1 78 ? 28.25 -12.578 8.453 1 94.31 78 GLY B N 1
ATOM 5135 C CA . GLY B 1 78 ? 29.562 -13.133 8.758 1 94.31 78 GLY B CA 1
ATOM 5136 C C . GLY B 1 78 ? 30.609 -12.078 9.055 1 94.31 78 GLY B C 1
ATOM 5137 O O . GLY B 1 78 ? 31.797 -12.375 9.109 1 94.31 78 GLY B O 1
ATOM 5138 N N . TYR B 1 79 ? 30.141 -10.844 9.172 1 95.56 79 TYR B N 1
ATOM 5139 C CA . TYR B 1 79 ? 31.062 -9.766 9.523 1 95.56 79 TYR B CA 1
ATOM 5140 C C . TYR B 1 79 ? 31.172 -9.625 11.039 1 95.56 79 TYR B C 1
ATOM 5142 O O . TYR B 1 79 ? 30.812 -8.578 11.594 1 95.56 79 TYR B O 1
ATOM 5150 N N . ARG B 1 80 ? 31.734 -10.492 11.68 1 94.44 80 ARG B N 1
ATOM 5151 C CA . ARG B 1 80 ? 31.688 -10.617 13.133 1 94.44 80 ARG B CA 1
ATOM 5152 C C . ARG B 1 80 ? 32.5 -9.523 13.797 1 94.44 80 ARG B C 1
ATOM 5154 O O . ARG B 1 80 ? 32.094 -8.953 14.805 1 94.44 80 ARG B O 1
ATOM 5161 N N . THR B 1 81 ? 33.656 -9.242 13.242 1 95.62 81 THR B N 1
ATOM 5162 C CA . THR B 1 81 ? 34.469 -8.188 13.805 1 95.62 81 THR B CA 1
ATOM 5163 C C . THR B 1 81 ? 33.75 -6.844 13.766 1 95.62 81 THR B C 1
ATOM 5165 O O . THR B 1 81 ? 33.781 -6.094 14.742 1 95.62 81 THR B O 1
ATOM 5168 N N . ALA B 1 82 ? 33.219 -6.617 12.664 1 96.44 82 ALA B N 1
ATOM 5169 C CA . ALA B 1 82 ? 32.469 -5.367 12.531 1 96.44 82 ALA B CA 1
ATOM 5170 C C . ALA B 1 82 ? 31.297 -5.312 13.516 1 96.44 82 ALA B C 1
ATOM 5172 O O . ALA B 1 82 ? 31.047 -4.27 14.133 1 96.44 82 ALA B O 1
ATOM 5173 N N . ALA B 1 83 ? 30.578 -6.367 13.688 1 96.94 83 ALA B N 1
ATOM 5174 C CA . ALA B 1 83 ? 29.469 -6.434 14.633 1 96.94 83 ALA B CA 1
ATOM 5175 C C . ALA B 1 83 ? 29.938 -6.125 16.047 1 96.94 83 ALA B C 1
ATOM 5177 O O . ALA B 1 83 ? 29.297 -5.344 16.766 1 96.94 83 ALA B O 1
ATOM 5178 N N . ASP B 1 84 ? 31 -6.66 16.375 1 95.94 84 ASP B N 1
ATOM 5179 C CA . ASP B 1 84 ? 31.562 -6.434 17.703 1 95.94 84 ASP B CA 1
ATOM 5180 C C . ASP B 1 84 ? 31.969 -4.973 17.891 1 95.94 84 ASP B C 1
ATOM 5182 O O . ASP B 1 84 ? 31.766 -4.391 18.953 1 95.94 84 ASP B O 1
ATOM 5186 N N . ASN B 1 85 ? 32.531 -4.449 16.891 1 96.69 85 ASN B N 1
ATOM 5187 C CA . ASN B 1 85 ? 32.969 -3.051 16.938 1 96.69 85 ASN B CA 1
ATOM 5188 C C . ASN B 1 85 ? 31.766 -2.119 17.109 1 96.69 85 ASN B C 1
ATOM 5190 O O . ASN B 1 85 ? 31.844 -1.129 17.844 1 96.69 85 ASN B O 1
ATOM 5194 N N . VAL B 1 86 ? 30.703 -2.418 16.391 1 97.44 86 VAL B N 1
ATOM 5195 C CA . VAL B 1 86 ? 29.5 -1.596 16.531 1 97.44 86 VAL B CA 1
ATOM 5196 C C . VAL B 1 86 ? 29 -1.647 17.984 1 97.44 86 VAL B C 1
ATOM 5198 O O . VAL B 1 86 ? 28.641 -0.62 18.562 1 97.44 86 VAL B O 1
ATOM 5201 N N . SER B 1 87 ? 28.969 -2.838 18.547 1 96.19 87 SER B N 1
ATOM 5202 C CA . SER B 1 87 ? 28.531 -3 19.922 1 96.19 87 SER B CA 1
ATOM 5203 C C . SER B 1 87 ? 29.406 -2.186 20.875 1 96.19 87 SER B C 1
ATOM 5205 O O . SER B 1 87 ? 28.891 -1.492 21.75 1 96.19 87 SER B O 1
ATOM 5207 N N . GLU B 1 88 ? 30.578 -2.213 20.641 1 95.38 88 GLU B N 1
ATOM 5208 C CA . GLU B 1 88 ? 31.531 -1.503 21.484 1 95.38 88 GLU B CA 1
ATOM 5209 C C . GLU B 1 88 ? 31.391 0.008 21.328 1 95.38 88 GLU B C 1
ATOM 5211 O O . GLU B 1 88 ? 31.312 0.736 22.312 1 95.38 88 GLU B O 1
ATOM 5216 N N . GLU B 1 89 ? 31.312 0.439 20.125 1 94.31 89 GLU B N 1
ATOM 5217 C CA . GLU B 1 89 ? 31.266 1.868 19.828 1 94.31 89 GLU B CA 1
ATOM 5218 C C . GLU B 1 89 ? 29.922 2.473 20.234 1 94.31 89 GLU B C 1
ATOM 5220 O O . GLU B 1 89 ? 29.859 3.629 20.656 1 94.31 89 GLU B O 1
ATOM 5225 N N . SER B 1 90 ? 28.938 1.761 20.109 1 94.81 90 SER B N 1
ATOM 5226 C CA . SER B 1 90 ? 27.594 2.295 20.344 1 94.81 90 SER B CA 1
ATOM 5227 C C . SER B 1 90 ? 27.188 2.125 21.812 1 94.81 90 SER B C 1
ATOM 5229 O O . SER B 1 90 ? 26.344 2.881 22.312 1 94.81 90 SER B O 1
ATOM 5231 N N . GLY B 1 91 ? 27.641 1.091 22.422 1 94.38 91 GLY B N 1
ATOM 5232 C CA . GLY B 1 91 ? 27.203 0.734 23.75 1 94.38 91 GLY B CA 1
ATOM 5233 C C . GLY B 1 91 ? 25.953 -0.139 23.766 1 94.38 91 GLY B C 1
ATOM 5234 O O . GLY B 1 91 ? 25.453 -0.495 24.828 1 94.38 91 GLY B O 1
ATOM 5235 N N . TYR B 1 92 ? 25.469 -0.511 22.594 1 94.81 92 TYR B N 1
ATOM 5236 C CA . TYR B 1 92 ? 24.312 -1.384 22.484 1 94.81 92 TYR B CA 1
ATOM 5237 C C . TYR B 1 92 ? 24.734 -2.811 22.156 1 94.81 92 TYR B C 1
ATOM 5239 O O . TYR B 1 92 ? 25.766 -3.031 21.516 1 94.81 92 TYR B O 1
ATOM 5247 N N . GLU B 1 93 ? 23.906 -3.725 22.656 1 93.62 93 GLU B N 1
ATOM 5248 C CA . GLU B 1 93 ? 24.109 -5.137 22.344 1 93.62 93 GLU B CA 1
ATOM 5249 C C . GLU B 1 93 ? 22.906 -5.738 21.656 1 93.62 93 GLU B C 1
ATOM 5251 O O . GLU B 1 93 ? 21.781 -5.246 21.797 1 93.62 93 GLU B O 1
ATOM 5256 N N . LEU B 1 94 ? 23.219 -6.746 20.859 1 93.19 94 LEU B N 1
ATOM 5257 C CA . LEU B 1 94 ? 22.125 -7.414 20.172 1 93.19 94 LEU B CA 1
ATOM 5258 C C . LEU B 1 94 ? 21.094 -7.93 21.172 1 93.19 94 LEU B C 1
ATOM 5260 O O . LEU B 1 94 ? 19.891 -7.734 20.984 1 93.19 94 LEU B O 1
ATOM 5264 N N . GLU B 1 95 ? 21.594 -8.617 22.141 1 91.5 95 GLU B N 1
ATOM 5265 C CA . GLU B 1 95 ? 20.734 -9.195 23.172 1 91.5 95 GLU B CA 1
ATOM 5266 C C . GLU B 1 95 ? 21.422 -9.156 24.547 1 91.5 95 GLU B C 1
ATOM 5268 O O . GLU B 1 95 ? 22.656 -9.109 24.625 1 91.5 95 GLU B O 1
ATOM 5273 N N . SER B 1 96 ? 20.594 -9.164 25.562 1 89.75 96 SER B N 1
ATOM 5274 C CA . SER B 1 96 ? 21.125 -9.242 26.906 1 89.75 96 SER B CA 1
ATOM 5275 C C . SER B 1 96 ? 21.766 -10.602 27.172 1 89.75 96 SER B C 1
ATOM 5277 O O . SER B 1 96 ? 21.5 -11.57 26.453 1 89.75 96 SER B O 1
ATOM 5279 N N . PRO B 1 97 ? 22.562 -10.664 28.156 1 91.56 97 PRO B N 1
ATOM 5280 C CA . PRO B 1 97 ? 23.203 -11.938 28.5 1 91.56 97 PRO B CA 1
ATOM 5281 C C . PRO B 1 97 ? 22.188 -13.047 28.781 1 91.56 97 PRO B C 1
ATOM 5283 O O . PRO B 1 97 ? 22.406 -14.195 28.406 1 91.56 97 PRO B O 1
ATOM 5286 N N . THR B 1 98 ? 21.156 -12.68 29.406 1 94.12 98 THR B N 1
ATOM 5287 C CA . THR B 1 98 ? 20.125 -13.664 29.719 1 94.12 98 THR B CA 1
ATOM 5288 C C . THR B 1 98 ? 19.516 -14.219 28.438 1 94.12 98 THR B C 1
ATOM 5290 O O . THR B 1 98 ? 19.359 -15.43 28.281 1 94.12 98 THR B O 1
ATOM 5293 N N . VAL B 1 99 ? 19.234 -13.375 27.578 1 94.38 99 VAL B N 1
ATOM 5294 C CA . VAL B 1 99 ? 18.609 -13.766 26.312 1 94.38 99 VAL B CA 1
ATOM 5295 C C . VAL B 1 99 ? 19.594 -14.578 25.484 1 94.38 99 VAL B C 1
ATOM 5297 O O . VAL B 1 99 ? 19.234 -15.602 24.906 1 94.38 99 VAL B O 1
ATOM 5300 N N . ALA B 1 100 ? 20.781 -14.102 25.453 1 93.31 100 ALA B N 1
ATOM 5301 C CA . ALA B 1 100 ? 21.828 -14.836 24.75 1 93.31 100 ALA B CA 1
ATOM 5302 C C . ALA B 1 100 ? 22.031 -16.219 25.359 1 93.31 100 ALA B C 1
ATOM 5304 O O . ALA B 1 100 ? 22.266 -17.203 24.641 1 93.31 100 ALA B O 1
ATOM 5305 N N . GLY B 1 101 ? 21.906 -16.266 26.656 1 95.06 101 GLY B N 1
ATOM 5306 C CA . GLY B 1 101 ? 22.016 -17.547 27.344 1 95.06 101 GLY B CA 1
ATOM 5307 C C . GLY B 1 101 ? 20.891 -18.5 27 1 95.06 101 GLY B C 1
ATOM 5308 O O . GLY B 1 101 ? 21.125 -19.703 26.797 1 95.06 101 GLY B O 1
ATOM 5309 N N . PHE B 1 102 ? 19.734 -18 26.906 1 96.56 102 PHE B N 1
ATOM 5310 C CA . PHE B 1 102 ? 18.578 -18.797 26.531 1 96.56 102 PHE B CA 1
ATOM 5311 C C . PHE B 1 102 ? 18.75 -19.375 25.125 1 96.56 102 PHE B C 1
ATOM 5313 O O . PHE B 1 102 ? 18.531 -20.562 24.906 1 96.56 102 PHE B O 1
ATOM 5320 N N . ARG B 1 103 ? 19.125 -18.484 24.281 1 95.38 103 ARG B N 1
ATOM 5321 C CA . ARG B 1 103 ? 19.359 -18.891 22.906 1 95.38 103 ARG B CA 1
ATOM 5322 C C . ARG B 1 103 ? 20.422 -19.969 22.828 1 95.38 103 ARG B C 1
ATOM 5324 O O . ARG B 1 103 ? 20.219 -21 22.188 1 95.38 103 ARG B O 1
ATOM 5331 N N . SER B 1 104 ? 21.516 -19.75 23.453 1 95.06 104 SER B N 1
ATOM 5332 C CA . SER B 1 104 ? 22.625 -20.719 23.469 1 95.06 104 SER B CA 1
ATOM 5333 C C . SER B 1 104 ? 22.188 -22.047 24.078 1 95.06 104 SER B C 1
ATOM 5335 O O . SER B 1 104 ? 22.562 -23.109 23.562 1 95.06 104 SER B O 1
ATOM 5337 N N . ALA B 1 105 ? 21.422 -21.953 25.062 1 97.44 105 ALA B N 1
ATOM 5338 C CA . ALA B 1 105 ? 20.953 -23.172 25.734 1 97.44 105 ALA B CA 1
ATOM 5339 C C . ALA B 1 105 ? 20.094 -24.016 24.797 1 97.44 105 ALA B C 1
ATOM 5341 O O . ALA B 1 105 ? 20.25 -25.234 24.75 1 97.44 105 ALA B O 1
ATOM 5342 N N . VAL B 1 106 ? 19.266 -23.422 24.078 1 97.19 106 VAL B N 1
ATOM 5343 C CA . VAL B 1 106 ? 18.391 -24.125 23.141 1 97.19 106 VAL B CA 1
ATOM 5344 C C . VAL B 1 106 ? 19.219 -24.719 22 1 97.19 106 VAL B C 1
ATOM 5346 O O . VAL B 1 106 ? 19.062 -25.891 21.656 1 97.19 106 VAL B O 1
ATOM 5349 N N . LEU B 1 107 ? 20.125 -23.953 21.531 1 95.56 107 LEU B N 1
ATOM 5350 C CA . LEU B 1 107 ? 20.906 -24.375 20.375 1 95.56 107 LEU B CA 1
ATOM 5351 C C . LEU B 1 107 ? 21.875 -25.484 20.734 1 95.56 107 LEU B C 1
ATOM 5353 O O . LEU B 1 107 ? 22.234 -26.312 19.891 1 95.56 107 LEU B O 1
ATOM 5357 N N . THR B 1 108 ? 22.297 -25.484 22 1 95.94 108 THR B N 1
ATOM 5358 C CA . THR B 1 108 ? 23.266 -26.484 22.422 1 95.94 108 THR B CA 1
ATOM 5359 C C . THR B 1 108 ? 22.562 -27.672 23.094 1 95.94 108 THR B C 1
ATOM 5361 O O . THR B 1 108 ? 23.203 -28.656 23.438 1 95.94 108 THR B O 1
ATOM 5364 N N . GLY B 1 109 ? 21.312 -27.547 23.312 1 96.38 109 GLY B N 1
ATOM 5365 C CA . GLY B 1 109 ? 20.531 -28.641 23.891 1 96.38 109 GLY B CA 1
ATOM 5366 C C . GLY B 1 109 ? 20.656 -28.719 25.391 1 96.38 109 GLY B C 1
ATOM 5367 O O . GLY B 1 109 ? 20.547 -29.812 25.969 1 96.38 109 GLY B O 1
ATOM 5368 N N . SER B 1 110 ? 21.031 -27.641 25.984 1 97.19 110 SER B N 1
ATOM 5369 C CA . SER B 1 110 ? 21.047 -27.578 27.453 1 97.19 110 SER B CA 1
ATOM 5370 C C . SER B 1 110 ? 19.656 -27.266 28 1 97.19 110 SER B C 1
ATOM 5372 O O . SER B 1 110 ? 19.391 -26.156 28.453 1 97.19 110 SER B O 1
ATOM 5374 N N . TRP B 1 111 ? 18.891 -28.297 28.125 1 97.19 111 TRP B N 1
ATOM 5375 C CA . TRP B 1 111 ? 17.453 -28.125 28.375 1 97.19 111 TRP B CA 1
ATOM 5376 C C . TRP B 1 111 ? 17.203 -27.641 29.797 1 97.19 111 TRP B C 1
ATOM 5378 O O . TRP B 1 111 ? 16.391 -26.766 30.031 1 97.19 111 TRP B O 1
ATOM 5388 N N . PRO B 1 112 ? 17.938 -28.141 30.875 1 96.44 112 PRO B N 1
ATOM 5389 C CA . PRO B 1 112 ? 17.719 -27.609 32.219 1 96.44 112 PRO B CA 1
ATOM 5390 C C . PRO B 1 112 ? 17.969 -26.109 32.312 1 96.44 112 PRO B C 1
ATOM 5392 O O . PRO B 1 112 ? 17.219 -25.391 32.969 1 96.44 112 PRO B O 1
ATOM 5395 N N . VAL B 1 113 ? 18.969 -25.703 31.625 1 97.5 113 VAL B N 1
ATOM 5396 C CA . VAL B 1 113 ? 19.312 -24.281 31.625 1 97.5 113 VAL B CA 1
ATOM 5397 C C . VAL B 1 113 ? 18.234 -23.484 30.906 1 97.5 113 VAL B C 1
ATOM 5399 O O . VAL B 1 113 ? 17.797 -22.438 31.406 1 97.5 113 VAL B O 1
ATOM 5402 N N . ALA B 1 114 ? 17.828 -23.938 29.719 1 97.81 114 ALA B N 1
ATOM 5403 C CA . ALA B 1 114 ? 16.781 -23.281 28.953 1 97.81 114 ALA B CA 1
ATOM 5404 C C . ALA B 1 114 ? 15.508 -23.141 29.781 1 97.81 114 ALA B C 1
ATOM 5406 O O . ALA B 1 114 ? 14.898 -22.062 29.812 1 97.81 114 ALA B O 1
ATOM 5407 N N . GLU B 1 115 ? 15.148 -24.125 30.5 1 96.88 115 GLU B N 1
ATOM 5408 C CA . GLU B 1 115 ? 13.922 -24.109 31.297 1 96.88 115 GLU B CA 1
ATOM 5409 C C . GLU B 1 115 ? 14.055 -23.188 32.5 1 96.88 115 GLU B C 1
ATOM 5411 O O . GLU B 1 115 ? 13.094 -22.531 32.906 1 96.88 115 GLU B O 1
ATOM 5416 N N . GLU B 1 116 ? 15.219 -23.203 33.094 1 96.44 116 GLU B N 1
ATOM 5417 C CA . GLU B 1 116 ? 15.469 -22.297 34.219 1 96.44 116 GLU B CA 1
ATOM 5418 C C . GLU B 1 116 ? 15.328 -20.844 33.781 1 96.44 116 GLU B C 1
ATOM 5420 O O . GLU B 1 116 ? 14.703 -20.047 34.5 1 96.44 116 GLU B O 1
ATOM 5425 N N . LEU B 1 117 ? 15.914 -20.531 32.75 1 96.12 117 LEU B N 1
ATOM 5426 C CA . LEU B 1 117 ? 15.836 -19.156 32.25 1 96.12 117 LEU B CA 1
ATOM 5427 C C . LEU B 1 117 ? 14.398 -18.797 31.891 1 96.12 117 LEU B C 1
ATOM 5429 O O . LEU B 1 117 ? 13.945 -17.672 32.156 1 96.12 117 LEU B O 1
ATOM 5433 N N . LEU B 1 118 ? 13.68 -19.703 31.281 1 96.06 118 LEU B N 1
ATOM 5434 C CA . LEU B 1 118 ? 12.281 -19.484 30.922 1 96.06 118 LEU B CA 1
ATOM 5435 C C . LEU B 1 118 ? 11.43 -19.281 32.188 1 96.06 118 LEU B C 1
ATOM 5437 O O . LEU B 1 118 ? 10.523 -18.438 32.188 1 96.06 118 LEU B O 1
ATOM 5441 N N . ALA B 1 119 ? 11.734 -19.984 33.219 1 94.12 119 ALA B N 1
ATOM 5442 C CA . ALA B 1 119 ? 11 -19.875 34.469 1 94.12 119 ALA B CA 1
ATOM 5443 C C . ALA B 1 119 ? 11.172 -18.484 35.094 1 94.12 119 ALA B C 1
ATOM 5445 O O . ALA B 1 119 ? 10.273 -18 35.781 1 94.12 119 ALA B O 1
ATOM 5446 N N . GLY B 1 120 ? 12.273 -17.875 34.844 1 93.44 120 GLY B N 1
ATOM 5447 C CA . GLY B 1 120 ? 12.547 -16.562 35.406 1 93.44 120 GLY B CA 1
ATOM 5448 C C . GLY B 1 120 ? 12.07 -15.438 34.5 1 93.44 120 GLY B C 1
ATOM 5449 O O . GLY B 1 120 ? 12.281 -14.258 34.812 1 93.44 120 GLY B O 1
ATOM 5450 N N . ALA B 1 121 ? 11.43 -15.742 33.406 1 93.12 121 ALA B N 1
ATOM 5451 C CA . ALA B 1 121 ? 10.992 -14.742 32.438 1 93.12 121 ALA B CA 1
ATOM 5452 C C . ALA B 1 121 ? 9.844 -13.906 32.969 1 93.12 121 ALA B C 1
ATOM 5454 O O . ALA B 1 121 ? 9.109 -14.352 33.875 1 93.12 121 ALA B O 1
ATOM 5455 N N . SER B 1 122 ? 9.789 -12.633 32.594 1 90.75 122 SER B N 1
ATOM 5456 C CA . SER B 1 122 ? 8.719 -11.727 33 1 90.75 122 SER B CA 1
ATOM 5457 C C . SER B 1 122 ? 7.707 -11.516 31.875 1 90.75 122 SER B C 1
ATOM 5459 O O . SER B 1 122 ? 8.039 -11.672 30.688 1 90.75 122 SER B O 1
ATOM 5461 N N . LEU B 1 123 ? 6.473 -11.234 32.25 1 82.44 123 LEU B N 1
ATOM 5462 C CA . LEU B 1 123 ? 5.43 -10.906 31.281 1 82.44 123 LEU B CA 1
ATOM 5463 C C . LEU B 1 123 ? 5.383 -9.406 31.016 1 82.44 123 LEU B C 1
ATOM 5465 O O . LEU B 1 123 ? 4.742 -8.953 30.062 1 82.44 123 LEU B O 1
ATOM 5469 N N . GLU B 1 124 ? 5.973 -8.656 31.891 1 72.56 124 GLU B N 1
ATOM 5470 C CA . GLU B 1 124 ? 6.012 -7.211 31.719 1 72.56 124 GLU B CA 1
ATOM 5471 C C . GLU B 1 124 ? 7.445 -6.707 31.578 1 72.56 124 GLU B C 1
ATOM 5473 O O . GLU B 1 124 ? 8.375 -7.301 32.125 1 72.56 124 GLU B O 1
ATOM 5478 N N . THR B 1 125 ? 7.633 -5.637 30.828 1 64.5 125 THR B N 1
ATOM 5479 C CA . THR B 1 125 ? 8.961 -5.074 30.578 1 64.5 125 THR B CA 1
ATOM 5480 C C . THR B 1 125 ? 9.547 -4.508 31.875 1 64.5 125 THR B C 1
ATOM 5482 O O . THR B 1 125 ? 10.75 -4.613 32.094 1 64.5 125 THR B O 1
ATOM 5485 N N . GLU B 1 126 ? 8.719 -3.775 32.781 1 63.38 126 GLU B N 1
ATOM 5486 C CA . GLU B 1 126 ? 9.242 -3.061 33.938 1 63.38 126 GLU B CA 1
ATOM 5487 C C . GLU B 1 126 ? 9.18 -3.922 35.188 1 63.38 126 GLU B C 1
ATOM 5489 O O . GLU B 1 126 ? 9.461 -3.445 36.312 1 63.38 126 GLU B O 1
ATOM 5494 N N . GLY B 1 127 ? 9.102 -5.273 34.969 1 61.31 127 GLY B N 1
ATOM 5495 C CA . GLY B 1 127 ? 8.891 -6.043 36.188 1 61.31 127 GLY B CA 1
ATOM 5496 C C . GLY B 1 127 ? 10.117 -6.832 36.625 1 61.31 127 GLY B C 1
ATOM 5497 O O . GLY B 1 127 ? 11.18 -6.707 36.031 1 61.31 127 GLY B O 1
ATOM 5498 N N . LEU B 1 128 ? 9.969 -7.488 37.781 1 70.19 128 LEU B N 1
ATOM 5499 C CA . LEU B 1 128 ? 10.914 -8.352 38.5 1 70.19 128 LEU B CA 1
ATOM 5500 C C . LEU B 1 128 ? 11.195 -9.617 37.688 1 70.19 128 LEU B C 1
ATOM 5502 O O . LEU B 1 128 ? 10.305 -10.453 37.5 1 70.19 128 LEU B O 1
ATOM 5506 N N . GLY B 1 129 ? 12.102 -9.555 36.594 1 81.5 129 GLY B N 1
ATOM 5507 C CA . GLY B 1 129 ? 12.492 -10.758 35.844 1 81.5 129 GLY B CA 1
ATOM 5508 C C . GLY B 1 129 ? 13.984 -10.844 35.594 1 81.5 129 GLY B C 1
ATOM 5509 O O . GLY B 1 129 ? 14.758 -10.055 36.156 1 81.5 129 GLY B O 1
ATOM 5510 N N . ASN B 1 130 ? 14.367 -11.938 35.031 1 90.31 130 ASN B N 1
ATOM 5511 C CA . ASN B 1 130 ? 15.781 -12.188 34.781 1 90.31 130 ASN B CA 1
ATOM 5512 C C . ASN B 1 130 ? 16.234 -11.523 33.469 1 90.31 130 ASN B C 1
ATOM 5514 O O . ASN B 1 130 ? 17.359 -11.75 33.031 1 90.31 130 ASN B O 1
ATOM 5518 N N . GLY B 1 131 ? 15.328 -10.727 32.875 1 90.25 131 GLY B N 1
ATOM 5519 C CA . GLY B 1 131 ? 15.672 -10.047 31.625 1 90.25 131 GLY B CA 1
ATOM 5520 C C . GLY B 1 131 ? 14.992 -10.641 30.406 1 90.25 131 GLY B C 1
ATOM 5521 O O . GLY B 1 131 ? 14.938 -10.016 29.344 1 90.25 131 GLY B O 1
ATOM 5522 N N . LEU B 1 132 ? 14.602 -11.812 30.531 1 92.38 132 LEU B N 1
ATOM 5523 C CA . LEU B 1 132 ? 13.781 -12.422 29.5 1 92.38 132 LEU B CA 1
ATOM 5524 C C . LEU B 1 132 ? 12.328 -11.984 29.625 1 92.38 132 LEU B C 1
ATOM 5526 O O . LEU B 1 132 ? 11.711 -12.172 30.672 1 92.38 132 LEU B O 1
ATOM 5530 N N . VAL B 1 133 ? 11.875 -11.328 28.672 1 93.5 133 VAL B N 1
ATOM 5531 C CA . VAL B 1 133 ? 10.508 -10.82 28.688 1 93.5 133 VAL B CA 1
ATOM 5532 C C . VAL B 1 133 ? 9.68 -11.531 27.625 1 93.5 133 VAL B C 1
ATOM 5534 O O . VAL B 1 133 ? 10.07 -11.578 26.453 1 93.5 133 VAL B O 1
ATOM 5537 N N . LEU B 1 134 ? 8.594 -12.078 27.984 1 93.69 134 LEU B N 1
ATOM 5538 C CA . LEU B 1 134 ? 7.73 -12.789 27.047 1 93.69 134 LEU B CA 1
ATOM 5539 C C . LEU B 1 134 ? 6.801 -11.82 26.328 1 93.69 134 LEU B C 1
ATOM 5541 O O . LEU B 1 134 ? 6.48 -10.75 26.844 1 93.69 134 LEU B O 1
ATOM 5545 N N . ALA B 1 135 ? 6.457 -12.18 25.109 1 91.38 135 ALA B N 1
ATOM 5546 C CA . ALA B 1 135 ? 5.523 -11.375 24.328 1 91.38 135 ALA B CA 1
ATOM 5547 C C . ALA B 1 135 ? 4.125 -11.414 24.938 1 91.38 135 ALA B C 1
ATOM 5549 O O . ALA B 1 135 ? 3.77 -12.367 25.641 1 91.38 135 ALA B O 1
ATOM 5550 N N . PRO B 1 136 ? 3.338 -10.344 24.688 1 83.62 136 PRO B N 1
ATOM 5551 C CA . PRO B 1 136 ? 1.953 -10.391 25.156 1 83.62 136 PRO B CA 1
ATOM 5552 C C . PRO B 1 136 ? 1.175 -11.578 24.594 1 83.62 136 PRO B C 1
ATOM 5554 O O . PRO B 1 136 ? 1.209 -11.828 23.375 1 83.62 136 PRO B O 1
ATOM 5557 N N . GLY B 1 137 ? 0.581 -12.406 25.453 1 85.75 137 GLY B N 1
ATOM 5558 C CA . GLY B 1 137 ? -0.224 -13.539 25.031 1 85.75 137 GLY B CA 1
ATOM 5559 C C . GLY B 1 137 ? 0.557 -14.844 24.984 1 85.75 137 GLY B C 1
ATOM 5560 O O . GLY B 1 137 ? -0.01 -15.898 24.719 1 85.75 137 GLY B O 1
ATOM 5561 N N . ALA B 1 138 ? 1.848 -14.695 25.203 1 91.94 138 ALA B N 1
ATOM 5562 C CA . ALA B 1 138 ? 2.668 -15.906 25.203 1 91.94 138 ALA B CA 1
ATOM 5563 C C . ALA B 1 138 ? 2.297 -16.828 26.359 1 91.94 138 ALA B C 1
ATOM 5565 O O . ALA B 1 138 ? 1.975 -16.344 27.453 1 91.94 138 ALA B O 1
ATOM 5566 N N . ASP B 1 139 ? 2.371 -18.172 26.125 1 92.69 139 ASP B N 1
ATOM 5567 C CA . ASP B 1 139 ? 2.092 -19.188 27.141 1 92.69 139 ASP B CA 1
ATOM 5568 C C . ASP B 1 139 ? 3.369 -19.922 27.547 1 92.69 139 ASP B C 1
ATOM 5570 O O . ASP B 1 139 ? 3.846 -20.797 26.828 1 92.69 139 ASP B O 1
ATOM 5574 N N . PRO B 1 140 ? 3.816 -19.672 28.688 1 93.19 140 PRO B N 1
ATOM 5575 C CA . PRO B 1 140 ? 5.059 -20.312 29.125 1 93.19 140 PRO B CA 1
ATOM 5576 C C . PRO B 1 140 ? 4.957 -21.828 29.156 1 93.19 140 PRO B C 1
ATOM 5578 O O . PRO B 1 140 ? 5.953 -22.531 28.938 1 93.19 140 PRO B O 1
ATOM 5581 N N . ASN B 1 141 ? 3.789 -22.328 29.422 1 93.5 141 ASN B N 1
ATOM 5582 C CA . ASN B 1 141 ? 3.617 -23.781 29.469 1 93.5 141 ASN B CA 1
ATOM 5583 C C . ASN B 1 141 ? 3.768 -24.391 28.078 1 93.5 141 ASN B C 1
ATOM 5585 O O . ASN B 1 141 ? 4.344 -25.469 27.922 1 93.5 141 ASN B O 1
ATOM 5589 N N . ALA B 1 142 ? 3.221 -23.75 27.156 1 94.81 142 ALA B N 1
ATOM 5590 C CA . ALA B 1 142 ? 3.4 -24.219 25.781 1 94.81 142 ALA B CA 1
ATOM 5591 C C . ALA B 1 142 ? 4.875 -24.219 25.391 1 94.81 142 ALA B C 1
ATOM 5593 O O . ALA B 1 142 ? 5.355 -25.156 24.75 1 94.81 142 ALA B O 1
ATOM 5594 N N . MET B 1 143 ? 5.551 -23.188 25.781 1 96.12 143 MET B N 1
ATOM 5595 C CA . MET B 1 143 ? 6.977 -23.078 25.484 1 96.12 143 MET B CA 1
ATOM 5596 C C . MET B 1 143 ? 7.754 -24.203 26.156 1 96.12 143 MET B C 1
ATOM 5598 O O . MET B 1 143 ? 8.609 -24.828 25.531 1 96.12 143 MET B O 1
ATOM 5602 N N . ARG B 1 144 ? 7.438 -24.453 27.391 1 96.25 144 ARG B N 1
ATOM 5603 C CA . ARG B 1 144 ? 8.062 -25.547 28.125 1 96.25 144 ARG B CA 1
ATOM 5604 C C . ARG B 1 144 ? 7.789 -26.891 27.453 1 96.25 144 ARG B C 1
ATOM 5606 O O . ARG B 1 144 ? 8.664 -27.75 27.391 1 96.25 144 ARG B O 1
ATOM 5613 N N . PHE B 1 145 ? 6.598 -27.031 27.031 1 96.81 145 PHE B N 1
ATOM 5614 C CA . PHE B 1 145 ? 6.223 -28.25 26.328 1 96.81 145 PHE B CA 1
ATOM 5615 C C . PHE B 1 145 ? 7.109 -28.469 25.109 1 96.81 145 PHE B C 1
ATOM 5617 O O . PHE B 1 145 ? 7.594 -29.578 24.875 1 96.81 145 PHE B O 1
ATOM 5624 N N . TRP B 1 146 ? 7.332 -27.438 24.359 1 96.75 146 TRP B N 1
ATOM 5625 C CA . TRP B 1 146 ? 8.148 -27.547 23.156 1 96.75 146 TRP B CA 1
ATOM 5626 C C . TRP B 1 146 ? 9.586 -27.922 23.5 1 96.75 146 TRP B C 1
ATOM 5628 O O . TRP B 1 146 ? 10.203 -28.75 22.812 1 96.75 146 TRP B O 1
ATOM 5638 N N . LEU B 1 147 ? 10.109 -27.328 24.531 1 97.38 147 LEU B N 1
ATOM 5639 C CA . LEU B 1 147 ? 11.453 -27.656 24.984 1 97.38 147 LEU B CA 1
ATOM 5640 C C . LEU B 1 147 ? 11.547 -29.125 25.375 1 97.38 147 LEU B C 1
ATOM 5642 O O . LEU B 1 147 ? 12.469 -29.828 24.953 1 97.38 147 LEU B O 1
ATOM 5646 N N . ARG B 1 148 ? 10.586 -29.547 26.094 1 97.44 148 ARG B N 1
ATOM 5647 C CA . ARG B 1 148 ? 10.609 -30.906 26.625 1 97.44 148 ARG B CA 1
ATOM 5648 C C . ARG B 1 148 ? 10.32 -31.938 25.531 1 97.44 148 ARG B C 1
ATOM 5650 O O . ARG B 1 148 ? 10.812 -33.062 25.609 1 97.44 148 ARG B O 1
ATOM 5657 N N . GLN B 1 149 ? 9.531 -31.5 24.594 1 97.06 149 GLN B N 1
ATOM 5658 C CA . GLN B 1 149 ? 9.305 -32.375 23.453 1 97.06 149 GLN B CA 1
ATOM 5659 C C . GLN B 1 149 ? 10.609 -32.625 22.703 1 97.06 149 GLN B C 1
ATOM 5661 O O . GLN B 1 149 ? 10.883 -33.781 22.297 1 97.06 149 GLN B O 1
ATOM 5666 N N . GLN B 1 150 ? 11.367 -31.562 22.484 1 97.75 150 GLN B N 1
ATOM 5667 C CA . GLN B 1 150 ? 12.68 -31.703 21.859 1 97.75 150 GLN B CA 1
ATOM 5668 C C . GLN B 1 150 ? 13.586 -32.625 22.688 1 97.75 150 GLN B C 1
ATOM 5670 O O . GLN B 1 150 ? 14.273 -33.469 22.141 1 97.75 150 GLN B O 1
ATOM 5675 N N . LYS B 1 151 ? 13.617 -32.375 23.938 1 97.5 151 LYS B N 1
ATOM 5676 C CA . LYS B 1 151 ? 14.375 -33.219 24.859 1 97.5 151 LYS B CA 1
ATOM 5677 C C . LYS B 1 151 ? 13.969 -34.688 24.719 1 97.5 151 LYS B C 1
ATOM 5679 O O . LYS B 1 151 ? 14.828 -35.562 24.641 1 97.5 151 LYS B O 1
ATOM 5684 N N . PHE B 1 152 ? 12.695 -35 24.656 1 97.12 152 PHE B N 1
ATOM 5685 C CA . PHE B 1 152 ? 12.125 -36.344 24.516 1 97.12 152 PHE B CA 1
ATOM 5686 C C . PHE B 1 152 ? 12.609 -37 23.219 1 97.12 152 PHE B C 1
ATOM 5688 O O . PHE B 1 152 ? 13.086 -38.125 23.25 1 97.12 152 PHE B O 1
ATOM 5695 N N . LEU B 1 153 ? 12.477 -36.25 22.188 1 97.5 153 LEU B N 1
ATOM 5696 C CA . LEU B 1 153 ? 12.867 -36.781 20.891 1 97.5 153 LEU B CA 1
ATOM 5697 C C . LEU B 1 153 ? 14.359 -37.094 20.844 1 97.5 153 LEU B C 1
ATOM 5699 O O . LEU B 1 153 ? 14.781 -38.094 20.281 1 97.5 153 LEU B O 1
ATOM 5703 N N . GLU B 1 154 ? 15.125 -36.219 21.453 1 97.56 154 GLU B N 1
ATOM 5704 C CA . GLU B 1 154 ? 16.562 -36.438 21.469 1 97.56 154 GLU B CA 1
ATOM 5705 C C . GLU B 1 154 ? 16.953 -37.656 22.328 1 97.56 154 GLU B C 1
ATOM 5707 O O . GLU B 1 154 ? 17.906 -38.344 22.016 1 97.56 154 GLU B O 1
ATOM 5712 N N . LEU B 1 155 ? 16.266 -37.875 23.406 1 97 155 LEU B N 1
ATOM 5713 C CA . LEU B 1 155 ? 16.484 -39.062 24.219 1 97 155 LEU B CA 1
ATOM 5714 C C . LEU B 1 155 ? 16.188 -40.312 23.422 1 97 155 LEU B C 1
ATOM 5716 O O . LEU B 1 155 ? 16.922 -41.312 23.516 1 97 155 LEU B O 1
ATOM 5720 N N . LEU B 1 156 ? 15.094 -40.25 22.672 1 96.81 156 LEU B N 1
ATOM 5721 C CA . LEU B 1 156 ? 14.766 -41.375 21.828 1 96.81 156 LEU B CA 1
ATOM 5722 C C . LEU B 1 156 ? 15.844 -41.625 20.781 1 96.81 156 LEU B C 1
ATOM 5724 O O . LEU B 1 156 ? 16.172 -42.781 20.453 1 96.81 156 LEU B O 1
ATOM 5728 N N . GLU B 1 157 ? 16.297 -40.5 20.219 1 97 157 GLU B N 1
ATOM 5729 C CA . GLU B 1 157 ? 17.391 -40.625 19.25 1 97 157 GLU B CA 1
ATOM 5730 C C . GLU B 1 157 ? 18.609 -41.312 19.844 1 97 157 GLU B C 1
ATOM 5732 O O . GLU B 1 157 ? 19.297 -42.062 19.172 1 97 157 GLU B O 1
ATOM 5737 N N . GLN B 1 158 ? 18.906 -41.031 21.141 1 95.56 158 GLN B N 1
ATOM 5738 C CA . GLN B 1 158 ? 20.031 -41.625 21.875 1 95.56 158 GLN B CA 1
ATOM 5739 C C . GLN B 1 158 ? 19.703 -43.031 22.375 1 95.56 158 GLN B C 1
ATOM 5741 O O . GLN B 1 158 ? 20.5 -43.656 23.062 1 95.56 158 GLN B O 1
ATOM 5746 N N . LYS B 1 159 ? 18.484 -43.469 22.125 1 94.06 159 LYS B N 1
ATOM 5747 C CA . LYS B 1 159 ? 17.984 -44.812 22.5 1 94.06 159 LYS B CA 1
ATOM 5748 C C . LYS B 1 159 ? 17.859 -44.938 24.016 1 94.06 159 LYS B C 1
ATOM 5750 O O . LYS B 1 159 ? 18.031 -46.031 24.562 1 94.06 159 LYS B O 1
ATOM 5755 N N . ASP B 1 160 ? 17.703 -43.875 24.625 1 95.69 160 ASP B N 1
ATOM 5756 C CA . ASP B 1 160 ? 17.406 -43.875 26.047 1 95.69 160 ASP B CA 1
ATOM 5757 C C . ASP B 1 160 ? 15.891 -43.844 26.297 1 95.69 160 ASP B C 1
ATOM 5759 O O . ASP B 1 160 ? 15.344 -42.875 26.797 1 95.69 160 ASP B O 1
ATOM 5763 N N . THR B 1 161 ? 15.258 -44.844 26.078 1 94.5 161 THR B N 1
ATOM 5764 C CA . THR B 1 161 ? 13.805 -44.969 26.094 1 94.5 161 THR B CA 1
ATOM 5765 C C . THR B 1 161 ? 13.258 -44.781 27.5 1 94.5 161 THR B C 1
ATOM 5767 O O . THR B 1 161 ? 12.156 -44.281 27.688 1 94.5 161 THR B O 1
ATOM 5770 N N . SER B 1 162 ? 13.992 -45.312 28.422 1 95.38 162 SER B N 1
ATOM 5771 C CA . SER B 1 162 ? 13.539 -45.219 29.812 1 95.38 162 SER B CA 1
ATOM 5772 C C . SER B 1 162 ? 13.406 -43.781 30.25 1 95.38 162 SER B C 1
ATOM 5774 O O . SER B 1 162 ? 12.375 -43.375 30.797 1 95.38 162 SER B O 1
ATOM 5776 N N . LYS B 1 163 ? 14.453 -43.031 30.016 1 96.81 163 LYS B N 1
ATOM 5777 C CA . LYS B 1 163 ? 14.406 -41.625 30.359 1 96.81 163 LYS B CA 1
ATOM 5778 C C . LYS B 1 163 ? 13.352 -40.875 29.531 1 96.81 163 LYS B C 1
ATOM 5780 O O . LYS B 1 163 ? 12.688 -39.969 30.031 1 96.81 163 LYS B O 1
ATOM 5785 N N . ALA B 1 164 ? 13.242 -41.219 28.25 1 97.38 164 ALA B N 1
ATOM 5786 C CA . ALA B 1 164 ? 12.234 -40.594 27.391 1 97.38 164 ALA B CA 1
ATOM 5787 C C . ALA B 1 164 ? 10.828 -40.844 27.938 1 97.38 164 ALA B C 1
ATOM 5789 O O . ALA B 1 164 ? 9.992 -39.938 27.922 1 97.38 164 ALA B O 1
ATOM 5790 N N . LEU B 1 165 ? 10.664 -42.031 28.406 1 96.06 165 LEU B N 1
ATOM 5791 C CA . LEU B 1 165 ? 9.367 -42.375 28.984 1 96.06 165 LEU B CA 1
ATOM 5792 C C . LEU B 1 165 ? 9.078 -41.531 30.219 1 96.06 165 LEU B C 1
ATOM 5794 O O . LEU B 1 165 ? 7.941 -41.094 30.422 1 96.06 165 LEU B O 1
ATOM 5798 N N . ILE B 1 166 ? 10.078 -41.344 31.016 1 96.62 166 ILE B N 1
ATOM 5799 C CA . ILE B 1 166 ? 9.93 -40.531 32.188 1 96.62 166 ILE B CA 1
ATOM 5800 C C . ILE B 1 166 ? 9.57 -39.094 31.766 1 96.62 166 ILE B C 1
ATOM 5802 O O . ILE B 1 166 ? 8.672 -38.469 32.344 1 96.62 166 ILE B O 1
ATOM 5806 N N . VAL B 1 167 ? 10.234 -38.594 30.828 1 96.81 167 VAL B N 1
ATOM 5807 C CA . VAL B 1 167 ? 9.961 -37.25 30.328 1 96.81 167 VAL B CA 1
ATOM 5808 C C . VAL B 1 167 ? 8.531 -37.156 29.812 1 96.81 167 VAL B C 1
ATOM 5810 O O . VAL B 1 167 ? 7.809 -36.219 30.094 1 96.81 167 VAL B O 1
ATOM 5813 N N . LEU B 1 168 ? 8.117 -38.125 29.062 1 96.25 168 LEU B N 1
ATOM 5814 C CA . LEU B 1 168 ? 6.773 -38.125 28.484 1 96.25 168 LEU B CA 1
ATOM 5815 C C . LEU B 1 168 ? 5.715 -38.156 29.578 1 96.25 168 LEU B C 1
ATOM 5817 O O . LEU B 1 168 ? 4.781 -37.344 29.562 1 96.25 168 LEU B O 1
ATOM 5821 N N . ARG B 1 169 ? 5.902 -38.938 30.578 1 94.88 169 ARG B N 1
ATOM 5822 C CA . ARG B 1 169 ? 4.887 -39.156 31.594 1 94.88 169 ARG B CA 1
ATOM 5823 C C . ARG B 1 169 ? 4.91 -38.062 32.656 1 94.88 169 ARG B C 1
ATOM 5825 O O . ARG B 1 169 ? 3.859 -37.562 33.062 1 94.88 169 ARG B O 1
ATOM 5832 N N . SER B 1 170 ? 6.062 -37.656 33.062 1 95.19 170 SER B N 1
ATOM 5833 C CA . SER B 1 170 ? 6.176 -36.781 34.219 1 95.19 170 SER B CA 1
ATOM 5834 C C . SER B 1 170 ? 6.367 -35.312 33.812 1 95.19 170 SER B C 1
ATOM 5836 O O . SER B 1 170 ? 6.109 -34.406 34.594 1 95.19 170 SER B O 1
ATOM 5838 N N . GLU B 1 171 ? 6.758 -35.156 32.656 1 95.62 171 GLU B N 1
ATOM 5839 C CA . GLU B 1 171 ? 7.074 -33.781 32.281 1 95.62 171 GLU B CA 1
ATOM 5840 C C . GLU B 1 171 ? 6.141 -33.25 31.188 1 95.62 171 GLU B C 1
ATOM 5842 O O . GLU B 1 171 ? 5.613 -32.156 31.281 1 95.62 171 GLU B O 1
ATOM 5847 N N . LEU B 1 172 ? 5.91 -33.969 30.109 1 96.19 172 LEU B N 1
ATOM 5848 C CA . LEU B 1 172 ? 5.125 -33.531 28.969 1 96.19 172 LEU B CA 1
ATOM 5849 C C . LEU B 1 172 ? 3.633 -33.688 29.234 1 96.19 172 LEU B C 1
ATOM 5851 O O . LEU B 1 172 ? 2.852 -32.781 28.969 1 96.19 172 LEU B O 1
ATOM 5855 N N . THR B 1 173 ? 3.211 -34.688 29.812 1 93.88 173 THR B N 1
ATOM 5856 C CA . THR B 1 173 ? 1.803 -35.031 30.016 1 93.88 173 THR B CA 1
ATOM 5857 C C . THR B 1 173 ? 1.122 -33.969 30.891 1 93.88 173 THR B C 1
ATOM 5859 O O . THR B 1 173 ? 0.009 -33.531 30.594 1 93.88 173 THR B O 1
ATOM 5862 N N . PRO B 1 174 ? 1.751 -33.469 31.953 1 93.69 174 PRO B N 1
ATOM 5863 C CA . PRO B 1 174 ? 1.104 -32.469 32.812 1 93.69 174 PRO B CA 1
ATOM 5864 C C . PRO B 1 174 ? 0.945 -31.109 32.094 1 93.69 174 PRO B C 1
ATOM 5866 O O . PRO B 1 174 ? 0.132 -30.281 32.5 1 93.69 174 PRO B O 1
ATOM 5869 N N . LEU B 1 175 ? 1.69 -30.844 31.125 1 92.44 175 LEU B N 1
ATOM 5870 C CA . LEU B 1 175 ? 1.717 -29.531 30.5 1 92.44 175 LEU B CA 1
ATOM 5871 C C . LEU B 1 175 ? 0.661 -29.422 29.406 1 92.44 175 LEU B C 1
ATOM 5873 O O . LEU B 1 175 ? 0.298 -28.328 28.969 1 92.44 175 LEU B O 1
ATOM 5877 N N . SER B 1 176 ? 0.315 -30.422 28.75 1 84.19 176 SER B N 1
ATOM 5878 C CA . SER B 1 176 ? -0.568 -30.375 27.594 1 84.19 176 SER B CA 1
ATOM 5879 C C . SER B 1 176 ? -1.835 -31.188 27.812 1 84.19 176 SER B C 1
ATOM 5881 O O . SER B 1 176 ? -1.786 -32.25 28.422 1 84.19 176 SER B O 1
ATOM 5883 N N . HIS B 1 177 ? -2.857 -30.531 27.359 1 80.69 177 HIS B N 1
ATOM 5884 C CA . HIS B 1 177 ? -4.137 -31.234 27.422 1 80.69 177 HIS B CA 1
ATOM 5885 C C . HIS B 1 177 ? -4.508 -31.812 26.062 1 80.69 177 HIS B C 1
ATOM 5887 O O . HIS B 1 177 ? -5.621 -32.312 25.875 1 80.69 177 HIS B O 1
ATOM 5893 N N . ASP B 1 178 ? -3.557 -31.719 25.172 1 87.06 178 ASP B N 1
ATOM 5894 C CA . ASP B 1 178 ? -3.783 -32.281 23.844 1 87.06 178 ASP B CA 1
ATOM 5895 C C . ASP B 1 178 ? -3.518 -33.781 23.828 1 87.06 178 ASP B C 1
ATOM 5897 O O . ASP B 1 178 ? -2.389 -34.219 23.594 1 87.06 178 ASP B O 1
ATOM 5901 N N . THR B 1 179 ? -4.516 -34.594 23.969 1 88.06 179 THR B N 1
ATOM 5902 C CA . THR B 1 179 ? -4.398 -36.031 24.062 1 88.06 179 THR B CA 1
ATOM 5903 C C . THR B 1 179 ? -3.877 -36.625 22.75 1 88.06 179 THR B C 1
ATOM 5905 O O . THR B 1 179 ? -3.141 -37.625 22.75 1 88.06 179 THR B O 1
ATOM 5908 N N . GLY B 1 180 ? -4.297 -36.062 21.656 1 90.75 180 GLY B N 1
ATOM 5909 C CA . GLY B 1 180 ? -3.805 -36.5 20.375 1 90.75 180 GLY B CA 1
ATOM 5910 C C . GLY B 1 180 ? -2.299 -36.406 20.234 1 90.75 180 GLY B C 1
ATOM 5911 O O . GLY B 1 180 ? -1.637 -37.344 19.781 1 90.75 180 GLY B O 1
ATOM 5912 N N . LYS B 1 181 ? -1.825 -35.281 20.703 1 92.38 181 LYS B N 1
ATOM 5913 C CA . LYS B 1 181 ? -0.384 -35.062 20.641 1 92.38 181 LYS B CA 1
ATOM 5914 C C . LYS B 1 181 ? 0.366 -36.031 21.562 1 92.38 181 LYS B C 1
ATOM 5916 O O . LYS B 1 181 ? 1.398 -36.594 21.188 1 92.38 181 LYS B O 1
ATOM 5921 N N . LEU B 1 182 ? -0.044 -36.219 22.766 1 93.31 182 LEU B N 1
ATOM 5922 C CA . LEU B 1 182 ? 0.597 -37.125 23.734 1 93.31 182 LEU B CA 1
ATOM 5923 C C . LEU B 1 182 ? 0.572 -38.562 23.25 1 93.31 182 LEU B C 1
ATOM 5925 O O . LEU B 1 182 ? 1.544 -39.281 23.422 1 93.31 182 LEU B O 1
ATOM 5929 N N . HIS B 1 183 ? -0.566 -38.844 22.531 1 92.88 183 HIS B N 1
ATOM 5930 C CA . HIS B 1 183 ? -0.656 -40.188 21.953 1 92.88 183 HIS B CA 1
ATOM 5931 C C . HIS B 1 183 ? 0.353 -40.344 20.812 1 92.88 183 HIS B C 1
ATOM 5933 O O . HIS B 1 183 ? 0.979 -41.406 20.703 1 92.88 183 HIS B O 1
ATOM 5939 N N . PHE B 1 184 ? 0.342 -39.375 20.062 1 93.62 184 PHE B N 1
ATOM 5940 C CA . PHE B 1 184 ? 1.316 -39.406 18.969 1 93.62 184 PHE B CA 1
ATOM 5941 C C . PHE B 1 184 ? 2.725 -39.625 19.516 1 93.62 184 PHE B C 1
ATOM 5943 O O . PHE B 1 184 ? 3.469 -40.469 19.031 1 93.62 184 PHE B O 1
ATOM 5950 N N . LEU B 1 185 ? 3.131 -38.906 20.578 1 95.44 185 LEU B N 1
ATOM 5951 C CA . LEU B 1 185 ? 4.461 -39 21.172 1 95.44 185 LEU B CA 1
ATOM 5952 C C . LEU B 1 185 ? 4.691 -40.375 21.797 1 95.44 185 LEU B C 1
ATOM 5954 O O . LEU B 1 185 ? 5.789 -40.906 21.703 1 95.44 185 LEU B O 1
ATOM 5958 N N . SER B 1 186 ? 3.738 -40.875 22.375 1 94.19 186 SER B N 1
ATOM 5959 C CA . SER B 1 186 ? 3.828 -42.219 22.953 1 94.19 186 SER B CA 1
ATOM 5960 C C . SER B 1 186 ? 4.098 -43.281 21.875 1 94.19 186 SER B C 1
ATOM 5962 O O . SER B 1 186 ? 4.809 -44.25 22.125 1 94.19 186 SER B O 1
ATOM 5964 N N . GLY B 1 187 ? 3.482 -43.031 20.734 1 94.94 187 GLY B N 1
ATOM 5965 C CA . GLY B 1 187 ? 3.688 -43.938 19.625 1 94.94 187 GLY B CA 1
ATOM 5966 C C . GLY B 1 187 ? 5.121 -43.969 19.125 1 94.94 187 GLY B C 1
ATOM 5967 O O . GLY B 1 187 ? 5.559 -44.938 18.516 1 94.94 187 GLY B O 1
ATOM 5968 N N . LEU B 1 188 ? 5.789 -42.969 19.391 1 96.12 188 LEU B N 1
ATOM 5969 C CA . LEU B 1 188 ? 7.164 -42.875 18.906 1 96.12 188 LEU B CA 1
ATOM 5970 C C . LEU B 1 188 ? 8.094 -43.75 19.734 1 96.12 188 LEU B C 1
ATOM 5972 O O . LEU B 1 188 ? 9.203 -44.062 19.312 1 96.12 188 LEU B O 1
ATOM 5976 N N . LEU B 1 189 ? 7.691 -44.156 20.922 1 93.94 189 LEU B N 1
ATOM 5977 C CA . LEU B 1 189 ? 8.477 -45.031 21.781 1 93.94 189 LEU B CA 1
ATOM 5978 C C . LEU B 1 189 ? 8.656 -46.406 21.125 1 93.94 189 LEU B C 1
ATOM 5980 O O . LEU B 1 189 ? 9.586 -47.156 21.484 1 93.94 189 LEU B O 1
ATOM 5984 N N . MET B 1 190 ? 7.758 -46.625 20.141 1 91.56 190 MET B N 1
ATOM 5985 C CA . MET B 1 190 ? 7.742 -47.969 19.547 1 91.56 190 MET B CA 1
ATOM 5986 C C . MET B 1 190 ? 8.578 -48 18.266 1 91.56 190 MET B C 1
ATOM 5988 O O . MET B 1 190 ? 8.688 -49.031 17.609 1 91.56 190 MET B O 1
ATOM 5992 N N . CYS B 1 191 ? 9.133 -46.906 18 1 92.06 191 CYS B N 1
ATOM 5993 C CA . CYS B 1 191 ? 9.953 -46.875 16.781 1 92.06 191 CYS B CA 1
ATOM 5994 C C . CYS B 1 191 ? 11.148 -47.812 16.922 1 92.06 191 CYS B C 1
ATOM 5996 O O . CYS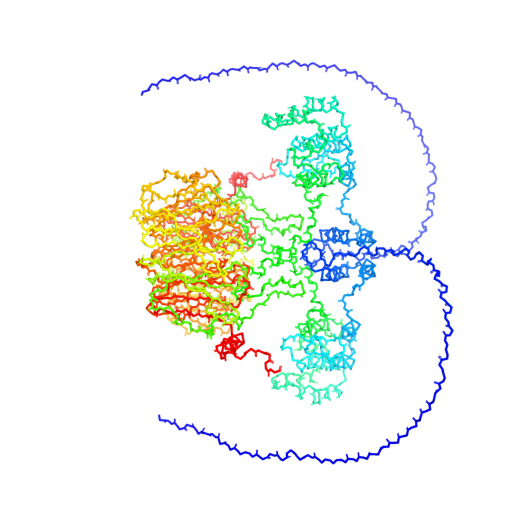 B 1 191 ? 11.781 -47.875 17.984 1 92.06 191 CYS B O 1
ATOM 5998 N N . ARG B 1 192 ? 11.469 -48.469 15.859 1 86.75 192 ARG B N 1
ATOM 5999 C CA . ARG B 1 192 ? 12.492 -49.5 15.906 1 86.75 192 ARG B CA 1
ATOM 6000 C C . ARG B 1 192 ? 13.875 -48.906 15.617 1 86.75 192 ARG B C 1
ATOM 6002 O O . ARG B 1 192 ? 14.891 -49.5 16 1 86.75 192 ARG B O 1
ATOM 6009 N N . SER B 1 193 ? 13.977 -47.875 14.812 1 93.69 193 SER B N 1
ATOM 6010 C CA . SER B 1 193 ? 15.242 -47.25 14.445 1 93.69 193 SER B CA 1
ATOM 6011 C C . SER B 1 193 ? 15.156 -45.75 14.516 1 93.69 193 SER B C 1
ATOM 6013 O O . SER B 1 193 ? 14.055 -45.188 14.586 1 93.69 193 SER B O 1
ATOM 6015 N N . VAL B 1 194 ? 16.328 -45.156 14.594 1 93.88 194 VAL B N 1
ATOM 6016 C CA . VAL B 1 194 ? 16.406 -43.688 14.633 1 93.88 194 VAL B CA 1
ATOM 6017 C C . VAL B 1 194 ? 15.852 -43.125 13.336 1 93.88 194 VAL B C 1
ATOM 6019 O O . VAL B 1 194 ? 15.203 -42.062 13.352 1 93.88 194 VAL B O 1
ATOM 6022 N N . GLU B 1 195 ? 16.062 -43.812 12.266 1 93.81 195 GLU B N 1
ATOM 6023 C CA . GLU B 1 195 ? 15.547 -43.375 10.977 1 93.81 195 GLU B CA 1
ATOM 6024 C C . GLU B 1 195 ? 14.023 -43.375 10.961 1 93.81 195 GLU B C 1
ATOM 6026 O O . GLU B 1 195 ? 13.391 -42.469 10.438 1 93.81 195 GLU B O 1
ATOM 6031 N N . ASP B 1 196 ? 13.555 -44.438 11.539 1 94.38 196 ASP B N 1
ATOM 6032 C CA . ASP B 1 196 ? 12.102 -44.531 11.656 1 94.38 196 ASP B CA 1
ATOM 6033 C C . ASP B 1 196 ? 11.531 -43.406 12.523 1 94.38 196 ASP B C 1
ATOM 6035 O O . ASP B 1 196 ? 10.5 -42.844 12.188 1 94.38 196 ASP B O 1
ATOM 6039 N N . LEU B 1 197 ? 12.188 -43.188 13.594 1 95.12 197 LEU B N 1
ATOM 6040 C CA . LEU B 1 197 ? 11.805 -42.125 14.492 1 95.12 197 LEU B CA 1
ATOM 6041 C C . LEU B 1 197 ? 11.789 -40.781 13.758 1 95.12 197 LEU B C 1
ATOM 6043 O O . LEU B 1 197 ? 10.812 -40.031 13.852 1 95.12 197 LEU B O 1
ATOM 6047 N N . MET B 1 198 ? 12.828 -40.438 13.031 1 96.12 198 MET B N 1
ATOM 6048 C CA . MET B 1 198 ? 12.977 -39.188 12.32 1 96.12 198 MET B CA 1
ATOM 6049 C C . MET B 1 198 ? 11.898 -39.031 11.258 1 96.12 198 MET B C 1
ATOM 6051 O O . MET B 1 198 ? 11.336 -37.938 11.094 1 96.12 198 MET B O 1
ATOM 6055 N N . ALA B 1 199 ? 11.578 -40.062 10.578 1 93.25 199 ALA B N 1
ATOM 6056 C CA . ALA B 1 199 ? 10.57 -40.031 9.523 1 93.25 199 ALA B CA 1
ATOM 6057 C C . ALA B 1 199 ? 9.172 -39.844 10.109 1 93.25 199 ALA B C 1
ATOM 6059 O O . ALA B 1 199 ? 8.414 -39 9.633 1 93.25 199 ALA B O 1
ATOM 6060 N N . LYS B 1 200 ? 8.852 -40.594 11.133 1 93.25 200 LYS B N 1
ATOM 6061 C CA . LYS B 1 200 ? 7.52 -40.562 11.727 1 93.25 200 LYS B CA 1
ATOM 6062 C C . LYS B 1 200 ? 7.285 -39.219 12.43 1 93.25 200 LYS B C 1
ATOM 6064 O O . LYS B 1 200 ? 6.184 -38.656 12.383 1 93.25 200 LYS B O 1
ATOM 6069 N N . ALA B 1 201 ? 8.273 -38.719 13.039 1 94.75 201 ALA B N 1
ATOM 6070 C CA . ALA B 1 201 ? 8.148 -37.469 13.781 1 94.75 201 ALA B CA 1
ATOM 6071 C C . ALA B 1 201 ? 8.383 -36.281 12.875 1 94.75 201 ALA B C 1
ATOM 6073 O O . ALA B 1 201 ? 8.289 -35.125 13.312 1 94.75 201 ALA B O 1
ATOM 6074 N N . GLU B 1 202 ? 8.727 -36.438 11.586 1 93.56 202 GLU B N 1
ATOM 6075 C CA . GLU B 1 202 ? 9.125 -35.344 10.695 1 93.56 202 GLU B CA 1
ATOM 6076 C C . GLU B 1 202 ? 10.18 -34.469 11.352 1 93.56 202 GLU B C 1
ATOM 6078 O O . GLU B 1 202 ? 10.031 -33.219 11.375 1 93.56 202 GLU B O 1
ATOM 6083 N N . TRP B 1 203 ? 11.109 -35.062 11.859 1 93.94 203 TRP B N 1
ATOM 6084 C CA . TRP B 1 203 ? 12.164 -34.531 12.703 1 93.94 203 TRP B CA 1
ATOM 6085 C C . TRP B 1 203 ? 13.539 -34.938 12.195 1 93.94 203 TRP B C 1
ATOM 6087 O O . TRP B 1 203 ? 13.75 -36.094 11.805 1 93.94 203 TRP B O 1
ATOM 6097 N N . ASP B 1 204 ? 14.523 -33.969 12.133 1 94.44 204 ASP B N 1
ATOM 6098 C CA . ASP B 1 204 ? 15.789 -34.312 11.477 1 94.44 204 ASP B CA 1
ATOM 6099 C C . ASP B 1 204 ? 16.891 -34.531 12.5 1 94.44 204 ASP B C 1
ATOM 6101 O O . ASP B 1 204 ? 18.078 -34.406 12.164 1 94.44 204 ASP B O 1
ATOM 6105 N N . GLY B 1 205 ? 16.484 -34.562 13.766 1 94.25 205 GLY B N 1
ATOM 6106 C CA . GLY B 1 205 ? 17.469 -34.938 14.773 1 94.25 205 GLY B CA 1
ATOM 6107 C C . GLY B 1 205 ? 18.094 -33.75 15.477 1 94.25 205 GLY B C 1
ATOM 6108 O O . GLY B 1 205 ? 17.906 -32.625 15.055 1 94.25 205 GLY B O 1
ATOM 6109 N N . ALA B 1 206 ? 18.875 -34.031 16.531 1 93.94 206 ALA B N 1
ATOM 6110 C CA . ALA B 1 206 ? 19.516 -33 17.344 1 93.94 206 ALA B CA 1
ATOM 6111 C C . ALA B 1 206 ? 20.609 -32.281 16.578 1 93.94 206 ALA B C 1
ATOM 6113 O O . ALA B 1 206 ? 20.906 -31.109 16.844 1 93.94 206 ALA B O 1
ATOM 6114 N N . ASN B 1 207 ? 21.188 -32.969 15.633 1 92.38 207 ASN B N 1
ATOM 6115 C CA . ASN B 1 207 ? 22.281 -32.375 14.875 1 92.38 207 ASN B CA 1
ATOM 6116 C C . ASN B 1 207 ? 21.797 -31.766 13.555 1 92.38 207 ASN B C 1
ATOM 6118 O O . ASN B 1 207 ? 22.594 -31.25 12.773 1 92.38 207 ASN B O 1
ATOM 6122 N N . GLY B 1 208 ? 20.547 -31.906 13.359 1 94.25 208 GLY B N 1
ATOM 6123 C CA . GLY B 1 208 ? 19.953 -31.234 12.211 1 94.25 208 GLY B CA 1
ATOM 6124 C C . GLY B 1 208 ? 19.531 -29.812 12.5 1 94.25 208 GLY B C 1
ATOM 6125 O O . GLY B 1 208 ? 20.25 -29.062 13.164 1 94.25 208 GLY B O 1
ATOM 6126 N N . GLN B 1 209 ? 18.406 -29.422 11.93 1 94.81 209 GLN B N 1
ATOM 6127 C CA . GLN B 1 209 ? 17.891 -28.078 12.117 1 94.81 209 GLN B CA 1
ATOM 6128 C C . GLN B 1 209 ? 16.828 -28.047 13.219 1 94.81 209 GLN B C 1
ATOM 6130 O O . GLN B 1 209 ? 16.234 -27 13.484 1 94.81 209 GLN B O 1
ATOM 6135 N N . SER B 1 210 ? 16.594 -29.094 13.844 1 96.31 210 SER B N 1
ATOM 6136 C CA . SER B 1 210 ? 15.477 -29.219 14.773 1 96.31 210 SER B CA 1
ATOM 6137 C C . SER B 1 210 ? 15.562 -28.188 15.891 1 96.31 210 SER B C 1
ATOM 6139 O O . SER B 1 210 ? 14.555 -27.578 16.266 1 96.31 210 SER B O 1
ATOM 6141 N N . ARG B 1 211 ? 16.781 -28 16.438 1 96.06 211 ARG B N 1
ATOM 6142 C CA . ARG B 1 211 ? 16.938 -27.031 17.516 1 96.06 211 ARG B CA 1
ATOM 6143 C C . ARG B 1 211 ? 16.734 -25.609 17 1 96.06 211 ARG B C 1
ATOM 6145 O O . ARG B 1 211 ? 16.141 -24.766 17.703 1 96.06 211 ARG B O 1
ATOM 6152 N N . LYS B 1 212 ? 17.219 -25.344 15.844 1 94.44 212 LYS B N 1
ATOM 6153 C CA . LYS B 1 212 ? 17.016 -24.031 15.234 1 94.44 212 LYS B CA 1
ATOM 6154 C C . LYS B 1 212 ? 15.539 -23.75 15.008 1 94.44 212 LYS B C 1
ATOM 6156 O O . LYS B 1 212 ? 15.062 -22.641 15.242 1 94.44 212 LYS B O 1
ATOM 6161 N N . LEU B 1 213 ? 14.867 -24.766 14.539 1 95.94 213 LEU B N 1
ATOM 6162 C CA . LEU B 1 213 ? 13.43 -24.641 14.312 1 95.94 213 LEU B CA 1
ATOM 6163 C C . LEU B 1 213 ? 12.688 -24.391 15.625 1 95.94 213 LEU B C 1
ATOM 6165 O O . LEU B 1 213 ? 11.766 -23.578 15.68 1 95.94 213 LEU B O 1
ATOM 6169 N N . LEU B 1 214 ? 13.109 -25.109 16.609 1 96.38 214 LEU B N 1
ATOM 6170 C CA . LEU B 1 214 ? 12.539 -24.891 17.938 1 96.38 214 LEU B CA 1
ATOM 6171 C C . LEU B 1 214 ? 12.758 -23.453 18.406 1 96.38 214 LEU B C 1
ATOM 6173 O O . LEU B 1 214 ? 11.828 -22.797 18.875 1 96.38 214 LEU B O 1
ATOM 6177 N N . LEU B 1 215 ? 14 -23.016 18.25 1 95.38 215 LEU B N 1
ATOM 6178 C CA . LEU B 1 215 ? 14.328 -21.641 18.672 1 95.38 215 LEU B CA 1
ATOM 6179 C C . LEU B 1 215 ? 13.484 -20.625 17.906 1 95.38 215 LEU B C 1
ATOM 6181 O O . LEU B 1 215 ? 13.031 -19.641 18.484 1 95.38 215 LEU B O 1
ATOM 6185 N N . SER B 1 216 ? 13.312 -20.875 16.688 1 94.44 216 SER B N 1
ATOM 6186 C CA . SER B 1 216 ? 12.484 -20 15.875 1 94.44 216 SER B CA 1
ATOM 6187 C C . SER B 1 216 ? 11.062 -19.922 16.422 1 94.44 216 SER B C 1
ATOM 6189 O O . SER B 1 216 ? 10.492 -18.828 16.531 1 94.44 216 SER B O 1
ATOM 6191 N N . GLU B 1 217 ? 10.523 -20.984 16.844 1 94.69 217 GLU B N 1
ATOM 6192 C CA . GLU B 1 217 ? 9.18 -21.016 17.406 1 94.69 217 GLU B CA 1
ATOM 6193 C C . GLU B 1 217 ? 9.141 -20.312 18.75 1 94.69 217 GLU B C 1
ATOM 6195 O O . GLU B 1 217 ? 8.203 -19.562 19.047 1 94.69 217 GLU B O 1
ATOM 6200 N N . LEU B 1 218 ? 10.125 -20.594 19.516 1 95.38 218 LEU B N 1
ATOM 6201 C CA . LEU B 1 218 ? 10.203 -19.984 20.844 1 95.38 218 LEU B CA 1
ATOM 6202 C C . LEU B 1 218 ? 10.367 -18.469 20.719 1 95.38 218 LEU B C 1
ATOM 6204 O O . LEU B 1 218 ? 9.797 -17.719 21.516 1 95.38 218 LEU B O 1
ATOM 6208 N N . SER B 1 219 ? 11.133 -18.016 19.781 1 93.62 219 SER B N 1
ATOM 6209 C CA . SER B 1 219 ? 11.43 -16.594 19.609 1 93.62 219 SER B CA 1
ATOM 6210 C C . SER B 1 219 ? 10.164 -15.797 19.328 1 93.62 219 SER B C 1
ATOM 6212 O O . SER B 1 219 ? 10.086 -14.609 19.672 1 93.62 219 SER B O 1
ATOM 6214 N N . LYS B 1 220 ? 9.148 -16.422 18.781 1 92.69 220 LYS B N 1
ATOM 6215 C CA . LYS B 1 220 ? 7.879 -15.758 18.5 1 92.69 220 LYS B CA 1
ATOM 6216 C C . LYS B 1 220 ? 7.125 -15.445 19.781 1 92.69 220 LYS B C 1
ATOM 6218 O O . LYS B 1 220 ? 6.227 -14.602 19.797 1 92.69 220 LYS B O 1
ATOM 6223 N N . CYS B 1 221 ? 7.531 -16.156 20.844 1 94.44 221 CYS B N 1
ATOM 6224 C CA . CYS B 1 221 ? 6.859 -15.992 22.125 1 94.44 221 CYS B CA 1
ATOM 6225 C C . CYS B 1 221 ? 7.656 -15.062 23.031 1 94.44 221 CYS B C 1
ATOM 6227 O O . CYS B 1 221 ? 7.305 -14.891 24.203 1 94.44 221 CYS B O 1
ATOM 6229 N N . ILE B 1 222 ? 8.68 -14.578 22.578 1 93.94 222 ILE B N 1
ATOM 6230 C CA . ILE B 1 222 ? 9.523 -13.664 23.344 1 93.94 222 ILE B CA 1
ATOM 6231 C C . ILE B 1 222 ? 9.367 -12.242 22.797 1 93.94 222 ILE B C 1
ATOM 6233 O O . ILE B 1 222 ? 9.273 -12.047 21.578 1 93.94 222 ILE B O 1
ATOM 6237 N N . SER B 1 223 ? 9.391 -11.273 23.703 1 93.06 223 SER B N 1
ATOM 6238 C CA . SER B 1 223 ? 9.234 -9.891 23.281 1 93.06 223 SER B CA 1
ATOM 6239 C C . SER B 1 223 ? 10.328 -9.492 22.281 1 93.06 223 SER B C 1
ATOM 6241 O O . SER B 1 223 ? 11.516 -9.695 22.547 1 93.06 223 SER B O 1
ATOM 6243 N N . PRO B 1 224 ? 9.961 -8.852 21.219 1 92.12 224 PRO B N 1
ATOM 6244 C CA . PRO B 1 224 ? 10.953 -8.438 20.234 1 92.12 224 PRO B CA 1
ATOM 6245 C C . PRO B 1 224 ? 11.938 -7.406 20.766 1 92.12 224 PRO B C 1
ATOM 6247 O O . PRO B 1 224 ? 13.047 -7.273 20.25 1 92.12 224 PRO B O 1
ATOM 6250 N N . SER B 1 225 ? 11.609 -6.703 21.766 1 90.69 225 SER B N 1
ATOM 6251 C CA . SER B 1 225 ? 12.484 -5.688 22.344 1 90.69 225 SER B CA 1
ATOM 6252 C C . SER B 1 225 ? 13.68 -6.32 23.047 1 90.69 225 SER B C 1
ATOM 6254 O O . SER B 1 225 ? 14.727 -5.68 23.203 1 90.69 225 SER B O 1
ATOM 6256 N N . VAL B 1 226 ? 13.477 -7.602 23.438 1 92.25 226 VAL B N 1
ATOM 6257 C CA . VAL B 1 226 ? 14.578 -8.242 24.141 1 92.25 226 VAL B CA 1
ATOM 6258 C C . VAL B 1 226 ? 15.273 -9.234 23.203 1 92.25 226 VAL B C 1
ATOM 6260 O O . VAL B 1 226 ? 16.5 -9.398 23.266 1 92.25 226 VAL B O 1
ATOM 6263 N N . MET B 1 227 ? 14.469 -9.906 22.406 1 92.94 227 MET B N 1
ATOM 6264 C CA . MET B 1 227 ? 15.023 -10.805 21.406 1 92.94 227 MET B CA 1
ATOM 6265 C C . MET B 1 227 ? 14.539 -10.406 20 1 92.94 227 MET B C 1
ATOM 6267 O O . MET B 1 227 ? 13.391 -10.672 19.641 1 92.94 227 MET B O 1
ATOM 6271 N N . LEU B 1 228 ? 15.5 -9.898 19.312 1 93.5 228 LEU B N 1
ATOM 6272 C CA . LEU B 1 228 ? 15.18 -9.453 17.969 1 93.5 228 LEU B CA 1
ATOM 6273 C C . LEU B 1 228 ? 14.781 -10.633 17.078 1 93.5 228 LEU B C 1
ATOM 6275 O O . LEU B 1 228 ? 15.43 -11.68 17.109 1 93.5 228 LEU B O 1
ATOM 6279 N N . PRO B 1 229 ? 13.656 -10.5 16.328 1 92.62 229 PRO B N 1
ATOM 6280 C CA . PRO B 1 229 ? 13.305 -11.57 15.391 1 92.62 229 PRO B CA 1
ATOM 6281 C C . PRO B 1 229 ? 14.43 -11.883 14.406 1 92.62 229 PRO B C 1
ATOM 6283 O O . PRO B 1 229 ? 15.25 -11.016 14.094 1 92.62 229 PRO B O 1
ATOM 6286 N N . GLU B 1 230 ? 14.383 -13.109 13.906 1 91.81 230 GLU B N 1
ATOM 6287 C CA . GLU B 1 230 ? 15.453 -13.57 13.016 1 91.81 230 GLU B CA 1
ATOM 6288 C C . GLU B 1 230 ? 15.469 -12.773 11.719 1 91.81 230 GLU B C 1
ATOM 6290 O O . GLU B 1 230 ? 14.422 -12.484 11.141 1 91.81 230 GLU B O 1
ATOM 6295 N N . ASN B 1 231 ? 16.703 -12.383 11.352 1 95.25 231 ASN B N 1
ATOM 6296 C CA . ASN B 1 231 ? 16.953 -11.703 10.078 1 95.25 231 ASN B CA 1
ATOM 6297 C C . ASN B 1 231 ? 15.984 -10.539 9.867 1 95.25 231 ASN B C 1
ATOM 6299 O O . ASN B 1 231 ? 15.375 -10.422 8.805 1 95.25 231 ASN B O 1
ATOM 6303 N N . ARG B 1 232 ? 15.797 -9.789 10.867 1 97.31 232 ARG B N 1
ATOM 6304 C CA . ARG B 1 232 ? 14.766 -8.758 10.906 1 97.31 232 ARG B CA 1
ATOM 6305 C C . ARG B 1 232 ? 14.969 -7.727 9.805 1 97.31 232 ARG B C 1
ATOM 6307 O O . ARG B 1 232 ? 14.016 -7.328 9.133 1 97.31 232 ARG B O 1
ATOM 6314 N N . LEU B 1 233 ? 16.25 -7.293 9.602 1 98.31 233 LEU B N 1
ATOM 6315 C CA . LEU B 1 233 ? 16.516 -6.309 8.555 1 98.31 233 LEU B CA 1
ATOM 6316 C C . LEU B 1 233 ? 16.109 -6.848 7.188 1 98.31 233 LEU B C 1
ATOM 6318 O O . LEU B 1 233 ? 15.523 -6.125 6.379 1 98.31 233 LEU B O 1
ATOM 6322 N N . ALA B 1 234 ? 16.438 -8.094 6.949 1 98.19 234 ALA B N 1
ATOM 6323 C CA . ALA B 1 234 ? 16.078 -8.703 5.672 1 98.19 234 ALA B CA 1
ATOM 6324 C C . ALA B 1 234 ? 14.57 -8.688 5.465 1 98.19 234 ALA B C 1
ATOM 6326 O O . ALA B 1 234 ? 14.086 -8.406 4.363 1 98.19 234 ALA B O 1
ATOM 6327 N N . VAL B 1 235 ? 13.852 -9.008 6.527 1 97.56 235 VAL B N 1
ATOM 6328 C CA . VAL B 1 235 ? 12.391 -9.016 6.469 1 97.56 235 VAL B CA 1
ATOM 6329 C C . VAL B 1 235 ? 11.883 -7.613 6.156 1 97.56 235 VAL B C 1
ATOM 6331 O O . VAL B 1 235 ? 10.984 -7.445 5.332 1 97.56 235 VAL B O 1
ATOM 6334 N N . LEU B 1 236 ? 12.445 -6.613 6.797 1 98.31 236 LEU B N 1
ATOM 6335 C CA . LEU B 1 236 ? 12.055 -5.227 6.566 1 98.31 236 LEU B CA 1
ATOM 6336 C C . LEU B 1 236 ? 12.336 -4.812 5.129 1 98.31 236 LEU B C 1
ATOM 6338 O O . LEU B 1 236 ? 11.492 -4.172 4.488 1 98.31 236 LEU B O 1
ATOM 6342 N N . LEU B 1 237 ? 13.516 -5.168 4.633 1 98.44 237 LEU B N 1
ATOM 6343 C CA . LEU B 1 237 ? 13.875 -4.82 3.264 1 98.44 237 LEU B CA 1
ATOM 6344 C C . LEU B 1 237 ? 12.953 -5.508 2.266 1 98.44 237 LEU B C 1
ATOM 6346 O O . LEU B 1 237 ? 12.609 -4.93 1.229 1 98.44 237 LEU B O 1
ATOM 6350 N N . GLU B 1 238 ? 12.57 -6.73 2.572 1 97.81 238 GLU B N 1
ATOM 6351 C CA . GLU B 1 238 ? 11.617 -7.434 1.715 1 97.81 238 GLU B CA 1
ATOM 6352 C C . GLU B 1 238 ? 10.273 -6.711 1.668 1 97.81 238 GLU B C 1
ATOM 6354 O O . GLU B 1 238 ? 9.648 -6.625 0.611 1 97.81 238 GLU B O 1
ATOM 6359 N N . GLN B 1 239 ? 9.852 -6.207 2.805 1 97.12 239 GLN B N 1
ATOM 6360 C CA . GLN B 1 239 ? 8.602 -5.449 2.867 1 97.12 239 GLN B CA 1
ATOM 6361 C C . GLN B 1 239 ? 8.68 -4.199 1.998 1 97.12 239 GLN B C 1
ATOM 6363 O O . GLN B 1 239 ? 7.695 -3.824 1.356 1 97.12 239 GLN B O 1
ATOM 6368 N N . VAL B 1 240 ? 9.82 -3.545 1.959 1 97.88 240 VAL B N 1
ATOM 6369 C CA . VAL B 1 240 ? 10.008 -2.365 1.12 1 97.88 240 VAL B CA 1
ATOM 6370 C C . VAL B 1 240 ? 9.844 -2.744 -0.35 1 97.88 240 VAL B C 1
ATOM 6372 O O . VAL B 1 240 ? 9.102 -2.09 -1.086 1 97.88 240 VAL B O 1
ATOM 6375 N N . LYS B 1 241 ? 10.547 -3.779 -0.705 1 97.31 241 LYS B N 1
ATOM 6376 C CA . LYS B 1 241 ? 10.492 -4.215 -2.098 1 97.31 241 LYS B CA 1
ATOM 6377 C C . LYS B 1 241 ? 9.062 -4.559 -2.506 1 97.31 241 LYS B C 1
ATOM 6379 O O . LYS B 1 241 ? 8.594 -4.145 -3.568 1 97.31 241 LYS B O 1
ATOM 6384 N N . GLN B 1 242 ? 8.438 -5.293 -1.669 1 95.69 242 GLN B N 1
ATOM 6385 C CA . GLN B 1 242 ? 7.066 -5.703 -1.972 1 95.69 242 GLN B CA 1
ATOM 6386 C C . GLN B 1 242 ? 6.141 -4.496 -2.086 1 95.69 242 GLN B C 1
ATOM 6388 O O . GLN B 1 242 ? 5.301 -4.438 -2.986 1 95.69 242 GLN B O 1
ATOM 6393 N N . SER B 1 243 ? 6.301 -3.576 -1.191 1 95.38 243 SER B N 1
ATOM 6394 C CA . SER B 1 243 ? 5.477 -2.373 -1.22 1 95.38 243 SER B CA 1
ATOM 6395 C C . SER B 1 243 ? 5.699 -1.577 -2.5 1 95.38 243 SER B C 1
ATOM 6397 O O . SER B 1 243 ? 4.75 -1.044 -3.08 1 95.38 243 SER B O 1
ATOM 6399 N N . GLN B 1 244 ? 6.906 -1.442 -2.914 1 95.75 244 GLN B N 1
ATOM 6400 C CA . GLN B 1 244 ? 7.227 -0.723 -4.141 1 95.75 244 GLN B CA 1
ATOM 6401 C C . GLN B 1 244 ? 6.629 -1.421 -5.359 1 95.75 244 GLN B C 1
ATOM 6403 O O . GLN B 1 244 ? 6.121 -0.764 -6.27 1 95.75 244 GLN B O 1
ATOM 6408 N N . ILE B 1 245 ? 6.652 -2.699 -5.316 1 95.69 245 ILE B N 1
ATOM 6409 C CA . ILE B 1 245 ? 6.051 -3.473 -6.398 1 95.69 245 ILE B CA 1
ATOM 6410 C C . ILE B 1 245 ? 4.535 -3.273 -6.395 1 95.69 245 ILE B C 1
ATOM 6412 O O . ILE B 1 245 ? 3.938 -3.006 -7.438 1 95.69 245 ILE B O 1
ATOM 6416 N N . ASP B 1 246 ? 3.951 -3.381 -5.246 1 92.81 246 ASP B N 1
ATOM 6417 C CA . ASP B 1 246 ? 2.5 -3.346 -5.078 1 92.81 246 ASP B CA 1
ATOM 6418 C C . ASP B 1 246 ? 1.932 -1.995 -5.508 1 92.81 246 ASP B C 1
ATOM 6420 O O . ASP B 1 246 ? 0.728 -1.869 -5.742 1 92.81 246 ASP B O 1
ATOM 6424 N N . THR B 1 247 ? 2.736 -0.966 -5.602 1 90.62 247 THR B N 1
ATOM 6425 C CA . THR B 1 247 ? 2.23 0.364 -5.922 1 90.62 247 THR B CA 1
ATOM 6426 C C . THR B 1 247 ? 2.721 0.811 -7.297 1 90.62 247 THR B C 1
ATOM 6428 O O . THR B 1 247 ? 2.428 1.927 -7.734 1 90.62 247 THR B O 1
ATOM 6431 N N . CYS B 1 248 ? 3.486 0.034 -7.93 1 94.38 248 CYS B N 1
ATOM 6432 C CA . CYS B 1 248 ? 4 0.364 -9.258 1 94.38 248 CYS B CA 1
ATOM 6433 C C . CYS B 1 248 ? 2.928 0.173 -10.32 1 94.38 248 CYS B C 1
ATOM 6435 O O . CYS B 1 248 ? 2.582 -0.959 -10.664 1 94.38 248 CYS B O 1
ATOM 6437 N N . LEU B 1 249 ? 2.418 1.146 -10.914 1 93 249 LEU B N 1
ATOM 6438 C CA . LEU B 1 249 ? 1.225 1.14 -11.75 1 93 249 LEU B CA 1
ATOM 6439 C C . LEU B 1 249 ? 1.47 0.359 -13.039 1 93 249 LEU B C 1
ATOM 6441 O O . LEU B 1 249 ? 0.584 -0.355 -13.516 1 93 249 LEU B O 1
ATOM 6445 N N . TYR B 1 250 ? 2.633 0.433 -13.625 1 95.88 250 TYR B N 1
ATOM 6446 C CA . TYR B 1 250 ? 2.955 -0.244 -14.875 1 95.88 250 TYR B CA 1
ATOM 6447 C C . TYR B 1 250 ? 4.043 -1.291 -14.664 1 95.88 250 TYR B C 1
ATOM 6449 O O . TYR B 1 250 ? 4.969 -1.404 -15.469 1 95.88 250 TYR B O 1
ATOM 6457 N N . HIS B 1 251 ? 3.967 -1.979 -13.57 1 95.69 251 HIS B N 1
ATOM 6458 C CA . HIS B 1 251 ? 5 -2.922 -13.156 1 95.69 251 HIS B CA 1
ATOM 6459 C C . HIS B 1 251 ? 5.199 -4.012 -14.203 1 95.69 251 HIS B C 1
ATOM 6461 O O . HIS B 1 251 ? 4.32 -4.852 -14.414 1 95.69 251 HIS B O 1
ATOM 6467 N N . THR B 1 252 ? 6.371 -3.992 -14.844 1 94.12 252 THR B N 1
ATOM 6468 C CA . THR B 1 252 ? 6.664 -4.984 -15.867 1 94.12 252 THR B CA 1
ATOM 6469 C C . THR B 1 252 ? 7.988 -5.688 -15.586 1 94.12 252 THR B C 1
ATOM 6471 O O . THR B 1 252 ? 8.289 -6.719 -16.188 1 94.12 252 THR B O 1
ATOM 6474 N N . GLU B 1 253 ? 8.719 -5.148 -14.703 1 90.62 253 GLU B N 1
ATOM 6475 C CA . GLU B 1 253 ? 10.008 -5.738 -14.359 1 90.62 253 GLU B CA 1
ATOM 6476 C C . GLU B 1 253 ? 9.836 -6.934 -13.43 1 90.62 253 GLU B C 1
ATOM 6478 O O . GLU B 1 253 ? 9.344 -6.789 -12.305 1 90.62 253 GLU B O 1
ATOM 6483 N N . ALA B 1 254 ? 10.367 -8.094 -13.844 1 87.38 254 ALA B N 1
ATOM 6484 C CA . ALA B 1 254 ? 10.188 -9.312 -13.062 1 87.38 254 ALA B CA 1
ATOM 6485 C C . ALA B 1 254 ? 11.297 -9.461 -12.023 1 87.38 254 ALA B C 1
ATOM 6487 O O . ALA B 1 254 ? 11.125 -10.164 -11.023 1 87.38 254 ALA B O 1
ATOM 6488 N N . LEU B 1 255 ? 12.375 -8.789 -12.312 1 89.38 255 LEU B N 1
ATOM 6489 C CA . LEU B 1 255 ? 13.5 -8.891 -11.383 1 89.38 255 LEU B CA 1
ATOM 6490 C C . LEU B 1 255 ? 13.203 -8.133 -10.094 1 89.38 255 LEU B C 1
ATOM 6492 O O . LEU B 1 255 ? 12.5 -7.125 -10.109 1 89.38 255 LEU B O 1
ATOM 6496 N N . SER B 1 256 ? 13.844 -8.625 -9.078 1 92.69 256 SER B N 1
ATOM 6497 C CA . SER B 1 256 ? 13.664 -7.988 -7.777 1 92.69 256 SER B CA 1
ATOM 6498 C C . SER B 1 256 ? 14.203 -6.562 -7.785 1 92.69 256 SER B C 1
ATOM 6500 O O . SER B 1 256 ? 15.258 -6.293 -8.359 1 92.69 256 SER B O 1
ATOM 6502 N N . PRO B 1 257 ? 13.523 -5.613 -7.168 1 94.81 257 PRO B N 1
ATOM 6503 C CA . PRO B 1 257 ? 13.961 -4.215 -7.129 1 94.81 257 PRO B CA 1
ATOM 6504 C C . PRO B 1 257 ? 15.297 -4.035 -6.418 1 94.81 257 PRO B C 1
ATOM 6506 O O . PRO B 1 257 ? 15.602 -4.766 -5.473 1 94.81 257 PRO B O 1
ATOM 6509 N N . SER B 1 258 ? 16.078 -3.123 -6.938 1 95.06 258 SER B N 1
ATOM 6510 C CA . SER B 1 258 ? 17.328 -2.742 -6.285 1 95.06 258 SER B CA 1
ATOM 6511 C C . SER B 1 258 ? 17.062 -1.96 -5.004 1 95.06 258 SER B C 1
ATOM 6513 O O . SER B 1 258 ? 16.062 -1.249 -4.898 1 95.06 258 SER B O 1
ATOM 6515 N N . LEU B 1 259 ? 17.953 -2.084 -4.051 1 97.25 259 LEU B N 1
ATOM 6516 C CA . LEU B 1 259 ? 17.859 -1.337 -2.803 1 97.25 259 LEU B CA 1
ATOM 6517 C C . LEU B 1 259 ? 18.469 0.054 -2.949 1 97.25 259 LEU B C 1
ATOM 6519 O O . LEU B 1 259 ? 18.297 0.906 -2.074 1 97.25 259 LEU B O 1
ATOM 6523 N N . TYR B 1 260 ? 19.125 0.364 -4.062 1 94.88 260 TYR B N 1
ATOM 6524 C CA . TYR B 1 260 ? 19.844 1.623 -4.25 1 94.88 260 TYR B CA 1
ATOM 6525 C C . TYR B 1 260 ? 18.875 2.738 -4.648 1 94.88 260 TYR B C 1
ATOM 6527 O O . TYR B 1 260 ? 19.172 3.918 -4.453 1 94.88 260 TYR B O 1
ATOM 6535 N N . SER B 1 261 ? 17.781 2.305 -5.234 1 93.31 261 SER B N 1
ATOM 6536 C CA . SER B 1 261 ? 16.781 3.277 -5.684 1 93.31 261 SER B CA 1
ATOM 6537 C C . SER B 1 261 ? 15.375 2.713 -5.578 1 93.31 261 SER B C 1
ATOM 6539 O O . SER B 1 261 ? 15.188 1.496 -5.527 1 93.31 261 SER B O 1
ATOM 6541 N N . ASP B 1 262 ? 14.438 3.645 -5.512 1 94.25 262 ASP B N 1
ATOM 6542 C CA . ASP B 1 262 ? 13.047 3.199 -5.508 1 94.25 262 ASP B CA 1
ATOM 6543 C C . ASP B 1 262 ? 12.656 2.613 -6.859 1 94.25 262 ASP B C 1
ATOM 6545 O O . ASP B 1 262 ? 13.078 3.107 -7.906 1 94.25 262 ASP B O 1
ATOM 6549 N N . HIS B 1 263 ? 11.828 1.646 -6.805 1 94.69 263 HIS B N 1
ATOM 6550 C CA . HIS B 1 263 ? 11.438 0.902 -7.996 1 94.69 263 HIS B CA 1
ATOM 6551 C C . HIS B 1 263 ? 10.555 1.748 -8.906 1 94.69 263 HIS B C 1
ATOM 6553 O O . HIS B 1 263 ? 9.719 2.514 -8.43 1 94.69 263 HIS B O 1
ATOM 6559 N N . PHE B 1 264 ? 10.852 1.583 -10.188 1 91.94 264 PHE B N 1
ATOM 6560 C CA . PHE B 1 264 ? 10.086 2.295 -11.203 1 91.94 264 PHE B CA 1
ATOM 6561 C C . PHE B 1 264 ? 10.055 1.513 -12.508 1 91.94 264 PHE B C 1
ATOM 6563 O O . PHE B 1 264 ? 11.086 0.997 -12.953 1 91.94 264 PHE B O 1
ATOM 6570 N N . CYS B 1 265 ? 8.766 1.361 -13.047 1 94.69 265 CYS B N 1
ATOM 6571 C CA . CYS B 1 265 ? 8.617 0.794 -14.375 1 94.69 265 CYS B CA 1
ATOM 6572 C C . CYS B 1 265 ? 8.023 1.813 -15.344 1 94.69 265 CYS B C 1
ATOM 6574 O O . CYS B 1 265 ? 7.07 2.514 -15 1 94.69 265 CYS B O 1
ATOM 6576 N N . ASP B 1 266 ? 8.586 1.805 -16.516 1 92.56 266 ASP B N 1
ATOM 6577 C CA . ASP B 1 266 ? 8.18 2.76 -17.547 1 92.56 266 ASP B CA 1
ATOM 6578 C C . ASP B 1 266 ? 6.926 2.279 -18.266 1 92.56 266 ASP B C 1
ATOM 6580 O O . ASP B 1 266 ? 6.863 1.133 -18.719 1 92.56 266 ASP B O 1
ATOM 6584 N N . ARG B 1 267 ? 5.934 3.141 -18.438 1 94.31 267 ARG B N 1
ATOM 6585 C CA . ARG B 1 267 ? 4.691 2.832 -19.141 1 94.31 267 ARG B CA 1
ATOM 6586 C C . ARG B 1 267 ? 4.965 2.354 -20.562 1 94.31 267 ARG B C 1
ATOM 6588 O O . ARG B 1 267 ? 4.234 1.517 -21.094 1 94.31 267 ARG B O 1
ATOM 6595 N N . ARG B 1 268 ? 6.094 2.779 -21.219 1 93.81 268 ARG B N 1
ATOM 6596 C CA . ARG B 1 268 ? 6.426 2.445 -22.609 1 93.81 268 ARG B CA 1
ATOM 6597 C C . ARG B 1 268 ? 6.73 0.958 -22.75 1 93.81 268 ARG B C 1
ATOM 6599 O O . ARG B 1 268 ? 6.691 0.417 -23.859 1 93.81 268 ARG B O 1
ATOM 6606 N N . ASN B 1 269 ? 6.98 0.343 -21.625 1 94.94 269 ASN B N 1
ATOM 6607 C CA . ASN B 1 269 ? 7.309 -1.078 -21.656 1 94.94 269 ASN B CA 1
ATOM 6608 C C . ASN B 1 269 ? 6.062 -1.945 -21.5 1 94.94 269 ASN B C 1
ATOM 6610 O O . ASN B 1 269 ? 6.129 -3.168 -21.656 1 94.94 269 ASN B O 1
ATOM 6614 N N . PHE B 1 270 ? 4.961 -1.354 -21.203 1 96.94 270 PHE B N 1
ATOM 6615 C CA . PHE B 1 270 ? 3.713 -2.088 -21.016 1 96.94 270 PHE B CA 1
ATOM 6616 C C . PHE B 1 270 ? 3.195 -2.621 -22.344 1 96.94 270 PHE B C 1
ATOM 6618 O O . PHE B 1 270 ? 3.346 -1.971 -23.375 1 96.94 270 PHE B O 1
ATOM 6625 N N . PRO B 1 271 ? 2.662 -3.795 -22.422 1 97.38 271 PRO B N 1
ATOM 6626 C CA . PRO B 1 271 ? 2.266 -4.426 -23.688 1 97.38 271 PRO B CA 1
ATOM 6627 C C . PRO B 1 271 ? 0.961 -3.859 -24.234 1 97.38 271 PRO B C 1
ATOM 6629 O O . PRO B 1 271 ? -0.07 -4.535 -24.219 1 97.38 271 PRO B O 1
ATOM 6632 N N . THR B 1 272 ? 1.028 -2.775 -24.891 1 97.25 272 THR B N 1
ATOM 6633 C CA . THR B 1 272 ? -0.173 -2.098 -25.375 1 97.25 272 THR B CA 1
ATOM 6634 C C . THR B 1 272 ? -0.238 -2.123 -26.891 1 97.25 272 THR B C 1
ATOM 6636 O O . THR B 1 272 ? -1.213 -1.656 -27.484 1 97.25 272 THR B O 1
ATOM 6639 N N . GLU B 1 273 ? 0.776 -2.711 -27.531 1 97.06 273 GLU B N 1
ATOM 6640 C CA . GLU B 1 273 ? 0.847 -2.717 -28.984 1 97.06 273 GLU B CA 1
ATOM 6641 C C . GLU B 1 273 ? 0.581 -4.113 -29.547 1 97.06 273 GLU B C 1
ATOM 6643 O O . GLU B 1 273 ? 1.097 -5.105 -29.031 1 97.06 273 GLU B O 1
ATOM 6648 N N . VAL B 1 274 ? -0.229 -4.109 -30.578 1 97.88 274 VAL B N 1
ATOM 6649 C CA . VAL B 1 274 ? -0.439 -5.387 -31.25 1 97.88 274 VAL B CA 1
ATOM 6650 C C . VAL B 1 274 ? 0.819 -5.777 -32.031 1 97.88 274 VAL B C 1
ATOM 6652 O O . VAL B 1 274 ? 1.166 -5.141 -33.031 1 97.88 274 VAL B O 1
ATOM 6655 N N . ALA B 1 275 ? 1.418 -6.75 -31.609 1 97.81 275 ALA B N 1
ATOM 6656 C CA . ALA B 1 275 ? 2.623 -7.23 -32.281 1 97.81 275 ALA B CA 1
ATOM 6657 C C . ALA B 1 275 ? 2.273 -8.164 -33.438 1 97.81 275 ALA B C 1
ATOM 6659 O O . ALA B 1 275 ? 2.859 -8.078 -34.531 1 97.81 275 ALA B O 1
ATOM 6660 N N . LEU B 1 276 ? 1.394 -9.078 -33.188 1 97.44 276 LEU B N 1
ATOM 6661 C CA . LEU B 1 276 ? 0.975 -10.062 -34.156 1 97.44 276 LEU B CA 1
ATOM 6662 C C . LEU B 1 276 ? -0.534 -10.281 -34.125 1 97.44 276 LEU B C 1
ATOM 6664 O O . LEU B 1 276 ? -1.15 -10.133 -33.062 1 97.44 276 LEU B O 1
ATOM 6668 N N . GLU B 1 277 ? -1.066 -10.609 -35.188 1 96.88 277 GLU B N 1
ATOM 6669 C CA . GLU B 1 277 ? -2.438 -11.094 -35.312 1 96.88 277 GLU B CA 1
ATOM 6670 C C . GLU B 1 277 ? -2.479 -12.461 -36 1 96.88 277 GLU B C 1
ATOM 6672 O O . GLU B 1 277 ? -2.08 -12.586 -37.188 1 96.88 277 GLU B O 1
ATOM 6677 N N . LEU B 1 278 ? -2.914 -13.414 -35.312 1 96.44 278 LEU B N 1
ATOM 6678 C CA . LEU B 1 278 ? -2.957 -14.781 -35.812 1 96.44 278 LEU B CA 1
ATOM 6679 C C . LEU B 1 278 ? -4.352 -15.133 -36.312 1 96.44 278 LEU B C 1
ATOM 6681 O O . LEU B 1 278 ? -5.344 -14.898 -35.625 1 96.44 278 LEU B O 1
ATOM 6685 N N . SER B 1 279 ? -4.461 -15.734 -37.438 1 90.69 279 SER B N 1
ATOM 6686 C CA . SER B 1 279 ? -5.742 -16.016 -38.094 1 90.69 279 SER B CA 1
ATOM 6687 C C . SER B 1 279 ? -5.867 -17.5 -38.438 1 90.69 279 SER B C 1
ATOM 6689 O O . SER B 1 279 ? -6.582 -17.859 -39.375 1 90.69 279 SER B O 1
ATOM 6691 N N . ASN B 1 280 ? -5.27 -18.281 -37.781 1 86.31 280 ASN B N 1
ATOM 6692 C CA . ASN B 1 280 ? -5.223 -19.703 -38.094 1 86.31 280 ASN B CA 1
ATOM 6693 C C . ASN B 1 280 ? -6.539 -20.406 -37.75 1 86.31 280 ASN B C 1
ATOM 6695 O O . ASN B 1 280 ? -6.805 -21.5 -38.25 1 86.31 280 ASN B O 1
ATOM 6699 N N . MET B 1 281 ? -7.297 -19.766 -36.938 1 89.88 281 MET B N 1
ATOM 6700 C CA . MET B 1 281 ? -8.555 -20.375 -36.5 1 89.88 281 MET B CA 1
ATOM 6701 C C . MET B 1 281 ? -9.734 -19.734 -37.219 1 89.88 281 MET B C 1
ATOM 6703 O O . MET B 1 281 ? -9.703 -18.547 -37.562 1 89.88 281 MET B O 1
ATOM 6707 N N . ALA B 1 282 ? -10.727 -20.406 -37.656 1 82.12 282 ALA B N 1
ATOM 6708 C CA . ALA B 1 282 ? -11.789 -19.938 -38.562 1 82.12 282 ALA B CA 1
ATOM 6709 C C . ALA B 1 282 ? -12.953 -19.359 -37.75 1 82.12 282 ALA B C 1
ATOM 6711 O O . ALA B 1 282 ? -13.703 -18.516 -38.281 1 82.12 282 ALA B O 1
ATOM 6712 N N . ASP B 1 283 ? -13.133 -19.766 -36.594 1 92.12 283 ASP B N 1
ATOM 6713 C CA . ASP B 1 283 ? -14.367 -19.422 -35.906 1 92.12 283 ASP B CA 1
ATOM 6714 C C . ASP B 1 283 ? -14.055 -18.703 -34.594 1 92.12 283 ASP B C 1
ATOM 6716 O O . ASP B 1 283 ? -12.969 -18.156 -34.406 1 92.12 283 ASP B O 1
ATOM 6720 N N . GLU B 1 284 ? -15.117 -18.578 -33.75 1 96.75 284 GLU B N 1
ATOM 6721 C CA . GLU B 1 284 ? -14.992 -17.875 -32.5 1 96.75 284 GLU B CA 1
ATOM 6722 C C . GLU B 1 284 ? -13.961 -18.547 -31.594 1 96.75 284 GLU B C 1
ATOM 6724 O O . GLU B 1 284 ? -13.898 -19.781 -31.516 1 96.75 284 GLU B O 1
ATOM 6729 N N . ILE B 1 285 ? -13.156 -17.75 -31 1 98.12 285 ILE B N 1
ATOM 6730 C CA . ILE B 1 285 ? -12.195 -18.25 -30.016 1 98.12 285 ILE B CA 1
ATOM 6731 C C . ILE B 1 285 ? -12.648 -17.891 -28.609 1 98.12 285 ILE B C 1
ATOM 6733 O O . ILE B 1 285 ? -12.836 -16.703 -28.297 1 98.12 285 ILE B O 1
ATOM 6737 N N . TRP B 1 286 ? -12.742 -18.906 -27.75 1 97.5 286 TRP B N 1
ATOM 6738 C CA . TRP B 1 286 ? -13.367 -18.719 -26.453 1 97.5 286 TRP B CA 1
ATOM 6739 C C . TRP B 1 286 ? -12.32 -18.672 -25.344 1 97.5 286 TRP B C 1
ATOM 6741 O O . TRP B 1 286 ? -12.57 -18.125 -24.266 1 97.5 286 TRP B O 1
ATOM 6751 N N . GLN B 1 287 ? -11.164 -19.25 -25.578 1 97.69 287 GLN B N 1
ATOM 6752 C CA . GLN B 1 287 ? -10.109 -19.25 -24.562 1 97.69 287 GLN B CA 1
ATOM 6753 C C . GLN B 1 287 ? -8.727 -19.281 -25.219 1 97.69 287 GLN B C 1
ATOM 6755 O O . GLN B 1 287 ? -8.547 -19.844 -26.297 1 97.69 287 GLN B O 1
ATOM 6760 N N . VAL B 1 288 ? -7.844 -18.609 -24.594 1 98.12 288 VAL B N 1
ATOM 6761 C CA . VAL B 1 288 ? -6.422 -18.656 -24.938 1 98.12 288 VAL B CA 1
ATOM 6762 C C . VAL B 1 288 ? -5.598 -18.812 -23.656 1 98.12 288 VAL B C 1
ATOM 6764 O O . VAL B 1 288 ? -5.922 -18.219 -22.625 1 98.12 288 VAL B O 1
ATOM 6767 N N . GLN B 1 289 ? -4.582 -19.703 -23.719 1 97.69 289 GLN B N 1
ATOM 6768 C CA . GLN B 1 289 ? -3.762 -19.984 -22.531 1 97.69 289 GLN B CA 1
ATOM 6769 C C . GLN B 1 289 ? -2.307 -20.219 -22.922 1 97.69 289 GLN B C 1
ATOM 6771 O O . GLN B 1 289 ? -2.029 -20.844 -23.953 1 97.69 289 GLN B O 1
ATOM 6776 N N . PHE B 1 290 ? -1.466 -19.703 -22.094 1 98.31 290 PHE B N 1
ATOM 6777 C CA . PHE B 1 290 ? -0.054 -20.047 -22.219 1 98.31 290 PHE B CA 1
ATOM 6778 C C . PHE B 1 290 ? 0.281 -21.25 -21.344 1 98.31 290 PHE B C 1
ATOM 6780 O O . PHE B 1 290 ? -0.361 -21.469 -20.312 1 98.31 290 PHE B O 1
ATOM 6787 N N . SER B 1 291 ? 1.266 -22 -21.844 1 98.12 291 SER B N 1
ATOM 6788 C CA . SER B 1 291 ? 1.806 -23.031 -20.969 1 98.12 291 SER B CA 1
ATOM 6789 C C . SER B 1 291 ? 2.494 -22.422 -19.75 1 98.12 291 SER B C 1
ATOM 6791 O O . SER B 1 291 ? 2.762 -21.219 -19.719 1 98.12 291 SER B O 1
ATOM 6793 N N . HIS B 1 292 ? 2.785 -23.266 -18.75 1 95.25 292 HIS B N 1
ATOM 6794 C CA . HIS B 1 292 ? 3.357 -22.766 -17.516 1 95.25 292 HIS B CA 1
ATOM 6795 C C . HIS B 1 292 ? 4.746 -22.172 -17.75 1 95.25 292 HIS B C 1
ATOM 6797 O O . HIS B 1 292 ? 5.121 -21.188 -17.109 1 95.25 292 HIS B O 1
ATOM 6803 N N . ASP B 1 293 ? 5.441 -22.734 -18.609 1 96.5 293 ASP B N 1
ATOM 6804 C CA . ASP B 1 293 ? 6.789 -22.234 -18.891 1 96.5 293 ASP B CA 1
ATOM 6805 C C . ASP B 1 293 ? 6.762 -21.125 -19.938 1 96.5 293 ASP B C 1
ATOM 6807 O O . ASP B 1 293 ? 7.809 -20.609 -20.328 1 96.5 293 ASP B O 1
ATOM 6811 N N . GLY B 1 294 ? 5.605 -20.844 -20.469 1 97.81 294 GLY B N 1
ATOM 6812 C CA . GLY B 1 294 ? 5.426 -19.734 -21.375 1 97.81 294 GLY B CA 1
ATOM 6813 C C . GLY B 1 294 ? 5.875 -20.047 -22.797 1 97.81 294 GLY B C 1
ATOM 6814 O O . GLY B 1 294 ? 5.832 -19.172 -23.672 1 97.81 294 GLY B O 1
ATOM 6815 N N . ALA B 1 295 ? 6.203 -21.25 -23.078 1 97.94 295 ALA B N 1
ATOM 6816 C CA . ALA B 1 295 ? 6.82 -21.594 -24.359 1 97.94 295 ALA B CA 1
ATOM 6817 C C . ALA B 1 295 ? 5.762 -21.969 -25.391 1 97.94 295 ALA B C 1
ATOM 6819 O O . ALA B 1 295 ? 6.043 -22 -26.594 1 97.94 295 ALA B O 1
ATOM 6820 N N . LYS B 1 296 ? 4.598 -22.328 -24.938 1 98.5 296 LYS B N 1
ATOM 6821 C CA . LYS B 1 296 ? 3.5 -22.688 -25.844 1 98.5 296 LYS B CA 1
ATOM 6822 C C . LYS B 1 296 ? 2.264 -21.828 -25.547 1 98.5 296 LYS B C 1
ATOM 6824 O O . LYS B 1 296 ? 2.104 -21.312 -24.438 1 98.5 296 LYS B O 1
ATOM 6829 N N . MET B 1 297 ? 1.466 -21.656 -26.5 1 98.44 297 MET B N 1
ATOM 6830 C CA . MET B 1 297 ? 0.147 -21.031 -26.391 1 98.44 297 MET B CA 1
ATOM 6831 C C . MET B 1 297 ? -0.918 -21.906 -27.047 1 98.44 297 MET B C 1
ATOM 6833 O O . MET B 1 297 ? -0.697 -22.438 -28.141 1 98.44 297 MET B O 1
ATOM 6837 N N . ALA B 1 298 ? -2.012 -22.094 -26.406 1 98.62 298 ALA B N 1
ATOM 6838 C CA . ALA B 1 298 ? -3.121 -22.859 -26.969 1 98.62 298 ALA B CA 1
ATOM 6839 C C . ALA B 1 298 ? -4.406 -22.031 -26.984 1 98.62 298 ALA B C 1
ATOM 6841 O O . ALA B 1 298 ? -4.594 -21.156 -26.141 1 98.62 298 ALA B O 1
ATOM 6842 N N . ALA B 1 299 ? -5.211 -22.297 -27.906 1 98.44 299 ALA B N 1
ATOM 6843 C CA . ALA B 1 299 ? -6.5 -21.609 -28 1 98.44 299 ALA B CA 1
ATOM 6844 C C . ALA B 1 299 ? -7.594 -22.578 -28.453 1 98.44 299 ALA B C 1
ATOM 6846 O O . ALA B 1 299 ? -7.32 -23.531 -29.188 1 98.44 299 ALA B O 1
ATOM 6847 N N . CYS B 1 300 ? -8.781 -22.359 -28 1 97.88 300 CYS B N 1
ATOM 6848 C CA . CYS B 1 300 ? -9.945 -23.172 -28.344 1 97.88 300 CYS B CA 1
ATOM 6849 C C . CYS B 1 300 ? -11.195 -22.297 -28.484 1 97.88 300 CYS B C 1
ATOM 6851 O O . CYS B 1 300 ? -11.203 -21.141 -28.047 1 97.88 300 CYS B O 1
ATOM 6853 N N . GLY B 1 301 ? -12.195 -22.828 -29.078 1 97.31 301 GLY B N 1
ATOM 6854 C CA . GLY B 1 301 ? -13.445 -22.109 -29.297 1 97.31 301 GLY B CA 1
ATOM 6855 C C . GLY B 1 301 ? -14.492 -22.953 -30.016 1 97.31 301 GLY B C 1
ATOM 6856 O O . GLY B 1 301 ? -14.703 -24.109 -29.672 1 97.31 301 GLY B O 1
ATOM 6857 N N . SER B 1 302 ? -15.141 -22.328 -31.016 1 96.44 302 SER B N 1
ATOM 6858 C CA . SER B 1 302 ? -16.281 -22.969 -31.672 1 96.44 302 SER B CA 1
ATOM 6859 C C . SER B 1 302 ? -15.805 -23.969 -32.719 1 96.44 302 SER B C 1
ATOM 6861 O O . SER B 1 302 ? -16.562 -24.859 -33.125 1 96.44 302 SER B O 1
ATOM 6863 N N . SER B 1 303 ? -14.594 -23.828 -33.156 1 95.25 303 SER B N 1
ATOM 6864 C CA . SER B 1 303 ? -14.031 -24.797 -34.094 1 95.25 303 SER B CA 1
ATOM 6865 C C . SER B 1 303 ? -13.688 -26.109 -33.406 1 95.25 303 SER B C 1
ATOM 6867 O O . SER B 1 303 ? -13.422 -26.125 -32.219 1 95.25 303 SER B O 1
ATOM 6869 N N . PRO B 1 304 ? -13.656 -27.172 -34.156 1 95.69 304 PRO B N 1
ATOM 6870 C CA . PRO B 1 304 ? -13.305 -28.469 -33.562 1 95.69 304 PRO B CA 1
ATOM 6871 C C . PRO B 1 304 ? -11.812 -28.594 -33.25 1 95.69 304 PRO B C 1
ATOM 6873 O O . PRO B 1 304 ? -11.383 -29.531 -32.594 1 95.69 304 PRO B O 1
ATOM 6876 N N . GLU B 1 305 ? -11.094 -27.672 -33.719 1 95.88 305 GLU B N 1
ATOM 6877 C CA . GLU B 1 305 ? -9.648 -27.75 -33.531 1 95.88 305 GLU B CA 1
ATOM 6878 C C . GLU B 1 305 ? -9.188 -26.922 -32.344 1 95.88 305 GLU B C 1
ATOM 6880 O O . GLU B 1 305 ? -9.688 -25.812 -32.125 1 95.88 305 GLU B O 1
ATOM 6885 N N . VAL B 1 306 ? -8.352 -27.484 -31.562 1 97.81 306 VAL B N 1
ATOM 6886 C CA . VAL B 1 306 ? -7.531 -26.75 -30.594 1 97.81 306 VAL B CA 1
ATOM 6887 C C . VAL B 1 306 ? -6.133 -26.531 -31.172 1 97.81 306 VAL B C 1
ATOM 6889 O O . VAL B 1 306 ? -5.473 -27.484 -31.594 1 97.81 306 VAL B O 1
ATOM 6892 N N . MET B 1 307 ? -5.723 -25.328 -31.234 1 97.81 307 MET B N 1
ATOM 6893 C CA . MET B 1 307 ? -4.441 -25.016 -31.859 1 97.81 307 MET B CA 1
ATOM 6894 C C . MET B 1 307 ? -3.381 -24.719 -30.797 1 97.81 307 MET B C 1
ATOM 6896 O O . MET B 1 307 ? -3.68 -24.125 -29.766 1 97.81 307 MET B O 1
ATOM 6900 N N . ILE B 1 308 ? -2.162 -25.156 -31.031 1 98.38 308 ILE B N 1
ATOM 6901 C CA . ILE B 1 308 ? -1.017 -24.891 -30.172 1 98.38 308 ILE B CA 1
ATOM 6902 C C . ILE B 1 308 ? 0.078 -24.188 -30.969 1 98.38 308 ILE B C 1
ATOM 6904 O O . ILE B 1 308 ? 0.432 -24.625 -32.062 1 98.38 308 ILE B O 1
ATOM 6908 N N . TRP B 1 309 ? 0.608 -23.062 -30.469 1 98.06 309 TRP B N 1
ATOM 6909 C CA . TRP B 1 309 ? 1.673 -22.297 -31.109 1 98.06 309 TRP B CA 1
ATOM 6910 C C . TRP B 1 309 ? 2.938 -22.312 -30.25 1 98.06 309 TRP B C 1
ATOM 6912 O O . TRP B 1 309 ? 2.867 -22.453 -29.031 1 98.06 309 TRP B O 1
ATOM 6922 N N . ASP B 1 310 ? 4.059 -22.172 -30.953 1 97.12 310 ASP B N 1
ATOM 6923 C CA . ASP B 1 310 ? 5.297 -21.766 -30.297 1 97.12 310 ASP B CA 1
ATOM 6924 C C . ASP B 1 310 ? 5.293 -20.266 -29.984 1 97.12 310 ASP B C 1
ATOM 6926 O O . ASP B 1 310 ? 4.918 -19.453 -30.828 1 97.12 310 ASP B O 1
ATOM 6930 N N . THR B 1 311 ? 5.703 -19.859 -28.781 1 97.56 311 THR B N 1
ATOM 6931 C CA . THR B 1 311 ? 5.535 -18.469 -28.406 1 97.56 311 THR B CA 1
ATOM 6932 C C . THR B 1 311 ? 6.734 -17.625 -28.844 1 97.56 311 THR B C 1
ATOM 6934 O O . THR B 1 311 ? 6.703 -16.406 -28.781 1 97.56 311 THR B O 1
ATOM 6937 N N . ARG B 1 312 ? 7.789 -18.234 -29.281 1 96.19 312 ARG B N 1
ATOM 6938 C CA . ARG B 1 312 ? 8.945 -17.484 -29.781 1 96.19 312 ARG B CA 1
ATOM 6939 C C . ARG B 1 312 ? 8.695 -16.984 -31.188 1 96.19 312 ARG B C 1
ATOM 6941 O O . ARG B 1 312 ? 9.039 -15.852 -31.516 1 96.19 312 ARG B O 1
ATOM 6948 N N . THR B 1 313 ? 8.07 -17.828 -32 1 95.44 313 THR B N 1
ATOM 6949 C CA . THR B 1 313 ? 7.871 -17.484 -33.406 1 95.44 313 THR B CA 1
ATOM 6950 C C . THR B 1 313 ? 6.383 -17.375 -33.75 1 95.44 313 THR B C 1
ATOM 6952 O O . THR B 1 313 ? 6.008 -16.781 -34.75 1 95.44 313 THR B O 1
ATOM 6955 N N . PHE B 1 314 ? 5.562 -18.109 -32.906 1 97.06 314 PHE B N 1
ATOM 6956 C CA . PHE B 1 314 ? 4.121 -18.25 -33.094 1 97.06 314 PHE B CA 1
ATOM 6957 C C . PHE B 1 314 ? 3.799 -19.016 -34.375 1 97.06 314 PHE B C 1
ATOM 6959 O O . PHE B 1 314 ? 2.832 -18.703 -35.062 1 97.06 314 PHE B O 1
ATOM 6966 N N . LYS B 1 315 ? 4.637 -19.859 -34.625 1 95.19 315 LYS B N 1
ATOM 6967 C CA . LYS B 1 315 ? 4.289 -20.906 -35.594 1 95.19 315 LYS B CA 1
ATOM 6968 C C . LYS B 1 315 ? 3.387 -21.969 -34.969 1 95.19 315 LYS B C 1
ATOM 6970 O O . LYS B 1 315 ? 3.527 -22.281 -33.781 1 95.19 315 LYS B O 1
ATOM 6975 N N . VAL B 1 316 ? 2.543 -22.516 -35.812 1 96.12 316 VAL B N 1
ATOM 6976 C CA . VAL B 1 316 ? 1.65 -23.547 -35.312 1 96.12 316 VAL B CA 1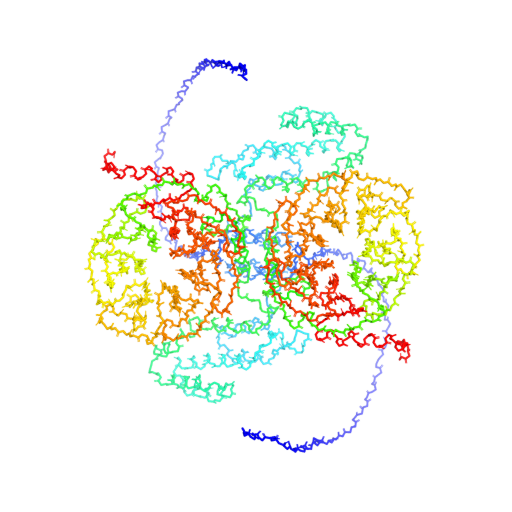
ATOM 6977 C C . VAL B 1 316 ? 2.441 -24.828 -35.062 1 96.12 316 VAL B C 1
ATOM 6979 O O . VAL B 1 316 ? 3.127 -25.328 -35.938 1 96.12 316 VAL B O 1
ATOM 6982 N N . LEU B 1 317 ? 2.363 -25.312 -33.875 1 96.5 317 LEU B N 1
ATOM 6983 C CA . LEU B 1 317 ? 3.014 -26.562 -33.531 1 96.5 317 LEU B CA 1
ATOM 6984 C C . LEU B 1 317 ? 2.092 -27.75 -33.781 1 96.5 317 LEU B C 1
ATOM 6986 O O . LEU B 1 317 ? 2.508 -28.734 -34.406 1 96.5 317 LEU B O 1
ATOM 6990 N N . GLU B 1 318 ? 0.896 -27.609 -33.312 1 96.88 318 GLU B N 1
ATOM 6991 C CA . GLU B 1 318 ? -0.063 -28.703 -33.469 1 96.88 318 GLU B CA 1
ATOM 6992 C C . GLU B 1 318 ? -1.481 -28.172 -33.656 1 96.88 318 GLU B C 1
ATOM 6994 O O . GLU B 1 318 ? -1.806 -27.062 -33.188 1 96.88 318 GLU B O 1
ATOM 6999 N N . SER B 1 319 ? -2.279 -28.875 -34.281 1 96.88 319 SER B N 1
ATOM 7000 C CA . SER B 1 319 ? -3.725 -28.703 -34.406 1 96.88 319 SER B CA 1
ATOM 7001 C C . SER B 1 319 ? -4.465 -29.953 -33.938 1 96.88 319 SER B C 1
ATOM 7003 O O . SER B 1 319 ? -4.434 -30.984 -34.625 1 96.88 319 SER B O 1
ATOM 7005 N N . LEU B 1 320 ? -5.074 -29.891 -32.844 1 97.69 320 LEU B N 1
ATOM 7006 C CA . LEU B 1 320 ? -5.773 -31.016 -32.25 1 97.69 320 LEU B CA 1
ATOM 7007 C C . LEU B 1 320 ? -7.23 -31.062 -32.719 1 97.69 320 LEU B C 1
ATOM 7009 O O . LEU B 1 320 ? -8.055 -30.281 -32.219 1 97.69 320 LEU B O 1
ATOM 7013 N N . ASP B 1 321 ? -7.5 -31.984 -33.5 1 95.12 321 ASP B N 1
ATOM 7014 C CA . ASP B 1 321 ? -8.82 -32.031 -34.125 1 95.12 321 ASP B CA 1
ATOM 7015 C C . ASP B 1 321 ? -9.672 -33.156 -33.5 1 95.12 321 ASP B C 1
ATOM 7017 O O . ASP B 1 321 ? -9.164 -34 -32.75 1 95.12 321 ASP B O 1
ATOM 7021 N N . GLY B 1 322 ? -11.031 -32.969 -33.719 1 94.31 322 GLY B N 1
ATOM 7022 C CA . GLY B 1 322 ? -11.906 -34.031 -33.281 1 94.31 322 GLY B CA 1
ATOM 7023 C C . GLY B 1 322 ? -12.859 -33.656 -32.188 1 94.31 322 GLY B C 1
ATOM 7024 O O . GLY B 1 322 ? -13.5 -34.5 -31.578 1 94.31 322 GLY B O 1
ATOM 7025 N N . HIS B 1 323 ? -13.023 -32.438 -31.922 1 95.88 323 HIS B N 1
ATOM 7026 C CA . HIS B 1 323 ? -13.922 -31.953 -30.875 1 95.88 323 HIS B CA 1
ATOM 7027 C C . HIS B 1 323 ? -15.211 -31.406 -31.469 1 95.88 323 HIS B C 1
ATOM 7029 O O . HIS B 1 323 ? -15.312 -30.203 -31.734 1 95.88 323 HIS B O 1
ATOM 7035 N N . ASP B 1 324 ? -16.203 -32.156 -31.516 1 94.25 324 ASP B N 1
ATOM 7036 C CA . ASP B 1 324 ? -17.453 -31.734 -32.125 1 94.25 324 ASP B CA 1
ATOM 7037 C C . ASP B 1 324 ? -18.156 -30.688 -31.281 1 94.25 324 ASP B C 1
ATOM 7039 O O . ASP B 1 324 ? -18.328 -30.875 -30.078 1 94.25 324 ASP B O 1
ATOM 7043 N N . GLY B 1 325 ? -18.562 -29.641 -31.938 1 93.62 325 GLY B N 1
ATOM 7044 C CA . GLY B 1 325 ? -19.281 -28.578 -31.25 1 93.62 325 GLY B CA 1
ATOM 7045 C C . GLY B 1 325 ? -18.375 -27.531 -30.641 1 93.62 325 GLY B C 1
ATOM 7046 O O . GLY B 1 325 ? -18.828 -26.516 -30.125 1 93.62 325 GLY B O 1
ATOM 7047 N N . GLY B 1 326 ? -17.125 -27.859 -30.656 1 96.31 326 GLY B N 1
ATOM 7048 C CA . GLY B 1 326 ? -16.188 -26.891 -30.141 1 96.31 326 GLY B CA 1
ATOM 7049 C C . GLY B 1 326 ? -15.633 -27.25 -28.766 1 96.31 326 GLY B C 1
ATOM 7050 O O . GLY B 1 326 ? -16.094 -28.219 -28.156 1 96.31 326 GLY B O 1
ATOM 7051 N N . VAL B 1 327 ? -14.672 -26.516 -28.328 1 97.31 327 VAL B N 1
ATOM 7052 C CA . VAL B 1 327 ? -14 -26.719 -27.047 1 97.31 327 VAL B CA 1
ATOM 7053 C C . VAL B 1 327 ? -14.125 -25.438 -26.219 1 97.31 327 VAL B C 1
ATOM 7055 O O . VAL B 1 327 ? -13.75 -24.359 -26.656 1 97.31 327 VAL B O 1
ATOM 7058 N N . GLY B 1 328 ? -14.57 -25.609 -24.984 1 95.75 328 GLY B N 1
ATOM 7059 C CA . GLY B 1 328 ? -14.828 -24.453 -24.156 1 95.75 328 GLY B CA 1
ATOM 7060 C C . GLY B 1 328 ? -13.695 -24.156 -23.188 1 95.75 328 GLY B C 1
ATOM 7061 O O . GLY B 1 328 ? -13.547 -23.016 -22.719 1 95.75 328 GLY B O 1
ATOM 7062 N N . ASN B 1 329 ? -12.969 -25.172 -22.828 1 97.12 329 ASN B N 1
ATOM 7063 C CA . ASN B 1 329 ? -11.906 -25.031 -21.844 1 97.12 329 ASN B CA 1
ATOM 7064 C C . ASN B 1 329 ? -10.734 -25.969 -22.141 1 97.12 329 ASN B C 1
ATOM 7066 O O . ASN B 1 329 ? -10.93 -27.109 -22.562 1 97.12 329 ASN B O 1
ATOM 7070 N N . ILE B 1 330 ? -9.578 -25.422 -21.969 1 97.81 330 ILE B N 1
ATOM 7071 C CA . ILE B 1 330 ? -8.352 -26.219 -22.109 1 97.81 330 ILE B CA 1
ATOM 7072 C C . ILE B 1 330 ? -7.441 -25.969 -20.922 1 97.81 330 ILE B C 1
ATOM 7074 O O . ILE B 1 330 ? -7.418 -24.859 -20.359 1 97.81 330 ILE B O 1
ATOM 7078 N N . VAL B 1 331 ? -6.652 -27.016 -20.516 1 96.94 331 VAL B N 1
ATOM 7079 C CA . VAL B 1 331 ? -5.738 -26.859 -19.391 1 96.94 331 VAL B CA 1
ATOM 7080 C C . VAL B 1 331 ? -4.477 -27.688 -19.625 1 96.94 331 VAL B C 1
ATOM 7082 O O . VAL B 1 331 ? -4.551 -28.891 -19.906 1 96.94 331 VAL B O 1
ATOM 7085 N N . PHE B 1 332 ? -3.354 -27.016 -19.531 1 96.44 332 PHE B N 1
ATOM 7086 C CA . PHE B 1 332 ? -2.074 -27.719 -19.609 1 96.44 332 PHE B CA 1
ATOM 7087 C C . PHE B 1 332 ? -1.814 -28.516 -18.328 1 96.44 332 PHE B C 1
ATOM 7089 O O . PHE B 1 332 ? -2.207 -28.094 -17.25 1 96.44 332 PHE B O 1
ATOM 7096 N N . SER B 1 333 ? -1.111 -29.594 -18.531 1 95.19 333 SER B N 1
ATOM 7097 C CA . SER B 1 333 ? -0.628 -30.312 -17.344 1 95.19 333 SER B CA 1
ATOM 7098 C C . SER B 1 333 ? 0.46 -29.516 -16.625 1 95.19 333 SER B C 1
ATOM 7100 O O . SER B 1 333 ? 1.058 -28.609 -17.219 1 95.19 333 SER B O 1
ATOM 7102 N N . PRO B 1 334 ? 0.713 -29.844 -15.367 1 93.06 334 PRO B N 1
ATOM 7103 C CA . PRO B 1 334 ? 1.714 -29.078 -14.617 1 93.06 334 PRO B CA 1
ATOM 7104 C C . PRO B 1 334 ? 3.076 -29.047 -15.305 1 93.06 334 PRO B C 1
ATOM 7106 O O . PRO B 1 334 ? 3.785 -28.047 -15.242 1 93.06 334 PRO B O 1
ATOM 7109 N N . ASP B 1 335 ? 3.432 -30.078 -16.016 1 93.25 335 ASP B N 1
ATOM 7110 C CA . ASP B 1 335 ? 4.727 -30.141 -16.688 1 93.25 335 ASP B CA 1
ATOM 7111 C C . ASP B 1 335 ? 4.602 -29.734 -18.156 1 93.25 335 ASP B C 1
ATOM 7113 O O . ASP B 1 335 ? 5.559 -29.844 -18.922 1 93.25 335 ASP B O 1
ATOM 7117 N N . ASP B 1 336 ? 3.416 -29.406 -18.625 1 95.81 336 ASP B N 1
ATOM 7118 C CA . ASP B 1 336 ? 3.09 -28.844 -19.938 1 95.81 336 ASP B CA 1
ATOM 7119 C C . ASP B 1 336 ? 3.197 -29.906 -21.031 1 95.81 336 ASP B C 1
ATOM 7121 O O . ASP B 1 336 ? 3.135 -29.578 -22.219 1 95.81 336 ASP B O 1
ATOM 7125 N N . SER B 1 337 ? 3.354 -31.156 -20.656 1 95.44 337 SER B N 1
ATOM 7126 C CA . SER B 1 337 ? 3.516 -32.219 -21.641 1 95.44 337 SER B CA 1
ATOM 7127 C C . SER B 1 337 ? 2.168 -32.688 -22.172 1 95.44 337 SER B C 1
ATOM 7129 O O . SER B 1 337 ? 2.1 -33.312 -23.234 1 95.44 337 SER B O 1
ATOM 7131 N N . LEU B 1 338 ? 1.154 -32.438 -21.422 1 96.06 338 LEU B N 1
ATOM 7132 C CA . LEU B 1 338 ? -0.201 -32.812 -21.797 1 96.06 338 LEU B CA 1
ATOM 7133 C C . LEU B 1 338 ? -1.128 -31.609 -21.797 1 96.06 338 LEU B C 1
ATOM 7135 O O . LEU B 1 338 ? -0.818 -30.578 -21.188 1 96.06 338 LEU B O 1
ATOM 7139 N N . ILE B 1 339 ? -2.236 -31.734 -22.484 1 97.12 339 ILE B N 1
ATOM 7140 C CA . ILE B 1 339 ? -3.289 -30.719 -22.484 1 97.12 339 ILE B CA 1
ATOM 7141 C C . ILE B 1 339 ? -4.656 -31.406 -22.484 1 97.12 339 ILE B C 1
ATOM 7143 O O . ILE B 1 339 ? -4.875 -32.344 -23.234 1 97.12 339 ILE B O 1
ATOM 7147 N N . LEU B 1 340 ? -5.445 -30.984 -21.594 1 96.62 340 LEU B N 1
ATOM 7148 C CA . LEU B 1 340 ? -6.812 -31.5 -21.516 1 96.62 340 LEU B CA 1
ATOM 7149 C C . LEU B 1 340 ? -7.781 -30.562 -22.219 1 96.62 340 LEU B C 1
ATOM 7151 O O . LEU B 1 340 ? -7.754 -29.344 -21.984 1 96.62 340 LEU B O 1
ATOM 7155 N N . CYS B 1 341 ? -8.633 -31.078 -23.062 1 98 341 CYS B N 1
ATOM 7156 C CA . CYS B 1 341 ? -9.633 -30.312 -23.797 1 98 341 CYS B CA 1
ATOM 7157 C C . CYS B 1 341 ? -11.039 -30.672 -23.328 1 98 341 CYS B C 1
ATOM 7159 O O . CYS B 1 341 ? -11.445 -31.828 -23.422 1 98 341 CYS B O 1
ATOM 7161 N N . CYS B 1 342 ? -11.719 -29.734 -22.875 1 97.44 342 CYS B N 1
ATOM 7162 C CA . CYS B 1 342 ? -13.109 -29.906 -22.469 1 97.44 342 CYS B CA 1
ATOM 7163 C C . CYS B 1 342 ? -14.062 -29.531 -23.594 1 97.44 342 CYS B C 1
ATOM 7165 O O . CYS B 1 342 ? -14.297 -28.344 -23.828 1 97.44 342 CYS B O 1
ATOM 7167 N N . SER B 1 343 ? -14.695 -30.5 -24.156 1 96.75 343 SER B N 1
ATOM 7168 C CA . SER B 1 343 ? -15.43 -30.297 -25.391 1 96.75 343 SER B CA 1
ATOM 7169 C C . SER B 1 343 ? -16.938 -30.203 -25.141 1 96.75 343 SER B C 1
ATOM 7171 O O . SER B 1 343 ? -17.438 -30.75 -24.156 1 96.75 343 SER B O 1
ATOM 7173 N N . ARG B 1 344 ? -17.609 -29.594 -26.016 1 96.25 344 ARG B N 1
ATOM 7174 C CA . ARG B 1 344 ? -19.062 -29.438 -25.938 1 96.25 344 ARG B CA 1
ATOM 7175 C C . ARG B 1 344 ? -19.781 -30.719 -26.312 1 96.25 344 ARG B C 1
ATOM 7177 O O . ARG B 1 344 ? -20.969 -30.891 -26.031 1 96.25 344 ARG B O 1
ATOM 7184 N N . ASP B 1 345 ? -19.125 -31.656 -26.938 1 96 345 ASP B N 1
ATOM 7185 C CA . ASP B 1 345 ? -19.75 -32.938 -27.328 1 96 345 ASP B CA 1
ATOM 7186 C C . ASP B 1 345 ? -19.844 -33.875 -26.141 1 96 345 ASP B C 1
ATOM 7188 O O . ASP B 1 345 ? -20.266 -35.031 -26.297 1 96 345 ASP B O 1
ATOM 7192 N N . GLY B 1 346 ? -19.312 -33.406 -24.984 1 95.5 346 GLY B N 1
ATOM 7193 C CA . GLY B 1 346 ? -19.469 -34.188 -23.766 1 95.5 346 GLY B CA 1
ATOM 7194 C C . GLY B 1 346 ? -18.234 -34.969 -23.391 1 95.5 346 GLY B C 1
ATOM 7195 O O . GLY B 1 346 ? -18.219 -35.656 -22.375 1 95.5 346 GLY B O 1
ATOM 7196 N N . HIS B 1 347 ? -17.219 -34.844 -24.203 1 95.06 347 HIS B N 1
ATOM 7197 C CA . HIS B 1 347 ? -16 -35.594 -23.922 1 95.06 347 HIS B CA 1
ATOM 7198 C C . HIS B 1 347 ? -14.898 -34.656 -23.406 1 95.06 347 HIS B C 1
ATOM 7200 O O . HIS B 1 347 ? -14.773 -33.531 -23.891 1 95.06 347 HIS B O 1
ATOM 7206 N N . ALA B 1 348 ? -14.172 -35.156 -22.453 1 95.31 348 ALA B N 1
ATOM 7207 C CA . ALA B 1 348 ? -12.828 -34.656 -22.188 1 95.31 348 ALA B CA 1
ATOM 7208 C C . ALA B 1 348 ? -11.766 -35.469 -22.906 1 95.31 348 ALA B C 1
ATOM 7210 O O . ALA B 1 348 ? -11.859 -36.688 -22.969 1 95.31 348 ALA B O 1
ATOM 7211 N N . ARG B 1 349 ? -10.844 -34.812 -23.562 1 96.81 349 ARG B N 1
ATOM 7212 C CA . ARG B 1 349 ? -9.789 -35.5 -24.297 1 96.81 349 ARG B CA 1
ATOM 7213 C C . ARG B 1 349 ? -8.406 -35.031 -23.844 1 96.81 349 ARG B C 1
ATOM 7215 O O . ARG B 1 349 ? -8.18 -33.844 -23.656 1 96.81 349 ARG B O 1
ATOM 7222 N N . LEU B 1 350 ? -7.598 -36 -23.594 1 96.38 350 LEU B N 1
ATOM 7223 C CA . LEU B 1 350 ? -6.23 -35.75 -23.172 1 96.38 350 LEU B CA 1
ATOM 7224 C C . LEU B 1 350 ? -5.25 -35.938 -24.328 1 96.38 350 LEU B C 1
ATOM 7226 O O . LEU B 1 350 ? -5.211 -37.031 -24.938 1 96.38 350 LEU B O 1
ATOM 7230 N N . TRP B 1 351 ? -4.457 -34.906 -24.609 1 97.88 351 TRP B N 1
ATOM 7231 C CA . TRP B 1 351 ? -3.52 -34.906 -25.734 1 97.88 351 TRP B CA 1
ATOM 7232 C C . TRP B 1 351 ? -2.098 -34.625 -25.25 1 97.88 351 TRP B C 1
ATOM 7234 O O . TRP B 1 351 ? -1.896 -34 -24.219 1 97.88 351 TRP B O 1
ATOM 7244 N N . THR B 1 352 ? -1.12 -35.125 -25.969 1 97.25 352 THR B N 1
ATOM 7245 C CA . THR B 1 352 ? 0.247 -34.656 -25.812 1 97.25 352 THR B CA 1
ATOM 7246 C C . THR B 1 352 ? 0.438 -33.312 -26.516 1 97.25 352 THR B C 1
ATOM 7248 O O . THR B 1 352 ? -0.125 -33.094 -27.578 1 97.25 352 THR B O 1
ATOM 7251 N N . THR B 1 353 ? 1.191 -32.438 -25.922 1 97.12 353 THR B N 1
ATOM 7252 C CA . THR B 1 353 ? 1.38 -31.125 -26.5 1 97.12 353 THR B CA 1
ATOM 7253 C C . THR B 1 353 ? 2.521 -31.125 -27.516 1 97.12 353 THR B C 1
ATOM 7255 O O . THR B 1 353 ? 2.615 -30.234 -28.359 1 97.12 353 THR B O 1
ATOM 7258 N N . ASN B 1 354 ? 3.422 -32.062 -27.438 1 94 354 ASN B N 1
ATOM 7259 C CA . ASN B 1 354 ? 4.621 -32.125 -28.266 1 94 354 ASN B CA 1
ATOM 7260 C C . ASN B 1 354 ? 4.316 -32.625 -29.672 1 94 354 ASN B C 1
ATOM 7262 O O . ASN B 1 354 ? 4.855 -32.125 -30.656 1 94 354 ASN B O 1
ATOM 7266 N N . ASP B 1 355 ? 3.488 -33.656 -29.766 1 95.25 355 ASP B N 1
ATOM 7267 C CA . ASP B 1 355 ? 3.258 -34.219 -31.078 1 95.25 355 ASP B CA 1
ATOM 7268 C C . ASP B 1 355 ? 1.766 -34.281 -31.406 1 95.25 355 ASP B C 1
ATOM 7270 O O . ASP B 1 355 ? 1.373 -34.781 -32.469 1 95.25 355 ASP B O 1
ATOM 7274 N N . GLY B 1 356 ? 0.974 -33.875 -30.5 1 96.31 356 GLY B N 1
ATOM 7275 C CA . GLY B 1 356 ? -0.456 -33.781 -30.75 1 96.31 356 GLY B CA 1
ATOM 7276 C C . GLY B 1 356 ? -1.137 -35.156 -30.766 1 96.31 356 GLY B C 1
ATOM 7277 O O . GLY B 1 356 ? -2.094 -35.344 -31.516 1 96.31 356 GLY B O 1
ATOM 7278 N N . THR B 1 357 ? -0.635 -36.031 -30.031 1 97.31 357 THR B N 1
ATOM 7279 C CA . THR B 1 357 ? -1.207 -37.375 -29.969 1 97.31 357 THR B CA 1
ATOM 7280 C C . THR B 1 357 ? -2.324 -37.438 -28.938 1 97.31 357 THR B C 1
ATOM 7282 O O . THR B 1 357 ? -2.176 -36.938 -27.812 1 97.31 357 THR B O 1
ATOM 7285 N N . LEU B 1 358 ? -3.434 -38.062 -29.297 1 97.25 358 LEU B N 1
ATOM 7286 C CA . LEU B 1 358 ? -4.531 -38.312 -28.375 1 97.25 358 LEU B CA 1
ATOM 7287 C C . LEU B 1 358 ? -4.195 -39.438 -27.406 1 97.25 358 LEU B C 1
ATOM 7289 O O . LEU B 1 358 ? -4.023 -40.594 -27.828 1 97.25 358 LEU B O 1
ATOM 7293 N N . ILE B 1 359 ? -4.094 -39.219 -26.188 1 94.62 359 ILE B N 1
ATOM 7294 C CA . ILE B 1 359 ? -3.738 -40.188 -25.172 1 94.62 359 ILE B CA 1
ATOM 7295 C C . ILE B 1 359 ? -4.996 -40.875 -24.672 1 94.62 359 ILE B C 1
ATOM 7297 O O . ILE B 1 359 ? -4.996 -42.094 -24.469 1 94.62 359 ILE B O 1
ATOM 7301 N N . ARG B 1 360 ? -6.02 -40.062 -24.484 1 93.88 360 ARG B N 1
ATOM 7302 C CA . ARG B 1 360 ? -7.223 -40.625 -23.891 1 93.88 360 ARG B CA 1
ATOM 7303 C C . ARG B 1 360 ? -8.453 -39.812 -24.234 1 93.88 360 ARG B C 1
ATOM 7305 O O . ARG B 1 360 ? -8.414 -38.562 -24.203 1 93.88 360 ARG B O 1
ATOM 7312 N N . LYS B 1 361 ? -9.477 -40.406 -24.578 1 94.88 361 LYS B N 1
ATOM 7313 C CA . LYS B 1 361 ? -10.828 -39.844 -24.672 1 94.88 361 LYS B CA 1
ATOM 7314 C C . LYS B 1 361 ? -11.719 -40.375 -23.547 1 94.88 361 LYS B C 1
ATOM 7316 O O . LYS B 1 361 ? -12.07 -41.562 -23.531 1 94.88 361 LYS B O 1
ATOM 7321 N N . PHE B 1 362 ? -12.117 -39.625 -22.688 1 92.88 362 PHE B N 1
ATOM 7322 C CA . PHE B 1 362 ? -12.859 -40.062 -21.516 1 92.88 362 PHE B CA 1
ATOM 7323 C C . PHE B 1 362 ? -14.32 -40.312 -21.875 1 92.88 362 PHE B C 1
ATOM 7325 O O . PHE B 1 362 ? -14.82 -39.812 -22.875 1 92.88 362 PHE B O 1
ATOM 7332 N N . PRO B 1 363 ? -14.984 -41.094 -21.016 1 91.06 363 PRO B N 1
ATOM 7333 C CA . PRO B 1 363 ? -16.375 -41.406 -21.297 1 91.06 363 PRO B CA 1
ATOM 7334 C C . PRO B 1 363 ? -17.266 -40.188 -21.438 1 91.06 363 PRO B C 1
ATOM 7336 O O . PRO B 1 363 ? -17.031 -39.188 -20.75 1 91.06 363 PRO B O 1
ATOM 7339 N N . LYS B 1 364 ? -18.203 -40.312 -22.281 1 93.06 364 LYS B N 1
ATOM 7340 C CA . LYS B 1 364 ? -19.078 -39.188 -22.641 1 93.06 364 LYS B CA 1
ATOM 7341 C C . LYS B 1 364 ? -20.031 -38.844 -21.5 1 93.06 364 LYS B C 1
ATOM 7343 O O . LYS B 1 364 ? -20.656 -39.719 -20.922 1 93.06 364 LYS B O 1
ATOM 7348 N N . PHE B 1 365 ? -20.125 -37.625 -21.25 1 93.12 365 PHE B N 1
ATOM 7349 C CA . PHE B 1 365 ? -21.188 -37.094 -20.391 1 93.12 365 PHE B CA 1
ATOM 7350 C C . PHE B 1 365 ? -22.391 -36.688 -21.219 1 93.12 365 PHE B C 1
ATOM 7352 O O . PHE B 1 365 ? -22.297 -36.5 -22.438 1 93.12 365 PHE B O 1
ATOM 7359 N N . GLU B 1 366 ? -23.516 -36.531 -20.625 1 92.5 366 GLU B N 1
ATOM 7360 C CA . GLU B 1 366 ? -24.75 -36.156 -21.312 1 92.5 366 GLU B CA 1
ATOM 7361 C C . GLU B 1 366 ? -24.734 -34.688 -21.688 1 92.5 366 GLU B C 1
ATOM 7363 O O . GLU B 1 366 ? -25.375 -34.281 -22.656 1 92.5 366 GLU B O 1
ATOM 7368 N N . GLU B 1 367 ? -24.031 -34 -20.922 1 95.38 367 GLU B N 1
ATOM 7369 C CA . GLU B 1 367 ? -23.875 -32.562 -21.156 1 95.38 367 GLU B CA 1
ATOM 7370 C C . GLU B 1 367 ? -22.406 -32.188 -21.375 1 95.38 367 GLU B C 1
ATOM 7372 O O . GLU B 1 367 ? -21.516 -32.969 -21.078 1 95.38 367 GLU B O 1
ATOM 7377 N N . PRO B 1 368 ? -22.234 -30.984 -21.922 1 95.44 368 PRO B N 1
ATOM 7378 C CA . PRO B 1 368 ? -20.875 -30.547 -22.188 1 95.44 368 PRO B CA 1
ATOM 7379 C C . PRO B 1 368 ? -20 -30.547 -20.938 1 95.44 368 PRO B C 1
ATOM 7381 O O . PRO B 1 368 ? -20.484 -30.312 -19.828 1 95.44 368 PRO B O 1
ATOM 7384 N N . VAL B 1 369 ? -18.703 -30.797 -21.141 1 96.75 369 VAL B N 1
ATOM 7385 C CA . VAL B 1 369 ? -17.688 -30.625 -20.109 1 96.75 369 VAL B CA 1
ATOM 7386 C C . VAL B 1 369 ? -17.266 -29.156 -20.031 1 96.75 369 VAL B C 1
ATOM 7388 O O . VAL B 1 369 ? -16.766 -28.609 -21.016 1 96.75 369 VAL B O 1
ATOM 7391 N N . SER B 1 370 ? -17.484 -28.547 -18.906 1 95.44 370 SER B N 1
ATOM 7392 C CA . SER B 1 370 ? -17.312 -27.094 -18.797 1 95.44 370 SER B CA 1
ATOM 7393 C C . SER B 1 370 ? -15.891 -26.734 -18.391 1 95.44 370 SER B C 1
ATOM 7395 O O . SER B 1 370 ? -15.406 -25.656 -18.719 1 95.44 370 SER B O 1
ATOM 7397 N N . GLY B 1 371 ? -15.266 -27.578 -17.641 1 95.5 371 GLY B N 1
ATOM 7398 C CA . GLY B 1 371 ? -13.914 -27.266 -17.203 1 95.5 371 GLY B CA 1
ATOM 7399 C C . GLY B 1 371 ? -13.219 -28.438 -16.531 1 95.5 371 GLY B C 1
ATOM 7400 O O . GLY B 1 371 ? -13.844 -29.469 -16.281 1 95.5 371 GLY B O 1
ATOM 7401 N N . CYS B 1 372 ? -11.922 -28.188 -16.297 1 95.38 372 CYS B N 1
ATOM 7402 C CA . CYS B 1 372 ? -11.133 -29.234 -15.648 1 95.38 372 CYS B CA 1
ATOM 7403 C C . CYS B 1 372 ? -9.984 -28.625 -14.852 1 95.38 372 CYS B C 1
ATOM 7405 O O . CYS B 1 372 ? -9.555 -27.516 -15.117 1 95.38 372 CYS B O 1
ATOM 7407 N N . VAL B 1 373 ? -9.562 -29.359 -13.82 1 95.94 373 VAL B N 1
ATOM 7408 C CA . VAL B 1 373 ? -8.461 -28.953 -12.953 1 95.94 373 VAL B CA 1
ATOM 7409 C C . VAL B 1 373 ? -7.531 -30.141 -12.711 1 95.94 373 VAL B C 1
ATOM 7411 O O . VAL B 1 373 ? -7.992 -31.25 -12.391 1 95.94 373 VAL B O 1
ATOM 7414 N N . TRP B 1 374 ? -6.285 -29.875 -12.953 1 93.56 374 TRP B N 1
ATOM 7415 C CA . TRP B 1 374 ? -5.301 -30.891 -12.594 1 93.56 374 TRP B CA 1
ATOM 7416 C C . TRP B 1 374 ? -5.121 -30.969 -11.078 1 93.56 374 TRP B C 1
ATOM 7418 O O . TRP B 1 374 ? -5.07 -29.938 -10.398 1 93.56 374 TRP B O 1
ATOM 7428 N N . ALA B 1 375 ? -5.055 -32.125 -10.617 1 86.25 375 ALA B N 1
ATOM 7429 C CA . ALA B 1 375 ? -4.711 -32.281 -9.203 1 86.25 375 ALA B CA 1
ATOM 7430 C C . ALA B 1 375 ? -3.223 -32.062 -8.969 1 86.25 375 ALA B C 1
ATOM 7432 O O . ALA B 1 375 ? -2.43 -32.062 -9.914 1 86.25 375 ALA B O 1
ATOM 7433 N N . GLN B 1 376 ? -2.877 -31.828 -7.75 1 77.5 376 GLN B N 1
ATOM 7434 C CA . GLN B 1 376 ? -1.504 -31.484 -7.391 1 77.5 376 GLN B CA 1
ATOM 7435 C C . GLN B 1 376 ? -0.551 -32.625 -7.691 1 77.5 376 GLN B C 1
ATOM 7437 O O . GLN B 1 376 ? 0.616 -32.406 -8.023 1 77.5 376 GLN B O 1
ATOM 7442 N N . ASP B 1 377 ? -1.032 -33.812 -7.562 1 76.75 377 ASP B N 1
ATOM 7443 C CA . ASP B 1 377 ? -0.183 -35 -7.746 1 76.75 377 ASP B CA 1
ATOM 7444 C C . ASP B 1 377 ? 0.034 -35.281 -9.227 1 76.75 377 ASP B C 1
ATOM 7446 O O . ASP B 1 377 ? 0.825 -36.156 -9.586 1 76.75 377 ASP B O 1
ATOM 7450 N N . SER B 1 378 ? -0.562 -34.594 -10.18 1 79.31 378 SER B N 1
ATOM 7451 C CA . SER B 1 378 ? -0.503 -34.719 -11.633 1 79.31 378 SER B CA 1
ATOM 7452 C C . SER B 1 378 ? -0.983 -36.094 -12.094 1 79.31 378 SER B C 1
ATOM 7454 O O . SER B 1 378 ? -0.693 -36.5 -13.211 1 79.31 378 SER B O 1
ATOM 7456 N N . ARG B 1 379 ? -1.706 -36.75 -11.203 1 85.38 379 ARG B N 1
ATOM 7457 C CA . ARG B 1 379 ? -2.158 -38.094 -11.523 1 85.38 379 ARG B CA 1
ATOM 7458 C C . ARG B 1 379 ? -3.678 -38.156 -11.641 1 85.38 379 ARG B C 1
ATOM 7460 O O . ARG B 1 379 ? -4.238 -39.188 -12.031 1 85.38 379 ARG B O 1
ATOM 7467 N N . SER B 1 380 ? -4.262 -37.156 -11.266 1 90.94 380 SER B N 1
ATOM 7468 C CA . SER B 1 380 ? -5.719 -37.094 -11.344 1 90.94 380 SER B CA 1
ATOM 7469 C C . SER B 1 380 ? -6.199 -35.75 -11.844 1 90.94 380 SER B C 1
ATOM 7471 O O . SER B 1 380 ? -5.453 -34.75 -11.797 1 90.94 380 SER B O 1
ATOM 7473 N N . LEU B 1 381 ? -7.414 -35.812 -12.359 1 93 381 LEU B N 1
ATOM 7474 C CA . LEU B 1 381 ? -8.094 -34.625 -12.867 1 93 381 LEU B CA 1
ATOM 7475 C C . LEU B 1 381 ? -9.508 -34.5 -12.289 1 93 381 LEU B C 1
ATOM 7477 O O . LEU B 1 381 ? -10.156 -35.531 -12.039 1 93 381 LEU B O 1
ATOM 7481 N N . VAL B 1 382 ? -9.883 -33.312 -12.047 1 95.25 382 VAL B N 1
ATOM 7482 C CA . VAL B 1 382 ? -11.281 -33.062 -11.711 1 95.25 382 VAL B CA 1
ATOM 7483 C C . VAL B 1 382 ? -11.984 -32.375 -12.891 1 95.25 382 VAL B C 1
ATOM 7485 O O . VAL B 1 382 ? -11.508 -31.359 -13.398 1 95.25 382 VAL B O 1
ATOM 7488 N N . VAL B 1 383 ? -13.086 -32.938 -13.336 1 95.88 383 VAL B N 1
ATOM 7489 C CA . VAL B 1 383 ? -13.844 -32.375 -14.453 1 95.88 383 VAL B CA 1
ATOM 7490 C C . VAL B 1 383 ? -15.188 -31.859 -13.961 1 95.88 383 VAL B C 1
ATOM 7492 O O . VAL B 1 383 ? -15.82 -32.469 -13.094 1 95.88 383 VAL B O 1
ATOM 7495 N N . GLY B 1 384 ? -15.523 -30.703 -14.414 1 96.81 384 GLY B N 1
ATOM 7496 C CA . GLY B 1 384 ? -16.844 -30.141 -14.195 1 96.81 384 GLY B CA 1
ATOM 7497 C C . GLY B 1 384 ? -17.719 -30.156 -15.438 1 96.81 384 GLY B C 1
ATOM 7498 O O . GLY B 1 384 ? -17.234 -29.953 -16.547 1 96.81 384 GLY B O 1
ATOM 7499 N N . THR B 1 385 ? -19.062 -30.438 -15.234 1 96.44 385 THR B N 1
ATOM 7500 C CA . THR B 1 385 ? -19.969 -30.516 -16.375 1 96.44 385 THR B CA 1
ATOM 7501 C C . THR B 1 385 ? -21.219 -29.672 -16.109 1 96.44 385 THR B C 1
ATOM 7503 O O . THR B 1 385 ? -21.453 -29.219 -14.992 1 96.44 385 THR B O 1
ATOM 7506 N N . LEU B 1 386 ? -21.984 -29.469 -17.156 1 95.19 386 LEU B N 1
ATOM 7507 C CA . LEU B 1 386 ? -23.25 -28.75 -17.031 1 95.19 386 LEU B CA 1
ATOM 7508 C C . LEU B 1 386 ? -24.375 -29.703 -16.641 1 95.19 386 LEU B C 1
ATOM 7510 O O . LEU B 1 386 ? -25.531 -29.312 -16.594 1 95.19 386 LEU B O 1
ATOM 7514 N N . ASP B 1 387 ? -24 -30.938 -16.328 1 92.62 387 ASP B N 1
ATOM 7515 C CA . ASP B 1 387 ? -24.969 -31.938 -15.875 1 92.62 387 ASP B CA 1
ATOM 7516 C C . ASP B 1 387 ? -25.047 -31.969 -14.352 1 92.62 387 ASP B C 1
ATOM 7518 O O . ASP B 1 387 ? -24.109 -32.375 -13.672 1 92.62 387 ASP B O 1
ATOM 7522 N N . PRO B 1 388 ? -26.156 -31.703 -13.812 1 91.31 388 PRO B N 1
ATOM 7523 C CA . PRO B 1 388 ? -26.281 -31.672 -12.352 1 91.31 388 PRO B CA 1
ATOM 7524 C C . PRO B 1 388 ? -26.078 -33.031 -11.711 1 91.31 388 PRO B C 1
ATOM 7526 O O . PRO B 1 388 ? -25.719 -33.125 -10.531 1 91.31 388 PRO B O 1
ATOM 7529 N N . ASN B 1 389 ? -26.281 -34.062 -12.477 1 90.5 389 ASN B N 1
ATOM 7530 C CA . ASN B 1 389 ? -26.094 -35.406 -11.938 1 90.5 389 ASN B CA 1
ATOM 7531 C C . ASN B 1 389 ? -24.625 -35.812 -11.914 1 90.5 389 ASN B C 1
ATOM 7533 O O . ASN B 1 389 ? -24.25 -36.781 -11.219 1 90.5 389 ASN B O 1
ATOM 7537 N N . TYR B 1 390 ? -23.875 -35.125 -12.727 1 92.25 390 TYR B N 1
ATOM 7538 C CA . TYR B 1 390 ? -22.438 -35.344 -12.805 1 92.25 390 TYR B CA 1
ATOM 7539 C C . TYR B 1 390 ? -21.672 -34.031 -12.781 1 92.25 390 TYR B C 1
ATOM 7541 O O . TYR B 1 390 ? -20.906 -33.75 -13.695 1 92.25 390 TYR B O 1
ATOM 7549 N N . SER B 1 391 ? -21.938 -33.375 -11.695 1 93.75 391 SER B N 1
ATOM 7550 C CA . SER B 1 391 ? -21.438 -32 -11.562 1 93.75 391 SER B CA 1
ATOM 7551 C C . SER B 1 391 ? -19.906 -31.969 -11.547 1 93.75 391 SER B C 1
ATOM 7553 O O . SER B 1 391 ? -19.297 -31.312 -12.391 1 93.75 391 SER B O 1
ATOM 7555 N N . LEU B 1 392 ? -19.328 -32.75 -10.602 1 96.25 392 LEU B N 1
ATOM 7556 C CA . LEU B 1 392 ? -17.875 -32.844 -10.453 1 96.25 392 LEU B CA 1
ATOM 7557 C C . LEU B 1 392 ? -17.453 -34.312 -10.383 1 96.25 392 LEU B C 1
ATOM 7559 O O . LEU B 1 392 ? -18.016 -35.094 -9.617 1 96.25 392 LEU B O 1
ATOM 7563 N N . ARG B 1 393 ? -16.453 -34.625 -11.172 1 94.62 393 ARG B N 1
ATOM 7564 C CA . ARG B 1 393 ? -15.93 -36 -11.195 1 94.62 393 ARG B CA 1
ATOM 7565 C C . ARG B 1 393 ? -14.398 -36 -11.18 1 94.62 393 ARG B C 1
ATOM 7567 O O . ARG B 1 393 ? -13.773 -35.25 -11.938 1 94.62 393 ARG B O 1
ATOM 7574 N N . THR B 1 394 ? -13.875 -36.812 -10.281 1 93.81 394 THR B N 1
ATOM 7575 C CA . THR B 1 394 ? -12.438 -37.031 -10.297 1 93.81 394 THR B CA 1
ATOM 7576 C C . THR B 1 394 ? -12.078 -38.219 -11.195 1 93.81 394 THR B C 1
ATOM 7578 O O . THR B 1 394 ? -12.68 -39.281 -11.094 1 93.81 394 THR B O 1
ATOM 7581 N N . LEU B 1 395 ? -11.164 -37.938 -12.109 1 91.25 395 LEU B N 1
ATOM 7582 C CA . LEU B 1 395 ? -10.688 -38.969 -13.031 1 91.25 395 LEU B CA 1
ATOM 7583 C C . LEU B 1 395 ? -9.242 -39.312 -12.742 1 91.25 395 LEU B C 1
ATOM 7585 O O . LEU B 1 395 ? -8.359 -38.469 -12.758 1 91.25 395 LEU B O 1
ATOM 7589 N N . ASN B 1 396 ? -9.016 -40.531 -12.438 1 90.31 396 ASN B N 1
ATOM 7590 C CA . ASN B 1 396 ? -7.648 -41 -12.25 1 90.31 396 ASN B CA 1
ATOM 7591 C C . ASN B 1 396 ? -7.008 -41.406 -13.578 1 90.31 396 ASN B C 1
ATOM 7593 O O . ASN B 1 396 ? -7.562 -42.219 -14.32 1 90.31 396 ASN B O 1
ATOM 7597 N N . LEU B 1 397 ? -5.91 -40.938 -13.906 1 88.25 397 LEU B N 1
ATOM 7598 C CA . LEU B 1 397 ? -5.27 -41.125 -15.195 1 88.25 397 LEU B CA 1
ATOM 7599 C C . LEU B 1 397 ? -4.586 -42.5 -15.258 1 88.25 397 LEU B C 1
ATOM 7601 O O . LEU B 1 397 ? -4.402 -43.062 -16.344 1 88.25 397 LEU B O 1
ATOM 7605 N N . ASP B 1 398 ? -4.223 -43.094 -14.133 1 86 398 ASP B N 1
ATOM 7606 C CA . ASP B 1 398 ? -3.521 -44.375 -14.094 1 86 398 ASP B CA 1
ATOM 7607 C C . ASP B 1 398 ? -4.508 -45.531 -14.055 1 86 398 ASP B C 1
ATOM 7609 O O . ASP B 1 398 ? -4.355 -46.5 -14.789 1 86 398 ASP B O 1
ATOM 7613 N N . THR B 1 399 ? -5.477 -45.469 -13.18 1 83.12 399 THR B N 1
ATOM 7614 C CA . THR B 1 399 ? -6.355 -46.625 -12.93 1 83.12 399 THR B CA 1
ATOM 7615 C C . THR B 1 399 ? -7.672 -46.469 -13.688 1 83.12 399 THR B C 1
ATOM 7617 O O . THR B 1 399 ? -8.477 -47.375 -13.742 1 83.12 399 THR B O 1
ATOM 7620 N N . SER B 1 400 ? -8.031 -45.375 -14.344 1 81.06 400 SER B N 1
ATOM 7621 C CA . SER B 1 400 ? -9.281 -45.062 -15.016 1 81.06 400 SER B CA 1
ATOM 7622 C C . SER B 1 400 ? -10.438 -45 -14.031 1 81.06 400 SER B C 1
ATOM 7624 O O . SER B 1 400 ? -11.609 -44.969 -14.43 1 81.06 400 SER B O 1
ATOM 7626 N N . GLU B 1 401 ? -10.086 -45.062 -12.781 1 85.94 401 GLU B N 1
ATOM 7627 C CA . GLU B 1 401 ? -11.117 -44.938 -11.758 1 85.94 401 GLU B CA 1
ATOM 7628 C C . GLU B 1 401 ? -11.742 -43.531 -11.781 1 85.94 401 GLU B C 1
ATOM 7630 O O . GLU B 1 401 ? -11.07 -42.562 -12.086 1 85.94 401 GLU B O 1
ATOM 7635 N N . GLN B 1 402 ? -13.055 -43.562 -11.594 1 90.38 402 GLN B N 1
ATOM 7636 C CA . GLN B 1 402 ? -13.82 -42.344 -11.539 1 90.38 402 GLN B CA 1
ATOM 7637 C C . GLN B 1 402 ? -14.523 -42.188 -10.188 1 90.38 402 GLN B C 1
ATOM 7639 O O . GLN B 1 402 ? -14.977 -43.156 -9.609 1 90.38 402 GLN B O 1
ATOM 7644 N N . TYR B 1 403 ? -14.43 -41 -9.688 1 91.5 403 TYR B N 1
ATOM 7645 C CA . TYR B 1 403 ? -15.102 -40.719 -8.43 1 91.5 403 TYR B CA 1
ATOM 7646 C C . TYR B 1 403 ? -16.031 -39.5 -8.562 1 91.5 403 TYR B C 1
ATOM 7648 O O . TYR B 1 403 ? -15.586 -38.406 -8.914 1 91.5 403 TYR B O 1
ATOM 7656 N N . GLU B 1 404 ? -17.344 -39.688 -8.242 1 93.88 404 GLU B N 1
ATOM 7657 C CA . GLU B 1 404 ? -18.312 -38.594 -8.25 1 93.88 404 GLU B CA 1
ATOM 7658 C C . GLU B 1 404 ? -18.312 -37.875 -6.918 1 93.88 404 GLU B C 1
ATOM 7660 O O . GLU B 1 404 ? -18.312 -38.5 -5.852 1 93.88 404 GLU B O 1
ATOM 7665 N N . TRP B 1 405 ? -18.234 -36.531 -6.984 1 94.25 405 TRP B N 1
ATOM 7666 C CA . TRP B 1 405 ? -18.188 -35.719 -5.758 1 94.25 405 TRP B CA 1
ATOM 7667 C C . TRP B 1 405 ? -19.562 -35.688 -5.086 1 94.25 405 TRP B C 1
ATOM 7669 O O . TRP B 1 405 ? -19.672 -35.312 -3.912 1 94.25 405 TRP B O 1
ATOM 7679 N N . GLY B 1 406 ? -20.641 -36 -5.742 1 92.88 406 GLY B N 1
ATOM 7680 C CA . GLY B 1 406 ? -21.984 -36.125 -5.172 1 92.88 406 GLY B CA 1
ATOM 7681 C C . GLY B 1 406 ? -22.672 -34.781 -5.039 1 92.88 406 GLY B C 1
ATOM 7682 O O . GLY B 1 406 ? -23.547 -34.594 -4.188 1 92.88 406 GLY B O 1
ATOM 7683 N N . VAL B 1 407 ? -22.266 -33.844 -5.801 1 93.12 407 VAL B N 1
ATOM 7684 C CA . VAL B 1 407 ? -22.875 -32.5 -5.762 1 93.12 407 VAL B CA 1
ATOM 7685 C C . VAL B 1 407 ? -23.734 -32.312 -7.004 1 93.12 407 VAL B C 1
ATOM 7687 O O . VAL B 1 407 ? -23.578 -33 -8.008 1 93.12 407 VAL B O 1
ATOM 7690 N N . LYS B 1 408 ? -24.781 -31.328 -6.938 1 92.38 408 LYS B N 1
ATOM 7691 C CA . LYS B 1 408 ? -25.797 -31.281 -7.984 1 92.38 408 LYS B CA 1
ATOM 7692 C C . LYS B 1 408 ? -25.891 -29.891 -8.617 1 92.38 408 LYS B C 1
ATOM 7694 O O . LYS B 1 408 ? -26.938 -29.5 -9.125 1 92.38 408 LYS B O 1
ATOM 7699 N N . HIS B 1 409 ? -24.891 -29.141 -8.578 1 93.25 409 HIS B N 1
ATOM 7700 C CA . HIS B 1 409 ? -24.938 -27.844 -9.258 1 93.25 409 HIS B CA 1
ATOM 7701 C C . HIS B 1 409 ? -24.406 -27.953 -10.68 1 93.25 409 HIS B C 1
ATOM 7703 O O . HIS B 1 409 ? -23.625 -28.844 -10.992 1 93.25 409 HIS B O 1
ATOM 7709 N N . ARG B 1 410 ? -24.922 -27.109 -11.617 1 95.81 410 ARG B N 1
ATOM 7710 C CA . ARG B 1 410 ? -24.406 -27.016 -12.977 1 95.81 410 ARG B CA 1
ATOM 7711 C C . ARG B 1 410 ? -23.125 -26.188 -13.016 1 95.81 410 ARG B C 1
ATOM 7713 O O . ARG B 1 410 ? -23.156 -24.969 -12.805 1 95.81 410 ARG B O 1
ATOM 7720 N N . VAL B 1 411 ? -22.031 -26.812 -13.367 1 96.75 411 VAL B N 1
ATOM 7721 C CA . VAL B 1 411 ? -20.75 -26.125 -13.305 1 96.75 411 VAL B CA 1
ATOM 7722 C C . VAL B 1 411 ? -20.531 -25.312 -14.57 1 96.75 411 VAL B C 1
ATOM 7724 O O . VAL B 1 411 ? -20.406 -25.859 -15.664 1 96.75 411 VAL B O 1
ATOM 7727 N N . GLN B 1 412 ? -20.469 -24.031 -14.414 1 95.44 412 GLN B N 1
ATOM 7728 C CA . GLN B 1 412 ? -20.25 -23.141 -15.547 1 95.44 412 GLN B CA 1
ATOM 7729 C C . GLN B 1 412 ? -18.75 -22.938 -15.797 1 95.44 412 GLN B C 1
ATOM 7731 O O . GLN B 1 412 ? -18.328 -22.781 -16.938 1 95.44 412 GLN B O 1
ATOM 7736 N N . ASP B 1 413 ? -18.062 -22.812 -14.766 1 96.12 413 ASP B N 1
ATOM 7737 C CA . ASP B 1 413 ? -16.594 -22.703 -14.812 1 96.12 413 ASP B CA 1
ATOM 7738 C C . ASP B 1 413 ? -15.969 -23.281 -13.547 1 96.12 413 ASP B C 1
ATOM 7740 O O . ASP B 1 413 ? -16.641 -23.438 -12.523 1 96.12 413 ASP B O 1
ATOM 7744 N N . LEU B 1 414 ? -14.664 -23.578 -13.734 1 95.69 414 LEU B N 1
ATOM 7745 C CA . LEU B 1 414 ? -13.969 -24.297 -12.68 1 95.69 414 LEU B CA 1
ATOM 7746 C C . LEU B 1 414 ? -12.5 -23.891 -12.617 1 95.69 414 LEU B C 1
ATOM 7748 O O . LEU B 1 414 ? -11.867 -23.672 -13.656 1 95.69 414 LEU B O 1
ATOM 7752 N N . CYS B 1 415 ? -12 -23.75 -11.328 1 96.75 415 CYS B N 1
ATOM 7753 C CA . CYS B 1 415 ? -10.562 -23.516 -11.203 1 96.75 415 CYS B CA 1
ATOM 7754 C C . CYS B 1 415 ? -10.023 -24.109 -9.906 1 96.75 415 CYS B C 1
ATOM 7756 O O . CYS B 1 415 ? -10.789 -24.359 -8.969 1 96.75 415 CYS B O 1
ATOM 7758 N N . GLY B 1 416 ? -8.75 -24.406 -9.953 1 96.19 416 GLY B N 1
ATOM 7759 C CA . GLY B 1 416 ? -8.047 -24.922 -8.789 1 96.19 416 GLY B CA 1
ATOM 7760 C C . GLY B 1 416 ? -6.898 -24.031 -8.352 1 96.19 416 GLY B C 1
ATOM 7761 O O . GLY B 1 416 ? -6.266 -23.375 -9.18 1 96.19 416 GLY B O 1
ATOM 7762 N N . SER B 1 417 ? -6.625 -24.125 -7.066 1 96.25 417 SER B N 1
ATOM 7763 C CA . SER B 1 417 ? -5.492 -23.344 -6.574 1 96.25 417 SER B CA 1
ATOM 7764 C C . SER B 1 417 ? -4.172 -24.047 -6.863 1 96.25 417 SER B C 1
ATOM 7766 O O . SER B 1 417 ? -4.098 -25.281 -6.836 1 96.25 417 SER B O 1
ATOM 7768 N N . PRO B 1 418 ? -3.123 -23.266 -7.086 1 92.62 418 PRO B N 1
ATOM 7769 C CA . PRO B 1 418 ? -1.812 -23.844 -7.387 1 92.62 418 PRO B CA 1
ATOM 7770 C C . PRO B 1 418 ? -1.305 -24.766 -6.277 1 92.62 418 PRO B C 1
ATOM 7772 O O . PRO B 1 418 ? -0.629 -25.75 -6.555 1 92.62 418 PRO B O 1
ATOM 7775 N N . ASP B 1 419 ? -1.606 -24.5 -5.055 1 91.31 419 ASP B N 1
ATOM 7776 C CA . ASP B 1 419 ? -1.117 -25.328 -3.951 1 91.31 419 ASP B CA 1
ATOM 7777 C C . ASP B 1 419 ? -2.002 -26.547 -3.746 1 91.31 419 ASP B C 1
ATOM 7779 O O . ASP B 1 419 ? -1.739 -27.375 -2.865 1 91.31 419 ASP B O 1
ATOM 7783 N N . GLY B 1 420 ? -3.125 -26.656 -4.5 1 92.31 420 GLY B N 1
ATOM 7784 C CA . GLY B 1 420 ? -3.971 -27.844 -4.484 1 92.31 420 GLY B CA 1
ATOM 7785 C C . GLY B 1 420 ? -4.984 -27.828 -3.359 1 92.31 420 GLY B C 1
ATOM 7786 O O . GLY B 1 420 ? -5.688 -28.828 -3.143 1 92.31 420 GLY B O 1
ATOM 7787 N N . ARG B 1 421 ? -5.078 -26.734 -2.707 1 93.25 421 ARG B N 1
ATOM 7788 C CA . ARG B 1 421 ? -5.953 -26.656 -1.541 1 93.25 421 ARG B CA 1
ATOM 7789 C C . ARG B 1 421 ? -7.398 -26.406 -1.955 1 93.25 421 ARG B C 1
ATOM 7791 O O . ARG B 1 421 ? -8.328 -26.984 -1.381 1 93.25 421 ARG B O 1
ATOM 7798 N N . TRP B 1 422 ? -7.59 -25.594 -2.902 1 96.44 422 TRP B N 1
ATOM 7799 C CA . TRP B 1 422 ? -8.93 -25.109 -3.225 1 96.44 422 TRP B CA 1
ATOM 7800 C C . TRP B 1 422 ? -9.375 -25.625 -4.59 1 96.44 422 TRP B C 1
ATOM 7802 O O . TRP B 1 422 ? -8.578 -25.688 -5.527 1 96.44 422 TRP B O 1
ATOM 7812 N N . LEU B 1 423 ? -10.602 -25.953 -4.695 1 97.19 423 LEU B N 1
ATOM 7813 C CA . LEU B 1 423 ? -11.344 -26.109 -5.945 1 97.19 423 LEU B CA 1
ATOM 7814 C C . LEU B 1 423 ? -12.602 -25.234 -5.938 1 97.19 423 LEU B C 1
ATOM 7816 O O . LEU B 1 423 ? -13.422 -25.344 -5.027 1 97.19 423 LEU B O 1
ATOM 7820 N N . VAL B 1 424 ? -12.719 -24.406 -6.914 1 98.12 424 VAL B N 1
ATOM 7821 C CA . VAL B 1 424 ? -13.844 -23.484 -6.938 1 98.12 424 VAL B CA 1
ATOM 7822 C C . VAL B 1 424 ? -14.68 -23.703 -8.195 1 98.12 424 VAL B C 1
ATOM 7824 O O . VAL B 1 424 ? -14.141 -23.75 -9.305 1 98.12 424 VAL B O 1
ATOM 7827 N N . ALA B 1 425 ? -15.945 -23.859 -8.016 1 97.94 425 ALA B N 1
ATOM 7828 C CA . ALA B 1 425 ? -16.906 -23.984 -9.117 1 97.94 425 ALA B CA 1
ATOM 7829 C C . ALA B 1 425 ? -17.953 -22.891 -9.047 1 97.94 425 ALA B C 1
ATOM 7831 O O . ALA B 1 425 ? -18.406 -22.531 -7.961 1 97.94 425 ALA B O 1
ATOM 7832 N N . VAL B 1 426 ? -18.266 -22.391 -10.172 1 96.94 426 VAL B N 1
ATOM 7833 C CA . VAL B 1 426 ? -19.375 -21.438 -10.227 1 96.94 426 VAL B CA 1
ATOM 7834 C C . VAL B 1 426 ? -20.547 -22.062 -10.992 1 96.94 426 VAL B C 1
ATOM 7836 O O . VAL B 1 426 ? -20.344 -22.781 -11.969 1 96.94 426 VAL B O 1
ATOM 7839 N N . ASP B 1 427 ? -21.75 -21.766 -10.516 1 95.81 427 ASP B N 1
ATOM 7840 C CA . ASP B 1 427 ? -22.922 -22.375 -11.141 1 95.81 427 ASP B CA 1
ATOM 7841 C C . ASP B 1 427 ? -23.609 -21.406 -12.094 1 95.81 427 ASP B C 1
ATOM 7843 O O . ASP B 1 427 ? -23.047 -20.359 -12.422 1 95.81 427 ASP B O 1
ATOM 7847 N N . ASN B 1 428 ? -24.766 -21.859 -12.695 1 92.56 428 ASN B N 1
ATOM 7848 C CA . ASN B 1 428 ? -25.484 -21.062 -13.672 1 92.56 428 ASN B CA 1
ATOM 7849 C C . ASN B 1 428 ? -26.469 -20.109 -13 1 92.56 428 ASN B C 1
ATOM 7851 O O . ASN B 1 428 ? -27.297 -19.484 -13.672 1 92.56 428 ASN B O 1
ATOM 7855 N N . GLN B 1 429 ? -26.328 -20.016 -11.797 1 92.94 429 GLN B N 1
ATOM 7856 C CA . GLN B 1 429 ? -27.125 -19.047 -11.039 1 92.94 429 GLN B CA 1
ATOM 7857 C C . GLN B 1 429 ? -26.234 -17.922 -10.508 1 92.94 429 GLN B C 1
ATOM 7859 O O . GLN B 1 429 ? -25.625 -17.188 -11.281 1 92.94 429 GLN B O 1
ATOM 7864 N N . GLN B 1 430 ? -26.156 -17.828 -9.188 1 95.94 430 GLN B N 1
ATOM 7865 C CA . GLN B 1 430 ? -25.375 -16.734 -8.641 1 95.94 430 GLN B CA 1
ATOM 7866 C C . GLN B 1 430 ? -24.516 -17.188 -7.465 1 95.94 430 GLN B C 1
ATOM 7868 O O . GLN B 1 430 ? -24.312 -16.438 -6.508 1 95.94 430 GLN B O 1
ATOM 7873 N N . THR B 1 431 ? -24 -18.453 -7.645 1 96.62 431 THR B N 1
ATOM 7874 C CA . THR B 1 431 ? -23.328 -18.984 -6.465 1 96.62 431 THR B CA 1
ATOM 7875 C C . THR B 1 431 ? -21.938 -19.5 -6.824 1 96.62 431 THR B C 1
ATOM 7877 O O . THR B 1 431 ? -21.766 -20.156 -7.852 1 96.62 431 THR B O 1
ATOM 7880 N N . ILE B 1 432 ? -21.031 -19.188 -5.977 1 97.5 432 ILE B N 1
ATOM 7881 C CA . ILE B 1 432 ? -19.688 -19.781 -5.984 1 97.5 432 ILE B CA 1
ATOM 7882 C C . ILE B 1 432 ? -19.625 -20.922 -4.969 1 97.5 432 ILE B C 1
ATOM 7884 O O . ILE B 1 432 ? -20.047 -20.766 -3.82 1 97.5 432 ILE B O 1
ATOM 7888 N N . HIS B 1 433 ? -19.125 -22.047 -5.398 1 98.06 433 HIS B N 1
ATOM 7889 C CA . HIS B 1 433 ? -18.906 -23.188 -4.52 1 98.06 433 HIS B CA 1
ATOM 7890 C C . HIS B 1 433 ? -17.422 -23.438 -4.301 1 98.06 433 HIS B C 1
ATOM 7892 O O . HIS B 1 433 ? -16.688 -23.766 -5.242 1 98.06 433 HIS B O 1
ATOM 7898 N N . VAL B 1 434 ? -17 -23.297 -3.088 1 98.38 434 VAL B N 1
ATOM 7899 C CA . VAL B 1 434 ? -15.586 -23.484 -2.768 1 98.38 434 VAL B CA 1
ATOM 7900 C C . VAL B 1 434 ? -15.398 -24.812 -2.031 1 98.38 434 VAL B C 1
ATOM 7902 O O . VAL B 1 434 ? -15.977 -25.016 -0.963 1 98.38 434 VAL B O 1
ATOM 7905 N N . TYR B 1 435 ? -14.562 -25.641 -2.611 1 97.56 435 TYR B N 1
ATOM 7906 C CA . TYR B 1 435 ? -14.32 -26.969 -2.059 1 97.56 435 TYR B CA 1
ATOM 7907 C C . TYR B 1 435 ? -12.891 -27.094 -1.562 1 97.56 435 TYR B C 1
ATOM 7909 O O . TYR B 1 435 ? -11.984 -26.438 -2.082 1 97.56 435 TYR B O 1
ATOM 7917 N N . ASN B 1 436 ? -12.727 -27.922 -0.538 1 95.81 436 ASN B N 1
ATOM 7918 C CA . ASN B 1 436 ? -11.406 -28.484 -0.254 1 95.81 436 ASN B CA 1
ATOM 7919 C C . ASN B 1 436 ? -11 -29.531 -1.285 1 95.81 436 ASN B C 1
ATOM 7921 O O . ASN B 1 436 ? -11.633 -30.594 -1.374 1 95.81 436 ASN B O 1
ATOM 7925 N N . ALA B 1 437 ? -10.031 -29.281 -2.035 1 93.5 437 ALA B N 1
ATOM 7926 C CA . ALA B 1 437 ? -9.688 -30.141 -3.174 1 93.5 437 ALA B CA 1
ATOM 7927 C C . ALA B 1 437 ? -9.164 -31.5 -2.709 1 93.5 437 ALA B C 1
ATOM 7929 O O . ALA B 1 437 ? -9.227 -32.469 -3.449 1 93.5 437 ALA B O 1
ATOM 7930 N N . VAL B 1 438 ? -8.656 -31.531 -1.533 1 90.06 438 VAL B N 1
ATOM 7931 C CA . VAL B 1 438 ? -8.086 -32.75 -1.003 1 90.06 438 VAL B CA 1
ATOM 7932 C C . VAL B 1 438 ? -9.188 -33.656 -0.428 1 90.06 438 VAL B C 1
ATOM 7934 O O . VAL B 1 438 ? -9.32 -34.812 -0.809 1 90.06 438 VAL B O 1
ATOM 7937 N N . THR B 1 439 ? -10.055 -33.094 0.363 1 92.19 439 THR B N 1
ATOM 7938 C CA . THR B 1 439 ? -11.094 -33.875 1.024 1 92.19 439 THR B CA 1
ATOM 7939 C C . THR B 1 439 ? -12.352 -33.938 0.157 1 92.19 439 THR B C 1
ATOM 7941 O O . THR B 1 439 ? -13.227 -34.781 0.405 1 92.19 439 THR B O 1
ATOM 7944 N N . ARG B 1 440 ? -12.477 -33.062 -0.837 1 93.19 440 ARG B N 1
ATOM 7945 C CA . ARG B 1 440 ? -13.602 -33 -1.767 1 93.19 440 ARG B CA 1
ATOM 7946 C C . ARG B 1 440 ? -14.867 -32.531 -1.056 1 93.19 440 ARG B C 1
ATOM 7948 O O . ARG B 1 440 ? -15.977 -32.812 -1.505 1 93.19 440 ARG B O 1
ATOM 7955 N N . GLU B 1 441 ? -14.648 -31.844 0.048 1 96.12 441 GLU B N 1
ATOM 7956 C CA . GLU B 1 441 ? -15.781 -31.328 0.821 1 96.12 441 GLU B CA 1
ATOM 7957 C C . GLU B 1 441 ? -16.031 -29.859 0.52 1 96.12 441 GLU B C 1
ATOM 7959 O O . GLU B 1 441 ? -15.102 -29.094 0.262 1 96.12 441 GLU B O 1
ATOM 7964 N N . LEU B 1 442 ? -17.312 -29.562 0.581 1 96.88 442 LEU B N 1
ATOM 7965 C CA . LEU B 1 442 ? -17.688 -28.172 0.434 1 96.88 442 LEU B CA 1
ATOM 7966 C C . LEU B 1 442 ? -17.234 -27.359 1.645 1 96.88 442 LEU B C 1
ATOM 7968 O O . LEU B 1 442 ? -17.594 -27.672 2.779 1 96.88 442 LEU B O 1
ATOM 7972 N N . GLU B 1 443 ? -16.422 -26.406 1.459 1 96.5 443 GLU B N 1
ATOM 7973 C CA . GLU B 1 443 ? -16 -25.516 2.543 1 96.5 443 GLU B CA 1
ATOM 7974 C C . GLU B 1 443 ? -17.031 -24.422 2.793 1 96.5 443 GLU B C 1
ATOM 7976 O O . GLU B 1 443 ? -17.484 -24.25 3.92 1 96.5 443 GLU B O 1
ATOM 7981 N N . PHE B 1 444 ? -17.391 -23.641 1.704 1 95.88 444 PHE B N 1
ATOM 7982 C CA . PHE B 1 444 ? -18.453 -22.641 1.83 1 95.88 444 PHE B CA 1
ATOM 7983 C C . PHE B 1 444 ? -19 -22.266 0.462 1 95.88 444 PHE B C 1
ATOM 7985 O O . PHE B 1 444 ? -18.391 -22.562 -0.566 1 95.88 444 PHE B O 1
ATOM 7992 N N . ASP B 1 445 ? -20.219 -21.688 0.501 1 96.62 445 ASP B N 1
ATOM 7993 C CA . ASP B 1 445 ? -20.875 -21.062 -0.649 1 96.62 445 ASP B CA 1
ATOM 7994 C C . ASP B 1 445 ? -20.891 -19.547 -0.499 1 96.62 445 ASP B C 1
ATOM 7996 O O . ASP B 1 445 ? -20.891 -19.031 0.62 1 96.62 445 ASP B O 1
ATOM 8000 N N . MET B 1 446 ? -20.797 -18.953 -1.567 1 96 446 MET B N 1
ATOM 8001 C CA . MET B 1 446 ? -20.938 -17.5 -1.556 1 96 446 MET B CA 1
ATOM 8002 C C . MET B 1 446 ? -21.922 -17.031 -2.623 1 96 446 MET B C 1
ATOM 8004 O O . MET B 1 446 ? -21.797 -17.406 -3.791 1 96 446 MET B O 1
ATOM 8008 N N . GLU B 1 447 ? -22.875 -16.266 -2.188 1 95.5 447 GLU B N 1
ATOM 8009 C CA . GLU B 1 447 ? -23.844 -15.695 -3.121 1 95.5 447 GLU B CA 1
ATOM 8010 C C . GLU B 1 447 ? -23.344 -14.383 -3.711 1 95.5 447 GLU B C 1
ATOM 8012 O O . GLU B 1 447 ? -22.859 -13.516 -2.984 1 95.5 447 GLU B O 1
ATOM 8017 N N . LEU B 1 448 ? -23.531 -14.383 -4.98 1 93.75 448 LEU B N 1
ATOM 8018 C CA . LEU B 1 448 ? -23.172 -13.156 -5.695 1 93.75 448 LEU B CA 1
ATOM 8019 C C . LEU B 1 448 ? -24.422 -12.406 -6.141 1 93.75 448 LEU B C 1
ATOM 8021 O O . LEU B 1 448 ? -25.516 -12.977 -6.16 1 93.75 448 LEU B O 1
ATOM 8025 N N . LYS B 1 449 ? -24.469 -11.195 -6.395 1 89.88 449 LYS B N 1
ATOM 8026 C CA . LYS B 1 449 ? -25.625 -10.398 -6.824 1 89.88 449 LYS B CA 1
ATOM 8027 C C . LYS B 1 449 ? -25.859 -10.547 -8.32 1 89.88 449 LYS B C 1
ATOM 8029 O O . LYS B 1 449 ? -26.906 -10.148 -8.828 1 89.88 449 LYS B O 1
ATOM 8034 N N . ALA B 1 450 ? -24.922 -11.164 -9.016 1 95.06 450 ALA B N 1
ATOM 8035 C CA . ALA B 1 450 ? -25.016 -11.43 -10.453 1 95.06 450 ALA B CA 1
ATOM 8036 C C . ALA B 1 450 ? -24.344 -12.75 -10.812 1 95.06 450 ALA B C 1
ATOM 8038 O O . ALA B 1 450 ? -23.5 -13.25 -10.07 1 95.06 450 ALA B O 1
ATOM 8039 N N . ARG B 1 451 ? -24.734 -13.312 -11.953 1 95.88 451 ARG B N 1
ATOM 8040 C CA . ARG B 1 451 ? -24.234 -14.617 -12.383 1 95.88 451 ARG B CA 1
ATOM 8041 C C . ARG B 1 451 ? -22.734 -14.547 -12.703 1 95.88 451 ARG B C 1
ATOM 8043 O O . ARG B 1 451 ? -22.312 -13.68 -13.469 1 95.88 451 ARG B O 1
ATOM 8050 N N . PRO B 1 452 ? -21.969 -15.43 -12.188 1 96 452 PRO B N 1
ATOM 8051 C CA . PRO B 1 452 ? -20.547 -15.469 -12.516 1 96 452 PRO B CA 1
ATOM 8052 C C . PRO B 1 452 ? -20.266 -16.078 -13.891 1 96 452 PRO B C 1
ATOM 8054 O O . PRO B 1 452 ? -21.016 -16.953 -14.336 1 96 452 PRO B O 1
ATOM 8057 N N . THR B 1 453 ? -19.234 -15.609 -14.516 1 94.12 453 THR B N 1
ATOM 8058 C CA . THR B 1 453 ? -18.891 -16.109 -15.844 1 94.12 453 THR B CA 1
ATOM 8059 C C . THR B 1 453 ? -17.578 -16.875 -15.812 1 94.12 453 THR B C 1
ATOM 8061 O O . THR B 1 453 ? -17.406 -17.859 -16.531 1 94.12 453 THR B O 1
ATOM 8064 N N . SER B 1 454 ? -16.656 -16.422 -15.102 1 96 454 SER B N 1
ATOM 8065 C CA . SER B 1 454 ? -15.367 -17.094 -15.039 1 96 454 SER B CA 1
ATOM 8066 C C . SER B 1 454 ? -14.719 -16.922 -13.672 1 96 454 SER B C 1
ATOM 8068 O O . SER B 1 454 ? -15.039 -15.984 -12.938 1 96 454 SER B O 1
ATOM 8070 N N . VAL B 1 455 ? -13.773 -17.859 -13.352 1 97.19 455 VAL B N 1
ATOM 8071 C CA . VAL B 1 455 ? -13.055 -17.828 -12.078 1 97.19 455 VAL B CA 1
ATOM 8072 C C . VAL B 1 455 ? -11.586 -18.172 -12.305 1 97.19 455 VAL B C 1
ATOM 8074 O O . VAL B 1 455 ? -11.266 -18.953 -13.195 1 97.19 455 VAL B O 1
ATOM 8077 N N . ASN B 1 456 ? -10.797 -17.562 -11.555 1 97.12 456 ASN B N 1
ATOM 8078 C CA . ASN B 1 456 ? -9.359 -17.797 -11.516 1 97.12 456 ASN B CA 1
ATOM 8079 C C . ASN B 1 456 ? -8.789 -17.578 -10.117 1 97.12 456 ASN B C 1
ATOM 8081 O O . ASN B 1 456 ? -9.258 -16.703 -9.383 1 97.12 456 ASN B O 1
ATOM 8085 N N . ILE B 1 457 ? -7.781 -18.406 -9.805 1 97.38 457 ILE B N 1
ATOM 8086 C CA . ILE B 1 457 ? -7.152 -18.234 -8.5 1 97.38 457 ILE B CA 1
ATOM 8087 C C . ILE B 1 457 ? -5.723 -17.734 -8.68 1 97.38 457 ILE B C 1
ATOM 8089 O O . ILE B 1 457 ? -5.008 -18.172 -9.586 1 97.38 457 ILE B O 1
ATOM 8093 N N . SER B 1 458 ? -5.355 -16.891 -7.742 1 97.31 458 SER B N 1
ATOM 8094 C CA . SER B 1 458 ? -4.031 -16.281 -7.809 1 97.31 458 SER B CA 1
ATOM 8095 C C . SER B 1 458 ? -2.938 -17.312 -7.562 1 97.31 458 SER B C 1
ATOM 8097 O O . SER B 1 458 ? -3.201 -18.391 -7.008 1 97.31 458 SER B O 1
ATOM 8099 N N . GLN B 1 459 ? -1.723 -16.953 -7.965 1 94.38 459 GLN B N 1
ATOM 8100 C CA . GLN B 1 459 ? -0.573 -17.844 -7.879 1 94.38 459 GLN B CA 1
ATOM 8101 C C . GLN B 1 459 ? -0.271 -18.219 -6.43 1 94.38 459 GLN B C 1
ATOM 8103 O O . GLN B 1 459 ? 0.148 -19.344 -6.148 1 94.38 459 GLN B O 1
ATOM 8108 N N . ASP B 1 460 ? -0.474 -17.328 -5.535 1 92.38 460 ASP B N 1
ATOM 8109 C CA . ASP B 1 460 ? -0.19 -17.594 -4.129 1 92.38 460 ASP B CA 1
ATOM 8110 C C . ASP B 1 460 ? -1.355 -18.328 -3.463 1 92.38 460 ASP B C 1
ATOM 8112 O O . ASP B 1 460 ? -1.327 -18.578 -2.258 1 92.38 460 ASP B O 1
ATOM 8116 N N . SER B 1 461 ? -2.465 -18.594 -4.199 1 96.19 461 SER B N 1
ATOM 8117 C CA . SER B 1 461 ? -3.615 -19.391 -3.777 1 96.19 461 SER B CA 1
ATOM 8118 C C . SER B 1 461 ? -4.453 -18.641 -2.742 1 96.19 461 SER B C 1
ATOM 8120 O O . SER B 1 461 ? -5.191 -19.266 -1.976 1 96.19 461 SER B O 1
ATOM 8122 N N . ARG B 1 462 ? -4.309 -17.375 -2.742 1 95.62 462 ARG B N 1
ATOM 8123 C CA . ARG B 1 462 ? -4.973 -16.609 -1.694 1 95.62 462 ARG B CA 1
ATOM 8124 C C . ARG B 1 462 ? -6.242 -15.945 -2.223 1 95.62 462 ARG B C 1
ATOM 8126 O O . ARG B 1 462 ? -7.23 -15.82 -1.498 1 95.62 462 ARG B O 1
ATOM 8133 N N . HIS B 1 463 ? -6.184 -15.57 -3.441 1 97.25 463 HIS B N 1
ATOM 8134 C CA . HIS B 1 463 ? -7.27 -14.742 -3.955 1 97.25 463 HIS B CA 1
ATOM 8135 C C . HIS B 1 463 ? -8 -15.445 -5.098 1 97.25 463 HIS B C 1
ATOM 8137 O O . HIS B 1 463 ? -7.371 -16.094 -5.934 1 97.25 463 HIS B O 1
ATOM 8143 N N . LEU B 1 464 ? -9.281 -15.273 -5.078 1 98.06 464 LEU B N 1
ATOM 8144 C CA . LEU B 1 464 ? -10.172 -15.727 -6.145 1 98.06 464 LEU B CA 1
ATOM 8145 C C . LEU B 1 464 ? -10.688 -14.547 -6.961 1 98.06 464 LEU B C 1
ATOM 8147 O O . LEU B 1 464 ? -11.227 -13.594 -6.402 1 98.06 464 LEU B O 1
ATOM 8151 N N . LEU B 1 465 ? -10.453 -14.609 -8.219 1 98 465 LEU B N 1
ATOM 8152 C CA . LEU B 1 465 ? -11 -13.633 -9.156 1 98 465 LEU B CA 1
ATOM 8153 C C . LEU B 1 465 ? -12.266 -14.164 -9.82 1 98 465 LEU B C 1
ATOM 8155 O O . LEU B 1 465 ? -12.242 -15.234 -10.43 1 98 465 LEU B O 1
ATOM 8159 N N . VAL B 1 466 ? -13.344 -13.398 -9.688 1 97.69 466 VAL B N 1
ATOM 8160 C CA . VAL B 1 466 ? -14.625 -13.805 -10.258 1 97.69 466 VAL B CA 1
ATOM 8161 C C . VAL B 1 466 ? -15.141 -12.711 -11.195 1 97.69 466 VAL B C 1
ATOM 8163 O O . VAL B 1 466 ? -15.281 -11.555 -10.797 1 97.69 466 VAL B O 1
ATOM 8166 N N . ASN B 1 467 ? -15.352 -13.094 -12.383 1 97.06 467 ASN B N 1
ATOM 8167 C CA . ASN B 1 467 ? -16 -12.195 -13.328 1 97.06 467 ASN B CA 1
ATOM 8168 C C . ASN B 1 467 ? -17.516 -12.438 -13.375 1 97.06 467 ASN B C 1
ATOM 8170 O O . ASN B 1 467 ? -17.969 -13.578 -13.32 1 97.06 467 ASN B O 1
ATOM 8174 N N . LYS B 1 468 ? -18.328 -11.359 -13.508 1 96.62 468 LYS B N 1
ATOM 8175 C CA . LYS B 1 468 ? -19.781 -11.477 -13.5 1 96.62 468 LYS B CA 1
ATOM 8176 C C . LYS B 1 468 ? -20.375 -10.883 -14.773 1 96.62 468 LYS B C 1
ATOM 8178 O O . LYS B 1 468 ? -19.75 -10.07 -15.445 1 96.62 468 LYS B O 1
ATOM 8183 N N . CYS B 1 469 ? -21.609 -11.188 -14.953 1 95.69 469 CYS B N 1
ATOM 8184 C CA . CYS B 1 469 ? -22.266 -10.805 -16.203 1 95.69 469 CYS B CA 1
ATOM 8185 C C . CYS B 1 469 ? -22.688 -9.344 -16.156 1 95.69 469 CYS B C 1
ATOM 8187 O O . CYS B 1 469 ? -23.047 -8.766 -17.203 1 95.69 469 CYS B O 1
ATOM 8189 N N . ASP B 1 470 ? -22.625 -8.695 -15.047 1 94 470 ASP B N 1
ATOM 8190 C CA . ASP B 1 470 ? -23.078 -7.309 -14.938 1 94 470 ASP B CA 1
ATOM 8191 C C . ASP B 1 470 ? -21.922 -6.336 -15.148 1 94 470 ASP B C 1
ATOM 8193 O O . ASP B 1 470 ? -22.062 -5.133 -14.914 1 94 470 ASP B O 1
ATOM 8197 N N . GLY B 1 471 ? -20.812 -6.879 -15.477 1 93.62 471 GLY B N 1
ATOM 8198 C CA . GLY B 1 471 ? -19.688 -6.02 -15.781 1 93.62 471 GLY B CA 1
ATOM 8199 C C . GLY B 1 471 ? -18.828 -5.711 -14.57 1 93.62 471 GLY B C 1
ATOM 8200 O O . GLY B 1 471 ? -18.078 -4.727 -14.562 1 93.62 471 GLY B O 1
ATOM 8201 N N . GLU B 1 472 ? -18.938 -6.508 -13.562 1 94.06 472 GLU B N 1
ATOM 8202 C CA . GLU B 1 472 ? -18.109 -6.383 -12.367 1 94.06 472 GLU B CA 1
ATOM 8203 C C . GLU B 1 472 ? -17.25 -7.625 -12.156 1 94.06 472 GLU B C 1
ATOM 8205 O O . GLU B 1 472 ? -17.734 -8.75 -12.242 1 94.06 472 GLU B O 1
ATOM 8210 N N . ALA B 1 473 ? -15.969 -7.387 -11.969 1 96.5 473 ALA B N 1
ATOM 8211 C CA . ALA B 1 473 ? -15.102 -8.453 -11.477 1 96.5 473 ALA B CA 1
ATOM 8212 C C . ALA B 1 473 ? -14.75 -8.234 -10.008 1 96.5 473 ALA B C 1
ATOM 8214 O O . ALA B 1 473 ? -14.57 -7.098 -9.57 1 96.5 473 ALA B O 1
ATOM 8215 N N . GLN B 1 474 ? -14.664 -9.32 -9.305 1 95.88 474 GLN B N 1
ATOM 8216 C CA . GLN B 1 474 ? -14.414 -9.227 -7.871 1 95.88 474 GLN B CA 1
ATOM 8217 C C . GLN B 1 474 ? -13.203 -10.062 -7.473 1 95.88 474 GLN B C 1
ATOM 8219 O O . GLN B 1 474 ? -13.016 -11.172 -7.977 1 95.88 474 GLN B O 1
ATOM 8224 N N . LEU B 1 475 ? -12.469 -9.445 -6.598 1 96.31 475 LEU B N 1
ATOM 8225 C CA . LEU B 1 475 ? -11.367 -10.156 -5.961 1 96.31 475 LEU B CA 1
ATOM 8226 C C . LEU B 1 475 ? -11.75 -10.586 -4.543 1 96.31 475 LEU B C 1
ATOM 8228 O O . LEU B 1 475 ? -12 -9.742 -3.684 1 96.31 475 LEU B O 1
ATOM 8232 N N . ILE B 1 476 ? -11.672 -11.914 -4.293 1 96.25 476 ILE B N 1
ATOM 8233 C CA . ILE B 1 476 ? -12.125 -12.469 -3.02 1 96.25 476 ILE B CA 1
ATOM 8234 C C . ILE B 1 476 ? -10.953 -13.133 -2.305 1 96.25 476 ILE B C 1
ATOM 8236 O O . ILE B 1 476 ? -10.188 -13.883 -2.916 1 96.25 476 ILE B O 1
ATOM 8240 N N . ASP B 1 477 ? -10.797 -12.812 -1.058 1 93.38 477 ASP B N 1
ATOM 8241 C CA . ASP B 1 477 ? -9.844 -13.531 -0.222 1 93.38 477 ASP B CA 1
ATOM 8242 C C . ASP B 1 477 ? -10.414 -14.859 0.256 1 93.38 477 ASP B C 1
ATOM 8244 O O . ASP B 1 477 ? -11.422 -14.883 0.973 1 93.38 477 ASP B O 1
ATOM 8248 N N . LEU B 1 478 ? -9.789 -15.891 -0.049 1 95.69 478 LEU B N 1
ATOM 8249 C CA . LEU B 1 478 ? -10.336 -17.219 0.188 1 95.69 478 LEU B CA 1
ATOM 8250 C C . LEU B 1 478 ? -10.25 -17.594 1.666 1 95.69 478 LEU B C 1
ATOM 8252 O O . LEU B 1 478 ? -10.984 -18.469 2.137 1 95.69 478 LEU B O 1
ATOM 8256 N N . LEU B 1 479 ? -9.375 -17.016 2.373 1 89.75 479 LEU B N 1
ATOM 8257 C CA . LEU B 1 479 ? -9.219 -17.312 3.793 1 89.75 479 LEU B CA 1
ATOM 8258 C C . LEU B 1 479 ? -10.234 -16.531 4.625 1 89.75 479 LEU B C 1
ATOM 8260 O O . LEU B 1 479 ? -10.938 -17.109 5.457 1 89.75 479 LEU B O 1
ATOM 8264 N N . THR B 1 480 ? -10.281 -15.258 4.336 1 84.44 480 THR B N 1
ATOM 8265 C CA . THR B 1 480 ? -11.188 -14.43 5.117 1 84.44 480 THR B CA 1
ATOM 8266 C C . THR B 1 480 ? -12.602 -14.492 4.547 1 84.44 480 THR B C 1
ATOM 8268 O O . THR B 1 480 ? -13.562 -14.086 5.207 1 84.44 480 THR B O 1
ATOM 8271 N N . ARG B 1 481 ? -12.781 -14.953 3.314 1 90.25 481 ARG B N 1
ATOM 8272 C CA . ARG B 1 481 ? -14.055 -15.125 2.623 1 90.25 481 ARG B CA 1
ATOM 8273 C C . ARG B 1 481 ? -14.727 -13.781 2.373 1 90.25 481 ARG B C 1
ATOM 8275 O O . ARG B 1 481 ? -15.953 -13.664 2.473 1 90.25 481 ARG B O 1
ATOM 8282 N N . ASN B 1 482 ? -13.867 -12.742 2.105 1 83.44 482 ASN B N 1
ATOM 8283 C CA . ASN B 1 482 ? -14.391 -11.398 1.853 1 83.44 482 ASN B CA 1
ATOM 8284 C C . ASN B 1 482 ? -13.914 -10.859 0.506 1 83.44 482 ASN B C 1
ATOM 8286 O O . ASN B 1 482 ? -12.812 -11.18 0.055 1 83.44 482 ASN B O 1
ATOM 8290 N N . SER B 1 483 ? -14.844 -10.117 -0.056 1 87.75 483 SER B N 1
ATOM 8291 C CA . SER B 1 483 ? -14.43 -9.359 -1.233 1 87.75 483 SER B CA 1
ATOM 8292 C C . SER B 1 483 ? -13.438 -8.258 -0.864 1 87.75 483 SER B C 1
ATOM 8294 O O . SER B 1 483 ? -13.727 -7.418 -0.01 1 87.75 483 SER B O 1
ATOM 8296 N N . VAL B 1 484 ? -12.289 -8.266 -1.51 1 85.69 484 VAL B N 1
ATOM 8297 C CA . VAL B 1 484 ? -11.266 -7.312 -1.094 1 85.69 484 VAL B CA 1
ATOM 8298 C C . VAL B 1 484 ? -11.102 -6.23 -2.156 1 85.69 484 VAL B C 1
ATOM 8300 O O . VAL B 1 484 ? -10.516 -5.176 -1.896 1 85.69 484 VAL B O 1
ATOM 8303 N N . GLN B 1 485 ? -11.562 -6.465 -3.402 1 86.44 485 GLN B N 1
ATOM 8304 C CA . GLN B 1 485 ? -11.461 -5.492 -4.484 1 86.44 485 GLN B CA 1
ATOM 8305 C C . GLN B 1 485 ? -12.531 -5.738 -5.547 1 86.44 485 GLN B C 1
ATOM 8307 O O . GLN B 1 485 ? -12.992 -6.867 -5.715 1 86.44 485 GLN B O 1
ATOM 8312 N N . LYS B 1 486 ? -12.883 -4.715 -6.203 1 88.5 486 LYS B N 1
ATOM 8313 C CA . LYS B 1 486 ? -13.805 -4.773 -7.332 1 88.5 486 LYS B CA 1
ATOM 8314 C C . LYS B 1 486 ? -13.242 -4.039 -8.547 1 88.5 486 LYS B C 1
ATOM 8316 O O . LYS B 1 486 ? -12.547 -3.033 -8.398 1 88.5 486 LYS B O 1
ATOM 8321 N N . PHE B 1 487 ? -13.539 -4.531 -9.68 1 92.94 487 PHE B N 1
ATOM 8322 C CA . PHE B 1 487 ? -13.062 -3.957 -10.938 1 92.94 487 PHE B CA 1
ATOM 8323 C C . PHE B 1 487 ? -14.219 -3.676 -11.875 1 92.94 487 PHE B C 1
ATOM 8325 O O . PHE B 1 487 ? -15.07 -4.539 -12.102 1 92.94 487 PHE B O 1
ATOM 8332 N N . PHE B 1 488 ? -14.148 -2.5 -12.398 1 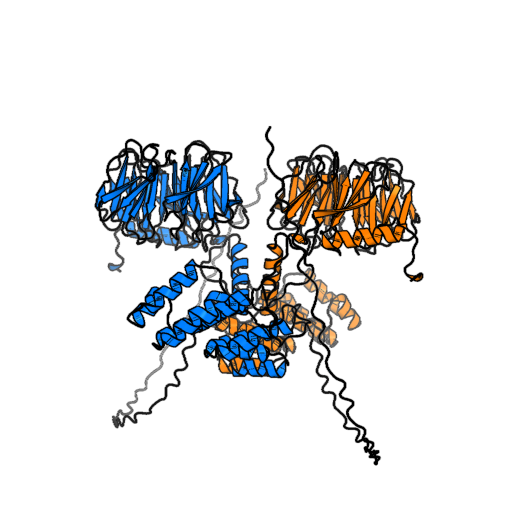89.25 488 PHE B N 1
ATOM 8333 C CA . PHE B 1 488 ? -15.203 -2.059 -13.305 1 89.25 488 PHE B CA 1
ATOM 8334 C C . PHE B 1 488 ? -14.609 -1.562 -14.617 1 89.25 488 PHE B C 1
ATOM 8336 O O . PHE B 1 488 ? -13.414 -1.289 -14.703 1 89.25 488 PHE B O 1
ATOM 8343 N N . GLY B 1 489 ? -15.531 -1.432 -15.648 1 90.44 489 GLY B N 1
ATOM 8344 C CA . GLY B 1 489 ? -15.086 -0.829 -16.891 1 90.44 489 GLY B CA 1
ATOM 8345 C C . GLY B 1 489 ? -15.312 -1.721 -18.109 1 90.44 489 GLY B C 1
ATOM 8346 O O . GLY B 1 489 ? -15.461 -1.231 -19.219 1 90.44 489 GLY B O 1
ATOM 8347 N N . HIS B 1 490 ? -15.25 -2.98 -17.906 1 93.88 490 HIS B N 1
ATOM 8348 C CA . HIS B 1 490 ? -15.57 -3.889 -19 1 93.88 490 HIS B CA 1
ATOM 8349 C C . HIS B 1 490 ? -17.078 -4.125 -19.078 1 93.88 490 HIS B C 1
ATOM 8351 O O . HIS B 1 490 ? -17.812 -3.861 -18.125 1 93.88 490 HIS B O 1
ATOM 8357 N N . THR B 1 491 ? -17.391 -4.555 -20.188 1 94.62 491 THR B N 1
ATOM 8358 C CA . THR B 1 491 ? -18.812 -4.824 -20.438 1 94.62 491 THR B CA 1
ATOM 8359 C C . THR B 1 491 ? -19.109 -6.312 -20.281 1 94.62 491 THR B C 1
ATOM 8361 O O . THR B 1 491 ? -18.438 -7.148 -20.906 1 94.62 491 THR B O 1
ATOM 8364 N N . GLY B 1 492 ? -20.109 -6.551 -19.359 1 92.44 492 GLY B N 1
ATOM 8365 C CA . GLY B 1 492 ? -20.578 -7.918 -19.234 1 92.44 492 GLY B CA 1
ATOM 8366 C C . GLY B 1 492 ? -21.672 -8.258 -20.25 1 92.44 492 GLY B C 1
ATOM 8367 O O . GLY B 1 492 ? -21.734 -7.668 -21.328 1 92.44 492 GLY B O 1
ATOM 8368 N N . GLY B 1 493 ? -22.516 -9.258 -19.859 1 89.69 493 GLY B N 1
ATOM 8369 C CA . GLY B 1 493 ? -23.594 -9.703 -20.734 1 89.69 493 GLY B CA 1
ATOM 8370 C C . GLY B 1 493 ? -23.859 -11.195 -20.641 1 89.69 493 GLY B C 1
ATOM 8371 O O . GLY B 1 493 ? -23.688 -11.789 -19.562 1 89.69 493 GLY B O 1
ATOM 8372 N N . ASP B 1 494 ? -24.281 -11.758 -21.766 1 86.88 494 ASP B N 1
ATOM 8373 C CA . ASP B 1 494 ? -24.812 -13.125 -21.734 1 86.88 494 ASP B CA 1
ATOM 8374 C C . ASP B 1 494 ? -23.719 -14.133 -22.062 1 86.88 494 ASP B C 1
ATOM 8376 O O . ASP B 1 494 ? -23.891 -15.336 -21.859 1 86.88 494 ASP B O 1
ATOM 8380 N N . TYR B 1 495 ? -22.672 -13.625 -22.531 1 88.75 495 TYR B N 1
ATOM 8381 C CA . TYR B 1 495 ? -21.625 -14.539 -22.984 1 88.75 495 TYR B CA 1
ATOM 8382 C C . TYR B 1 495 ? -20.562 -14.727 -21.906 1 88.75 495 TYR B C 1
ATOM 8384 O O . TYR B 1 495 ? -20.469 -13.93 -20.969 1 88.75 495 TYR B O 1
ATOM 8392 N N . LEU B 1 496 ? -19.828 -15.766 -22.141 1 91.62 496 LEU B N 1
ATOM 8393 C CA . LEU B 1 496 ? -18.766 -16.062 -21.172 1 91.62 496 LEU B CA 1
ATOM 8394 C C . LEU B 1 496 ? -17.516 -15.25 -21.469 1 91.62 496 LEU B C 1
ATOM 8396 O O . LEU B 1 496 ? -16.812 -15.516 -22.453 1 91.62 496 LEU B O 1
ATOM 8400 N N . ILE B 1 497 ? -17.297 -14.219 -20.672 1 95.38 497 ILE B N 1
ATOM 8401 C CA . ILE B 1 497 ? -16.078 -13.414 -20.734 1 95.38 497 ILE B CA 1
ATOM 8402 C C . ILE B 1 497 ? -15.125 -13.844 -19.625 1 95.38 497 ILE B C 1
ATOM 8404 O O . ILE B 1 497 ? -15.516 -13.953 -18.469 1 95.38 497 ILE B O 1
ATOM 8408 N N . ARG B 1 498 ? -13.93 -14.055 -20.031 1 96.31 498 ARG B N 1
ATOM 8409 C CA . ARG B 1 498 ? -12.961 -14.578 -19.078 1 96.31 498 ARG B CA 1
ATOM 8410 C C . ARG B 1 498 ? -12.055 -13.469 -18.547 1 96.31 498 ARG B C 1
ATOM 8412 O O . ARG B 1 498 ? -11.648 -12.586 -19.312 1 96.31 498 ARG B O 1
ATOM 8419 N N . CYS B 1 499 ? -11.805 -13.555 -17.234 1 95.94 499 CYS B N 1
ATOM 8420 C CA . CYS B 1 499 ? -10.82 -12.695 -16.594 1 95.94 499 CYS B CA 1
ATOM 8421 C C . CYS B 1 499 ? -9.664 -13.508 -16.031 1 95.94 499 CYS B C 1
ATOM 8423 O O . CYS B 1 499 ? -9.805 -14.703 -15.773 1 95.94 499 CYS B O 1
ATOM 8425 N N . SER B 1 500 ? -8.508 -12.875 -15.93 1 96.38 500 SER B N 1
ATOM 8426 C CA . SER B 1 500 ? -7.336 -13.586 -15.43 1 96.38 500 SER B CA 1
ATOM 8427 C C . SER B 1 500 ? -6.371 -12.641 -14.727 1 96.38 500 SER B C 1
ATOM 8429 O O . SER B 1 500 ? -6.492 -11.422 -14.844 1 96.38 500 SER B O 1
ATOM 8431 N N . PHE B 1 501 ? -5.496 -13.281 -13.945 1 97.44 501 PHE B N 1
ATOM 8432 C CA . PHE B 1 501 ? -4.348 -12.555 -13.406 1 97.44 501 PHE B CA 1
ATOM 8433 C C . PHE B 1 501 ? -3.223 -12.484 -14.43 1 97.44 501 PHE B C 1
ATOM 8435 O O . PHE B 1 501 ? -3.168 -13.297 -15.359 1 97.44 501 PHE B O 1
ATOM 8442 N N . GLY B 1 502 ? -2.385 -11.461 -14.227 1 96.5 502 GLY B N 1
ATOM 8443 C CA . GLY B 1 502 ? -1.275 -11.406 -15.164 1 96.5 502 GLY B CA 1
ATOM 8444 C C . GLY B 1 502 ? -0.232 -10.367 -14.789 1 96.5 502 GLY B C 1
ATOM 8445 O O . GLY B 1 502 ? -0.407 -9.625 -13.828 1 96.5 502 GLY B O 1
ATOM 8446 N N . GLY B 1 503 ? 0.89 -10.508 -15.594 1 95.88 503 GLY B N 1
ATOM 8447 C CA . GLY B 1 503 ? 1.979 -9.555 -15.414 1 95.88 503 GLY B CA 1
ATOM 8448 C C . GLY B 1 503 ? 3.023 -10.031 -14.422 1 95.88 503 GLY B C 1
ATOM 8449 O O . GLY B 1 503 ? 2.842 -11.055 -13.758 1 95.88 503 GLY B O 1
ATOM 8450 N N . ALA B 1 504 ? 4.078 -9.18 -14.359 1 95.06 504 ALA B N 1
ATOM 8451 C CA . ALA B 1 504 ? 5.113 -9.461 -13.367 1 95.06 504 ALA B CA 1
ATOM 8452 C C . ALA B 1 504 ? 4.543 -9.438 -11.953 1 95.06 504 ALA B C 1
ATOM 8454 O O . ALA B 1 504 ? 3.787 -8.531 -11.594 1 95.06 504 ALA B O 1
ATOM 8455 N N . ASN B 1 505 ? 4.852 -10.492 -11.18 1 93.69 505 ASN B N 1
ATOM 8456 C CA . ASN B 1 505 ? 4.379 -10.617 -9.805 1 93.69 505 ASN B CA 1
ATOM 8457 C C . ASN B 1 505 ? 2.855 -10.641 -9.734 1 93.69 505 ASN B C 1
ATOM 8459 O O . ASN B 1 505 ? 2.273 -10.289 -8.703 1 93.69 505 ASN B O 1
ATOM 8463 N N . GLU B 1 506 ? 2.199 -10.945 -10.875 1 95.19 506 GLU B N 1
ATOM 8464 C CA . GLU B 1 506 ? 0.743 -10.977 -10.969 1 95.19 506 GLU B CA 1
ATOM 8465 C C . GLU B 1 506 ? 0.129 -9.664 -10.484 1 95.19 506 GLU B C 1
ATOM 8467 O O . GLU B 1 506 ? -0.817 -9.672 -9.695 1 95.19 506 GLU B O 1
ATOM 8472 N N . SER B 1 507 ? 0.644 -8.633 -10.961 1 96.31 507 SER B N 1
ATOM 8473 C CA . SER B 1 507 ? 0.267 -7.305 -10.5 1 96.31 507 SER B CA 1
ATOM 8474 C C . SER B 1 507 ? -0.998 -6.812 -11.195 1 96.31 507 SER B C 1
ATOM 8476 O O . SER B 1 507 ? -1.534 -5.758 -10.844 1 96.31 507 SER B O 1
ATOM 8478 N N . PHE B 1 508 ? -1.548 -7.645 -12.078 1 97.56 508 PHE B N 1
ATOM 8479 C CA . PHE B 1 508 ? -2.645 -7.117 -12.883 1 97.56 508 PHE B CA 1
ATOM 8480 C C . PHE B 1 508 ? -3.789 -8.117 -12.961 1 97.56 508 PHE B C 1
ATOM 8482 O O . PHE B 1 508 ? -3.578 -9.32 -12.797 1 97.56 508 PHE B O 1
ATOM 8489 N N . VAL B 1 509 ? -4.953 -7.562 -13.172 1 97.75 509 VAL B N 1
ATOM 8490 C CA . VAL B 1 509 ? -6.16 -8.289 -13.539 1 97.75 509 VAL B CA 1
ATOM 8491 C C . VAL B 1 509 ? -6.602 -7.875 -14.945 1 97.75 509 VAL B C 1
ATOM 8493 O O . VAL B 1 509 ? -6.605 -6.688 -15.273 1 97.75 509 VAL B O 1
ATOM 8496 N N . LEU B 1 510 ? -6.871 -8.883 -15.773 1 97.62 510 LEU B N 1
ATOM 8497 C CA . LEU B 1 510 ? -7.277 -8.641 -17.156 1 97.62 510 LEU B CA 1
ATOM 8498 C C . LEU B 1 510 ? -8.656 -9.234 -17.422 1 97.62 510 LEU B C 1
ATOM 8500 O O . LEU B 1 510 ? -8.992 -10.297 -16.906 1 97.62 510 LEU B O 1
ATOM 8504 N N . SER B 1 511 ? -9.359 -8.555 -18.281 1 97.75 511 SER B N 1
ATOM 8505 C CA . SER B 1 511 ? -10.633 -9.102 -18.734 1 97.75 511 SER B CA 1
ATOM 8506 C C . SER B 1 511 ? -10.898 -8.75 -20.203 1 97.75 511 SER B C 1
ATOM 8508 O O . SER B 1 511 ? -10.555 -7.66 -20.656 1 97.75 511 SER B O 1
ATOM 8510 N N . GLY B 1 512 ? -11.469 -9.734 -20.859 1 97.69 512 GLY B N 1
ATOM 8511 C CA . GLY B 1 512 ? -12.156 -9.352 -22.078 1 97.69 512 GLY B CA 1
ATOM 8512 C C . GLY B 1 512 ? -13.406 -8.531 -21.828 1 97.69 512 GLY B C 1
ATOM 8513 O O . GLY B 1 512 ? -13.672 -8.133 -20.703 1 97.69 512 GLY B O 1
ATOM 8514 N N . SER B 1 513 ? -14.062 -8.289 -22.891 1 97.69 513 SER B N 1
ATOM 8515 C CA . SER B 1 513 ? -15.258 -7.461 -22.812 1 97.69 513 SER B CA 1
ATOM 8516 C C . SER B 1 513 ? -16.203 -7.738 -23.969 1 97.69 513 SER B C 1
ATOM 8518 O O . SER B 1 513 ? -15.766 -7.988 -25.094 1 97.69 513 SER B O 1
ATOM 8520 N N . GLU B 1 514 ? -17.453 -7.66 -23.703 1 96.88 514 GLU B N 1
ATOM 8521 C CA . GLU B 1 514 ? -18.422 -7.938 -24.75 1 96.88 514 GLU B CA 1
ATOM 8522 C C . GLU B 1 514 ? -18.391 -6.863 -25.828 1 96.88 514 GLU B C 1
ATOM 8524 O O . GLU B 1 514 ? -18.859 -7.09 -26.953 1 96.88 514 GLU B O 1
ATOM 8529 N N . ASP B 1 515 ? -17.906 -5.73 -25.438 1 96.62 515 ASP B N 1
ATOM 8530 C CA . ASP B 1 515 ? -17.797 -4.676 -26.438 1 96.62 515 ASP B CA 1
ATOM 8531 C C . ASP B 1 515 ? -16.516 -4.805 -27.25 1 96.62 515 ASP B C 1
ATOM 8533 O O . ASP B 1 515 ? -16.172 -3.922 -28.031 1 96.62 515 ASP B O 1
ATOM 8537 N N . GLY B 1 516 ? -15.719 -5.789 -26.953 1 97.75 516 GLY B N 1
ATOM 8538 C CA . GLY B 1 516 ? -14.555 -6.105 -27.766 1 97.75 516 GLY B CA 1
ATOM 8539 C C . GLY B 1 516 ? -13.25 -5.59 -27.172 1 97.75 516 GLY B C 1
ATOM 8540 O O . GLY B 1 516 ? -12.172 -5.941 -27.641 1 97.75 516 GLY B O 1
ATOM 8541 N N . ASN B 1 517 ? -13.32 -4.867 -26.078 1 97.94 517 ASN B N 1
ATOM 8542 C CA . ASN B 1 517 ? -12.133 -4.27 -25.484 1 97.94 517 ASN B CA 1
ATOM 8543 C C . ASN B 1 517 ? -11.453 -5.227 -24.5 1 97.94 517 ASN B C 1
ATOM 8545 O O . ASN B 1 517 ? -12.039 -6.238 -24.109 1 97.94 517 ASN B O 1
ATOM 8549 N N . ILE B 1 518 ? -10.234 -4.93 -24.281 1 98.25 518 ILE B N 1
ATOM 8550 C CA . ILE B 1 518 ? -9.477 -5.527 -23.188 1 98.25 518 ILE B CA 1
ATOM 8551 C C . ILE B 1 518 ? -9.281 -4.504 -22.062 1 98.25 518 ILE B C 1
ATOM 8553 O O . ILE B 1 518 ? -8.812 -3.391 -22.312 1 98.25 518 ILE B O 1
ATOM 8557 N N . VAL B 1 519 ? -9.648 -4.914 -20.938 1 98.12 519 VAL B N 1
ATOM 8558 C CA . VAL B 1 519 ? -9.469 -4 -19.812 1 98.12 519 VAL B CA 1
ATOM 8559 C C . VAL B 1 519 ? -8.453 -4.578 -18.844 1 98.12 519 VAL B C 1
ATOM 8561 O O . VAL B 1 519 ? -8.523 -5.754 -18.484 1 98.12 519 VAL B O 1
ATOM 8564 N N . ILE B 1 520 ? -7.516 -3.738 -18.422 1 98.06 520 ILE B N 1
ATOM 8565 C CA . ILE B 1 520 ? -6.449 -4.145 -17.516 1 98.06 520 ILE B CA 1
ATOM 8566 C C . ILE B 1 520 ? -6.473 -3.262 -16.266 1 98.06 520 ILE B C 1
ATOM 8568 O O . ILE B 1 520 ? -6.465 -2.031 -16.375 1 98.06 520 ILE B O 1
ATOM 8572 N N . TRP B 1 521 ? -6.496 -3.879 -15.078 1 96.75 521 TRP B N 1
ATOM 8573 C CA . TRP B 1 521 ? -6.469 -3.164 -13.812 1 96.75 521 TRP B CA 1
ATOM 8574 C C . TRP B 1 521 ? -5.219 -3.52 -13.016 1 96.75 521 TRP B C 1
ATOM 8576 O O . TRP B 1 521 ? -4.672 -4.617 -13.156 1 96.75 521 TRP B O 1
ATOM 8586 N N . HIS B 1 522 ? -4.812 -2.551 -12.25 1 94.81 522 HIS B N 1
ATOM 8587 C CA . HIS B 1 522 ? -3.838 -2.877 -11.211 1 94.81 522 HIS B CA 1
ATOM 8588 C C . HIS B 1 522 ? -4.484 -3.656 -10.07 1 94.81 522 HIS B C 1
ATOM 8590 O O . HIS B 1 522 ? -5.453 -3.191 -9.461 1 94.81 522 HIS B O 1
ATOM 8596 N N . LYS B 1 523 ? -4.004 -4.789 -9.734 1 95.12 523 LYS B N 1
ATOM 8597 C CA . LYS B 1 523 ? -4.645 -5.75 -8.836 1 95.12 523 LYS B CA 1
ATOM 8598 C C . LYS B 1 523 ? -4.82 -5.164 -7.438 1 95.12 523 LYS B C 1
ATOM 8600 O O . LYS B 1 523 ? -5.906 -5.246 -6.855 1 95.12 523 LYS B O 1
ATOM 8605 N N . ASN B 1 524 ? -3.775 -4.539 -6.918 1 88.69 524 ASN B N 1
ATOM 8606 C CA . ASN B 1 524 ? -3.771 -4.09 -5.531 1 88.69 524 ASN B CA 1
ATOM 8607 C C . ASN B 1 524 ? -4.52 -2.77 -5.367 1 88.69 524 ASN B C 1
ATOM 8609 O O . ASN B 1 524 ? -5.301 -2.605 -4.43 1 88.69 524 ASN B O 1
ATOM 8613 N N . THR B 1 525 ? -4.312 -1.848 -6.262 1 82.69 525 THR B N 1
ATOM 8614 C CA . THR B 1 525 ? -4.91 -0.524 -6.113 1 82.69 525 THR B CA 1
ATOM 8615 C C . THR B 1 525 ? -6.305 -0.486 -6.734 1 82.69 525 THR B C 1
ATOM 8617 O O . THR B 1 525 ? -7.102 0.4 -6.426 1 82.69 525 THR B O 1
ATOM 8620 N N . GLY B 1 526 ? -6.523 -1.36 -7.668 1 87.44 526 GLY B N 1
ATOM 8621 C CA . GLY B 1 526 ? -7.805 -1.369 -8.359 1 87.44 526 GLY B CA 1
ATOM 8622 C C . GLY B 1 526 ? -7.875 -0.374 -9.5 1 87.44 526 GLY B C 1
ATOM 8623 O O . GLY B 1 526 ? -8.875 -0.315 -10.219 1 87.44 526 GLY B O 1
ATOM 8624 N N . ALA B 1 527 ? -6.871 0.352 -9.766 1 85.12 527 ALA B N 1
ATOM 8625 C CA . ALA B 1 527 ? -6.852 1.396 -10.781 1 85.12 527 ALA B CA 1
ATOM 8626 C C . ALA B 1 527 ? -6.93 0.795 -12.18 1 85.12 527 ALA B C 1
ATOM 8628 O O . ALA B 1 527 ? -6.316 -0.238 -12.461 1 85.12 527 ALA B O 1
ATOM 8629 N N . ALA B 1 528 ? -7.691 1.439 -13.047 1 89.94 528 ALA B N 1
ATOM 8630 C CA . ALA B 1 528 ? -7.676 1.078 -14.469 1 89.94 528 ALA B CA 1
ATOM 8631 C C . ALA B 1 528 ? -6.375 1.517 -15.133 1 89.94 528 ALA B C 1
ATOM 8633 O O . ALA B 1 528 ? -6.07 2.711 -15.188 1 89.94 528 ALA B O 1
ATOM 8634 N N . VAL B 1 529 ? -5.656 0.642 -15.625 1 94.38 529 VAL B N 1
ATOM 8635 C CA . VAL B 1 529 ? -4.336 0.935 -16.172 1 94.38 529 VAL B CA 1
ATOM 8636 C C . VAL B 1 529 ? -4.449 1.205 -17.672 1 94.38 529 VAL B C 1
ATOM 8638 O O . VAL B 1 529 ? -3.98 2.236 -18.156 1 94.38 529 VAL B O 1
ATOM 8641 N N . GLU B 1 530 ? -5.031 0.208 -18.375 1 95.81 530 GLU B N 1
ATOM 8642 C CA . GLU B 1 530 ? -5.18 0.353 -19.812 1 95.81 530 GLU B CA 1
ATOM 8643 C C . GLU B 1 530 ? -6.516 -0.205 -20.297 1 95.81 530 GLU B C 1
ATOM 8645 O O . GLU B 1 530 ? -7.059 -1.132 -19.688 1 95.81 530 GLU B O 1
ATOM 8650 N N . ARG B 1 531 ? -7.066 0.354 -21.281 1 96.44 531 ARG B N 1
ATOM 8651 C CA . ARG B 1 531 ? -8.172 -0.145 -22.094 1 96.44 531 ARG B CA 1
ATOM 8652 C C . ARG B 1 531 ? -7.766 -0.255 -23.562 1 96.44 531 ARG B C 1
ATOM 8654 O O . ARG B 1 531 ? -7.535 0.757 -24.234 1 96.44 531 ARG B O 1
ATOM 8661 N N . LEU B 1 532 ? -7.691 -1.462 -24.047 1 97.56 532 LEU B N 1
ATOM 8662 C CA . LEU B 1 532 ? -7.172 -1.714 -25.391 1 97.56 532 LEU B CA 1
ATOM 8663 C C . LEU B 1 532 ? -8.297 -2.133 -26.328 1 97.56 532 LEU B C 1
ATOM 8665 O O . LEU B 1 532 ? -9.188 -2.889 -25.953 1 97.56 532 LEU B O 1
ATOM 8669 N N . HIS B 1 533 ? -8.211 -1.699 -27.516 1 96.81 533 HIS B N 1
ATOM 8670 C CA . HIS B 1 533 ? -9.133 -2.168 -28.531 1 96.81 533 HIS B CA 1
ATOM 8671 C C . HIS B 1 533 ? -8.711 -3.525 -29.078 1 96.81 533 HIS B C 1
ATOM 8673 O O . HIS B 1 533 ? -7.805 -3.605 -29.922 1 96.81 533 HIS B O 1
ATOM 8679 N N . GLY B 1 534 ? -9.367 -4.484 -28.703 1 96.62 534 GLY B N 1
ATOM 8680 C CA . GLY B 1 534 ? -8.914 -5.836 -29 1 96.62 534 GLY B CA 1
ATOM 8681 C C . GLY B 1 534 ? -9.625 -6.453 -30.188 1 96.62 534 GLY B C 1
ATOM 8682 O O . GLY B 1 534 ? -9.062 -6.535 -31.281 1 96.62 534 GLY B O 1
ATOM 8683 N N . HIS B 1 535 ? -10.867 -6.809 -29.984 1 97.25 535 HIS B N 1
ATOM 8684 C CA . HIS B 1 535 ? -11.57 -7.629 -30.953 1 97.25 535 HIS B CA 1
ATOM 8685 C C . HIS B 1 535 ? -12.945 -7.047 -31.281 1 97.25 535 HIS B C 1
ATOM 8687 O O . HIS B 1 535 ? -13.367 -6.066 -30.656 1 97.25 535 HIS B O 1
ATOM 8693 N N . HIS B 1 536 ? -13.516 -7.617 -32.25 1 95.31 536 HIS B N 1
ATOM 8694 C CA . HIS B 1 536 ? -14.883 -7.273 -32.625 1 95.31 536 HIS B CA 1
ATOM 8695 C C . HIS B 1 536 ? -15.68 -8.523 -33 1 95.31 536 HIS B C 1
ATOM 8697 O O . HIS B 1 536 ? -15.219 -9.344 -33.812 1 95.31 536 HIS B O 1
ATOM 8703 N N . PRO B 1 537 ? -16.906 -8.719 -32.531 1 95.12 537 PRO B N 1
ATOM 8704 C CA . PRO B 1 537 ? -17.609 -7.809 -31.625 1 95.12 537 PRO B CA 1
ATOM 8705 C C . PRO B 1 537 ? -17.172 -7.969 -30.172 1 95.12 537 PRO B C 1
ATOM 8707 O O . PRO B 1 537 ? -17.312 -7.035 -29.375 1 95.12 537 PRO B O 1
ATOM 8710 N N . ARG B 1 538 ? -16.656 -9.188 -29.844 1 97.06 538 ARG B N 1
ATOM 8711 C CA . ARG B 1 538 ? -16.391 -9.461 -28.438 1 97.06 538 ARG B CA 1
ATOM 8712 C C . ARG B 1 538 ? -14.961 -9.969 -28.234 1 97.06 538 ARG B C 1
ATOM 8714 O O . ARG B 1 538 ? -14.422 -10.672 -29.094 1 97.06 538 ARG B O 1
ATOM 8721 N N . CYS B 1 539 ? -14.414 -9.562 -27.172 1 98.06 539 CYS B N 1
ATOM 8722 C CA . CYS B 1 539 ? -13.203 -10.188 -26.672 1 98.06 539 CYS B CA 1
ATOM 8723 C C . CYS B 1 539 ? -13.523 -11.18 -25.547 1 98.06 539 CYS B C 1
ATOM 8725 O O . CYS B 1 539 ? -13.922 -10.773 -24.453 1 98.06 539 CYS B O 1
ATOM 8727 N N . ASN B 1 540 ? -13.203 -12.43 -25.781 1 97.81 540 ASN B N 1
ATOM 8728 C CA . ASN B 1 540 ? -13.672 -13.469 -24.875 1 97.81 540 ASN B CA 1
ATOM 8729 C C . ASN B 1 540 ? -12.625 -13.82 -23.828 1 97.81 540 ASN B C 1
ATOM 8731 O O . ASN B 1 540 ? -12.961 -14.242 -22.719 1 97.81 540 ASN B O 1
ATOM 8735 N N . ALA B 1 541 ? -11.398 -13.703 -24.25 1 97.88 541 ALA B N 1
ATOM 8736 C CA . ALA B 1 541 ? -10.359 -14.172 -23.328 1 97.88 541 ALA B CA 1
ATOM 8737 C C . ALA B 1 541 ? -9.062 -13.391 -23.516 1 97.88 541 ALA B C 1
ATOM 8739 O O . ALA B 1 541 ? -8.758 -12.945 -24.625 1 97.88 541 ALA B O 1
ATOM 8740 N N . VAL B 1 542 ? -8.391 -13.211 -22.453 1 98.19 542 VAL B N 1
ATOM 8741 C CA . VAL B 1 542 ? -7.078 -12.578 -22.422 1 98.19 542 VAL B CA 1
ATOM 8742 C C . VAL B 1 542 ? -6.16 -13.328 -21.453 1 98.19 542 VAL B C 1
ATOM 8744 O O . VAL B 1 542 ? -6.602 -13.781 -20.391 1 98.19 542 VAL B O 1
ATOM 8747 N N . ALA B 1 543 ? -4.914 -13.516 -21.844 1 98.12 543 ALA B N 1
ATOM 8748 C CA . ALA B 1 543 ? -3.945 -14.219 -21.016 1 98.12 543 ALA B CA 1
ATOM 8749 C C . ALA B 1 543 ? -2.576 -13.547 -21.078 1 98.12 543 ALA B C 1
ATOM 8751 O O . ALA B 1 543 ? -2.146 -13.102 -22.141 1 98.12 543 ALA B O 1
ATOM 8752 N N . TRP B 1 544 ? -1.969 -13.508 -19.938 1 98.06 544 TRP B N 1
ATOM 8753 C CA . TRP B 1 544 ? -0.614 -12.969 -19.844 1 98.06 544 TRP B CA 1
ATOM 8754 C C . TRP B 1 544 ? 0.415 -14.094 -19.812 1 98.06 544 TRP B C 1
ATOM 8756 O O . TRP B 1 544 ? 0.214 -15.109 -19.141 1 98.06 544 TRP B O 1
ATOM 8766 N N . ASN B 1 545 ? 1.421 -13.969 -20.641 1 97.94 545 ASN B N 1
ATOM 8767 C CA . ASN B 1 545 ? 2.484 -14.969 -20.578 1 97.94 545 ASN B CA 1
ATOM 8768 C C . ASN B 1 545 ? 3.16 -14.992 -19.219 1 97.94 545 ASN B C 1
ATOM 8770 O O . ASN B 1 545 ? 3.635 -13.969 -18.734 1 97.94 545 ASN B O 1
ATOM 8774 N N . PRO B 1 546 ? 3.246 -16.156 -18.578 1 95.5 546 PRO B N 1
ATOM 8775 C CA . PRO B 1 546 ? 3.746 -16.219 -17.203 1 95.5 546 PRO B CA 1
ATOM 8776 C C . PRO B 1 546 ? 5.25 -15.961 -17.109 1 95.5 546 PRO B C 1
ATOM 8778 O O . PRO B 1 546 ? 5.758 -15.641 -16.031 1 95.5 546 PRO B O 1
ATOM 8781 N N . THR B 1 547 ? 5.98 -16.078 -18.172 1 95.5 547 THR B N 1
ATOM 8782 C CA . THR B 1 547 ? 7.43 -15.945 -18.078 1 95.5 547 THR B CA 1
ATOM 8783 C C . THR B 1 547 ? 7.922 -14.75 -18.891 1 95.5 547 THR B C 1
ATOM 8785 O O . THR B 1 547 ? 9.117 -14.469 -18.922 1 95.5 547 THR B O 1
ATOM 8788 N N . ASP B 1 548 ? 7.078 -14.133 -19.562 1 95.56 548 ASP B N 1
ATOM 8789 C CA . ASP B 1 548 ? 7.379 -12.914 -20.297 1 95.56 548 ASP B CA 1
ATOM 8790 C C . ASP B 1 548 ? 6.398 -11.797 -19.953 1 95.56 548 ASP B C 1
ATOM 8792 O O . ASP B 1 548 ? 5.301 -11.734 -20.516 1 95.56 548 ASP B O 1
ATOM 8796 N N . SER B 1 549 ? 6.859 -10.891 -19.203 1 94.81 549 SER B N 1
ATOM 8797 C CA . SER B 1 549 ? 5.984 -9.867 -18.641 1 94.81 549 SER B CA 1
ATOM 8798 C C . SER B 1 549 ? 5.566 -8.859 -19.703 1 94.81 549 SER B C 1
ATOM 8800 O O . SER B 1 549 ? 4.707 -8.008 -19.469 1 94.81 549 SER B O 1
ATOM 8802 N N . TYR B 1 550 ? 6.066 -9 -20.906 1 95.62 550 TYR B N 1
ATOM 8803 C CA . TYR B 1 550 ? 5.766 -8.047 -21.969 1 95.62 550 TYR B CA 1
ATOM 8804 C C . TYR B 1 550 ? 4.832 -8.664 -23.016 1 95.62 550 TYR B C 1
ATOM 8806 O O . TYR B 1 550 ? 4.582 -8.07 -24.062 1 95.62 550 TYR B O 1
ATOM 8814 N N . MET B 1 551 ? 4.324 -9.773 -22.719 1 97.25 551 MET B N 1
ATOM 8815 C CA . MET B 1 551 ? 3.551 -10.469 -23.75 1 97.25 551 MET B CA 1
ATOM 8816 C C . MET B 1 551 ? 2.162 -10.828 -23.219 1 97.25 551 MET B C 1
ATOM 8818 O O . MET B 1 551 ? 2.033 -11.5 -22.203 1 97.25 551 MET B O 1
ATOM 8822 N N . LEU B 1 552 ? 1.183 -10.422 -23.984 1 97.19 552 LEU B N 1
ATOM 8823 C CA . LEU B 1 552 ? -0.23 -10.688 -23.734 1 97.19 552 LEU B CA 1
ATOM 8824 C C . LEU B 1 552 ? -0.903 -11.258 -24.984 1 97.19 552 LEU B C 1
ATOM 8826 O O . LEU B 1 552 ? -0.537 -10.914 -26.109 1 97.19 552 LEU B O 1
ATOM 8830 N N . ALA B 1 553 ? -1.857 -12.148 -24.781 1 98.62 553 ALA B N 1
ATOM 8831 C CA . ALA B 1 553 ? -2.656 -12.664 -25.891 1 98.62 553 ALA B CA 1
ATOM 8832 C C . ALA B 1 553 ? -4.145 -12.43 -25.641 1 98.62 553 ALA B C 1
ATOM 8834 O O . ALA B 1 553 ? -4.629 -12.594 -24.516 1 98.62 553 ALA B O 1
ATOM 8835 N N . SER B 1 554 ? -4.84 -12.055 -26.625 1 98.56 554 SER B N 1
ATOM 8836 C CA . SER B 1 554 ? -6.289 -11.898 -26.547 1 98.56 554 SER B CA 1
ATOM 8837 C C . SER B 1 554 ? -6.98 -12.641 -27.688 1 98.56 554 SER B C 1
ATOM 8839 O O . SER B 1 554 ? -6.379 -12.883 -28.734 1 98.56 554 SER B O 1
ATOM 8841 N N . ALA B 1 555 ? -8.18 -13.055 -27.438 1 98.12 555 ALA B N 1
ATOM 8842 C CA . ALA B 1 555 ? -8.977 -13.805 -28.406 1 98.12 555 ALA B CA 1
ATOM 8843 C C . ALA B 1 555 ? -10.43 -13.359 -28.391 1 98.12 555 ALA B C 1
ATOM 8845 O O . ALA B 1 555 ? -10.961 -12.977 -27.344 1 98.12 555 ALA B O 1
ATOM 8846 N N . GLY B 1 556 ? -11.016 -13.469 -29.562 1 97.5 556 GLY B N 1
ATOM 8847 C CA . GLY B 1 556 ? -12.383 -12.984 -29.641 1 97.5 556 GLY B CA 1
ATOM 8848 C C . GLY B 1 556 ? -13.203 -13.688 -30.703 1 97.5 556 GLY B C 1
ATOM 8849 O O . GLY B 1 556 ? -12.812 -14.742 -31.203 1 97.5 556 GLY B O 1
ATOM 8850 N N . ASP B 1 557 ? -14.383 -13.125 -30.984 1 96.5 557 ASP B N 1
ATOM 8851 C CA . ASP B 1 557 ? -15.359 -13.695 -31.906 1 96.5 557 ASP B CA 1
ATOM 8852 C C . ASP B 1 557 ? -14.969 -13.438 -33.344 1 96.5 557 ASP B C 1
ATOM 8854 O O . ASP B 1 557 ? -15.539 -14.031 -34.281 1 96.5 557 ASP B O 1
ATOM 8858 N N . ASP B 1 558 ? -14.07 -12.625 -33.594 1 95.75 558 ASP B N 1
ATOM 8859 C CA . ASP B 1 558 ? -13.609 -12.359 -34.938 1 95.75 558 ASP B CA 1
ATOM 8860 C C . ASP B 1 558 ? -12.711 -13.477 -35.438 1 95.75 558 ASP B C 1
ATOM 8862 O O . ASP B 1 558 ? -12.25 -13.445 -36.594 1 95.75 558 ASP B O 1
ATOM 8866 N N . GLY B 1 559 ? -12.352 -14.445 -34.594 1 96.06 559 GLY B N 1
ATOM 8867 C CA . GLY B 1 559 ? -11.555 -15.602 -34.969 1 96.06 559 GLY B CA 1
ATOM 8868 C C . GLY B 1 559 ? -10.07 -15.305 -35 1 96.06 559 GLY B C 1
ATOM 8869 O O . GLY B 1 559 ? -9.305 -16.031 -35.656 1 96.06 559 GLY B O 1
ATOM 8870 N N . ARG B 1 560 ? -9.734 -14.281 -34.344 1 97 560 ARG B N 1
ATOM 8871 C CA . ARG B 1 560 ? -8.336 -13.867 -34.344 1 97 560 ARG B CA 1
ATOM 8872 C C . ARG B 1 560 ? -7.73 -13.922 -32.969 1 97 560 ARG B C 1
ATOM 8874 O O . ARG B 1 560 ? -8.453 -13.82 -31.953 1 97 560 ARG B O 1
ATOM 8881 N N . ILE B 1 561 ? -6.461 -14.195 -32.969 1 98.31 561 ILE B N 1
ATOM 8882 C CA . ILE B 1 561 ? -5.668 -14.016 -31.766 1 98.31 561 ILE B CA 1
ATOM 8883 C C . ILE B 1 561 ? -4.695 -12.859 -31.938 1 98.31 561 ILE B C 1
ATOM 8885 O O . ILE B 1 561 ? -3.992 -12.781 -32.938 1 98.31 561 ILE B O 1
ATOM 8889 N N . LYS B 1 562 ? -4.73 -11.945 -31.047 1 98.44 562 LYS B N 1
ATOM 8890 C CA . LYS B 1 562 ? -3.779 -10.844 -31.062 1 98.44 562 LYS B CA 1
ATOM 8891 C C . LYS B 1 562 ? -2.721 -11.008 -29.984 1 98.44 562 LYS B C 1
ATOM 8893 O O . LYS B 1 562 ? -3.049 -11.273 -28.828 1 98.44 562 LYS B O 1
ATOM 8898 N N . ILE B 1 563 ? -1.49 -10.906 -30.406 1 98.69 563 ILE B N 1
ATOM 8899 C CA . ILE B 1 563 ? -0.37 -10.891 -29.469 1 98.69 563 ILE B CA 1
ATOM 8900 C C . ILE B 1 563 ? 0.072 -9.453 -29.219 1 98.69 563 ILE B C 1
ATOM 8902 O O . ILE B 1 563 ? 0.414 -8.727 -30.156 1 98.69 563 ILE B O 1
ATOM 8906 N N . TRP B 1 564 ? 0.049 -9.078 -27.938 1 98.38 564 TRP B N 1
ATOM 8907 C CA . TRP B 1 564 ? 0.387 -7.711 -27.547 1 98.38 564 TRP B CA 1
ATOM 8908 C C . TRP B 1 564 ? 1.768 -7.66 -26.891 1 98.38 564 TRP B C 1
ATOM 8910 O O . TRP B 1 564 ? 2.141 -8.555 -26.141 1 98.38 564 TRP B O 1
ATOM 8920 N N . SER B 1 565 ? 2.479 -6.648 -27.172 1 97.88 565 SER B N 1
ATOM 8921 C CA . SER B 1 565 ? 3.783 -6.383 -26.578 1 97.88 565 SER B CA 1
ATOM 8922 C C . SER B 1 565 ? 4.094 -4.891 -26.562 1 97.88 565 SER B C 1
ATOM 8924 O O . SER B 1 565 ? 3.213 -4.066 -26.812 1 97.88 565 SER B O 1
ATOM 8926 N N . ASN B 1 566 ? 5.242 -4.527 -26.016 1 96 566 ASN B N 1
ATOM 8927 C CA . ASN B 1 566 ? 5.656 -3.131 -26.125 1 96 566 ASN B CA 1
ATOM 8928 C C . ASN B 1 566 ? 6.238 -2.814 -27.5 1 96 566 ASN B C 1
ATOM 8930 O O . ASN B 1 566 ? 6.469 -3.719 -28.297 1 96 566 ASN B O 1
ATOM 8934 N N . LYS B 1 567 ? 6.484 -1.555 -27.766 1 93.75 567 LYS B N 1
ATOM 8935 C CA . LYS B 1 567 ? 6.879 -1.115 -29.109 1 93.75 567 LYS B CA 1
ATOM 8936 C C . LYS B 1 567 ? 8.18 -1.779 -29.547 1 93.75 567 LYS B C 1
ATOM 8938 O O . LYS B 1 567 ? 8.273 -2.301 -30.656 1 93.75 567 LYS B O 1
ATOM 8943 N N . THR B 1 568 ? 9.125 -1.846 -28.688 1 93.31 568 THR B N 1
ATOM 8944 C CA . THR B 1 568 ? 10.438 -2.4 -29.016 1 93.31 568 THR B CA 1
ATOM 8945 C C . THR B 1 568 ? 10.352 -3.908 -29.219 1 93.31 568 THR B C 1
ATOM 8947 O O . THR B 1 568 ? 10.836 -4.426 -30.234 1 93.31 568 THR B O 1
ATOM 8950 N N . ALA B 1 569 ? 9.758 -4.594 -28.375 1 93.88 569 ALA B N 1
ATOM 8951 C CA . ALA B 1 569 ? 9.648 -6.051 -28.438 1 93.88 569 ALA B CA 1
ATOM 8952 C C . ALA B 1 569 ? 8.758 -6.477 -29.609 1 93.88 569 ALA B C 1
ATOM 8954 O O . ALA B 1 569 ? 8.93 -7.559 -30.172 1 93.88 569 ALA B O 1
ATOM 8955 N N . SER B 1 570 ? 7.781 -5.648 -29.969 1 95.75 570 SER B N 1
ATOM 8956 C CA . SER B 1 570 ? 6.879 -5.961 -31.062 1 95.75 570 SER B CA 1
ATOM 8957 C C . SER B 1 570 ? 7.637 -6.078 -32.375 1 95.75 570 SER B C 1
ATOM 8959 O O . SER B 1 570 ? 7.344 -6.957 -33.188 1 95.75 570 SER B O 1
ATOM 8961 N N . VAL B 1 571 ? 8.57 -5.207 -32.562 1 95.38 571 VAL B N 1
ATOM 8962 C CA . VAL B 1 571 ? 9.359 -5.23 -33.781 1 95.38 571 VAL B CA 1
ATOM 8963 C C . VAL B 1 571 ? 10.148 -6.535 -33.875 1 95.38 571 VAL B C 1
ATOM 8965 O O . VAL B 1 571 ? 10.188 -7.176 -34.906 1 95.38 571 VAL B O 1
ATOM 8968 N N . GLU B 1 572 ? 10.664 -6.906 -32.812 1 94.75 572 GLU B N 1
ATOM 8969 C CA . GLU B 1 572 ? 11.445 -8.141 -32.75 1 94.75 572 GLU B CA 1
ATOM 8970 C C . GLU B 1 572 ? 10.57 -9.359 -33 1 94.75 572 GLU B C 1
ATOM 8972 O O . GLU B 1 572 ? 10.969 -10.289 -33.688 1 94.75 572 GLU B O 1
ATOM 8977 N N . LEU B 1 573 ? 9.477 -9.406 -32.375 1 95.5 573 LEU B N 1
ATOM 8978 C CA . LEU B 1 573 ? 8.555 -10.531 -32.531 1 95.5 573 LEU B CA 1
ATOM 8979 C C . LEU B 1 573 ? 8.094 -10.688 -33.969 1 95.5 573 LEU B C 1
ATOM 8981 O O . LEU B 1 573 ? 8.016 -11.797 -34.5 1 95.5 573 LEU B O 1
ATOM 8985 N N . ARG B 1 574 ? 7.793 -9.617 -34.656 1 95.75 574 ARG B N 1
ATOM 8986 C CA . ARG B 1 574 ? 7.383 -9.641 -36.062 1 95.75 574 ARG B CA 1
ATOM 8987 C C . ARG B 1 574 ? 8.5 -10.188 -36.938 1 95.75 574 ARG B C 1
ATOM 8989 O O . ARG B 1 574 ? 8.242 -10.992 -37.844 1 95.75 574 ARG B O 1
ATOM 8996 N N . ALA B 1 575 ? 9.641 -9.766 -36.625 1 94.56 575 ALA B N 1
ATOM 8997 C CA . ALA B 1 575 ? 10.789 -10.234 -37.375 1 94.56 575 ALA B CA 1
ATOM 8998 C C . ALA B 1 575 ? 10.977 -11.742 -37.219 1 94.56 575 ALA B C 1
ATOM 9000 O O . ALA B 1 575 ? 11.195 -12.445 -38.219 1 94.56 575 ALA B O 1
ATOM 9001 N N . ARG B 1 576 ? 10.852 -12.195 -36.062 1 94.31 576 ARG B N 1
ATOM 9002 C CA . ARG B 1 576 ? 11.008 -13.625 -35.812 1 94.31 576 ARG B CA 1
ATOM 9003 C C . ARG B 1 576 ? 9.898 -14.43 -36.469 1 94.31 576 ARG B C 1
ATOM 9005 O O . ARG B 1 576 ? 10.141 -15.5 -37.031 1 94.31 576 ARG B O 1
ATOM 9012 N N . HIS B 1 577 ? 8.711 -13.945 -36.406 1 94.44 577 HIS B N 1
ATOM 9013 C CA . HIS B 1 577 ? 7.555 -14.609 -36.969 1 94.44 577 HIS B CA 1
ATOM 9014 C C . HIS B 1 577 ? 7.695 -14.719 -38.5 1 94.44 577 HIS B C 1
ATOM 9016 O O . HIS B 1 577 ? 7.422 -15.773 -39.062 1 94.44 577 HIS B O 1
ATOM 9022 N N . ASN B 1 578 ? 8.117 -13.633 -39.125 1 91.75 578 ASN B N 1
ATOM 9023 C CA . ASN B 1 578 ? 8.289 -13.602 -40.594 1 91.75 578 ASN B CA 1
ATOM 9024 C C . ASN B 1 578 ? 9.422 -14.516 -41.031 1 91.75 578 ASN B C 1
ATOM 9026 O O . ASN B 1 578 ? 9.336 -15.141 -42.094 1 91.75 578 ASN B O 1
ATOM 9030 N N . GLN B 1 579 ? 10.414 -14.562 -40.344 1 87.5 579 GLN B N 1
ATOM 9031 C CA . GLN B 1 579 ? 11.539 -15.438 -40.656 1 87.5 579 GLN B CA 1
ATOM 9032 C C . GLN B 1 579 ? 11.141 -16.906 -40.594 1 87.5 579 GLN B C 1
ATOM 9034 O O . GLN B 1 579 ? 11.57 -17.719 -41.406 1 87.5 579 GLN B O 1
ATOM 9039 N N . ALA B 1 580 ? 10.438 -17.172 -39.625 1 81.31 580 ALA B N 1
ATOM 9040 C CA . ALA B 1 580 ? 10.008 -18.547 -39.438 1 81.31 580 ALA B CA 1
ATOM 9041 C C . ALA B 1 580 ? 9.055 -18.984 -40.562 1 81.31 580 ALA B C 1
ATOM 9043 O O . ALA B 1 580 ? 9.016 -20.156 -40.906 1 81.31 580 ALA B O 1
ATOM 9044 N N . GLY B 1 581 ? 8.281 -18.156 -41 1 71.06 581 GLY B N 1
ATOM 9045 C CA . GLY B 1 581 ? 7.387 -18.469 -42.125 1 71.06 581 GLY B CA 1
ATOM 9046 C C . GLY B 1 581 ? 8.117 -18.703 -43.438 1 71.06 581 GLY B C 1
ATOM 9047 O O . GLY B 1 581 ? 7.66 -19.484 -44.25 1 71.06 581 GLY B O 1
ATOM 9048 N N . ASN B 1 582 ? 9.211 -17.953 -43.688 1 63.59 582 ASN B N 1
ATOM 9049 C CA . ASN B 1 582 ? 9.93 -18.078 -44.938 1 63.59 582 ASN B CA 1
ATOM 9050 C C . ASN B 1 582 ? 10.867 -19.281 -44.938 1 63.59 582 ASN B C 1
ATOM 9052 O O . ASN B 1 582 ? 11.508 -19.578 -45.938 1 63.59 582 ASN B O 1
ATOM 9056 N N . GLY B 1 583 ? 10.75 -20.328 -44.188 1 53.12 583 GLY B N 1
ATOM 9057 C CA . GLY B 1 583 ? 11.578 -21.516 -44.219 1 53.12 583 GLY B CA 1
ATOM 9058 C C . GLY B 1 583 ? 13.055 -21.219 -44.062 1 53.12 583 GLY B C 1
ATOM 9059 O O . GLY B 1 583 ? 13.898 -22.078 -44.375 1 53.12 583 GLY B O 1
ATOM 9060 N N . TRP B 1 584 ? 13.594 -20.078 -44 1 41.81 584 TRP B N 1
ATOM 9061 C CA . TRP B 1 584 ? 15.031 -19.828 -44 1 41.81 584 TRP B CA 1
ATOM 9062 C C . TRP B 1 584 ? 15.648 -20.156 -42.656 1 41.81 584 TRP B C 1
ATOM 9064 O O . TRP B 1 584 ? 15.188 -19.656 -41.625 1 41.81 584 TRP B O 1
ATOM 9074 N N . THR B 1 585 ? 16.078 -21.312 -42.469 1 37.94 585 THR B N 1
ATOM 9075 C CA . THR B 1 585 ? 16.906 -21.688 -41.312 1 37.94 585 THR B CA 1
ATOM 9076 C C . THR B 1 585 ? 18.156 -20.812 -41.25 1 37.94 585 THR B C 1
ATOM 9078 O O . THR B 1 585 ? 18.656 -20.344 -42.25 1 37.94 585 THR B O 1
ATOM 9081 N N . ALA B 1 586 ? 18.531 -20.219 -40.062 1 39.34 586 ALA B N 1
ATOM 9082 C CA . ALA B 1 586 ? 19.781 -19.547 -39.75 1 39.34 586 ALA B CA 1
ATOM 9083 C C . ALA B 1 586 ? 20.969 -20.312 -40.344 1 39.34 586 ALA B C 1
ATOM 9085 O O . ALA B 1 586 ? 22.125 -19.906 -40.156 1 39.34 586 ALA B O 1
ATOM 9086 N N . GLU B 1 587 ? 20.844 -21.594 -40.812 1 30.94 587 GLU B N 1
ATOM 9087 C CA . GLU B 1 587 ? 22.062 -22.219 -41.344 1 30.94 587 GLU B CA 1
ATOM 9088 C C . GLU B 1 587 ? 22.5 -21.547 -42.625 1 30.94 587 GLU B C 1
ATOM 9090 O O . GLU B 1 587 ? 23.594 -21.812 -43.125 1 30.94 587 GLU B O 1
ATOM 9095 N N . GLU B 1 588 ? 21.641 -20.953 -43.406 1 28.62 588 GLU B N 1
ATOM 9096 C CA . GLU B 1 588 ? 22.203 -20.531 -44.688 1 28.62 588 GLU B CA 1
ATOM 9097 C C . GLU B 1 588 ? 22.891 -19.172 -44.562 1 28.62 588 GLU B C 1
ATOM 9099 O O . GLU B 1 588 ? 23.297 -18.594 -45.562 1 28.62 588 GLU B O 1
ATOM 9104 N N . ARG B 1 589 ? 23.016 -18.547 -43.438 1 22.42 589 ARG B N 1
ATOM 9105 C CA . ARG B 1 589 ? 24.172 -17.656 -43.438 1 22.42 589 ARG B CA 1
ATOM 9106 C C . ARG B 1 589 ? 25.391 -18.344 -42.844 1 22.42 589 ARG B C 1
ATOM 9108 O O . ARG B 1 589 ? 25.297 -19.094 -41.875 1 22.42 589 ARG B O 1
#

InterPro domains:
  IPR001680 WD40 repeat [PF00400] (315-351)
  IPR001680 WD40 repeat [PF00400] (483-521)
  IPR001680 WD40 repeat [PF00400] (530-565)
  IPR001680 WD40 repeat [PS50082] (278-319)
  IPR001680 WD40 repeat [PS50082] (320-361)
  IPR001680 WD40 repeat [PS50082] (505-531)
  IPR001680 WD40 repeat [PS50082] (532-574)
  IPR001680 WD40 repeat [SM00320] (271-310)
  IPR001680 WD40 repeat [SM00320] (313-352)
  IPR001680 WD40 repeat [SM00320] (355-394)
  IPR001680 WD40 repeat [SM00320] (398-436)
  IPR001680 WD40 repeat [SM00320] (480-522)
  IPR001680 WD40 repeat [SM00320] (525-565)
  IPR006595 CTLH, C-terminal LisH motif [PS50897] (141-163)
  IPR015943 WD40/YVTN repeat-like-containing domain superfamily [G3DSA:2.130.10.10] (266-568)
  IPR036322 WD40-repeat-containing domain superfamily [SSF50978] (247-565)
  IPR051350 WD repeat-containing signal transduction regulator [PTHR22838] (22-567)